Protein AF-A0A354GMD6-F1 (afdb_monomer_lite)

pLDDT: mean 81.53, std 14.02, range [31.61, 98.0]

Radius of gyration: 44.8 Å; chains: 1; bounding box: 162×55×111 Å

Structure (mmCIF, N/CA/C/O backbone):
data_AF-A0A354GMD6-F1
#
_entry.id   AF-A0A354GMD6-F1
#
loop_
_atom_site.group_PDB
_atom_site.id
_atom_site.type_symbol
_atom_site.label_atom_id
_atom_site.label_alt_id
_atom_site.label_comp_id
_atom_site.label_asym_id
_atom_site.label_entity_id
_atom_site.label_seq_id
_atom_site.pdbx_PDB_ins_code
_atom_site.Cartn_x
_atom_site.Cartn_y
_atom_site.Cartn_z
_atom_site.occupancy
_atom_site.B_iso_or_equiv
_atom_site.auth_seq_id
_atom_site.auth_comp_id
_atom_site.auth_asym_id
_atom_site.auth_atom_id
_atom_site.pdbx_PDB_model_num
ATOM 1 N N . MET A 1 1 ? -45.057 -18.873 43.837 1.00 57.78 1 MET A N 1
ATOM 2 C CA . MET A 1 1 ? -46.137 -17.886 43.649 1.00 57.78 1 MET A CA 1
ATOM 3 C C . MET A 1 1 ? -45.985 -16.860 44.744 1.00 57.78 1 MET A C 1
ATOM 5 O O . MET A 1 1 ? -45.952 -17.262 45.899 1.00 57.78 1 MET A O 1
ATOM 9 N N . GLU A 1 2 ? -45.825 -15.591 44.398 1.00 64.25 2 GLU A N 1
ATOM 10 C CA . GLU A 1 2 ? -45.557 -14.522 45.368 1.00 64.25 2 GLU A CA 1
ATOM 11 C C . GLU A 1 2 ? -46.467 -13.327 45.068 1.00 64.25 2 GLU A C 1
ATOM 13 O O . GLU A 1 2 ? -46.714 -13.020 43.904 1.00 64.25 2 GLU A O 1
ATOM 18 N N . PHE A 1 3 ? -47.015 -12.683 46.096 1.00 72.94 3 PHE A N 1
ATOM 19 C CA . PHE A 1 3 ? -47.849 -11.489 45.941 1.00 72.94 3 PHE A CA 1
ATOM 20 C C . PHE A 1 3 ? -46.997 -10.261 46.240 1.00 72.94 3 PHE A C 1
ATOM 22 O O . PHE A 1 3 ? -46.390 -10.204 47.306 1.00 72.94 3 PHE A O 1
ATOM 29 N N . VAL A 1 4 ? -46.977 -9.273 45.340 1.00 73.88 4 VAL A N 1
ATOM 30 C CA . VAL A 1 4 ? -46.247 -8.013 45.592 1.00 73.88 4 VAL A CA 1
ATOM 31 C C . VAL A 1 4 ? -46.870 -7.269 46.770 1.00 73.88 4 VAL A C 1
ATOM 33 O O . VAL A 1 4 ? -46.155 -6.725 47.604 1.00 73.88 4 VAL A O 1
ATOM 36 N N . ASN A 1 5 ? -48.203 -7.303 46.876 1.00 81.31 5 ASN A N 1
ATOM 37 C CA . ASN A 1 5 ? -48.913 -6.694 47.992 1.00 81.31 5 ASN A CA 1
ATOM 38 C C . ASN A 1 5 ? -49.753 -7.735 48.757 1.00 81.31 5 ASN A C 1
ATOM 40 O O . ASN A 1 5 ? -50.974 -7.814 48.571 1.00 81.31 5 ASN A O 1
ATOM 44 N N . PRO A 1 6 ? -49.138 -8.534 49.649 1.00 77.94 6 PRO A N 1
ATOM 45 C CA . PRO A 1 6 ? -49.819 -9.639 50.329 1.00 77.94 6 PRO A CA 1
ATOM 46 C C . PRO A 1 6 ? -50.997 -9.172 51.200 1.00 77.94 6 PRO A C 1
ATOM 48 O O . PRO A 1 6 ? -51.993 -9.885 51.332 1.00 77.94 6 PRO A O 1
ATOM 51 N N . TRP A 1 7 ? -50.946 -7.944 51.726 1.00 78.81 7 TRP A N 1
ATOM 52 C CA . TRP A 1 7 ? -52.027 -7.368 52.529 1.00 78.81 7 TRP A CA 1
ATOM 53 C C . TRP A 1 7 ? -53.313 -7.113 51.738 1.00 78.81 7 TRP A C 1
ATOM 55 O O . TRP A 1 7 ? -54.396 -7.348 52.268 1.00 78.81 7 TRP A O 1
ATOM 65 N N . PHE A 1 8 ? -53.231 -6.713 50.464 1.00 81.06 8 PHE A N 1
ATOM 66 C CA . PHE A 1 8 ? -54.432 -6.543 49.636 1.00 81.06 8 PHE A CA 1
ATOM 67 C C . PHE A 1 8 ? -55.103 -7.881 49.324 1.00 81.06 8 PHE A C 1
ATOM 69 O O . PHE A 1 8 ? -56.329 -7.943 49.276 1.00 81.06 8 PHE A O 1
ATOM 76 N N . MET A 1 9 ? -54.329 -8.964 49.194 1.00 83.31 9 MET A N 1
ATOM 77 C CA . MET A 1 9 ? -54.892 -10.308 49.057 1.00 83.31 9 MET A CA 1
ATOM 78 C C . MET A 1 9 ? -55.546 -10.780 50.363 1.00 83.31 9 MET A C 1
ATOM 80 O O . MET A 1 9 ? -56.628 -11.361 50.327 1.00 83.31 9 MET A O 1
ATOM 84 N N . ALA A 1 10 ? -54.945 -10.488 51.522 1.00 83.62 10 ALA A N 1
ATOM 85 C CA . ALA A 1 10 ? -55.541 -10.802 52.823 1.00 83.62 10 ALA A CA 1
ATOM 86 C C . ALA A 1 10 ? -56.867 -10.047 53.047 1.00 83.62 10 ALA A C 1
ATOM 88 O O . ALA A 1 10 ? -57.867 -10.650 53.441 1.00 83.62 10 ALA A O 1
ATOM 89 N N . VAL A 1 11 ? -56.904 -8.749 52.725 1.00 85.38 11 VAL A N 1
ATOM 90 C CA . VAL A 1 11 ? -58.124 -7.926 52.781 1.00 85.38 11 VAL A CA 1
ATOM 91 C C . VAL A 1 11 ? -59.157 -8.404 51.760 1.00 85.38 11 VAL A C 1
ATOM 93 O O . VAL A 1 11 ? -60.325 -8.565 52.108 1.00 85.38 11 VAL A O 1
ATOM 96 N N . GLY A 1 12 ? -58.744 -8.696 50.524 1.00 83.38 12 GLY A N 1
ATOM 97 C CA . GLY A 1 12 ? -59.611 -9.264 49.490 1.00 83.38 12 GLY A CA 1
ATOM 98 C C . GLY A 1 12 ? -60.237 -10.586 49.935 1.00 83.38 12 GLY A C 1
ATOM 99 O O . GLY A 1 12 ? -61.453 -10.744 49.859 1.00 83.38 12 GLY A O 1
ATOM 100 N N . GLY A 1 13 ? -59.437 -11.495 50.499 1.00 84.62 13 GLY A N 1
ATOM 101 C CA . GLY A 1 13 ? -59.900 -12.762 51.068 1.00 84.62 13 GLY A CA 1
ATOM 102 C C . GLY A 1 13 ? -60.904 -12.576 52.208 1.00 84.62 13 GLY A C 1
ATOM 103 O O . GLY A 1 13 ? -61.923 -13.265 52.246 1.00 84.62 13 GLY A O 1
ATOM 104 N N . ALA A 1 14 ? -60.680 -11.602 53.093 1.00 85.69 14 ALA A N 1
ATOM 105 C CA . ALA A 1 14 ? -61.643 -11.255 54.136 1.00 85.69 14 ALA A CA 1
ATOM 106 C C . ALA A 1 14 ? -62.957 -10.715 53.540 1.00 85.69 14 ALA A C 1
ATOM 108 O O . ALA A 1 14 ? -64.042 -11.115 53.966 1.00 85.69 14 ALA A O 1
ATOM 109 N N . LEU A 1 15 ? -62.887 -9.869 52.509 1.00 87.06 15 LEU A N 1
ATOM 110 C CA . LEU A 1 15 ? -64.060 -9.290 51.847 1.00 87.06 15 LEU A CA 1
ATOM 111 C C . LEU A 1 15 ? -6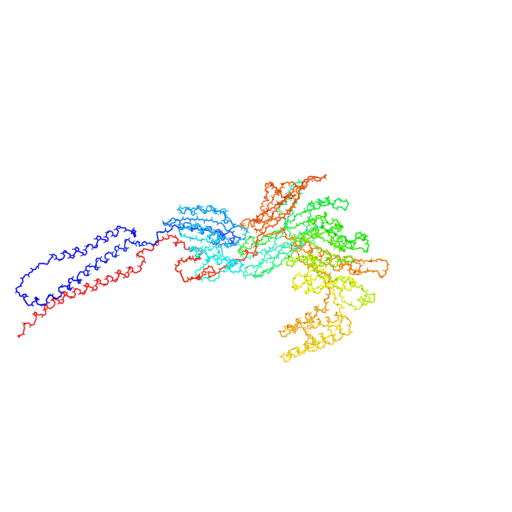4.881 -10.306 51.039 1.00 87.06 15 LEU A C 1
ATOM 113 O O . LEU A 1 15 ? -66.087 -10.105 50.880 1.00 87.06 15 LEU A O 1
ATOM 117 N N . VAL A 1 16 ? -64.290 -11.421 50.592 1.00 89.62 16 VAL A N 1
ATOM 118 C CA . VAL A 1 16 ? -65.032 -12.544 49.977 1.00 89.62 16 VAL A CA 1
ATOM 119 C C . VAL A 1 16 ? -66.065 -13.133 50.950 1.00 89.62 16 VAL A C 1
ATOM 121 O O . VAL A 1 16 ? -67.083 -13.673 50.519 1.00 89.62 16 VAL A O 1
ATOM 124 N N . SER A 1 17 ? -65.868 -12.981 52.266 1.00 84.81 17 SER A N 1
ATOM 125 C CA . SER A 1 17 ? -66.857 -13.402 53.267 1.00 84.81 17 SER A CA 1
ATOM 126 C C . SER A 1 17 ? -68.104 -12.505 53.319 1.00 84.81 17 SER A C 1
ATOM 128 O O . SER A 1 17 ? -69.170 -12.966 53.737 1.00 84.81 17 SER A O 1
ATOM 130 N N . SER A 1 18 ? -68.026 -11.257 52.842 1.00 85.00 18 SER A N 1
ATOM 131 C CA . SER A 1 18 ? -69.114 -10.275 52.945 1.00 85.00 18 SER A CA 1
ATOM 132 C C . SER A 1 18 ? -70.400 -10.714 52.221 1.00 85.00 18 SER A C 1
ATOM 134 O O . SER A 1 18 ? -71.456 -10.711 52.859 1.00 85.00 18 SER A O 1
ATOM 136 N N . PRO A 1 19 ? -70.379 -11.170 50.948 1.00 84.06 19 PRO A N 1
ATOM 137 C CA . PRO A 1 19 ? -71.573 -11.707 50.288 1.00 84.06 19 PRO A CA 1
ATOM 138 C C . PRO A 1 19 ? -72.191 -12.901 51.027 1.00 84.06 19 PRO A C 1
ATOM 140 O O . PRO A 1 19 ? -73.417 -13.010 51.104 1.00 84.06 19 PRO A O 1
ATOM 143 N N . ILE A 1 20 ? -71.356 -13.777 51.598 1.00 84.75 20 ILE A N 1
ATOM 144 C CA . ILE A 1 20 ? -71.788 -14.976 52.333 1.00 84.75 20 ILE A CA 1
ATOM 145 C C . ILE A 1 20 ? -72.521 -14.573 53.616 1.00 84.75 20 ILE A C 1
ATOM 147 O O . ILE A 1 20 ? -73.622 -15.062 53.884 1.00 84.75 20 ILE A O 1
ATOM 151 N N . LEU A 1 21 ? -71.951 -13.639 54.381 1.00 85.06 21 LEU A N 1
ATOM 152 C CA . LEU A 1 21 ? -72.554 -13.109 55.605 1.00 85.06 21 LEU A CA 1
ATOM 153 C C . LEU A 1 21 ? -73.878 -12.393 55.318 1.00 85.06 21 LEU A C 1
ATOM 155 O O . LEU A 1 21 ? -74.878 -12.662 55.986 1.00 85.06 21 LEU A O 1
ATOM 159 N N . ILE A 1 22 ? -73.922 -11.545 54.285 1.00 83.69 22 ILE A N 1
ATOM 160 C CA . ILE A 1 22 ? -75.148 -10.852 53.861 1.00 83.69 22 ILE A CA 1
ATOM 161 C C . ILE A 1 22 ? -76.233 -11.867 53.471 1.00 83.69 22 ILE A C 1
ATOM 163 O O . ILE A 1 22 ? -77.390 -11.722 53.876 1.00 83.69 22 ILE A O 1
ATOM 167 N N . HIS A 1 23 ? -75.872 -12.922 52.733 1.00 81.50 23 HIS A N 1
ATOM 168 C CA . HIS A 1 23 ? -76.800 -13.988 52.353 1.00 81.50 23 HIS A CA 1
ATOM 169 C C . HIS A 1 23 ? -77.367 -14.725 53.579 1.00 81.50 23 HIS A C 1
ATOM 171 O O . HIS A 1 23 ? -78.580 -14.947 53.664 1.00 81.50 23 HIS A O 1
ATOM 177 N N . LEU A 1 24 ? -76.517 -15.060 54.556 1.00 77.38 24 LEU A N 1
ATOM 178 C CA . LEU A 1 24 ? -76.933 -15.747 55.780 1.00 77.38 24 LEU A CA 1
ATOM 179 C C . LEU A 1 24 ? -77.869 -14.874 56.634 1.00 77.38 24 LEU A C 1
ATOM 181 O O . LEU A 1 24 ? -78.910 -15.352 57.084 1.00 77.38 24 LEU A O 1
ATOM 185 N N . ILE A 1 25 ? -77.543 -13.587 56.804 1.00 78.19 25 ILE A N 1
ATOM 186 C CA . ILE A 1 25 ? -78.337 -12.631 57.592 1.00 78.19 25 ILE A CA 1
ATOM 187 C C . ILE A 1 25 ? -79.718 -12.415 56.965 1.00 78.19 25 ILE A C 1
ATOM 189 O O . ILE A 1 25 ? -80.729 -12.442 57.675 1.00 78.19 25 ILE A O 1
ATOM 193 N N . ASN A 1 26 ? -79.796 -12.264 55.639 1.00 67.88 26 ASN A N 1
ATOM 194 C CA . ASN A 1 26 ? -81.082 -12.101 54.953 1.00 67.88 26 ASN A CA 1
ATOM 195 C C . ASN A 1 26 ? -81.964 -13.352 55.043 1.00 67.88 26 ASN A C 1
ATOM 197 O O . ASN A 1 26 ? -83.191 -13.243 55.080 1.00 67.88 26 ASN A O 1
ATOM 201 N N . ARG A 1 27 ? -81.371 -14.544 55.163 1.00 67.44 27 ARG A N 1
ATOM 202 C CA . ARG A 1 27 ? -82.123 -15.789 55.358 1.00 67.44 27 ARG A CA 1
ATOM 203 C C . ARG A 1 27 ? -82.831 -15.855 56.719 1.00 67.44 27 ARG A C 1
ATOM 205 O O . ARG A 1 27 ? -83.839 -16.552 56.833 1.00 67.44 27 ARG A O 1
ATOM 212 N N . MET A 1 28 ? -82.357 -15.120 57.730 1.00 58.25 28 MET A N 1
ATOM 213 C CA . MET A 1 28 ? -82.928 -15.144 59.086 1.00 58.25 28 MET A CA 1
ATOM 214 C C . MET A 1 28 ? -84.145 -14.223 59.282 1.00 58.25 28 MET A C 1
ATOM 216 O O . MET A 1 28 ? -84.817 -14.328 60.306 1.00 58.25 28 MET A O 1
ATOM 220 N N . ARG A 1 29 ? -84.472 -13.336 58.329 1.00 54.69 29 ARG A N 1
ATOM 221 C CA . ARG A 1 29 ? -85.540 -12.326 58.500 1.00 54.69 29 ARG A CA 1
ATOM 222 C C . ARG A 1 29 ? -86.936 -12.746 58.016 1.00 54.69 29 ARG A C 1
ATOM 224 O O . ARG A 1 29 ? -87.881 -11.973 58.152 1.00 54.69 29 ARG A O 1
ATOM 231 N N . PHE A 1 30 ? -87.124 -13.966 57.510 1.00 51.69 30 PHE A N 1
ATOM 232 C CA . PHE A 1 30 ? -88.442 -14.413 57.041 1.00 51.69 30 PHE A CA 1
ATOM 233 C C . PHE A 1 30 ? -89.321 -14.955 58.183 1.00 51.69 30 PHE A C 1
ATOM 235 O O . PHE A 1 30 ? -89.267 -16.139 58.525 1.00 51.69 30 PHE A O 1
ATOM 242 N N . LYS A 1 31 ? -90.195 -14.100 58.735 1.00 47.78 31 LYS A N 1
ATOM 243 C CA . LYS A 1 31 ? -91.348 -14.527 59.550 1.00 47.78 31 LYS A CA 1
ATOM 244 C C . LYS A 1 31 ? -92.348 -15.268 58.654 1.00 47.78 31 LYS A C 1
ATOM 246 O O . LYS A 1 31 ? -92.974 -14.670 57.784 1.00 47.78 31 LYS A O 1
ATOM 251 N N . ARG A 1 32 ? -92.520 -16.575 58.872 1.00 52.91 32 ARG A N 1
ATOM 252 C CA . ARG A 1 32 ? -93.587 -17.360 58.230 1.00 52.91 32 ARG A CA 1
ATOM 253 C C . ARG A 1 32 ? -94.916 -17.051 58.918 1.00 52.91 32 ARG A C 1
ATOM 255 O O . ARG A 1 32 ? -95.100 -17.433 60.069 1.00 52.91 32 ARG A O 1
ATOM 262 N N . VAL A 1 33 ? -95.841 -16.400 58.217 1.00 56.22 33 VAL A N 1
ATOM 263 C CA . VAL A 1 33 ? -97.238 -16.271 58.660 1.00 56.22 33 VAL A CA 1
ATOM 264 C C . VAL A 1 33 ? -98.038 -17.427 58.051 1.00 56.22 33 VAL A C 1
ATOM 266 O O . VAL A 1 33 ? -98.049 -17.602 56.834 1.00 56.22 33 VAL A O 1
ATOM 269 N N . ARG A 1 34 ? -98.662 -18.263 58.892 1.00 43.41 34 ARG A N 1
ATOM 270 C CA . ARG A 1 34 ? -99.571 -19.344 58.463 1.00 43.41 34 ARG A CA 1
ATOM 271 C C . ARG A 1 34 ? -100.950 -18.742 58.180 1.00 43.41 34 ARG A C 1
ATOM 273 O O . ARG A 1 34 ? -101.577 -18.241 59.104 1.00 43.41 34 ARG A O 1
ATOM 280 N N . TRP A 1 35 ? -101.441 -18.859 56.948 1.00 53.25 35 TRP A N 1
ATOM 281 C CA . TRP A 1 35 ? -102.861 -18.683 56.612 1.00 53.25 35 TRP A CA 1
ATOM 282 C C . TRP A 1 35 ? -103.403 -19.963 55.946 1.00 53.25 35 TRP A C 1
ATOM 284 O O . TRP A 1 35 ? -102.641 -20.747 55.382 1.00 53.25 35 TRP A O 1
ATOM 294 N N . ALA A 1 36 ? -104.703 -20.222 56.098 1.00 47.28 36 ALA A N 1
ATOM 295 C CA . ALA A 1 36 ? -105.337 -21.542 56.099 1.00 47.28 36 ALA A CA 1
ATOM 296 C C . ALA A 1 36 ? -105.745 -22.116 54.721 1.00 47.28 36 ALA A C 1
ATOM 298 O O . ALA A 1 36 ? -106.352 -23.177 54.684 1.00 47.28 36 ALA A O 1
ATOM 299 N N . ALA A 1 37 ? -105.387 -21.495 53.591 1.00 54.97 37 ALA A N 1
ATOM 300 C CA . ALA A 1 37 ? -105.793 -21.949 52.248 1.00 54.97 37 ALA A CA 1
ATOM 301 C C . ALA A 1 37 ? -104.610 -22.418 51.364 1.00 54.97 37 ALA A C 1
ATOM 303 O O . ALA A 1 37 ? -104.457 -21.983 50.227 1.00 54.97 37 ALA A O 1
ATOM 304 N N . MET A 1 38 ? -103.725 -23.280 51.885 1.00 56.47 38 MET A N 1
ATOM 305 C CA . MET A 1 38 ? -102.451 -23.639 51.224 1.00 56.47 38 MET A CA 1
ATOM 306 C C . MET A 1 38 ? -102.492 -24.938 50.387 1.00 56.47 38 MET A C 1
ATOM 308 O O . MET A 1 38 ? -101.549 -25.228 49.646 1.00 56.47 38 MET A O 1
ATOM 312 N N . GLU A 1 39 ? -103.556 -25.740 50.480 1.00 50.16 39 GLU A N 1
ATOM 313 C CA . GLU A 1 39 ? -103.552 -27.111 49.935 1.00 50.16 39 GLU A CA 1
ATOM 314 C C . GLU A 1 39 ? -103.547 -27.184 48.397 1.00 50.16 39 GLU A C 1
ATOM 316 O O . GLU A 1 39 ? -103.031 -28.153 47.841 1.00 50.16 39 GLU A O 1
ATOM 321 N N . PHE A 1 40 ? -103.970 -26.128 47.691 1.00 52.53 40 PHE A N 1
ATOM 322 C CA . PHE A 1 40 ? -103.878 -26.059 46.223 1.00 52.53 40 PHE A CA 1
ATOM 323 C C . PHE A 1 40 ? -102.578 -25.415 45.693 1.00 52.53 40 PHE A C 1
ATOM 325 O O . PHE A 1 40 ? -102.097 -25.805 44.629 1.00 52.53 40 PHE A O 1
ATOM 332 N N . LEU A 1 41 ? -101.930 -24.516 46.447 1.00 53.44 41 LEU A N 1
ATOM 333 C CA . LEU A 1 41 ? -100.655 -23.877 46.056 1.00 53.44 41 LEU A CA 1
ATOM 334 C C . LEU A 1 41 ? -99.431 -24.800 46.230 1.00 53.44 41 LEU A C 1
ATOM 336 O O . LEU A 1 41 ? -98.414 -24.646 45.547 1.00 53.44 41 LEU A O 1
ATOM 340 N N . LEU A 1 42 ? -99.530 -25.817 47.093 1.00 50.34 42 LEU A N 1
ATOM 341 C CA . LEU A 1 42 ? -98.433 -26.750 47.380 1.00 50.34 42 LEU A CA 1
ATOM 342 C C . LEU A 1 42 ? -98.239 -27.859 46.330 1.00 50.34 42 LEU A C 1
ATOM 344 O O . LEU A 1 42 ? -97.203 -28.531 46.355 1.00 50.34 42 LEU A O 1
ATOM 348 N N . LYS A 1 43 ? -99.165 -28.030 45.373 1.00 47.81 43 LYS A N 1
ATOM 349 C CA . LYS A 1 43 ? -99.039 -29.044 44.305 1.00 47.81 43 LYS A CA 1
ATOM 350 C C . LYS A 1 43 ? -98.228 -28.563 43.087 1.00 47.81 43 LYS A C 1
ATOM 352 O O . LYS A 1 43 ? -97.773 -29.398 42.313 1.00 47.81 43 LYS A O 1
ATOM 357 N N . SER A 1 44 ? -97.952 -27.256 42.971 1.00 48.25 44 SER A N 1
ATOM 358 C CA . SER A 1 44 ? -97.132 -26.664 41.890 1.00 48.25 44 SER A CA 1
ATOM 359 C C . SER A 1 44 ? -95.718 -26.223 42.337 1.00 48.25 44 SER A C 1
ATOM 361 O O . SER A 1 44 ? -94.768 -26.240 41.557 1.00 48.25 44 SER A O 1
ATOM 363 N N . GLN A 1 45 ? -95.494 -25.935 43.626 1.00 53.34 45 GLN A N 1
ATOM 364 C CA . GLN A 1 45 ? -94.210 -25.375 44.094 1.00 53.34 45 GLN A CA 1
ATOM 365 C C . GLN A 1 45 ? -93.066 -26.381 44.350 1.00 53.34 45 GLN A C 1
ATOM 367 O O . GLN A 1 45 ? -91.931 -25.972 44.617 1.00 53.34 45 GLN A O 1
ATOM 372 N N . LYS A 1 46 ? -93.293 -27.701 44.261 1.00 52.16 46 LYS A N 1
ATOM 373 C CA . LYS A 1 46 ? -92.259 -28.697 44.622 1.00 52.16 46 LYS A CA 1
ATOM 374 C C . LYS A 1 46 ? -91.149 -28.892 43.576 1.00 52.16 46 LYS A C 1
ATOM 376 O O . LYS A 1 46 ? -90.113 -29.451 43.932 1.00 52.16 46 LYS A O 1
ATOM 381 N N . ARG A 1 47 ? -91.302 -28.406 42.333 1.00 54.94 47 ARG A N 1
ATOM 382 C CA . ARG A 1 47 ? -90.301 -28.620 41.262 1.00 54.94 47 ARG A CA 1
ATOM 383 C C . ARG A 1 47 ? -89.313 -27.457 41.061 1.00 54.94 47 ARG A C 1
ATOM 385 O O . ARG A 1 47 ? -88.145 -27.726 40.806 1.00 54.94 47 ARG A O 1
ATOM 392 N N . ASN A 1 48 ? -89.710 -26.200 41.301 1.00 55.19 48 ASN A N 1
ATOM 393 C CA . ASN A 1 48 ? -88.834 -25.029 41.082 1.00 55.19 48 ASN A CA 1
ATOM 394 C C . ASN A 1 48 ? -88.044 -24.545 42.308 1.00 55.19 48 ASN A C 1
ATOM 396 O O . ASN A 1 48 ? -87.074 -23.807 42.150 1.00 55.19 48 ASN A O 1
ATOM 400 N N . ARG A 1 49 ? -88.372 -24.993 43.529 1.00 62.22 49 ARG A N 1
ATOM 401 C CA . ARG A 1 49 ? -87.638 -24.566 44.736 1.00 62.22 49 ARG A CA 1
ATOM 402 C C . ARG A 1 49 ? -86.162 -24.981 44.713 1.00 62.22 49 ARG A C 1
ATOM 404 O O . ARG A 1 49 ? -85.320 -24.228 45.183 1.00 62.22 49 ARG A O 1
ATOM 411 N N . ARG A 1 50 ? -85.836 -26.157 44.159 1.00 66.69 50 ARG A N 1
ATOM 412 C CA . ARG A 1 50 ? -84.437 -26.601 44.007 1.00 66.69 50 ARG A CA 1
ATOM 413 C C . ARG A 1 50 ? -83.683 -25.745 42.987 1.00 66.69 50 ARG A C 1
ATOM 415 O O . ARG A 1 50 ? -82.558 -25.359 43.268 1.00 66.69 50 ARG A O 1
ATOM 422 N N . LYS A 1 51 ? -84.319 -25.408 41.859 1.00 73.06 51 LYS A N 1
ATOM 423 C CA . LYS A 1 51 ? -83.719 -24.596 40.790 1.00 73.06 51 LYS A CA 1
ATOM 424 C C . LYS A 1 51 ? -83.390 -23.176 41.269 1.00 73.06 51 LYS A C 1
ATOM 426 O O . LYS A 1 51 ? -82.252 -22.754 41.135 1.00 73.06 51 LYS A O 1
ATOM 431 N N . LEU A 1 52 ? -84.328 -22.519 41.956 1.00 71.25 52 LEU A N 1
ATOM 432 C CA . LEU A 1 52 ? -84.110 -21.183 42.530 1.00 71.25 52 LEU A CA 1
ATOM 433 C C . LEU A 1 52 ? -83.014 -21.163 43.608 1.00 71.25 52 LEU A C 1
ATOM 435 O O . LEU A 1 52 ? -82.237 -20.217 43.674 1.00 71.25 52 LEU A O 1
ATOM 439 N N . ILE A 1 53 ? -82.918 -22.209 44.441 1.00 76.75 53 ILE A N 1
ATOM 440 C CA . ILE A 1 53 ? -81.832 -22.327 45.432 1.00 76.75 53 ILE A CA 1
ATOM 441 C C . ILE A 1 53 ? -80.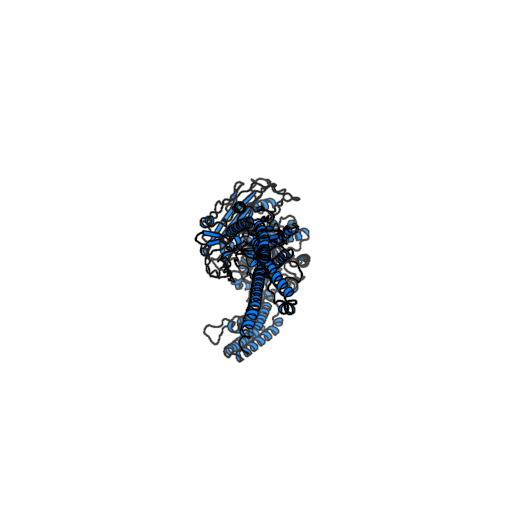472 -22.467 44.732 1.00 76.75 53 ILE A C 1
ATOM 443 O O . ILE A 1 53 ? -79.498 -21.871 45.184 1.00 76.75 53 ILE A O 1
ATOM 447 N N . ILE A 1 54 ? -80.403 -23.226 43.634 1.00 80.12 54 ILE A N 1
ATOM 448 C CA . ILE A 1 54 ? -79.173 -23.404 42.850 1.00 80.12 54 ILE A CA 1
ATOM 449 C C . ILE A 1 54 ? -78.778 -22.094 42.157 1.00 80.12 54 ILE A C 1
ATOM 451 O O . ILE A 1 54 ? -77.628 -21.687 42.260 1.00 80.12 54 ILE A O 1
ATOM 455 N N . GLU A 1 55 ? -79.716 -21.392 41.519 1.00 82.12 55 GLU A N 1
ATOM 456 C CA . GLU A 1 55 ? -79.452 -20.100 40.867 1.00 82.12 55 GLU A CA 1
ATOM 457 C C . GLU A 1 55 ? -78.982 -19.035 41.871 1.00 82.12 55 GLU A C 1
ATOM 459 O O . GLU A 1 55 ? -78.027 -18.307 41.601 1.00 82.12 55 GLU A O 1
ATOM 464 N N . GLN A 1 56 ? -79.571 -18.988 43.072 1.00 82.44 56 GLN A N 1
ATOM 465 C CA . GLN A 1 56 ? -79.109 -18.105 44.150 1.00 82.44 56 GLN A CA 1
ATOM 466 C C . GLN A 1 56 ? -77.714 -18.478 44.670 1.00 82.44 56 GLN A C 1
ATOM 468 O O . GLN A 1 56 ? -76.933 -17.588 45.012 1.00 82.44 56 GLN A O 1
ATOM 473 N N . LEU A 1 57 ? -77.387 -19.773 44.725 1.00 85.44 57 LEU A N 1
ATOM 474 C CA . LEU A 1 57 ? -76.060 -20.242 45.123 1.00 85.44 57 LEU A CA 1
ATOM 475 C C . LEU A 1 57 ? -75.002 -19.894 44.065 1.00 85.44 57 LEU A C 1
ATOM 477 O O . LEU A 1 57 ? -73.904 -19.476 44.423 1.00 85.44 57 LEU A O 1
ATOM 481 N N . ILE A 1 58 ? -75.344 -20.005 42.777 1.00 86.44 58 ILE A N 1
ATOM 482 C CA . ILE A 1 58 ? -74.475 -19.596 41.665 1.00 86.44 58 ILE A CA 1
ATOM 483 C C . ILE A 1 58 ? -74.248 -18.081 41.699 1.00 86.44 58 ILE A C 1
ATOM 485 O O . ILE A 1 58 ? -73.107 -17.641 41.586 1.00 86.44 58 ILE A O 1
ATOM 489 N N . LEU A 1 59 ? -75.291 -17.277 41.936 1.00 87.06 59 LEU A N 1
ATOM 490 C CA . LEU A 1 59 ? -75.142 -15.824 42.074 1.00 87.06 59 LEU A CA 1
ATOM 491 C C . LEU A 1 59 ? -74.224 -15.457 43.250 1.00 87.06 59 LEU A C 1
ATOM 493 O O . LEU A 1 59 ? -73.361 -14.587 43.126 1.00 87.06 59 LEU A O 1
ATOM 497 N N . LEU A 1 60 ? -74.376 -16.145 44.386 1.00 87.75 60 LEU A N 1
ATOM 498 C CA . LEU A 1 60 ? -73.499 -15.965 45.541 1.00 87.75 60 LEU A CA 1
ATOM 499 C C . LEU A 1 60 ? -72.044 -16.337 45.211 1.00 87.75 60 LEU A C 1
ATOM 501 O O . LEU A 1 60 ? -71.131 -15.595 45.577 1.00 87.75 60 LEU A O 1
ATOM 505 N N . MET A 1 61 ? -71.832 -17.444 44.494 1.00 89.06 61 MET A N 1
ATOM 506 C CA . MET A 1 61 ? -70.510 -17.884 44.043 1.00 89.06 61 MET A CA 1
ATOM 507 C C . MET A 1 61 ? -69.867 -16.862 43.097 1.00 89.06 61 MET A C 1
ATOM 509 O O . MET A 1 61 ? -68.703 -16.527 43.296 1.00 89.06 61 MET A O 1
ATOM 513 N N . LEU A 1 62 ? -70.611 -16.314 42.130 1.00 90.00 62 LEU A N 1
ATOM 514 C CA . LEU A 1 62 ? -70.110 -15.286 41.208 1.00 90.00 62 LEU A CA 1
ATOM 515 C C . LEU A 1 62 ? -69.694 -14.003 41.942 1.00 90.00 62 LEU A C 1
ATOM 517 O O . LEU A 1 62 ? -68.646 -13.440 41.634 1.00 90.00 62 LEU A O 1
ATOM 521 N N . ARG A 1 63 ? -70.444 -13.576 42.968 1.00 89.38 63 ARG A N 1
ATOM 522 C CA . ARG A 1 63 ? -70.065 -12.425 43.813 1.00 89.38 63 ARG A CA 1
ATOM 523 C C . ARG A 1 63 ? -68.784 -12.671 44.599 1.00 89.38 63 ARG A C 1
ATOM 525 O O . ARG A 1 63 ? -67.935 -11.788 44.678 1.00 89.38 63 ARG A O 1
ATOM 532 N N . CYS A 1 64 ? -68.640 -13.867 45.165 1.00 90.62 64 CYS A N 1
ATOM 533 C CA . CYS A 1 64 ? -67.419 -14.261 45.866 1.00 90.62 64 CYS A CA 1
ATOM 534 C C . CYS A 1 64 ? -66.226 -14.319 44.901 1.00 90.62 64 CYS A C 1
ATOM 536 O O . CYS A 1 64 ? -65.154 -13.809 45.219 1.00 90.62 64 CYS A O 1
ATOM 538 N N . LEU A 1 65 ? -66.430 -14.879 43.705 1.00 90.44 65 LEU A N 1
ATOM 539 C CA . LEU A 1 65 ? -65.416 -14.968 42.659 1.00 90.44 65 LEU A CA 1
ATOM 540 C C . LEU A 1 65 ? -64.973 -13.580 42.181 1.00 90.44 65 LEU A C 1
ATOM 542 O O . LEU A 1 65 ? -63.780 -13.352 42.021 1.00 90.44 65 LEU A O 1
ATOM 546 N N . LEU A 1 66 ? -65.902 -12.637 42.011 1.00 88.88 66 LEU A N 1
ATOM 547 C CA . LEU A 1 66 ? -65.582 -11.277 41.581 1.00 88.88 66 LEU A CA 1
ATOM 548 C C . LEU A 1 66 ? -64.701 -10.544 42.601 1.00 88.88 66 LEU A C 1
ATOM 550 O O . LEU A 1 66 ? -63.682 -9.968 42.229 1.00 88.88 66 LEU A O 1
ATOM 554 N N . VAL A 1 67 ? -65.045 -10.615 43.891 1.00 88.62 67 VAL A N 1
ATOM 555 C CA . VAL A 1 67 ? -64.232 -10.010 44.963 1.00 88.62 67 VAL A CA 1
ATOM 556 C C . VAL A 1 67 ? -62.853 -10.674 45.052 1.00 88.62 67 VAL A C 1
ATOM 558 O O . VAL A 1 67 ? -61.850 -9.984 45.228 1.00 88.62 67 VAL A O 1
ATOM 561 N N . LEU A 1 68 ? -62.779 -11.995 44.862 1.00 88.25 68 LEU A N 1
ATOM 562 C CA . LEU A 1 68 ? -61.519 -12.739 44.837 1.00 88.25 68 LEU A CA 1
ATOM 563 C C . LEU A 1 68 ? -60.628 -12.334 43.649 1.00 88.25 68 LEU A C 1
ATOM 565 O O . LEU A 1 68 ? -59.428 -12.137 43.830 1.00 88.25 68 LEU A O 1
ATOM 569 N N . LEU A 1 69 ? -61.201 -12.162 42.455 1.00 87.81 69 LEU A N 1
ATOM 570 C CA . LEU A 1 69 ? -60.472 -11.714 41.264 1.00 87.81 69 LEU A CA 1
ATOM 571 C C . LEU A 1 69 ? -59.952 -10.277 41.405 1.00 87.81 69 LEU A C 1
ATOM 573 O O . LEU A 1 69 ? -58.824 -9.996 41.007 1.00 87.81 69 LEU A O 1
ATOM 577 N N . VAL A 1 70 ? -60.725 -9.382 42.030 1.00 86.50 70 VAL A N 1
ATOM 578 C CA . VAL A 1 70 ? -60.264 -8.022 42.364 1.00 86.50 70 VAL A CA 1
ATOM 579 C C . VAL A 1 70 ? -59.144 -8.060 43.412 1.00 86.50 70 VAL A C 1
ATOM 581 O O . VAL A 1 70 ? -58.158 -7.335 43.285 1.00 86.50 70 VAL A O 1
ATOM 584 N N . GLY A 1 71 ? -59.241 -8.940 44.413 1.00 85.88 71 GLY A N 1
ATOM 585 C CA . GLY A 1 71 ? -58.165 -9.177 45.381 1.00 85.88 71 GLY A CA 1
ATOM 586 C C . GLY A 1 71 ? -56.873 -9.681 44.727 1.00 85.88 71 GLY A C 1
ATOM 587 O O . GLY A 1 71 ? -55.793 -9.199 45.057 1.00 85.88 71 GLY A O 1
ATOM 588 N N . LEU A 1 72 ? -56.979 -10.586 43.748 1.00 84.00 72 LEU A N 1
ATOM 589 C CA . LEU A 1 72 ? -55.857 -11.071 42.932 1.00 84.00 72 LEU A CA 1
ATOM 590 C C . LEU A 1 72 ? -55.228 -9.967 42.070 1.00 84.00 72 LEU A C 1
ATOM 592 O O . LEU A 1 72 ? -54.001 -9.910 41.962 1.00 84.00 72 LEU A O 1
ATOM 596 N N . LEU A 1 73 ? -56.053 -9.082 41.498 1.00 83.56 73 LEU A N 1
ATOM 597 C CA . LEU A 1 73 ? -55.608 -7.930 40.711 1.00 83.56 73 LEU A CA 1
ATOM 598 C C . LEU A 1 73 ? -54.793 -6.948 41.572 1.00 83.56 73 LEU A C 1
ATOM 600 O O . LEU A 1 73 ? -53.681 -6.580 41.204 1.00 83.56 73 LEU A O 1
ATOM 604 N N . LEU A 1 74 ? -55.311 -6.571 42.746 1.00 82.12 74 LEU A N 1
ATOM 605 C CA . LEU A 1 74 ? -54.648 -5.627 43.661 1.00 82.12 74 LEU A CA 1
ATOM 606 C C . LEU A 1 74 ? -53.463 -6.250 44.417 1.00 82.12 74 LEU A C 1
ATOM 608 O O . LEU A 1 74 ? -52.487 -5.566 44.735 1.00 82.12 74 LEU A O 1
ATOM 612 N N . GLY A 1 75 ? -53.530 -7.556 44.685 1.00 80.06 75 GLY A N 1
ATOM 613 C CA . GLY A 1 75 ? -52.450 -8.328 45.295 1.00 80.06 75 GLY A CA 1
ATOM 614 C C . GLY A 1 75 ? -51.247 -8.545 44.371 1.00 80.06 75 GLY A C 1
ATOM 615 O O . GLY A 1 75 ? -50.183 -8.918 44.868 1.00 80.06 75 GLY A O 1
ATOM 616 N N . ARG A 1 76 ? -51.401 -8.294 43.057 1.00 77.44 76 ARG A N 1
ATOM 617 C CA . ARG A 1 76 ? -50.378 -8.464 42.005 1.00 77.44 76 ARG A CA 1
ATOM 618 C C . ARG A 1 76 ? -49.657 -9.813 42.132 1.00 77.44 76 ARG A C 1
ATOM 620 O O . ARG A 1 76 ? -48.480 -9.884 42.487 1.00 77.44 76 ARG A O 1
ATOM 627 N N . LEU A 1 77 ? -50.398 -10.899 41.900 1.00 73.50 77 LEU A N 1
ATOM 628 C CA . LEU A 1 77 ? -49.876 -12.268 41.973 1.00 73.50 77 LEU A CA 1
ATOM 629 C C . LEU A 1 77 ? -48.830 -12.535 40.879 1.00 73.50 77 LEU A C 1
ATOM 631 O O . LEU A 1 77 ? -49.104 -12.389 39.687 1.00 73.50 77 LEU A O 1
ATOM 635 N N . ARG A 1 78 ? -47.660 -13.020 41.293 1.00 64.62 78 ARG A N 1
ATOM 636 C CA . ARG A 1 78 ? -46.599 -13.548 40.433 1.00 64.62 78 ARG A CA 1
ATOM 637 C C . ARG A 1 78 ? -46.684 -15.076 40.396 1.00 64.62 78 ARG A C 1
ATOM 639 O O . ARG A 1 78 ? -46.437 -15.749 41.403 1.00 64.62 78 ARG A O 1
ATOM 646 N N . LEU A 1 79 ? -47.044 -15.637 39.242 1.00 58.97 79 LEU A N 1
ATOM 647 C CA . LEU A 1 79 ? -46.944 -17.074 38.965 1.00 58.97 79 LEU A CA 1
ATOM 648 C C . LEU A 1 79 ? -45.481 -17.371 38.594 1.00 58.97 79 LEU A C 1
ATOM 650 O O . LEU A 1 79 ? -44.927 -16.716 37.721 1.00 58.97 79 LEU A O 1
ATOM 654 N N . GLY A 1 80 ? -44.816 -18.270 39.323 1.00 47.50 80 GLY A N 1
ATOM 655 C CA . GLY A 1 80 ? -43.362 -18.464 39.211 1.00 47.50 80 GLY A CA 1
ATOM 656 C C . GLY A 1 80 ? -42.934 -19.045 37.861 1.00 47.50 80 GLY A C 1
ATOM 657 O O . GLY A 1 80 ? -43.588 -19.960 37.366 1.00 47.50 80 GLY A O 1
ATOM 658 N N . GLY A 1 81 ? -41.826 -18.529 37.317 1.00 41.69 81 GLY A N 1
ATOM 659 C CA . GLY A 1 81 ? -41.258 -18.977 36.045 1.00 41.69 81 GLY A CA 1
ATOM 660 C C . GLY A 1 81 ? -40.079 -18.177 35.476 1.00 41.69 81 GLY A C 1
ATOM 661 O O . GLY A 1 81 ? -39.659 -18.517 34.387 1.00 41.69 81 GLY A O 1
ATOM 662 N N . ASP A 1 82 ? -39.546 -17.160 36.162 1.00 43.66 82 ASP A N 1
ATOM 663 C CA . ASP A 1 82 ? -38.125 -16.776 36.103 1.00 43.66 82 ASP A CA 1
ATOM 664 C C . ASP A 1 82 ? -37.864 -15.894 37.334 1.00 43.66 82 ASP A C 1
ATOM 666 O O . ASP A 1 82 ? -38.310 -14.749 37.416 1.00 43.66 82 ASP A O 1
ATOM 670 N N . THR A 1 83 ? -37.269 -16.454 38.387 1.00 44.06 83 THR A N 1
ATOM 671 C CA . THR A 1 83 ? -36.691 -15.627 39.454 1.00 44.06 83 THR A CA 1
ATOM 672 C C . THR A 1 83 ? -35.592 -14.823 38.785 1.00 44.06 83 THR A C 1
ATOM 674 O O . THR A 1 83 ? -34.596 -15.436 38.408 1.00 44.06 83 THR A O 1
ATOM 677 N N . GLY A 1 84 ? -35.830 -13.523 38.570 1.00 50.91 84 GLY A N 1
ATOM 678 C CA . GLY A 1 84 ? -35.011 -12.644 37.737 1.00 50.91 84 GLY A CA 1
ATOM 679 C C . GLY A 1 84 ? -33.537 -13.028 37.776 1.00 50.91 84 GLY A C 1
ATOM 680 O O . GLY A 1 84 ? -32.881 -12.918 38.814 1.00 50.91 84 GLY A O 1
ATOM 681 N N . GLN A 1 85 ? -33.069 -13.614 36.675 1.00 57.78 85 GLN A N 1
ATOM 682 C CA . GLN A 1 85 ? -31.736 -14.183 36.638 1.00 57.78 85 GLN A CA 1
ATOM 683 C C . GLN A 1 85 ? -30.721 -13.057 36.749 1.00 57.78 85 GLN A C 1
ATOM 685 O O . GLN A 1 85 ? -30.883 -12.001 36.140 1.00 57.78 85 GLN A O 1
ATOM 690 N N . ASN A 1 86 ? -29.653 -13.301 37.505 1.00 77.88 86 ASN A N 1
ATOM 691 C CA . ASN A 1 86 ? -28.488 -12.431 37.454 1.00 77.88 86 ASN A CA 1
ATOM 692 C C . ASN A 1 86 ? -28.041 -12.339 35.990 1.00 77.88 86 ASN A C 1
ATOM 694 O O . ASN A 1 86 ? -27.889 -13.389 35.349 1.00 77.88 86 ASN A O 1
ATOM 698 N N . ALA A 1 87 ? -27.864 -11.129 35.458 1.00 86.88 87 ALA A N 1
ATOM 699 C CA . ALA A 1 87 ? -27.330 -10.964 34.116 1.00 86.88 87 ALA A CA 1
ATOM 700 C C . ALA A 1 87 ? -25.850 -10.593 34.167 1.00 86.88 87 ALA A C 1
ATOM 702 O O . ALA A 1 87 ? -25.375 -9.879 35.057 1.00 86.88 87 ALA A O 1
ATOM 703 N N . PHE A 1 88 ? -25.123 -11.131 33.197 1.00 91.56 88 PHE A N 1
ATOM 704 C CA . PHE A 1 88 ? -23.740 -10.787 32.938 1.00 91.56 88 PHE A CA 1
ATOM 705 C C . PHE A 1 88 ? -23.683 -10.008 31.626 1.00 91.56 88 PHE A C 1
ATOM 707 O O . PHE A 1 88 ? -23.995 -10.543 30.556 1.00 91.56 88 PHE A O 1
ATOM 714 N N . HIS A 1 89 ? -23.304 -8.740 31.740 1.00 93.75 89 HIS A N 1
ATOM 715 C CA . HIS A 1 89 ? -23.144 -7.800 30.644 1.00 93.75 89 HIS A CA 1
ATOM 716 C C . HIS A 1 89 ? -21.671 -7.773 30.238 1.00 93.75 89 HIS A C 1
ATOM 718 O O . HIS A 1 89 ? -20.830 -7.264 30.978 1.00 93.75 89 HIS A O 1
ATOM 724 N N . PHE A 1 90 ? -21.353 -8.336 29.075 1.00 96.12 90 PHE A N 1
ATOM 725 C CA . PHE A 1 90 ? -20.032 -8.208 28.467 1.00 96.12 90 PHE A CA 1
ATOM 726 C C . PHE A 1 90 ? -20.083 -7.083 27.440 1.00 96.12 90 PHE A C 1
ATOM 728 O O . PHE A 1 90 ? -20.804 -7.180 26.450 1.00 96.12 90 PHE A O 1
ATOM 735 N N . VAL A 1 91 ? -19.365 -6.006 27.717 1.00 97.50 91 VAL A N 1
ATOM 736 C CA . VAL A 1 91 ? -19.308 -4.796 26.911 1.00 97.50 91 VAL A CA 1
ATOM 737 C C . VAL A 1 91 ? -17.954 -4.746 26.224 1.00 97.50 91 VAL A C 1
ATOM 739 O O . VAL A 1 91 ? -16.919 -4.792 26.889 1.00 97.50 91 VAL A O 1
ATOM 742 N N . VAL A 1 92 ? -17.974 -4.604 24.907 1.00 98.00 92 VAL A N 1
ATOM 743 C CA . VAL A 1 92 ? -16.799 -4.220 24.132 1.00 98.00 92 VAL A CA 1
ATOM 744 C C . VAL A 1 92 ? -17.046 -2.811 23.612 1.00 98.00 92 VAL A C 1
ATOM 746 O O . VAL A 1 92 ? -18.046 -2.559 22.932 1.00 98.00 92 VAL A O 1
ATOM 749 N N . LEU A 1 93 ? -16.163 -1.900 24.007 1.00 97.56 93 LEU A N 1
ATOM 750 C CA . LEU A 1 93 ? -16.116 -0.538 23.505 1.00 97.56 93 LEU A CA 1
ATOM 751 C C . LEU A 1 93 ? -15.144 -0.501 22.332 1.00 97.56 93 LEU A C 1
ATOM 753 O O . LEU A 1 93 ? -13.960 -0.778 22.506 1.00 97.56 93 LEU A O 1
ATOM 757 N N . ASP A 1 94 ? -15.663 -0.163 21.163 1.00 96.94 94 ASP A N 1
ATOM 758 C CA . ASP A 1 94 ? -14.857 0.137 19.997 1.00 96.94 94 ASP A CA 1
ATOM 759 C C . ASP A 1 94 ? -14.013 1.386 20.259 1.00 96.94 94 ASP A C 1
ATOM 761 O O . ASP A 1 94 ? -14.517 2.429 20.685 1.00 96.94 94 ASP A O 1
ATOM 765 N N . ASP A 1 95 ? -12.713 1.247 20.059 1.00 94.69 95 ASP A N 1
ATOM 766 C CA . ASP A 1 95 ? -11.727 2.310 20.139 1.00 94.69 95 ASP A CA 1
ATOM 767 C C . ASP A 1 95 ? -10.879 2.374 18.865 1.00 94.69 95 ASP A C 1
ATOM 769 O O . ASP A 1 95 ? -9.777 2.905 18.904 1.00 94.69 95 ASP A O 1
ATOM 773 N N . THR A 1 96 ? -11.373 1.856 17.740 1.00 93.56 96 THR A N 1
ATOM 774 C CA . THR A 1 96 ? -10.725 2.026 16.432 1.00 93.56 96 THR A CA 1
ATOM 775 C C . THR A 1 96 ? -10.696 3.498 16.001 1.00 93.56 96 THR A C 1
ATOM 777 O O . THR A 1 96 ? -11.472 4.317 16.511 1.00 93.56 96 THR A O 1
ATOM 780 N N . PRO A 1 97 ? -9.798 3.877 15.075 1.00 91.88 97 PRO A N 1
ATOM 781 C CA . PRO A 1 97 ? -9.665 5.256 14.627 1.00 91.88 97 PRO A CA 1
ATOM 782 C C . PRO A 1 97 ? -10.951 5.959 14.194 1.00 91.88 97 PRO A C 1
ATOM 784 O O . PRO A 1 97 ? -11.133 7.129 14.531 1.00 91.88 97 PRO A O 1
ATOM 787 N N . SER A 1 98 ? -11.861 5.277 13.496 1.00 92.69 98 SER A N 1
ATOM 788 C CA . SER A 1 98 ? -13.131 5.861 13.043 1.00 92.69 98 SER A CA 1
ATOM 789 C C . SER A 1 98 ? -14.048 6.328 14.183 1.00 92.69 98 SER A C 1
ATOM 791 O O . SER A 1 98 ? -14.855 7.245 13.996 1.00 92.69 98 SER A O 1
ATOM 793 N N . MET A 1 99 ? -13.839 5.841 15.411 1.00 93.38 99 MET A N 1
ATOM 794 C CA . MET A 1 99 ? -14.505 6.357 16.612 1.00 93.38 99 MET A CA 1
ATOM 795 C C . MET A 1 99 ? -14.082 7.795 16.967 1.00 93.38 99 MET A C 1
ATOM 797 O O . MET A 1 99 ? -14.755 8.470 17.753 1.00 93.38 99 MET A O 1
ATOM 801 N N . GLY A 1 100 ? -12.993 8.293 16.379 1.00 90.25 100 GLY A N 1
ATOM 802 C CA . GLY A 1 100 ? -12.565 9.687 16.450 1.00 90.25 100 GLY A CA 1
ATOM 803 C C . GLY A 1 100 ? -13.370 10.654 15.576 1.00 90.25 100 GLY A C 1
ATOM 804 O O . GLY A 1 100 ? -13.074 11.843 15.603 1.00 90.25 100 GLY A O 1
ATOM 805 N N . ASP A 1 101 ? -14.381 10.179 14.839 1.00 89.62 101 ASP A N 1
ATOM 806 C CA . ASP A 1 101 ? -15.234 10.983 13.952 1.00 89.62 101 ASP A CA 1
ATOM 807 C C . ASP A 1 101 ? -15.848 12.179 14.697 1.00 89.62 101 ASP A C 1
ATOM 809 O O . ASP A 1 101 ? -16.709 12.027 15.578 1.00 89.62 101 ASP A O 1
ATOM 813 N N . HIS A 1 102 ? -15.334 13.369 14.383 1.00 86.06 102 HIS A N 1
ATOM 814 C CA . HIS A 1 102 ? -15.622 14.597 15.105 1.00 86.06 102 HIS A CA 1
ATOM 815 C C . HIS A 1 102 ? -16.902 15.265 14.607 1.00 86.06 102 HIS A C 1
ATOM 817 O O . HIS A 1 102 ? -17.181 15.359 13.414 1.00 86.06 102 HIS A O 1
ATOM 823 N N . PHE A 1 103 ? -17.667 15.823 15.543 1.00 85.19 103 PHE A N 1
ATOM 824 C CA . PHE A 1 103 ? -18.831 16.635 15.217 1.00 85.19 103 PHE A CA 1
ATOM 825 C C . PHE A 1 103 ? -19.056 17.749 16.235 1.00 85.19 103 PHE A C 1
ATOM 827 O O . PHE A 1 103 ? -18.632 17.684 17.390 1.00 85.19 103 PHE A O 1
ATOM 834 N N . VAL A 1 104 ? -19.756 18.793 15.798 1.00 83.38 104 VAL A N 1
ATOM 835 C CA . VAL A 1 104 ? -20.210 19.888 16.654 1.00 83.38 104 VAL A CA 1
ATOM 836 C C . VAL A 1 104 ? -21.729 19.869 16.708 1.00 83.38 104 VAL A C 1
ATOM 838 O O . VAL A 1 104 ? -22.398 20.067 15.696 1.00 83.38 104 VAL A O 1
ATOM 841 N N . GLU A 1 105 ? -22.275 19.692 17.906 1.00 80.44 105 GLU A N 1
ATOM 842 C CA . GLU A 1 105 ? -23.714 19.745 18.157 1.00 80.44 105 GLU A CA 1
ATOM 843 C C . GLU A 1 105 ? -23.996 20.775 19.257 1.00 80.44 105 GLU A C 1
ATOM 845 O O . GLU A 1 105 ? -23.337 20.802 20.297 1.00 80.44 105 GLU A O 1
ATOM 850 N N . ASN A 1 106 ? -24.949 21.683 19.021 1.00 81.44 106 ASN A N 1
ATOM 851 C CA . ASN A 1 106 ? -25.306 22.762 19.957 1.00 81.44 106 ASN A CA 1
ATOM 852 C C . ASN A 1 106 ? -24.108 23.615 20.439 1.00 81.44 106 ASN A C 1
ATOM 854 O O . ASN A 1 106 ? -24.095 24.107 21.566 1.00 81.44 106 ASN A O 1
ATOM 858 N N . GLY A 1 107 ? -23.088 23.789 19.590 1.00 77.88 107 GLY A N 1
ATOM 859 C CA . GLY A 1 107 ? -21.873 24.547 19.913 1.00 77.88 107 GLY A CA 1
ATOM 860 C C . GLY A 1 107 ? -20.860 23.807 20.796 1.00 77.88 107 GLY A C 1
ATOM 861 O O . GLY A 1 107 ? -19.857 24.406 21.181 1.00 77.88 107 GLY A O 1
ATOM 862 N N . LYS A 1 108 ? -21.086 22.523 21.107 1.00 82.44 108 LYS A N 1
ATOM 863 C CA . LYS A 1 108 ? -20.134 21.657 21.812 1.00 82.44 108 LYS A CA 1
ATOM 864 C C . LYS A 1 108 ? -19.501 20.683 20.816 1.00 82.44 108 LY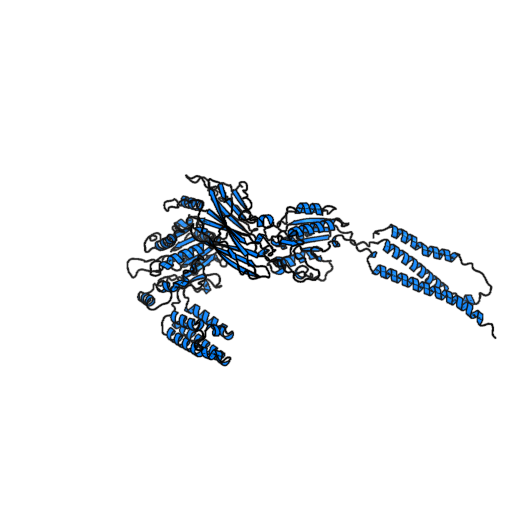S A C 1
ATOM 866 O O . LYS A 1 108 ? -20.210 19.928 20.158 1.00 82.44 108 LYS A O 1
ATOM 871 N N . ALA A 1 109 ? -18.174 20.707 20.710 1.00 82.75 109 ALA A N 1
ATOM 872 C CA . ALA A 1 109 ? -17.424 19.710 19.952 1.00 82.75 109 ALA A CA 1
ATOM 873 C C . ALA A 1 109 ? -17.375 18.382 20.725 1.00 82.75 109 ALA A C 1
ATOM 875 O O . ALA A 1 109 ? -17.186 18.377 21.946 1.00 82.75 109 ALA A O 1
ATOM 876 N N . SER A 1 110 ? -17.558 17.273 20.017 1.00 87.19 110 SER A N 1
ATOM 877 C CA . SER A 1 110 ? -17.460 15.908 20.535 1.00 87.19 110 SER A CA 1
ATOM 878 C C . SER A 1 110 ? -16.988 14.960 19.422 1.00 87.19 110 SER A C 1
ATOM 880 O O . SER A 1 110 ? -16.680 15.404 18.313 1.00 87.19 110 SER A O 1
ATOM 882 N N . ASN A 1 111 ? -16.885 13.671 19.729 1.00 89.81 111 ASN A N 1
ATOM 883 C CA . ASN A 1 111 ? -16.635 12.597 18.772 1.00 89.81 111 ASN A CA 1
ATOM 884 C C . ASN A 1 111 ? -17.424 11.342 19.173 1.00 89.81 111 ASN A C 1
ATOM 886 O O . ASN A 1 111 ? -17.993 11.271 20.270 1.00 89.81 111 ASN A O 1
ATOM 890 N N . SER A 1 112 ? -17.467 10.356 18.278 1.00 92.25 112 SER A N 1
ATOM 891 C CA . SER A 1 112 ? -18.197 9.101 18.499 1.00 92.25 112 SER A CA 1
ATOM 892 C C . SER A 1 112 ? -17.713 8.342 19.745 1.00 92.25 112 SER A C 1
ATOM 894 O O . SER A 1 112 ? -18.527 7.757 20.460 1.00 92.25 112 SER A O 1
ATOM 896 N N . PHE A 1 113 ? -16.417 8.396 20.070 1.00 94.31 113 PHE A N 1
ATOM 897 C CA . PHE A 1 113 ? -15.841 7.733 21.244 1.00 94.31 113 PHE A CA 1
ATOM 898 C C . PHE A 1 113 ? -16.265 8.365 22.576 1.00 94.31 113 PHE A C 1
ATOM 900 O O . PHE A 1 113 ? -16.610 7.663 23.528 1.00 94.31 113 PHE A O 1
ATOM 907 N N . ASP A 1 114 ? -16.275 9.692 22.671 1.00 92.81 114 ASP A N 1
ATOM 908 C CA . ASP A 1 114 ? -16.750 10.388 23.866 1.00 92.81 114 ASP A CA 1
ATOM 909 C C . ASP A 1 114 ? -18.257 10.181 24.051 1.00 92.81 114 ASP A C 1
ATOM 911 O O . ASP A 1 114 ? -18.712 9.936 25.172 1.00 92.81 114 ASP A O 1
ATOM 915 N N . LEU A 1 115 ? -19.022 10.146 22.955 1.00 93.19 115 LEU A N 1
ATOM 916 C CA . LEU A 1 115 ? -20.431 9.770 23.015 1.00 93.19 115 LEU A CA 1
ATOM 917 C C . LEU A 1 115 ? -20.621 8.321 23.485 1.00 93.19 115 LEU A C 1
ATOM 919 O O . LEU A 1 115 ? -21.544 8.039 24.251 1.00 93.19 115 LEU A O 1
ATOM 923 N N . ALA A 1 116 ? -19.740 7.404 23.083 1.00 95.62 116 ALA A N 1
ATOM 924 C CA . ALA A 1 116 ? -19.754 6.025 23.554 1.00 95.62 116 ALA A CA 1
ATOM 925 C C . ALA A 1 116 ? -19.549 5.924 25.071 1.00 95.62 116 ALA A C 1
ATOM 927 O O . ALA A 1 116 ? -20.269 5.172 25.734 1.00 95.62 116 ALA A O 1
ATOM 928 N N . LYS A 1 117 ? -18.648 6.729 25.651 1.00 95.75 117 LYS A N 1
ATOM 929 C CA . LYS A 1 117 ? -18.481 6.821 27.114 1.00 95.75 117 LYS A CA 1
ATOM 930 C C . LYS A 1 117 ? -19.761 7.300 27.796 1.00 95.75 117 LYS A C 1
ATOM 932 O O . LYS A 1 117 ? -20.174 6.709 28.795 1.00 95.75 117 LYS A O 1
ATOM 937 N N . ASP A 1 118 ? -20.407 8.324 27.239 1.00 94.31 118 ASP A N 1
ATOM 938 C CA . ASP A 1 118 ? -21.664 8.861 27.769 1.00 94.31 118 ASP A CA 1
ATOM 939 C C . ASP A 1 118 ? -22.796 7.816 27.707 1.00 94.31 118 ASP A C 1
ATOM 941 O O . ASP A 1 118 ? -23.526 7.628 28.686 1.00 94.31 118 ASP A O 1
ATOM 945 N N . GLN A 1 119 ? -22.909 7.071 26.599 1.00 95.06 119 GLN A N 1
ATOM 946 C CA . GLN A 1 119 ? -23.883 5.979 26.465 1.00 95.06 119 GLN A CA 1
ATOM 947 C C . GLN A 1 119 ? -23.592 4.818 27.422 1.00 95.06 119 GLN A C 1
ATOM 949 O O . GLN A 1 119 ? -24.523 4.250 27.995 1.00 95.06 119 GLN A O 1
ATOM 954 N N . LEU A 1 120 ? -22.321 4.477 27.645 1.00 95.31 120 LEU A N 1
ATOM 955 C CA . LEU A 1 120 ? -21.930 3.440 28.601 1.00 95.31 120 LEU A CA 1
ATOM 956 C C . LEU A 1 120 ? -22.239 3.827 30.042 1.00 95.31 120 LEU A C 1
ATOM 958 O O . LEU A 1 120 ? -22.730 2.991 30.805 1.00 95.31 120 LEU A O 1
ATOM 962 N N . LYS A 1 121 ? -22.011 5.092 30.403 1.00 95.31 121 LYS A N 1
ATOM 963 C CA . LYS A 1 121 ? -22.424 5.621 31.700 1.00 95.31 121 LYS A CA 1
ATOM 964 C C . LYS A 1 121 ? -23.939 5.494 31.876 1.00 95.31 121 LYS A C 1
ATOM 966 O O . LYS A 1 121 ? -24.392 4.914 32.862 1.00 95.31 121 LYS A O 1
ATOM 971 N N . LEU A 1 122 ? -24.713 5.970 30.897 1.00 93.69 122 LEU A N 1
ATOM 972 C CA . LEU A 1 122 ? -26.175 5.894 30.922 1.00 93.69 122 LEU A CA 1
ATOM 973 C C . LEU A 1 122 ? -26.670 4.442 31.028 1.00 93.69 122 LEU A C 1
ATOM 975 O O . LEU A 1 122 ? -27.592 4.154 31.797 1.00 93.69 122 LEU A O 1
ATOM 979 N N . LEU A 1 123 ? -26.046 3.520 30.292 1.00 93.62 123 LEU A N 1
ATOM 980 C CA . LEU A 1 123 ? -26.331 2.089 30.353 1.00 93.62 123 LEU A CA 1
ATOM 981 C C . LEU A 1 123 ? -26.079 1.533 31.762 1.00 93.62 123 LEU A C 1
ATOM 983 O O . LEU A 1 123 ? -26.963 0.889 32.330 1.00 93.62 123 LEU A O 1
ATOM 987 N N . ALA A 1 124 ? -24.906 1.802 32.340 1.00 93.31 124 ALA A N 1
ATOM 988 C CA . ALA A 1 124 ? -24.537 1.340 33.676 1.00 93.31 124 ALA A CA 1
ATOM 989 C C . ALA A 1 124 ? -25.489 1.885 34.756 1.00 93.31 124 ALA A C 1
ATOM 991 O O . ALA A 1 124 ? -25.992 1.104 35.567 1.00 93.31 124 ALA A O 1
ATOM 992 N N . ASP A 1 125 ? -25.812 3.182 34.717 1.00 92.38 125 ASP A N 1
ATOM 993 C CA . ASP A 1 125 ? -26.748 3.826 35.652 1.00 92.38 125 ASP A CA 1
ATOM 994 C C . ASP A 1 125 ? -28.174 3.273 35.524 1.00 92.38 125 ASP A C 1
ATOM 996 O O . ASP A 1 125 ? -28.902 3.152 36.515 1.00 92.38 125 ASP A O 1
ATOM 1000 N N . THR A 1 126 ? -28.586 2.911 34.308 1.00 90.19 126 THR A N 1
ATOM 1001 C CA . THR A 1 126 ? -29.911 2.334 34.062 1.00 90.19 126 THR A CA 1
ATOM 1002 C C . THR A 1 126 ? -29.994 0.899 34.576 1.00 90.19 126 THR A C 1
ATOM 1004 O O . THR A 1 126 ? -30.966 0.549 35.250 1.00 90.19 126 THR A O 1
ATOM 1007 N N . ILE A 1 127 ? -28.980 0.074 34.298 1.00 89.75 127 ILE A N 1
ATOM 1008 C CA . ILE A 1 127 ? -28.929 -1.326 34.742 1.00 89.75 127 ILE A CA 1
ATOM 1009 C C . ILE A 1 127 ? -28.747 -1.414 36.267 1.00 89.75 127 ILE A C 1
ATOM 1011 O O . ILE A 1 127 ? -29.318 -2.305 36.895 1.00 89.75 127 ILE A O 1
ATOM 1015 N N . ALA A 1 128 ? -28.028 -0.474 36.889 1.00 88.25 128 ALA A N 1
ATOM 1016 C CA . ALA A 1 128 ? -27.860 -0.407 38.344 1.00 88.25 128 ALA A CA 1
ATOM 1017 C C . ALA A 1 128 ? -29.186 -0.261 39.117 1.00 88.25 128 ALA A C 1
ATOM 1019 O O . ALA A 1 128 ? -29.259 -0.631 40.288 1.00 88.25 128 ALA A O 1
ATOM 1020 N N . GLN A 1 129 ? -30.244 0.241 38.467 1.00 85.62 129 GLN A N 1
ATOM 1021 C CA . GLN A 1 129 ? -31.588 0.360 39.046 1.00 85.62 129 GLN A CA 1
ATOM 1022 C C . GLN A 1 129 ? -32.393 -0.951 38.991 1.00 85.62 129 GLN A C 1
ATOM 1024 O O . GLN A 1 129 ? -33.512 -1.001 39.509 1.00 85.62 129 GLN A O 1
ATOM 1029 N N . ALA A 1 130 ? -31.874 -2.000 38.344 1.00 82.31 130 ALA A N 1
ATOM 1030 C CA . ALA A 1 130 ? -32.545 -3.291 38.271 1.00 82.31 130 ALA A CA 1
ATOM 1031 C C . ALA A 1 130 ? -32.682 -3.925 39.666 1.00 82.31 130 ALA A C 1
ATOM 1033 O O . ALA A 1 130 ? -31.815 -3.806 40.529 1.00 82.31 130 ALA A O 1
ATOM 1034 N N . SER A 1 131 ? -33.783 -4.649 39.882 1.00 72.69 131 SER A N 1
ATOM 1035 C CA . SER A 1 131 ? -34.038 -5.336 41.162 1.00 72.69 131 SER A CA 1
ATOM 1036 C C . SER A 1 131 ? -33.192 -6.603 41.369 1.00 72.69 131 SER A C 1
ATOM 1038 O O . SER A 1 131 ? -33.151 -7.155 42.470 1.00 72.69 131 SER A O 1
ATOM 1040 N N . THR A 1 132 ? -32.526 -7.071 40.315 1.00 77.38 132 THR A N 1
ATOM 1041 C CA . THR A 1 132 ? -31.705 -8.285 40.270 1.00 77.38 132 THR A CA 1
ATOM 1042 C C . THR A 1 132 ? -30.216 -7.946 40.285 1.00 77.38 132 THR A C 1
ATOM 1044 O O . THR A 1 132 ? -29.807 -6.816 40.034 1.00 77.38 132 THR A O 1
ATOM 1047 N N . ARG A 1 133 ? -29.367 -8.933 40.590 1.00 83.06 133 ARG A N 1
ATOM 1048 C CA . ARG A 1 133 ? -27.915 -8.731 40.611 1.00 83.06 133 ARG A CA 1
ATOM 1049 C C . ARG A 1 133 ? -27.370 -8.667 39.185 1.00 83.06 133 ARG A C 1
ATOM 1051 O O . ARG A 1 133 ? -27.410 -9.665 38.474 1.00 83.06 133 ARG A O 1
ATOM 1058 N N . GLN A 1 134 ? -26.801 -7.524 38.823 1.00 88.56 134 GLN A N 1
ATOM 1059 C CA . GLN A 1 134 ? -26.222 -7.278 37.505 1.00 88.56 134 GLN A CA 1
ATOM 1060 C C . GLN A 1 134 ? -24.707 -7.134 37.608 1.00 88.56 134 GLN A C 1
ATOM 1062 O O . GLN A 1 134 ? -24.213 -6.410 38.472 1.00 88.56 134 GLN A O 1
ATOM 1067 N N . GLN A 1 135 ? -23.963 -7.825 36.751 1.00 91.94 135 GLN A N 1
ATOM 1068 C CA . GLN A 1 135 ? -22.512 -7.673 36.637 1.00 91.94 135 GLN A CA 1
ATOM 1069 C C . GLN A 1 135 ? -22.169 -7.153 35.247 1.00 91.94 135 GLN A C 1
ATOM 1071 O O . GLN A 1 135 ? -22.717 -7.641 34.261 1.00 91.94 135 GLN A O 1
ATOM 1076 N N . MET A 1 136 ? -21.260 -6.184 35.176 1.00 94.81 136 MET A N 1
ATOM 1077 C CA . MET A 1 136 ? -20.782 -5.616 33.920 1.00 94.81 136 MET A CA 1
ATOM 1078 C C . MET A 1 136 ? -19.269 -5.735 33.836 1.00 94.81 136 MET A C 1
ATOM 1080 O O . MET A 1 136 ? -18.566 -5.332 34.762 1.00 94.81 136 MET A O 1
ATOM 1084 N N . ARG A 1 137 ? -18.796 -6.243 32.698 1.00 96.12 137 ARG A N 1
ATOM 1085 C CA . ARG A 1 137 ? -17.394 -6.240 32.301 1.00 96.12 137 ARG A CA 1
ATOM 1086 C C . ARG A 1 137 ? -17.226 -5.417 31.029 1.00 96.12 137 ARG A C 1
ATOM 1088 O O . ARG A 1 137 ? -17.932 -5.682 30.064 1.00 96.12 137 ARG A O 1
ATOM 1095 N N . VAL A 1 138 ? -16.298 -4.468 31.034 1.00 97.19 138 VAL A N 1
ATOM 1096 C CA . VAL A 1 138 ? -15.970 -3.586 29.909 1.00 97.19 138 VAL A CA 1
ATOM 1097 C C . VAL A 1 138 ? -14.518 -3.804 29.503 1.00 97.19 138 VAL A C 1
ATOM 1099 O O . VAL A 1 138 ? -13.626 -3.746 30.354 1.00 97.19 138 VAL A O 1
ATOM 1102 N N . VAL A 1 139 ? -14.307 -4.041 28.211 1.00 97.00 139 VAL A N 1
ATOM 1103 C CA . VAL A 1 139 ? -12.997 -4.125 27.546 1.00 97.00 139 VAL A CA 1
ATOM 1104 C C . VAL A 1 139 ? -12.983 -3.193 26.329 1.00 97.00 139 VAL A C 1
ATOM 1106 O O . VAL A 1 139 ? -14.051 -2.794 25.851 1.00 97.00 139 VAL A O 1
ATOM 1109 N N . LEU A 1 140 ? -11.793 -2.843 25.847 1.00 96.38 140 LEU A N 1
ATOM 1110 C CA . LEU A 1 140 ? -11.610 -2.115 24.587 1.00 96.38 140 LEU A CA 1
ATOM 1111 C C . LEU A 1 140 ? -11.457 -3.108 23.430 1.00 96.38 140 LEU A C 1
ATOM 1113 O O . LEU A 1 140 ? -11.070 -4.255 23.656 1.00 96.38 140 LEU A O 1
ATOM 1117 N N . LEU A 1 141 ? -11.776 -2.695 22.205 1.00 95.19 141 LEU A N 1
ATOM 1118 C CA . LEU A 1 141 ? -11.626 -3.553 21.029 1.00 95.19 141 LEU A CA 1
ATOM 1119 C C . LEU A 1 141 ? -10.146 -3.791 20.697 1.00 95.19 141 LEU A C 1
ATOM 1121 O O . LEU A 1 141 ? -9.778 -4.918 20.369 1.00 95.19 141 LEU A O 1
ATOM 1125 N N . SER A 1 142 ? -9.306 -2.765 20.853 1.00 91.75 142 SER A N 1
ATOM 1126 C CA . SER A 1 142 ? -7.858 -2.836 20.625 1.00 91.75 142 SER A CA 1
ATOM 1127 C C . SER A 1 142 ? -7.108 -3.752 21.601 1.00 91.75 142 SER A C 1
ATOM 1129 O O . SER A 1 142 ? -6.077 -4.318 21.238 1.00 91.75 142 SER A O 1
ATOM 1131 N N . ASP A 1 143 ? -7.632 -3.940 22.816 1.00 91.25 143 ASP A N 1
ATOM 1132 C CA . ASP A 1 143 ? -7.064 -4.810 23.849 1.00 91.25 143 ASP A CA 1
ATOM 1133 C C . ASP A 1 143 ? -8.181 -5.542 24.610 1.00 91.25 143 ASP A C 1
ATOM 1135 O O . ASP A 1 143 ? -8.692 -5.098 25.642 1.00 91.25 143 ASP A O 1
ATOM 1139 N N . LEU A 1 144 ? -8.571 -6.701 24.072 1.00 91.88 144 LEU A N 1
ATOM 1140 C CA . LEU A 1 144 ? -9.631 -7.551 24.625 1.00 91.88 144 LEU A CA 1
ATOM 1141 C C . LEU A 1 144 ? -9.215 -8.302 25.906 1.00 91.88 144 LEU A C 1
ATOM 1143 O O . LEU A 1 144 ? -10.061 -8.974 26.516 1.00 91.88 144 LEU A O 1
ATOM 1147 N N . ASP A 1 145 ? -7.936 -8.248 26.291 1.00 90.62 145 ASP A N 1
ATOM 1148 C CA . ASP A 1 145 ? -7.406 -8.875 27.505 1.00 90.62 145 ASP A CA 1
ATOM 1149 C C . ASP A 1 145 ? -7.302 -7.880 28.678 1.00 90.62 145 ASP A C 1
ATOM 1151 O O . ASP A 1 145 ? -7.458 -8.301 29.832 1.00 90.62 145 ASP A O 1
ATOM 1155 N N . ASP A 1 146 ? -7.137 -6.578 28.410 1.00 90.75 146 ASP A N 1
ATOM 1156 C CA . ASP A 1 146 ? -7.193 -5.516 29.425 1.00 90.75 146 ASP A CA 1
ATOM 1157 C C . ASP A 1 146 ? -8.636 -5.206 29.864 1.00 90.75 146 ASP A C 1
ATOM 1159 O O . ASP A 1 146 ? -9.440 -4.562 29.182 1.00 90.75 146 ASP A O 1
ATOM 1163 N N . VAL A 1 147 ? -8.983 -5.658 31.069 1.00 93.75 147 VAL A N 1
ATOM 1164 C CA . VAL A 1 147 ? -10.298 -5.410 31.664 1.00 93.75 147 VAL A CA 1
ATOM 1165 C C . VAL A 1 147 ? -10.327 -4.040 32.336 1.00 93.75 147 VAL A C 1
ATOM 1167 O O . VAL A 1 147 ? -9.912 -3.876 33.485 1.00 93.75 147 VAL A O 1
ATOM 1170 N N . VAL A 1 148 ? -10.920 -3.064 31.650 1.00 93.50 148 VAL A N 1
ATOM 1171 C CA . VAL A 1 148 ? -11.074 -1.690 32.151 1.00 93.50 148 VAL A CA 1
ATOM 1172 C C . VAL A 1 148 ? -12.002 -1.643 33.371 1.00 93.50 148 VAL A C 1
ATOM 1174 O O . VAL A 1 148 ? -11.718 -0.988 34.381 1.00 93.50 148 VAL A O 1
ATOM 1177 N N . PHE A 1 149 ? -13.123 -2.360 33.316 1.00 94.69 149 PHE A N 1
ATOM 1178 C CA . PHE A 1 149 ? -14.119 -2.389 34.386 1.00 94.69 149 PHE A CA 1
ATOM 1179 C C . PHE A 1 149 ? -14.705 -3.793 34.521 1.00 94.69 149 PHE A C 1
ATOM 1181 O O . PHE A 1 149 ? -15.101 -4.378 33.526 1.00 94.69 149 PHE A O 1
ATOM 1188 N N . ASP A 1 150 ? -14.781 -4.336 35.736 1.00 94.00 150 ASP A N 1
ATOM 1189 C CA . ASP A 1 150 ? -15.484 -5.594 36.024 1.00 94.00 150 ASP A CA 1
ATOM 1190 C C . ASP A 1 150 ? -16.008 -5.570 37.452 1.00 94.00 150 ASP A C 1
ATOM 1192 O O . ASP A 1 150 ? -15.265 -5.818 38.404 1.00 94.00 150 ASP A O 1
ATOM 1196 N N . GLN A 1 151 ? -17.272 -5.186 37.606 1.00 92.19 151 GLN A N 1
ATOM 1197 C CA . GLN A 1 151 ? -17.902 -5.041 38.913 1.00 92.19 151 GLN A CA 1
ATOM 1198 C C . GLN A 1 151 ? -19.397 -5.365 38.855 1.00 92.19 151 GLN A C 1
ATOM 1200 O O . GLN A 1 151 ? -20.037 -5.376 37.799 1.00 92.19 151 GLN A O 1
ATOM 1205 N N . GLN A 1 152 ? -19.969 -5.620 40.031 1.00 89.88 152 GLN A N 1
ATOM 1206 C CA . GLN A 1 152 ? -21.415 -5.648 40.201 1.00 89.88 152 GLN A CA 1
ATOM 1207 C C . GLN A 1 152 ? -21.958 -4.218 40.150 1.00 89.88 152 GLN A C 1
ATOM 1209 O O . GLN A 1 152 ? -21.449 -3.341 40.842 1.00 89.88 152 GLN A O 1
ATOM 1214 N N . LEU A 1 153 ? -23.011 -4.002 39.370 1.00 89.25 153 LEU A N 1
ATOM 1215 C CA . LEU A 1 153 ? -23.623 -2.690 39.221 1.00 89.25 153 LEU A CA 1
ATOM 1216 C C . LEU A 1 153 ? -24.445 -2.337 40.467 1.00 89.25 153 LEU A C 1
ATOM 1218 O O . LEU A 1 153 ? -25.294 -3.110 40.917 1.00 89.25 153 LEU A O 1
ATOM 1222 N N . ASN A 1 154 ? -24.159 -1.166 41.024 1.00 87.56 154 ASN A N 1
ATOM 1223 C CA . ASN A 1 154 ? -24.820 -0.547 42.167 1.00 87.56 154 ASN A CA 1
ATOM 1224 C C . ASN A 1 154 ? -25.052 0.948 41.876 1.00 87.56 154 ASN A C 1
ATOM 1226 O O . ASN A 1 154 ? -24.597 1.476 40.860 1.00 87.56 154 ASN A O 1
ATOM 1230 N N . ASN A 1 155 ? -25.751 1.648 42.773 1.00 82.62 155 ASN A N 1
ATOM 1231 C CA . ASN A 1 155 ? -25.889 3.102 42.670 1.00 82.62 155 ASN A CA 1
ATOM 1232 C C . ASN A 1 155 ? -24.499 3.757 42.770 1.00 82.62 155 ASN A C 1
ATOM 1234 O O . ASN A 1 155 ? -23.864 3.661 43.819 1.00 82.62 155 ASN A O 1
ATOM 1238 N N . GLY A 1 156 ? -24.053 4.415 41.695 1.00 85.44 156 GLY A N 1
ATOM 1239 C CA . GLY A 1 156 ? -22.721 5.026 41.576 1.00 85.44 156 GLY A CA 1
ATOM 1240 C C . GLY A 1 156 ? -21.759 4.294 40.630 1.00 85.44 156 GLY A C 1
ATOM 1241 O O . GLY A 1 156 ? -20.750 4.875 40.237 1.00 85.44 156 GLY A O 1
ATOM 1242 N N . ALA A 1 157 ? -22.080 3.068 40.190 1.00 87.94 157 ALA A N 1
ATOM 1243 C CA . ALA A 1 157 ? -21.232 2.311 39.263 1.00 87.94 157 ALA A CA 1
ATOM 1244 C C . ALA A 1 157 ? -20.996 3.029 37.920 1.00 87.94 157 ALA A C 1
ATOM 1246 O O . ALA A 1 157 ? -19.922 2.882 37.339 1.00 87.94 157 ALA A O 1
ATOM 1247 N N . GLY A 1 158 ? -21.965 3.811 37.425 1.00 90.25 158 GLY A N 1
ATOM 1248 C CA . GLY A 1 158 ? -21.796 4.592 36.197 1.00 90.25 158 GLY A CA 1
ATOM 1249 C C . GLY A 1 158 ? -20.766 5.712 36.339 1.00 90.25 158 GLY A C 1
ATOM 1250 O O . GLY A 1 158 ? -19.960 5.912 35.432 1.00 90.25 158 GLY A O 1
ATOM 1251 N N . ASP A 1 159 ? -20.718 6.396 37.485 1.00 93.62 159 ASP A N 1
ATOM 1252 C CA . ASP A 1 159 ? -19.693 7.412 37.760 1.00 93.62 159 ASP A CA 1
ATOM 1253 C C . ASP A 1 159 ? -18.296 6.782 37.897 1.00 93.62 159 ASP A C 1
ATOM 1255 O O . ASP A 1 159 ? -17.323 7.326 37.374 1.00 93.62 159 ASP A O 1
ATOM 1259 N N . GLU A 1 160 ? -18.186 5.605 38.527 1.00 93.12 160 GLU A N 1
ATOM 1260 C CA . GLU A 1 160 ? -16.924 4.852 38.581 1.00 93.12 160 GLU A CA 1
ATOM 1261 C C . GLU A 1 160 ? -16.452 4.409 37.190 1.00 93.12 160 GLU A C 1
ATOM 1263 O O . GLU A 1 160 ? -15.269 4.532 36.865 1.00 93.12 160 GLU A O 1
ATOM 1268 N N . LEU A 1 161 ? -17.368 3.903 36.355 1.00 94.06 161 LEU A N 1
ATOM 1269 C CA . LEU A 1 161 ? -17.069 3.522 34.976 1.00 94.06 161 LEU A CA 1
ATOM 1270 C C . LEU A 1 161 ? -16.600 4.734 34.161 1.00 94.06 161 LEU A C 1
ATOM 1272 O O . LEU A 1 161 ? -15.577 4.655 33.480 1.00 94.06 161 LEU A O 1
ATOM 1276 N N . ALA A 1 162 ? -17.299 5.865 34.275 1.00 94.12 162 ALA A N 1
ATOM 1277 C CA . ALA A 1 162 ? -16.930 7.106 33.604 1.00 94.12 162 ALA A CA 1
ATOM 1278 C C . ALA A 1 162 ? -15.540 7.599 34.038 1.00 94.12 162 ALA A C 1
ATOM 1280 O O . ALA A 1 162 ? -14.741 7.982 33.186 1.00 94.12 162 ALA A O 1
ATOM 1281 N N . ALA A 1 163 ? -15.211 7.517 35.333 1.00 94.75 163 ALA A N 1
ATOM 1282 C CA . ALA A 1 163 ? -13.887 7.876 35.840 1.00 94.75 163 ALA A CA 1
ATOM 1283 C C . ALA A 1 163 ? -12.776 6.990 35.250 1.00 94.75 163 ALA A C 1
ATOM 1285 O O . ALA A 1 163 ? -11.717 7.494 34.882 1.00 94.75 163 ALA A O 1
ATOM 1286 N N . LYS A 1 164 ? -13.016 5.679 35.092 1.00 94.25 164 LYS A N 1
ATOM 1287 C CA . LYS A 1 164 ? -12.043 4.768 34.460 1.00 94.25 164 LYS A CA 1
ATOM 1288 C C . LYS A 1 164 ? -11.880 4.991 32.954 1.00 94.25 164 LYS A C 1
ATOM 1290 O O . LYS A 1 164 ? -10.807 4.725 32.415 1.00 94.25 164 LYS A O 1
ATOM 1295 N N . LEU A 1 165 ? -12.927 5.459 32.274 1.00 93.88 165 LEU A N 1
ATOM 1296 C CA . LEU A 1 165 ? -12.914 5.733 30.833 1.00 93.88 165 LEU A CA 1
ATOM 1297 C C . LEU A 1 165 ? -12.466 7.162 30.483 1.00 93.88 165 LEU A C 1
ATOM 1299 O O . LEU A 1 165 ? -12.196 7.437 29.313 1.00 93.88 165 LEU A O 1
ATOM 1303 N N . GLN A 1 166 ? -12.360 8.063 31.465 1.00 91.44 166 GLN A N 1
ATOM 1304 C CA . GLN A 1 166 ? -12.069 9.485 31.253 1.00 91.44 166 GLN A CA 1
ATOM 1305 C C . GLN A 1 166 ? -10.781 9.718 30.446 1.00 91.44 166 GLN A C 1
ATOM 1307 O O . GLN A 1 166 ? -10.772 10.531 29.519 1.00 91.44 166 GLN A O 1
ATOM 1312 N N . ASP A 1 167 ? -9.717 8.973 30.753 1.00 88.94 167 ASP A N 1
ATOM 1313 C CA . ASP A 1 167 ? -8.401 9.118 30.114 1.00 88.94 167 ASP A CA 1
ATOM 1314 C C . ASP A 1 167 ? -8.216 8.222 28.881 1.00 88.94 167 ASP A C 1
ATOM 1316 O O . ASP A 1 167 ? -7.227 8.355 28.161 1.00 88.94 167 ASP A O 1
ATOM 1320 N N . LYS A 1 168 ? -9.174 7.334 28.588 1.00 91.50 168 LYS A N 1
ATOM 1321 C CA . LYS A 1 168 ? -9.134 6.498 27.382 1.00 91.50 168 LYS A CA 1
ATOM 1322 C C . LYS A 1 168 ? -9.455 7.346 26.143 1.00 91.50 168 LYS A C 1
ATOM 1324 O O . LYS A 1 168 ? -10.235 8.308 26.208 1.00 91.50 168 LYS A O 1
ATOM 1329 N N . ARG A 1 169 ? -8.839 7.012 25.014 1.00 88.94 169 ARG A N 1
ATOM 1330 C CA . ARG A 1 169 ? -8.973 7.671 23.702 1.00 88.94 169 ARG A CA 1
ATOM 1331 C C . ARG A 1 169 ? -9.046 6.588 22.619 1.00 88.94 169 ARG A C 1
ATOM 1333 O O . ARG A 1 169 ? -8.634 5.470 22.931 1.00 88.94 169 ARG A O 1
ATOM 1340 N N . PRO A 1 170 ? -9.512 6.910 21.400 1.00 91.38 170 PRO A N 1
ATOM 1341 C CA . PRO A 1 170 ? -9.375 5.992 20.278 1.00 91.38 170 PRO A CA 1
ATOM 1342 C C . PRO A 1 170 ? -7.907 5.578 20.089 1.00 91.38 170 PRO A C 1
ATOM 1344 O O . PRO A 1 170 ? -6.987 6.402 20.185 1.00 91.38 170 PRO A O 1
ATOM 1347 N N . ALA A 1 171 ? -7.684 4.293 19.864 1.00 89.56 171 ALA A N 1
ATOM 1348 C CA . ALA A 1 171 ? -6.437 3.743 19.375 1.00 89.56 171 ALA A CA 1
ATOM 1349 C C . ALA A 1 171 ? -6.221 4.155 17.911 1.00 89.56 171 ALA A C 1
ATOM 1351 O O . ALA A 1 171 ? -7.158 4.465 17.182 1.00 89.56 171 ALA A O 1
ATOM 1352 N N . ALA A 1 172 ? -4.965 4.153 17.463 1.00 87.25 172 ALA A N 1
ATOM 1353 C CA . ALA A 1 172 ? -4.652 4.437 16.063 1.00 87.25 172 ALA A CA 1
ATOM 1354 C C . ALA A 1 172 ? -4.780 3.196 15.156 1.00 87.25 172 ALA A C 1
ATOM 1356 O O . ALA A 1 172 ? -4.617 3.297 13.943 1.00 87.25 172 ALA A O 1
ATOM 1357 N N . THR A 1 173 ? -5.017 2.019 15.735 1.00 89.19 173 THR A N 1
ATOM 1358 C CA . THR A 1 173 ? -4.983 0.730 15.039 1.00 89.19 173 THR A CA 1
ATOM 1359 C C . THR A 1 173 ? -6.386 0.241 14.704 1.00 89.19 173 THR A C 1
ATOM 1361 O O . THR A 1 173 ? -7.235 0.164 15.587 1.00 89.19 173 THR A O 1
ATOM 1364 N N . HIS A 1 174 ? -6.594 -0.132 13.440 1.00 89.19 174 HIS A N 1
ATOM 1365 C CA . HIS A 1 174 ? -7.797 -0.834 13.002 1.00 89.19 174 HIS A CA 1
ATOM 1366 C C . HIS A 1 174 ? -7.824 -2.255 13.574 1.00 89.19 174 HIS A C 1
ATOM 1368 O O . HIS A 1 174 ? -6.813 -2.963 13.531 1.00 89.19 174 HIS A O 1
ATOM 1374 N N . VAL A 1 175 ? -8.978 -2.681 14.085 1.00 90.75 175 VAL A N 1
ATOM 1375 C CA . VAL A 1 175 ? -9.185 -4.026 14.632 1.00 90.75 175 VAL A CA 1
ATOM 1376 C C . VAL A 1 175 ? -10.546 -4.546 14.196 1.00 90.75 175 VAL A C 1
ATOM 1378 O O . VAL A 1 175 ? -11.568 -3.926 14.474 1.00 90.75 175 VAL A O 1
ATOM 1381 N N . ASP A 1 176 ? -10.567 -5.723 13.567 1.00 91.62 176 ASP A N 1
ATOM 1382 C CA . ASP A 1 176 ? -11.810 -6.326 13.094 1.00 91.62 176 ASP A CA 1
ATOM 1383 C C . ASP A 1 176 ? -12.771 -6.673 14.258 1.00 91.62 176 ASP A C 1
ATOM 1385 O O . ASP A 1 176 ? -12.397 -7.410 15.187 1.00 91.62 176 ASP A O 1
ATOM 1389 N N . PRO A 1 177 ? -14.056 -6.260 14.192 1.00 93.69 177 PRO A N 1
ATOM 1390 C CA . PRO A 1 177 ? -15.060 -6.548 15.222 1.00 93.69 177 PRO A CA 1
ATOM 1391 C C . PRO A 1 177 ? -15.295 -8.040 15.497 1.00 93.69 177 PRO A C 1
ATOM 1393 O O . PRO A 1 177 ? -15.869 -8.405 16.528 1.00 93.69 177 PRO A O 1
ATOM 1396 N N . ILE A 1 178 ? -14.859 -8.935 14.603 1.00 94.06 178 ILE A N 1
ATOM 1397 C CA . ILE A 1 178 ? -14.994 -10.382 14.798 1.00 94.06 178 ILE A CA 1
ATOM 1398 C C . ILE A 1 178 ? -14.280 -10.853 16.067 1.00 94.06 178 ILE A C 1
ATOM 1400 O O . ILE A 1 178 ? -14.783 -11.737 16.768 1.00 94.06 178 ILE A O 1
ATOM 1404 N N . GLN A 1 179 ? -13.151 -10.225 16.410 1.00 93.38 179 GLN A N 1
ATOM 1405 C CA . GLN A 1 179 ? -12.352 -10.594 17.576 1.00 93.38 179 GLN A CA 1
ATOM 1406 C C . GLN A 1 179 ? -13.154 -10.391 18.869 1.00 93.38 179 GLN A C 1
ATOM 1408 O O . GLN A 1 179 ? -13.143 -11.247 19.759 1.00 93.38 179 GLN A O 1
ATOM 1413 N N . ALA A 1 180 ? -13.946 -9.315 18.935 1.00 94.62 180 ALA A N 1
ATOM 1414 C CA . ALA A 1 180 ? -14.847 -9.035 20.049 1.00 94.62 180 ALA A CA 1
ATOM 1415 C C . ALA A 1 180 ? -15.939 -10.099 20.207 1.00 94.62 180 ALA A C 1
ATOM 1417 O O . ALA A 1 180 ? -16.224 -10.548 21.321 1.00 94.62 180 ALA A O 1
ATOM 1418 N N . VAL A 1 181 ? -16.536 -10.525 19.092 1.00 94.44 181 VAL A N 1
ATOM 1419 C CA . VAL A 1 181 ? -17.605 -11.532 19.065 1.00 94.44 181 VAL A CA 1
ATOM 1420 C C . VAL A 1 181 ? -17.076 -12.900 19.503 1.00 94.44 181 VAL A C 1
ATOM 1422 O O . VAL A 1 181 ? -17.692 -13.568 20.340 1.00 94.44 181 VAL A O 1
ATOM 1425 N N . GLU A 1 182 ? -15.901 -13.302 19.014 1.00 93.75 182 GLU A N 1
ATOM 1426 C CA . GLU A 1 182 ? -15.246 -14.550 19.421 1.00 93.75 182 GLU A CA 1
ATOM 1427 C C . GLU A 1 182 ? -14.839 -14.522 20.902 1.00 93.75 182 GLU A C 1
ATOM 1429 O O . GLU A 1 182 ? -15.099 -15.484 21.638 1.00 93.75 182 GLU A O 1
ATOM 1434 N N . LYS A 1 183 ? -14.298 -13.396 21.391 1.00 94.94 183 LYS A N 1
ATOM 1435 C CA . LYS A 1 183 ? -14.005 -13.208 22.820 1.00 94.94 183 LYS A CA 1
ATOM 1436 C C . LYS A 1 183 ? -15.266 -13.316 23.672 1.00 94.94 183 LYS A C 1
ATOM 1438 O O . LYS A 1 183 ? -15.260 -14.035 24.676 1.00 94.94 183 LYS A O 1
ATOM 1443 N N . ALA A 1 184 ? -16.360 -12.679 23.257 1.00 94.00 184 ALA A N 1
ATOM 1444 C CA . ALA A 1 184 ? -17.646 -12.781 23.937 1.00 94.00 184 ALA A CA 1
ATOM 1445 C C . ALA A 1 184 ? -18.142 -14.235 23.988 1.00 94.00 184 ALA A C 1
ATOM 1447 O O . ALA A 1 184 ? -18.591 -14.697 25.042 1.00 94.00 184 ALA A O 1
ATOM 1448 N N . ARG A 1 185 ? -17.992 -14.998 22.894 1.00 92.25 185 ARG A N 1
ATOM 1449 C CA . ARG A 1 185 ? -18.379 -16.418 22.838 1.00 92.25 185 ARG A CA 1
ATOM 1450 C C . ARG A 1 185 ? -17.578 -17.249 23.834 1.00 92.25 185 ARG A C 1
ATOM 1452 O O . ARG A 1 185 ? -18.160 -18.057 24.562 1.00 92.25 185 ARG A O 1
ATOM 1459 N N . MET A 1 186 ? -16.265 -17.021 23.907 1.00 91.56 186 MET A N 1
ATOM 1460 C CA . MET A 1 186 ? -15.390 -17.675 24.882 1.00 91.56 186 MET A CA 1
ATOM 1461 C C . MET A 1 186 ? -15.823 -17.357 26.317 1.00 91.56 186 MET A C 1
ATOM 1463 O O . MET A 1 186 ? -16.079 -18.282 27.090 1.00 91.56 186 MET A O 1
ATOM 1467 N N . VAL A 1 187 ? -16.009 -16.079 26.659 1.00 91.56 187 VAL A N 1
ATOM 1468 C CA . VAL A 1 187 ? -16.448 -15.653 28.001 1.00 91.56 187 VAL A CA 1
ATOM 1469 C C . VAL A 1 187 ? -17.797 -16.280 28.365 1.00 91.56 187 VAL A C 1
ATOM 1471 O O . VAL A 1 187 ? -17.941 -16.889 29.427 1.00 91.56 187 VAL A O 1
ATOM 1474 N N . PHE A 1 188 ? -18.779 -16.228 27.467 1.00 91.31 188 PHE A N 1
ATOM 1475 C CA . PHE A 1 188 ? -20.107 -16.792 27.700 1.00 91.31 188 PHE A CA 1
ATOM 1476 C C . PHE A 1 188 ? -20.130 -18.313 27.809 1.00 91.31 188 PHE A C 1
ATOM 1478 O O . PHE A 1 188 ? -20.984 -18.839 28.527 1.00 91.31 188 PHE A O 1
ATOM 1485 N N . SER A 1 189 ? -19.217 -19.029 27.151 1.00 85.62 189 SER A N 1
ATOM 1486 C CA . SER A 1 189 ? -19.113 -20.488 27.283 1.00 85.62 189 SER A CA 1
ATOM 1487 C C . SER A 1 189 ? -18.701 -20.923 28.697 1.00 85.62 189 SER A C 1
ATOM 1489 O O . SER A 1 189 ? -19.138 -21.969 29.171 1.00 85.62 189 SER A O 1
ATOM 1491 N N . THR A 1 190 ? -17.942 -20.081 29.409 1.00 85.88 190 THR A N 1
ATOM 1492 C CA . THR A 1 190 ? -17.504 -20.349 30.789 1.00 85.88 190 THR A CA 1
ATOM 1493 C C . THR A 1 190 ? -18.572 -20.061 31.846 1.00 85.88 190 THR A C 1
ATOM 1495 O O . THR A 1 190 ? -18.427 -20.483 32.992 1.00 85.88 190 THR A O 1
ATOM 1498 N N . LEU A 1 191 ? -19.661 -19.374 31.478 1.00 82.75 191 LEU A N 1
ATOM 1499 C CA . LEU A 1 191 ? -20.731 -18.977 32.394 1.00 82.75 191 LEU A CA 1
ATOM 1500 C C . LEU A 1 191 ? -21.889 -19.997 32.367 1.00 82.75 191 LEU A C 1
ATOM 1502 O O . LEU A 1 191 ? -22.611 -20.080 31.365 1.00 82.75 191 LEU A O 1
ATOM 1506 N N . PRO A 1 192 ? -22.118 -20.762 33.457 1.00 59.06 192 PRO A N 1
ATOM 1507 C CA . PRO A 1 192 ? -23.070 -21.874 33.456 1.00 59.06 192 PRO A CA 1
ATOM 1508 C C . PRO A 1 192 ? -24.538 -21.468 33.682 1.00 59.06 192 PRO A C 1
ATOM 1510 O O . PRO A 1 192 ? -25.427 -22.253 33.359 1.00 59.06 192 PRO A O 1
ATOM 1513 N N . ARG A 1 193 ? -24.824 -20.287 34.260 1.00 70.75 193 ARG A N 1
ATOM 1514 C CA . ARG A 1 193 ? -26.188 -19.798 34.572 1.00 70.75 193 ARG A CA 1
ATOM 1515 C C . ARG A 1 193 ? -26.261 -18.268 34.506 1.00 70.75 193 ARG A C 1
ATOM 1517 O O . ARG A 1 193 ? -25.265 -17.614 34.800 1.00 70.75 193 ARG A O 1
ATOM 1524 N N . GLY A 1 194 ? -27.439 -17.723 34.199 1.00 75.12 194 GLY A N 1
ATOM 1525 C CA . GLY A 1 194 ? -27.697 -16.280 34.135 1.00 75.12 194 GLY A CA 1
ATOM 1526 C C . GLY A 1 194 ? -27.958 -15.769 32.716 1.00 75.12 194 GLY A C 1
ATOM 1527 O O . GLY A 1 194 ? -27.561 -16.404 31.736 1.00 75.12 194 GLY A O 1
ATOM 1528 N N . LYS A 1 195 ? -28.616 -14.611 32.610 1.00 85.19 195 LYS A N 1
ATOM 1529 C CA . LYS A 1 195 ? -28.887 -13.935 31.332 1.00 85.19 195 LYS A CA 1
ATOM 1530 C C . LYS A 1 195 ? -27.568 -13.385 30.777 1.00 85.19 195 LYS A C 1
ATOM 1532 O O . LYS A 1 195 ? -26.859 -12.656 31.465 1.00 85.19 195 LYS A O 1
ATOM 1537 N N . LYS A 1 196 ? -27.214 -13.755 29.547 1.00 90.12 196 LYS A N 1
ATOM 1538 C CA . LYS A 1 196 ? -25.962 -13.335 28.894 1.00 90.12 196 LYS A CA 1
ATOM 1539 C C . LYS A 1 196 ? -26.277 -12.202 27.931 1.00 90.12 196 LYS A C 1
ATOM 1541 O O . LYS A 1 196 ? -27.106 -12.390 27.039 1.00 90.12 196 LYS A O 1
ATOM 1546 N N . VAL A 1 197 ? -25.656 -11.042 28.121 1.00 92.44 197 VAL A N 1
ATOM 1547 C CA . VAL A 1 197 ? -25.875 -9.872 27.264 1.00 92.44 197 VAL A CA 1
ATOM 1548 C C . VAL A 1 197 ? -24.535 -9.376 26.741 1.00 92.44 197 VAL A C 1
ATOM 1550 O O . VAL A 1 197 ? -23.653 -9.028 27.521 1.00 92.44 197 VAL A O 1
ATOM 1553 N N . PHE A 1 198 ? -24.377 -9.368 25.423 1.00 95.56 198 PHE A N 1
ATOM 1554 C CA . PHE A 1 198 ? -23.245 -8.766 24.733 1.00 95.56 198 PHE A CA 1
ATOM 1555 C C . PHE A 1 198 ? -23.625 -7.362 24.282 1.00 95.56 198 PHE A C 1
ATOM 1557 O O . PHE A 1 198 ? -24.595 -7.199 23.542 1.00 95.56 198 PHE A O 1
ATOM 1564 N N . HIS A 1 199 ? -22.873 -6.363 24.725 1.00 96.56 199 HIS A N 1
ATOM 1565 C CA . HIS A 1 199 ? -22.973 -5.000 24.231 1.00 96.56 199 HIS A CA 1
ATOM 1566 C C . HIS A 1 199 ? -21.763 -4.708 23.355 1.00 96.56 199 HIS A C 1
ATOM 1568 O O . HIS A 1 199 ? -20.632 -4.859 23.810 1.00 96.56 199 HIS A O 1
ATOM 1574 N N . PHE A 1 200 ? -22.007 -4.273 22.125 1.00 97.31 200 PHE A N 1
ATOM 1575 C CA . PHE A 1 200 ? -20.961 -3.757 21.251 1.00 97.31 200 PHE A CA 1
ATOM 1576 C C . PHE A 1 200 ? -21.276 -2.290 20.975 1.00 97.31 200 PHE A C 1
ATOM 1578 O O . PHE A 1 200 ? -22.359 -1.977 20.468 1.00 97.31 200 PHE A O 1
ATOM 1585 N N . VAL A 1 201 ? -20.382 -1.409 21.418 1.00 97.50 201 VAL A N 1
ATOM 1586 C CA . VAL A 1 201 ? -20.535 0.047 21.332 1.00 97.50 201 VAL A CA 1
ATOM 1587 C C . VAL A 1 201 ? -19.569 0.551 20.276 1.00 97.50 201 VAL A C 1
ATOM 1589 O O . VAL A 1 201 ? -18.370 0.448 20.493 1.00 97.50 201 VAL A O 1
ATOM 1592 N N . SER A 1 202 ? -20.090 1.015 19.144 1.00 96.38 202 SER A N 1
ATOM 1593 C CA . SER A 1 202 ? -19.320 1.304 17.926 1.00 96.38 202 SER A CA 1
ATOM 1594 C C . SER A 1 202 ? -20.096 2.274 17.027 1.00 96.38 202 SER A C 1
ATOM 1596 O O . SER A 1 202 ? -21.275 2.555 17.262 1.00 96.38 202 SER A O 1
ATOM 1598 N N . ASP A 1 203 ? -19.457 2.773 15.980 1.00 93.50 203 ASP A N 1
ATOM 1599 C CA . ASP A 1 203 ? -20.048 3.576 14.910 1.00 93.50 203 ASP A CA 1
ATOM 1600 C C . ASP A 1 203 ? -20.608 2.740 13.731 1.00 93.50 203 ASP A C 1
ATOM 1602 O O . ASP A 1 203 ? -21.361 3.266 12.901 1.00 93.50 203 ASP A O 1
ATOM 1606 N N . PHE A 1 204 ? -20.331 1.428 13.703 1.00 93.81 204 PHE A N 1
ATOM 1607 C CA . PHE A 1 204 ? -20.863 0.441 12.750 1.00 93.81 204 PHE A CA 1
ATOM 1608 C C . PHE A 1 204 ? -20.599 0.778 11.274 1.00 93.81 204 PHE A C 1
ATOM 1610 O O . PHE A 1 204 ? -21.536 0.825 10.458 1.00 93.81 204 PHE A O 1
ATOM 1617 N N . ARG A 1 205 ? -19.329 0.994 10.916 1.00 92.94 205 ARG A N 1
ATOM 1618 C CA . ARG A 1 205 ? -18.919 1.294 9.535 1.00 92.94 205 ARG A CA 1
ATOM 1619 C C . ARG A 1 205 ? -19.320 0.207 8.534 1.00 92.94 205 ARG A C 1
ATOM 1621 O O . ARG A 1 205 ? -19.398 -0.983 8.835 1.00 92.94 205 ARG A O 1
ATOM 1628 N N . GLU A 1 206 ? -19.648 0.620 7.311 1.00 91.94 206 GLU A N 1
ATOM 1629 C CA . GLU A 1 206 ? -20.139 -0.276 6.257 1.00 91.94 206 GLU A CA 1
ATOM 1630 C C . GLU A 1 206 ? -19.082 -1.311 5.849 1.00 91.94 206 GLU A C 1
ATOM 1632 O O . GLU A 1 206 ? -19.437 -2.460 5.562 1.00 91.94 206 GLU A O 1
ATOM 1637 N N . ARG A 1 207 ? -17.800 -0.924 5.895 1.00 91.25 207 ARG A N 1
ATOM 1638 C CA . ARG A 1 207 ? -16.654 -1.808 5.663 1.00 91.25 207 ARG A CA 1
ATOM 1639 C C . ARG A 1 207 ? -16.739 -3.062 6.528 1.00 91.25 207 ARG A C 1
ATOM 1641 O O . ARG A 1 207 ? -16.834 -4.155 5.982 1.00 91.25 207 ARG A O 1
ATOM 1648 N N . ASP A 1 208 ? -16.814 -2.938 7.844 1.00 91.00 208 ASP A N 1
ATOM 1649 C CA . ASP A 1 208 ? -16.681 -4.112 8.722 1.00 91.00 208 ASP A CA 1
ATOM 1650 C C . ASP A 1 208 ? -17.904 -5.035 8.676 1.00 91.00 208 ASP A C 1
ATOM 1652 O O . ASP A 1 208 ? -17.808 -6.248 8.861 1.00 91.00 208 ASP A O 1
ATOM 1656 N N . TRP A 1 209 ? -19.079 -4.471 8.391 1.00 90.69 209 TRP A N 1
ATOM 1657 C CA . TRP A 1 209 ? -20.358 -5.173 8.528 1.00 90.69 209 TRP A CA 1
ATOM 1658 C C . TRP A 1 209 ? -21.001 -5.591 7.199 1.00 90.69 209 TRP A C 1
ATOM 1660 O O . TRP A 1 209 ? -21.967 -6.368 7.205 1.00 90.69 209 TRP A O 1
ATOM 1670 N N . LYS A 1 210 ? -20.523 -5.083 6.053 1.00 89.38 210 LYS A N 1
ATOM 1671 C CA . LYS A 1 210 ? -21.139 -5.348 4.741 1.00 89.38 210 LYS A CA 1
ATOM 1672 C C . LYS A 1 210 ? -20.155 -5.577 3.595 1.00 89.38 210 LYS A C 1
ATOM 1674 O O . LYS A 1 210 ? -20.371 -6.530 2.850 1.00 89.38 210 LYS A O 1
ATOM 1679 N N . THR A 1 211 ? -19.167 -4.707 3.395 1.00 87.19 211 THR A N 1
ATOM 1680 C CA . THR A 1 211 ? -18.340 -4.708 2.166 1.00 87.19 211 THR A CA 1
ATOM 1681 C C . THR A 1 211 ? -16.940 -5.288 2.355 1.00 87.19 211 THR A C 1
ATOM 1683 O O . THR A 1 211 ? -16.329 -5.724 1.381 1.00 87.19 211 THR A O 1
ATOM 1686 N N . GLY A 1 212 ? -16.439 -5.311 3.585 1.00 84.94 212 GLY A N 1
ATOM 1687 C CA . GLY A 1 212 ? -15.104 -5.765 3.946 1.00 84.94 212 GLY A CA 1
ATOM 1688 C C . GLY A 1 212 ? -14.935 -7.285 3.897 1.00 84.94 212 GLY A C 1
ATOM 1689 O O . GLY A 1 212 ? -15.917 -8.035 3.857 1.00 84.94 212 GLY A O 1
ATOM 1690 N N . PRO A 1 213 ? -13.677 -7.759 3.915 1.00 85.81 213 PRO A N 1
ATOM 1691 C CA . PRO A 1 213 ? -13.343 -9.168 3.710 1.00 85.81 213 PRO A CA 1
ATOM 1692 C C . PRO A 1 213 ? -13.925 -10.091 4.790 1.00 85.81 213 PRO A C 1
ATOM 1694 O O . PRO A 1 213 ? -14.279 -11.231 4.491 1.00 85.81 213 PRO A O 1
ATOM 1697 N N . GLU A 1 214 ? -14.072 -9.607 6.027 1.00 88.38 214 GLU A N 1
ATOM 1698 C CA . GLU A 1 214 ? -14.552 -10.408 7.160 1.00 88.38 214 GLU A CA 1
ATOM 1699 C C . GLU A 1 214 ? -16.055 -10.263 7.450 1.00 88.38 214 GLU A C 1
ATOM 1701 O O . GLU A 1 214 ? -16.583 -10.968 8.312 1.00 88.38 214 GLU A O 1
ATOM 1706 N N . ALA A 1 215 ? -16.783 -9.425 6.703 1.00 88.06 215 ALA A N 1
ATOM 1707 C CA . ALA A 1 215 ? -18.174 -9.071 7.005 1.00 88.06 215 ALA A CA 1
ATOM 1708 C C . ALA A 1 215 ? -19.128 -10.282 7.066 1.00 88.06 215 ALA A C 1
ATOM 1710 O O . ALA A 1 215 ? -19.998 -10.373 7.939 1.00 88.06 215 ALA A O 1
ATOM 1711 N N . GLU A 1 216 ? -18.975 -11.252 6.157 1.00 89.31 216 GLU A N 1
ATOM 1712 C CA . GLU A 1 216 ? -19.796 -12.471 6.173 1.00 89.31 216 GLU A CA 1
ATOM 1713 C C . GLU A 1 216 ? -19.449 -13.379 7.365 1.00 89.31 216 GLU A C 1
ATOM 1715 O O . GLU A 1 216 ? -20.338 -13.971 7.987 1.00 89.31 216 GLU A O 1
ATOM 1720 N N . THR A 1 217 ? -18.163 -13.480 7.701 1.00 92.25 217 THR A N 1
ATOM 1721 C CA . THR A 1 217 ? -17.677 -14.277 8.834 1.00 92.25 217 THR A CA 1
ATOM 1722 C C . THR A 1 217 ? -18.132 -13.667 10.159 1.00 92.25 217 THR A C 1
ATOM 1724 O O . THR A 1 217 ? -18.622 -14.395 11.023 1.00 92.25 217 THR A O 1
ATOM 1727 N N . LEU A 1 218 ? -18.081 -12.338 10.286 1.00 91.56 218 LEU A N 1
ATOM 1728 C CA . LEU A 1 218 ? -18.608 -11.590 11.426 1.00 91.56 218 LEU A CA 1
ATOM 1729 C C . LEU A 1 218 ? -20.104 -11.859 11.629 1.00 91.56 218 LEU A C 1
ATOM 1731 O O . LEU A 1 218 ? -20.526 -12.189 12.739 1.00 91.56 218 LEU A O 1
ATOM 1735 N N . ALA A 1 219 ? -20.905 -11.798 10.560 1.00 89.06 219 ALA A N 1
ATOM 1736 C CA . ALA A 1 219 ? -22.337 -12.090 10.641 1.00 89.06 219 ALA A CA 1
ATOM 1737 C C . ALA A 1 219 ? -22.606 -13.512 11.175 1.00 89.06 219 ALA A C 1
ATOM 1739 O O . ALA A 1 219 ? -23.426 -13.693 12.077 1.00 89.06 219 ALA A O 1
ATOM 1740 N N . LYS A 1 220 ? -21.858 -14.515 10.694 1.00 90.44 220 LYS A N 1
ATOM 1741 C CA . LYS A 1 220 ? -21.946 -15.901 11.193 1.00 90.44 220 LYS A CA 1
ATOM 1742 C C . LYS A 1 220 ? -21.510 -16.028 12.656 1.00 90.44 220 LYS A C 1
ATOM 1744 O O . LYS A 1 220 ? -22.109 -16.800 13.407 1.00 90.44 220 LYS A O 1
ATOM 1749 N N . ALA A 1 221 ? -20.485 -15.288 13.076 1.00 91.25 221 ALA A N 1
ATOM 1750 C CA . ALA A 1 221 ? -20.017 -15.287 14.461 1.00 91.25 221 ALA A CA 1
ATOM 1751 C C . ALA A 1 221 ? -21.089 -14.721 15.415 1.00 91.25 221 ALA A C 1
ATOM 1753 O O . ALA A 1 221 ? -21.344 -15.294 16.480 1.00 91.25 221 ALA A O 1
ATOM 1754 N N . VAL A 1 222 ? -21.784 -13.654 15.003 1.00 90.94 222 VAL A N 1
ATOM 1755 C CA . VAL A 1 222 ? -22.920 -13.074 15.740 1.00 90.94 222 VAL A CA 1
ATOM 1756 C C . VAL A 1 222 ? -24.085 -14.063 15.820 1.00 90.94 222 VAL A C 1
ATOM 1758 O O . VAL A 1 222 ? -24.637 -14.269 16.906 1.00 90.94 222 VAL A O 1
ATOM 1761 N N . ASP A 1 223 ? -24.423 -14.740 14.719 1.00 88.44 223 ASP A N 1
ATOM 1762 C CA . ASP A 1 223 ? -25.433 -15.805 14.726 1.00 88.44 223 ASP A CA 1
ATOM 1763 C C . ASP A 1 223 ? -25.060 -16.906 15.738 1.00 88.44 223 ASP A C 1
ATOM 1765 O O . ASP A 1 223 ? -25.904 -17.346 16.525 1.00 88.44 223 ASP A O 1
ATOM 1769 N N . GLY A 1 224 ? -23.777 -17.274 15.809 1.00 87.81 224 GLY A N 1
ATOM 1770 C CA . GLY A 1 224 ? -23.236 -18.199 16.809 1.00 87.81 224 GLY A CA 1
ATOM 1771 C C . GLY A 1 224 ? -23.440 -17.744 18.262 1.00 87.81 224 GLY A C 1
ATOM 1772 O O . GLY A 1 224 ? -23.775 -18.570 19.116 1.00 87.81 224 GLY A O 1
ATOM 1773 N N . LEU A 1 225 ? -23.308 -16.444 18.558 1.00 87.81 225 LEU A N 1
ATOM 1774 C CA . LEU A 1 225 ? -23.630 -15.890 19.884 1.00 87.81 225 LEU A CA 1
ATOM 1775 C C . LEU A 1 225 ? -25.123 -16.010 20.212 1.00 87.81 225 LEU A C 1
ATOM 1777 O O . LEU A 1 225 ? -25.494 -16.387 21.327 1.00 87.81 225 LEU A O 1
ATOM 1781 N N . THR A 1 226 ? -26.000 -15.721 19.252 1.00 87.25 226 THR A N 1
ATOM 1782 C CA . THR A 1 226 ? -27.448 -15.829 19.488 1.00 87.25 226 THR A CA 1
ATOM 1783 C C . THR A 1 226 ? -27.898 -17.282 19.663 1.00 87.25 226 THR A C 1
ATOM 1785 O O . THR A 1 226 ? -28.791 -17.555 20.473 1.00 87.25 226 THR A O 1
ATOM 1788 N N . ALA A 1 227 ? -27.231 -18.228 18.989 1.00 85.88 227 ALA A N 1
ATOM 1789 C CA . ALA A 1 227 ? -27.490 -19.662 19.095 1.00 85.88 227 ALA A CA 1
ATOM 1790 C C . ALA A 1 227 ? -27.181 -20.230 20.494 1.00 85.88 227 ALA A C 1
ATOM 1792 O O . ALA A 1 227 ? -27.858 -21.157 20.937 1.00 85.88 227 ALA A O 1
ATOM 1793 N N . ILE A 1 228 ? -26.222 -19.649 21.227 1.00 83.19 228 ILE A N 1
ATOM 1794 C CA . ILE A 1 228 ? -25.936 -20.012 22.631 1.00 83.19 228 ILE A CA 1
ATOM 1795 C C . ILE A 1 228 ? -26.832 -19.277 23.648 1.00 83.19 228 ILE A C 1
ATOM 1797 O O . ILE A 1 228 ? -26.588 -19.351 24.855 1.00 83.19 228 ILE A O 1
ATOM 1801 N N . GLY A 1 229 ? -27.862 -18.564 23.175 1.00 82.81 229 GLY A N 1
ATOM 1802 C CA . GLY A 1 229 ? -28.829 -17.844 24.006 1.00 82.81 229 GLY A CA 1
ATOM 1803 C C . GLY A 1 229 ? -28.349 -16.482 24.520 1.00 82.81 229 GLY A C 1
ATOM 1804 O O . GLY A 1 229 ? -28.938 -15.961 25.466 1.00 82.81 229 GLY A O 1
ATOM 1805 N N . ALA A 1 230 ? -27.288 -15.900 23.945 1.00 87.56 230 ALA A N 1
ATOM 1806 C CA . ALA A 1 230 ? -26.838 -14.558 24.313 1.00 87.56 230 ALA A CA 1
ATOM 1807 C C . ALA A 1 230 ? -27.664 -13.474 23.603 1.00 87.56 230 ALA A C 1
ATOM 1809 O O . ALA A 1 230 ? -27.902 -13.540 22.398 1.00 87.56 230 ALA A O 1
ATOM 1810 N N . HIS A 1 231 ? -28.085 -12.450 24.345 1.00 90.12 231 HIS A N 1
ATOM 1811 C CA . HIS A 1 231 ? -28.706 -11.256 23.776 1.00 90.12 231 HIS A CA 1
ATOM 1812 C C . HIS A 1 231 ? -27.624 -10.302 23.271 1.00 90.12 231 HIS A C 1
ATOM 1814 O O . HIS A 1 231 ? -26.708 -9.978 24.019 1.00 90.12 231 HIS A O 1
ATOM 1820 N N . VAL A 1 232 ? -27.743 -9.829 22.034 1.00 92.12 232 VAL A N 1
ATOM 1821 C CA . VAL A 1 232 ? -26.796 -8.891 21.422 1.00 92.12 232 VAL A CA 1
ATOM 1822 C C . VAL A 1 232 ? -27.435 -7.506 21.367 1.00 92.12 232 VAL A C 1
ATOM 1824 O O . VAL A 1 232 ? -28.534 -7.336 20.838 1.00 92.12 232 VAL A O 1
ATOM 1827 N N . SER A 1 233 ? -26.756 -6.516 21.936 1.00 93.44 233 SER A N 1
ATOM 1828 C CA . SER A 1 233 ? -27.174 -5.118 21.971 1.00 93.44 233 SER A CA 1
ATOM 1829 C C . SER A 1 233 ? -26.108 -4.253 21.307 1.00 93.44 233 SER A C 1
ATOM 1831 O O . SER A 1 233 ? -25.085 -3.942 21.910 1.00 93.44 233 SER A O 1
ATOM 1833 N N . TYR A 1 234 ? -26.379 -3.827 20.083 1.00 94.81 234 TYR A N 1
ATOM 1834 C CA . TYR A 1 234 ? -25.591 -2.834 19.369 1.00 94.81 234 TYR A CA 1
ATOM 1835 C C . TYR A 1 234 ? -25.960 -1.433 19.852 1.00 94.81 234 TYR A C 1
ATOM 1837 O O . TYR A 1 234 ? -27.143 -1.089 19.884 1.00 94.81 234 TYR A O 1
ATOM 1845 N N . ILE A 1 235 ? -24.965 -0.651 20.266 1.00 95.12 235 ILE A N 1
ATOM 1846 C CA . ILE A 1 235 ? -25.124 0.741 20.700 1.00 95.12 235 ILE A CA 1
ATOM 1847 C C . ILE A 1 235 ? -24.354 1.599 19.709 1.00 95.12 235 ILE A C 1
ATOM 1849 O O . ILE A 1 235 ? -23.130 1.658 19.757 1.00 95.12 235 ILE A O 1
ATOM 1853 N N . ASP A 1 236 ? -25.092 2.197 18.786 1.00 93.75 236 ASP A N 1
ATOM 1854 C CA . ASP A 1 236 ? -24.554 2.997 17.699 1.00 93.75 236 ASP A CA 1
ATOM 1855 C C . ASP A 1 236 ? -24.236 4.406 18.181 1.00 93.75 236 ASP A C 1
ATOM 1857 O O . ASP A 1 236 ? -25.124 5.109 18.660 1.00 93.75 236 ASP A O 1
ATOM 1861 N N . THR A 1 237 ? -22.976 4.807 18.074 1.00 93.31 237 THR A N 1
ATOM 1862 C CA . THR A 1 237 ? -22.478 6.087 18.590 1.00 93.31 237 THR A CA 1
ATOM 1863 C C . THR A 1 237 ? -22.041 7.043 17.490 1.00 93.31 237 THR A C 1
ATOM 1865 O O . THR A 1 237 ? -21.546 8.123 17.799 1.00 93.31 237 THR A O 1
ATOM 1868 N N . ALA A 1 238 ? -22.261 6.701 16.217 1.00 90.50 238 ALA A N 1
ATOM 1869 C CA . ALA A 1 238 ? -21.961 7.615 15.125 1.00 90.50 238 ALA A CA 1
ATOM 1870 C C . ALA A 1 238 ? -23.042 8.689 14.966 1.00 90.50 238 ALA A C 1
ATOM 1872 O O . ALA A 1 238 ? -24.244 8.401 14.856 1.00 90.50 238 ALA A O 1
ATOM 1873 N N . HIS A 1 239 ? -22.586 9.936 14.871 1.00 88.00 239 HIS A N 1
ATOM 1874 C CA . HIS A 1 239 ? -23.398 11.060 14.432 1.00 88.00 239 HIS A CA 1
ATOM 1875 C C . HIS A 1 239 ? -23.425 11.102 12.888 1.00 88.00 239 HIS A C 1
ATOM 1877 O O . HIS A 1 239 ? -22.427 10.852 12.229 1.00 88.00 239 HIS A O 1
ATOM 1883 N N . ARG A 1 240 ? -24.556 11.374 12.235 1.00 86.44 240 ARG A N 1
ATOM 1884 C CA . ARG A 1 240 ? -25.885 11.696 12.788 1.00 86.44 240 ARG A CA 1
ATOM 1885 C C . ARG A 1 240 ? -26.601 10.462 13.347 1.00 86.44 240 ARG A C 1
ATOM 1887 O O . ARG A 1 240 ? -26.458 9.361 12.822 1.00 86.44 240 ARG A O 1
ATOM 1894 N N . PHE A 1 241 ? -27.382 10.637 14.408 1.00 86.44 241 PHE A N 1
ATOM 1895 C CA . PHE A 1 241 ? -28.064 9.521 15.076 1.00 86.44 241 PHE A CA 1
ATOM 1896 C C . PHE A 1 241 ? -29.196 8.943 14.223 1.00 86.44 241 PHE A C 1
ATOM 1898 O O . PHE A 1 241 ? -29.859 9.674 13.489 1.00 86.44 241 PHE A O 1
ATOM 1905 N N . ARG A 1 242 ? -29.442 7.628 14.327 1.00 84.06 242 ARG A N 1
ATOM 1906 C CA . ARG A 1 242 ? -30.527 6.983 13.574 1.00 84.06 242 ARG A CA 1
ATOM 1907 C C . ARG A 1 242 ? -31.888 7.392 14.116 1.00 84.06 242 ARG A C 1
ATOM 1909 O O . ARG A 1 242 ? -32.194 7.161 15.281 1.00 84.06 242 ARG A O 1
ATOM 1916 N N . GLY A 1 243 ? -32.727 7.945 13.242 1.00 69.50 243 GLY A N 1
ATOM 1917 C CA . GLY A 1 243 ? -34.153 8.119 13.504 1.00 69.50 243 GLY A CA 1
ATOM 1918 C C . GLY A 1 243 ? -34.931 6.801 13.396 1.00 69.50 243 GLY A C 1
ATOM 1919 O O . GLY A 1 243 ? -34.456 5.808 12.847 1.00 69.50 243 GLY A O 1
ATOM 1920 N N . ALA A 1 244 ? -36.180 6.793 13.871 1.00 57.41 244 ALA A N 1
ATOM 1921 C CA . ALA A 1 244 ? -37.047 5.609 13.829 1.00 57.41 244 ALA A CA 1
ATOM 1922 C C . ALA A 1 244 ? -37.434 5.151 12.401 1.00 57.41 244 ALA A C 1
ATOM 1924 O O . ALA A 1 244 ? -37.907 4.025 12.242 1.00 57.41 244 ALA A O 1
ATOM 1925 N N . SER A 1 245 ? -37.249 6.004 11.385 1.00 54.00 245 SER A N 1
ATOM 1926 C CA . SER A 1 245 ? -37.739 5.805 10.012 1.00 54.00 245 SER A CA 1
ATOM 1927 C C . SER A 1 245 ? -36.741 6.148 8.896 1.00 54.00 245 SER A C 1
ATOM 1929 O O . SER A 1 245 ? -37.134 6.128 7.735 1.00 54.00 245 SER A O 1
ATOM 1931 N N . GLU A 1 246 ? -35.493 6.509 9.207 1.00 56.84 246 GLU A N 1
ATOM 1932 C CA . GLU A 1 246 ? -34.521 6.936 8.187 1.00 56.84 246 GLU A CA 1
ATOM 1933 C C . GLU A 1 246 ? -33.646 5.759 7.730 1.00 56.84 246 GLU A C 1
ATOM 1935 O O . GLU A 1 246 ? -32.778 5.279 8.462 1.00 56.84 246 GLU A O 1
ATOM 1940 N N . GLU A 1 247 ? -33.886 5.286 6.504 1.00 52.94 247 GLU A N 1
ATOM 1941 C CA . GLU A 1 247 ? -32.955 4.432 5.764 1.00 52.94 247 GLU A CA 1
ATOM 1942 C C . GLU A 1 247 ? -31.880 5.319 5.112 1.00 52.94 247 GLU A C 1
ATOM 1944 O O . GLU A 1 247 ? -32.199 6.190 4.307 1.00 52.94 247 GLU A O 1
ATOM 1949 N N . GLY A 1 248 ? -30.607 5.088 5.453 1.00 59.94 248 GLY A N 1
ATOM 1950 C CA . GLY A 1 248 ? -29.451 5.758 4.841 1.00 59.94 248 GLY A CA 1
ATOM 1951 C C . GLY A 1 248 ? -29.124 7.124 5.451 1.00 59.94 248 GLY A C 1
ATOM 1952 O O . GLY A 1 248 ? -29.625 8.155 5.013 1.00 59.94 248 GLY A O 1
ATOM 1953 N N . ILE A 1 249 ? -28.231 7.139 6.442 1.00 71.81 249 ILE A N 1
ATOM 1954 C CA . ILE A 1 249 ? -27.708 8.377 7.035 1.00 71.81 249 ILE A CA 1
ATOM 1955 C C . ILE A 1 249 ? -26.483 8.798 6.243 1.00 71.81 249 ILE A C 1
ATOM 1957 O O . ILE A 1 249 ? -25.543 8.016 6.120 1.00 71.81 249 ILE A O 1
ATOM 1961 N N . ALA A 1 250 ? -26.494 10.026 5.728 1.00 80.31 250 ALA A N 1
ATOM 1962 C CA . ALA A 1 250 ? -25.325 10.587 5.067 1.00 80.31 250 ALA A CA 1
ATOM 1963 C C . ALA A 1 250 ? -24.140 10.629 6.055 1.00 80.31 250 ALA A C 1
ATOM 1965 O O . ALA A 1 250 ? -24.312 11.164 7.159 1.00 80.31 250 ALA A O 1
ATOM 1966 N N . PRO A 1 251 ? -22.969 10.079 5.688 1.00 86.25 251 PRO A N 1
ATOM 1967 C CA . PRO A 1 251 ? -21.775 10.162 6.519 1.00 86.25 251 PRO A CA 1
ATOM 1968 C C . PRO A 1 251 ? -21.291 11.613 6.628 1.00 86.25 251 PRO A C 1
ATOM 1970 O O . PRO A 1 251 ? -21.704 12.486 5.853 1.00 86.25 251 PRO A O 1
ATOM 1973 N N . HIS A 1 252 ? -20.406 11.880 7.586 1.00 87.50 252 HIS A N 1
ATOM 1974 C CA . HIS A 1 252 ? -19.678 13.142 7.587 1.00 87.50 252 HIS A CA 1
ATOM 1975 C C . HIS A 1 252 ? -18.686 13.228 6.418 1.00 87.50 252 HIS A C 1
ATOM 1977 O O . HIS A 1 252 ? -18.326 12.226 5.800 1.00 87.50 252 HIS A O 1
ATOM 1983 N N . ALA A 1 253 ? -18.292 14.452 6.077 1.00 87.38 253 ALA A N 1
ATOM 1984 C CA . ALA A 1 253 ? -17.412 14.728 4.953 1.00 87.38 253 ALA A CA 1
ATOM 1985 C C . ALA A 1 253 ? -15.948 14.566 5.375 1.00 87.38 253 ALA A C 1
ATOM 1987 O O . ALA A 1 253 ? -15.422 15.441 6.048 1.00 87.38 253 ALA A O 1
ATOM 1988 N N . ASN A 1 254 ? -15.281 13.504 4.924 1.00 89.81 254 ASN A N 1
ATOM 1989 C CA . ASN A 1 254 ? -13.883 13.246 5.273 1.00 89.81 254 ASN A CA 1
ATOM 1990 C C . ASN A 1 254 ? -12.941 13.416 4.068 1.00 89.81 254 ASN A C 1
ATOM 1992 O O . ASN A 1 254 ? -13.267 13.010 2.946 1.00 89.81 254 ASN A O 1
ATOM 1996 N N . LEU A 1 255 ? -11.764 13.992 4.309 1.00 89.88 255 LEU A N 1
ATOM 1997 C CA . LEU A 1 255 ? -10.621 13.960 3.397 1.00 89.88 255 LEU A CA 1
ATOM 1998 C C . LEU A 1 255 ? -9.519 13.138 4.055 1.00 89.88 255 LEU A C 1
ATOM 2000 O O . LEU A 1 255 ? -9.314 13.255 5.255 1.00 89.88 255 LEU A O 1
ATOM 2004 N N . ALA A 1 256 ? -8.803 12.330 3.276 1.00 91.44 256 ALA A N 1
ATOM 2005 C CA . ALA A 1 256 ? -7.763 11.482 3.840 1.00 91.44 256 ALA A CA 1
ATOM 2006 C C . ALA A 1 256 ? -6.526 11.371 2.959 1.00 91.44 256 ALA A C 1
ATOM 2008 O O . ALA A 1 256 ? -6.628 11.208 1.738 1.00 91.44 256 ALA A O 1
ATOM 2009 N N . ILE A 1 257 ? -5.351 11.406 3.592 1.00 92.88 257 ILE A N 1
ATOM 2010 C CA . ILE A 1 257 ? -4.081 11.074 2.947 1.00 92.88 257 ILE A CA 1
ATOM 2011 C C . ILE A 1 257 ? -3.898 9.549 2.978 1.00 92.88 257 ILE A C 1
ATOM 2013 O O . ILE A 1 257 ? -3.367 8.970 3.928 1.00 92.88 257 ILE A O 1
ATOM 2017 N N . GLU A 1 258 ? -4.300 8.882 1.899 1.00 90.38 258 GLU A N 1
ATOM 2018 C CA . GLU A 1 258 ? -4.242 7.420 1.780 1.00 90.38 258 GLU A CA 1
ATOM 2019 C C . GLU A 1 258 ? -2.842 6.868 1.538 1.00 90.38 258 GLU A C 1
ATOM 2021 O O . GLU A 1 258 ? -2.549 5.736 1.935 1.00 90.38 258 GLU A O 1
ATOM 2026 N N . ASP A 1 259 ? -1.969 7.638 0.890 1.00 89.38 259 ASP A N 1
ATOM 2027 C CA . ASP A 1 259 ? -0.565 7.285 0.744 1.00 89.38 259 ASP A CA 1
ATOM 2028 C C . ASP A 1 259 ? 0.347 8.500 0.533 1.00 89.38 259 ASP A C 1
ATOM 2030 O O . ASP A 1 259 ? -0.045 9.550 0.026 1.00 89.38 259 ASP A O 1
ATOM 2034 N N . LEU A 1 260 ? 1.603 8.327 0.944 1.00 91.62 260 LEU A N 1
ATOM 2035 C CA . LEU A 1 260 ? 2.719 9.226 0.677 1.00 91.62 260 LEU A CA 1
ATOM 2036 C C . LEU A 1 260 ? 3.889 8.359 0.216 1.00 91.62 260 LEU A C 1
ATOM 2038 O O . LEU A 1 260 ? 4.531 7.687 1.022 1.00 91.62 260 LEU A O 1
ATOM 2042 N N . LYS A 1 261 ? 4.129 8.338 -1.094 1.00 88.00 261 LYS A N 1
ATOM 2043 C CA . LYS A 1 261 ? 5.082 7.434 -1.742 1.00 88.00 261 LYS A CA 1
ATOM 2044 C C . LYS A 1 261 ? 6.260 8.219 -2.315 1.00 88.00 261 LYS A C 1
ATOM 2046 O O . LYS A 1 261 ? 6.060 8.988 -3.259 1.00 88.00 261 LYS A O 1
ATOM 2051 N N . PRO A 1 262 ? 7.483 8.042 -1.792 1.00 86.31 262 PRO A N 1
ATOM 2052 C CA . PRO A 1 262 ? 8.672 8.560 -2.440 1.00 86.31 262 PRO A CA 1
ATOM 2053 C C . PRO A 1 262 ? 8.999 7.702 -3.667 1.00 86.31 262 PRO A C 1
ATOM 2055 O O . PRO A 1 262 ? 8.818 6.486 -3.660 1.00 86.31 262 PRO A O 1
ATOM 2058 N N . ALA A 1 263 ? 9.539 8.324 -4.710 1.00 76.25 263 ALA A N 1
ATOM 2059 C CA . ALA A 1 263 ? 10.074 7.629 -5.877 1.00 76.25 263 ALA A CA 1
ATOM 2060 C C . ALA A 1 263 ? 11.249 6.711 -5.510 1.00 76.25 263 ALA A C 1
ATOM 2062 O O . ALA A 1 263 ? 11.457 5.695 -6.160 1.00 76.25 263 ALA A O 1
ATOM 2063 N N . THR A 1 264 ? 12.003 7.059 -4.464 1.00 77.25 264 THR A N 1
ATOM 2064 C CA . THR A 1 264 ? 13.027 6.205 -3.864 1.00 77.25 264 THR A CA 1
ATOM 2065 C C . THR A 1 264 ? 13.057 6.367 -2.348 1.00 77.25 264 THR A C 1
ATOM 2067 O O . THR A 1 264 ? 13.004 7.482 -1.833 1.00 77.25 264 THR A O 1
ATOM 2070 N N . THR A 1 265 ? 13.183 5.259 -1.619 1.00 76.25 265 THR A N 1
ATOM 2071 C CA . THR A 1 265 ? 13.375 5.261 -0.160 1.00 76.25 265 THR A CA 1
ATOM 2072 C C . THR A 1 265 ? 14.829 5.526 0.236 1.00 76.25 265 THR A C 1
ATOM 2074 O O . THR A 1 265 ? 15.094 5.831 1.399 1.00 76.25 265 THR A O 1
ATOM 2077 N N . MET A 1 266 ? 15.763 5.457 -0.722 1.00 83.44 266 MET A N 1
ATOM 2078 C CA . MET A 1 266 ? 17.169 5.821 -0.552 1.00 83.44 266 MET A CA 1
ATOM 2079 C C . MET A 1 266 ? 17.577 6.882 -1.580 1.00 83.44 266 MET A C 1
ATOM 2081 O O . MET A 1 266 ? 17.619 6.626 -2.784 1.00 83.44 266 MET A O 1
ATOM 2085 N N . ALA A 1 267 ? 17.884 8.082 -1.109 1.00 84.56 267 ALA A N 1
ATOM 2086 C CA . ALA A 1 267 ? 18.242 9.227 -1.929 1.00 84.56 267 ALA A CA 1
ATOM 2087 C C . ALA A 1 267 ? 19.739 9.532 -1.826 1.00 84.56 267 ALA A C 1
ATOM 2089 O O . ALA A 1 267 ? 20.335 9.452 -0.751 1.00 84.56 267 ALA A O 1
ATOM 2090 N N . ALA A 1 268 ? 20.345 9.936 -2.939 1.00 84.25 268 ALA A N 1
ATOM 2091 C CA . ALA A 1 268 ? 21.647 10.581 -2.898 1.00 84.25 268 ALA A CA 1
ATOM 2092 C C . ALA A 1 268 ? 21.485 12.081 -2.615 1.00 84.25 268 ALA A C 1
ATOM 2094 O O . ALA A 1 268 ? 20.538 12.720 -3.076 1.00 84.25 268 ALA A O 1
ATOM 2095 N N . GLU A 1 269 ? 22.432 12.648 -1.879 1.00 86.25 269 GLU A N 1
ATOM 2096 C CA . GLU A 1 269 ? 22.497 14.077 -1.598 1.00 86.25 269 GLU A CA 1
ATOM 2097 C C . GLU A 1 269 ? 22.463 14.906 -2.893 1.00 86.25 269 GLU A C 1
ATOM 2099 O O . GLU A 1 269 ? 23.159 14.610 -3.867 1.00 86.25 269 GLU A O 1
ATOM 2104 N N . GLY A 1 270 ? 21.634 15.954 -2.909 1.00 82.12 270 GLY A N 1
ATOM 2105 C CA . GLY A 1 270 ? 21.478 16.840 -4.065 1.00 82.12 270 GLY A CA 1
ATOM 2106 C C . GLY A 1 270 ? 20.710 16.246 -5.251 1.00 82.12 270 GLY A C 1
ATOM 2107 O O . GLY A 1 270 ? 20.550 16.938 -6.257 1.00 82.12 270 GLY A O 1
ATOM 2108 N N . VAL A 1 271 ? 20.206 15.011 -5.153 1.00 81.75 271 VAL A N 1
ATOM 2109 C CA . VAL A 1 271 ? 19.324 14.426 -6.171 1.00 81.75 271 VAL A CA 1
ATOM 2110 C C . VAL A 1 271 ? 17.868 14.751 -5.840 1.00 81.75 271 VAL A C 1
ATOM 2112 O O . VAL A 1 271 ? 17.436 14.483 -4.717 1.00 81.75 271 VAL A O 1
ATOM 2115 N N . PRO A 1 272 ? 17.096 15.324 -6.783 1.00 82.62 272 PRO A N 1
ATOM 2116 C CA . PRO A 1 272 ? 15.674 15.543 -6.577 1.00 82.62 272 PRO A CA 1
ATOM 2117 C C . PRO A 1 272 ? 14.934 14.206 -6.464 1.00 82.62 272 PRO A C 1
ATOM 2119 O O . PRO A 1 272 ? 15.066 13.350 -7.338 1.00 82.62 272 PRO A O 1
ATOM 2122 N N . VAL A 1 273 ? 14.127 14.049 -5.419 1.00 83.94 273 VAL A N 1
ATOM 2123 C CA . VAL A 1 273 ? 13.255 12.887 -5.211 1.00 83.94 273 VAL A CA 1
ATOM 2124 C C . VAL A 1 273 ? 11.811 13.326 -5.393 1.00 83.94 273 VAL A C 1
ATOM 2126 O O . VAL A 1 273 ? 11.342 14.231 -4.703 1.00 83.94 273 VAL A O 1
ATOM 2129 N N . GLU A 1 274 ? 11.106 12.700 -6.333 1.00 85.31 274 GLU A N 1
ATOM 2130 C CA . GLU A 1 274 ? 9.667 12.905 -6.517 1.00 85.31 274 GLU A CA 1
ATOM 2131 C C . GLU A 1 274 ? 8.888 12.168 -5.420 1.00 85.31 274 GLU A C 1
ATOM 2133 O O . GLU A 1 274 ? 9.195 11.026 -5.091 1.00 85.31 274 GLU A O 1
ATOM 2138 N N . PHE A 1 275 ? 7.864 12.808 -4.874 1.00 89.88 275 PHE A N 1
ATOM 2139 C CA . PHE A 1 275 ? 6.898 12.223 -3.953 1.00 89.88 275 PHE A CA 1
ATOM 2140 C C . PHE A 1 275 ? 5.520 12.269 -4.597 1.00 89.88 275 PHE A C 1
ATOM 2142 O O . PHE A 1 275 ? 5.170 13.253 -5.248 1.00 89.88 275 PHE A O 1
ATOM 2149 N N . THR A 1 276 ? 4.738 11.211 -4.404 1.00 90.50 276 THR A N 1
ATOM 2150 C CA . THR A 1 276 ? 3.331 11.136 -4.803 1.00 90.50 276 THR A CA 1
ATOM 2151 C C . THR A 1 276 ? 2.473 11.005 -3.552 1.00 90.50 276 THR A C 1
ATOM 2153 O O . THR A 1 276 ? 2.668 10.080 -2.766 1.00 90.50 276 THR A O 1
ATOM 2156 N N . VAL A 1 277 ? 1.540 11.933 -3.375 1.00 92.62 277 VAL A N 1
ATOM 2157 C CA . VAL A 1 277 ? 0.531 11.928 -2.312 1.00 92.62 277 VAL A CA 1
ATOM 2158 C C . VAL A 1 277 ? -0.807 11.569 -2.924 1.00 92.62 277 VAL A C 1
ATOM 2160 O O . VAL A 1 277 ? -1.255 12.254 -3.846 1.00 92.62 277 VAL A O 1
ATOM 2163 N N . GLY A 1 278 ? -1.448 10.526 -2.417 1.00 93.38 278 GLY A N 1
ATOM 2164 C CA . GLY A 1 278 ? -2.832 10.197 -2.727 1.00 93.38 278 GLY A CA 1
ATOM 2165 C C . GLY A 1 278 ? -3.759 10.792 -1.681 1.00 93.38 278 GLY A C 1
ATOM 2166 O O . GLY A 1 278 ? -3.734 10.367 -0.529 1.00 93.38 278 GLY A O 1
ATOM 2167 N N . VAL A 1 279 ? -4.586 11.752 -2.090 1.00 93.25 279 VAL A N 1
ATOM 2168 C CA . VAL A 1 279 ? -5.655 12.306 -1.250 1.00 93.25 279 VAL A CA 1
ATOM 2169 C C . VAL A 1 279 ? -6.993 11.804 -1.771 1.00 93.25 279 VAL A C 1
ATOM 2171 O O . VAL A 1 279 ? -7.305 11.995 -2.948 1.00 93.25 279 VAL A O 1
ATOM 2174 N N . HIS A 1 280 ? -7.787 11.177 -0.910 1.00 93.19 280 HIS A N 1
ATOM 2175 C CA . HIS A 1 280 ? -9.131 10.717 -1.242 1.00 93.19 280 HIS A CA 1
ATOM 2176 C C . HIS A 1 280 ? -10.169 11.631 -0.600 1.00 93.19 280 HIS A C 1
ATOM 2178 O O . HIS A 1 280 ? -10.070 11.995 0.571 1.00 93.19 280 HIS A O 1
ATOM 2184 N N . ASN A 1 281 ? -11.163 12.015 -1.395 1.00 92.31 281 ASN A N 1
ATOM 2185 C CA . ASN A 1 281 ? -12.355 12.694 -0.923 1.00 92.31 281 ASN A CA 1
ATOM 2186 C C . ASN A 1 281 ? -13.511 11.710 -0.683 1.00 92.31 281 ASN A C 1
ATOM 2188 O O . ASN A 1 281 ? -14.183 11.308 -1.631 1.00 92.31 281 ASN A O 1
ATOM 2192 N N . TYR A 1 282 ? -13.769 11.380 0.583 1.00 90.25 282 TYR A N 1
ATOM 2193 C CA . TYR A 1 282 ? -14.883 10.527 1.019 1.00 90.25 282 TYR A CA 1
ATOM 2194 C C . TYR A 1 282 ? -16.204 11.294 1.184 1.00 90.25 282 TYR A C 1
ATOM 2196 O O . TYR A 1 282 ? -17.232 10.718 1.540 1.00 90.25 282 TYR A O 1
ATOM 2204 N N . SER A 1 283 ? -16.207 12.604 0.929 1.00 87.38 283 SER A N 1
ATOM 2205 C CA . SER A 1 283 ? -17.421 13.413 0.981 1.00 87.38 283 SER A CA 1
ATOM 2206 C C . SER A 1 283 ? -18.255 13.308 -0.300 1.00 87.38 283 SER A C 1
ATOM 2208 O O . SER A 1 283 ? -17.813 12.824 -1.342 1.00 87.38 283 SER A O 1
ATOM 2210 N N . THR A 1 284 ? -19.491 13.801 -0.228 1.00 86.94 284 THR A N 1
ATOM 2211 C CA . THR A 1 284 ? -20.441 13.836 -1.351 1.00 86.94 284 THR A CA 1
ATOM 2212 C C . THR A 1 284 ? -20.275 15.061 -2.254 1.00 86.94 284 THR A C 1
ATOM 2214 O O . THR A 1 284 ? -20.926 15.150 -3.296 1.00 86.94 284 THR A O 1
ATOM 2217 N N . GLU A 1 285 ? -19.398 16.001 -1.888 1.00 88.25 285 GLU A N 1
ATOM 2218 C CA . GLU A 1 285 ? -19.178 17.264 -2.597 1.00 88.25 285 GLU A CA 1
ATOM 2219 C C . GLU A 1 285 ? -17.722 17.410 -3.039 1.00 88.25 285 GLU A C 1
ATOM 2221 O O . GLU A 1 285 ? -16.806 16.864 -2.429 1.00 88.25 285 GLU A O 1
ATOM 2226 N N . ALA A 1 286 ? -17.489 18.140 -4.130 1.00 89.94 286 ALA A N 1
ATOM 2227 C CA . ALA A 1 286 ? -16.127 18.420 -4.562 1.00 89.94 286 ALA A CA 1
ATOM 2228 C C . ALA A 1 286 ? -15.440 19.350 -3.552 1.00 89.94 286 ALA A C 1
ATOM 2230 O O . ALA A 1 286 ? -16.007 20.371 -3.154 1.00 89.94 286 ALA A O 1
ATOM 2231 N N . LYS A 1 287 ? -14.207 19.015 -3.170 1.00 89.62 287 LYS A N 1
ATOM 2232 C CA . LYS A 1 287 ? -13.425 19.762 -2.179 1.00 89.62 287 LYS A CA 1
ATOM 2233 C C . LYS A 1 287 ? -12.159 20.356 -2.791 1.00 89.62 287 LYS A C 1
ATOM 2235 O O . LYS A 1 287 ? -11.734 20.017 -3.901 1.00 89.62 287 LYS A O 1
ATOM 2240 N N . LYS A 1 288 ? -11.561 21.270 -2.039 1.00 89.94 288 LYS A N 1
ATOM 2241 C CA . LYS A 1 288 ? -10.201 21.769 -2.234 1.00 89.94 288 LYS A CA 1
ATOM 2242 C C . LYS A 1 288 ? -9.548 21.833 -0.861 1.00 89.94 288 LYS A C 1
ATOM 2244 O O . LYS A 1 288 ? -10.229 22.170 0.102 1.00 89.94 288 LYS A O 1
ATOM 2249 N N . THR A 1 289 ? -8.260 21.551 -0.782 1.00 90.25 289 THR A N 1
ATOM 2250 C CA . THR A 1 289 ? -7.499 21.672 0.467 1.00 90.25 289 THR A CA 1
ATOM 2251 C C . THR A 1 289 ? -6.114 22.238 0.178 1.00 90.25 289 THR A C 1
ATOM 2253 O O . THR A 1 289 ? -5.653 22.233 -0.971 1.00 90.25 289 THR A O 1
ATOM 2256 N N . PHE A 1 290 ? -5.464 22.771 1.204 1.00 90.12 290 PHE A N 1
ATOM 2257 C CA . PHE A 1 290 ? -4.071 23.177 1.138 1.00 90.12 290 PHE A CA 1
ATOM 2258 C C . PHE A 1 290 ? -3.209 22.067 1.734 1.00 90.12 290 PHE A C 1
ATOM 2260 O O . PHE A 1 290 ? -3.495 21.557 2.810 1.00 90.12 290 PHE A O 1
ATOM 2267 N N . MET A 1 291 ? -2.176 21.660 1.005 1.00 92.25 291 MET A N 1
ATOM 2268 C CA . MET A 1 291 ? -1.250 20.615 1.417 1.00 92.25 291 MET A CA 1
ATOM 2269 C C . MET A 1 291 ? 0.058 21.255 1.866 1.00 92.25 291 MET A C 1
ATOM 2271 O O . MET A 1 291 ? 0.736 21.896 1.063 1.00 92.25 291 MET A O 1
ATOM 2275 N N . HIS A 1 292 ? 0.434 21.022 3.116 1.00 91.25 292 HIS A N 1
ATOM 2276 C CA . HIS A 1 292 ? 1.705 21.398 3.714 1.00 91.25 292 HIS A CA 1
ATOM 2277 C C . HIS A 1 292 ? 2.703 20.240 3.659 1.00 91.25 292 HIS A C 1
ATOM 2279 O O . HIS A 1 292 ? 2.378 19.105 4.013 1.00 91.25 292 HIS A O 1
ATOM 2285 N N . VAL A 1 293 ? 3.937 20.530 3.249 1.00 92.62 293 VAL A N 1
ATOM 2286 C CA . VAL A 1 293 ? 5.042 19.565 3.237 1.00 92.62 293 VAL A CA 1
ATOM 2287 C C . VAL A 1 293 ? 6.101 20.011 4.235 1.00 92.62 293 VAL A C 1
ATOM 2289 O O . VAL A 1 293 ? 6.623 21.120 4.155 1.00 92.62 293 VAL A O 1
ATOM 2292 N N . TYR A 1 294 ? 6.459 19.127 5.158 1.00 90.38 294 TYR A N 1
ATOM 2293 C CA . TYR A 1 294 ? 7.483 19.365 6.163 1.00 90.38 294 TYR A CA 1
ATOM 2294 C C . TYR A 1 294 ? 8.610 18.343 6.068 1.00 90.38 294 TYR A C 1
ATOM 2296 O O . TYR A 1 294 ? 8.388 17.177 5.747 1.00 90.38 294 TYR A O 1
ATOM 2304 N N . THR A 1 295 ? 9.823 18.762 6.419 1.00 90.69 295 THR A N 1
ATOM 2305 C CA . THR A 1 295 ? 11.004 17.897 6.460 1.00 90.69 295 THR A CA 1
ATOM 2306 C C . THR A 1 295 ? 11.757 18.030 7.782 1.00 90.69 295 THR A C 1
ATOM 2308 O O . THR A 1 295 ? 11.746 19.083 8.428 1.00 90.69 295 THR A O 1
ATOM 2311 N N . ARG A 1 296 ? 12.415 16.948 8.207 1.00 87.31 296 ARG A N 1
ATOM 2312 C CA . ARG A 1 296 ? 13.308 16.929 9.373 1.00 87.31 296 ARG A CA 1
ATOM 2313 C C . ARG A 1 296 ? 14.395 15.874 9.223 1.00 87.31 296 ARG A C 1
ATOM 2315 O O . ARG A 1 296 ? 14.096 14.696 9.057 1.00 87.31 296 ARG A O 1
ATOM 2322 N N . SER A 1 297 ? 15.649 16.292 9.354 1.00 87.19 297 SER A N 1
ATOM 2323 C CA . SER A 1 297 ? 16.794 15.381 9.428 1.00 87.19 297 SER A CA 1
ATOM 2324 C C . SER A 1 297 ? 16.923 14.753 10.818 1.00 87.19 297 SER A C 1
ATOM 2326 O O . SER A 1 297 ? 16.833 15.449 11.829 1.00 87.19 297 SER A O 1
ATOM 2328 N N . ILE A 1 298 ? 17.205 13.455 10.841 1.00 85.56 298 ILE A N 1
ATOM 2329 C CA . ILE A 1 298 ? 17.483 12.617 12.005 1.00 85.56 298 ILE A CA 1
ATOM 2330 C C . ILE A 1 298 ? 18.901 12.063 11.817 1.00 85.56 298 ILE A C 1
ATOM 2332 O O . ILE A 1 298 ? 19.146 11.225 10.942 1.00 85.56 298 ILE A O 1
ATOM 2336 N N . TYR A 1 299 ? 19.846 12.543 12.626 1.00 76.56 299 TYR A N 1
ATOM 2337 C CA . TYR A 1 299 ? 21.261 12.168 12.538 1.00 76.56 299 TYR A CA 1
ATOM 2338 C C . TYR A 1 299 ? 21.918 12.098 13.922 1.00 76.56 299 TYR A C 1
ATOM 2340 O O . TYR A 1 299 ? 21.335 12.488 14.933 1.00 76.56 299 TYR A O 1
ATOM 2348 N N . VAL A 1 300 ? 23.151 11.586 13.986 1.00 71.06 300 VAL A N 1
ATOM 2349 C CA . VAL A 1 300 ? 23.920 11.498 15.238 1.00 71.06 300 VAL A CA 1
ATOM 2350 C C . VAL A 1 300 ? 25.036 12.528 15.232 1.00 71.06 300 VAL A C 1
ATOM 2352 O O . VAL A 1 300 ? 25.957 12.453 14.418 1.00 71.06 300 VAL A O 1
ATOM 2355 N N . ARG A 1 301 ? 25.018 13.448 16.198 1.00 70.06 301 ARG A N 1
ATOM 2356 C CA . ARG A 1 301 ? 26.119 14.387 16.448 1.00 70.06 301 ARG A CA 1
ATOM 2357 C C . ARG A 1 301 ? 26.613 14.224 17.880 1.00 70.06 301 ARG A C 1
ATOM 2359 O O . ARG A 1 301 ? 25.831 14.113 18.818 1.00 70.06 301 ARG A O 1
ATOM 2366 N N . ASP A 1 302 ? 27.931 14.124 18.042 1.00 65.50 302 ASP A N 1
ATOM 2367 C CA . ASP A 1 302 ? 28.594 13.987 19.348 1.00 65.50 302 ASP A CA 1
ATOM 2368 C C . ASP A 1 302 ? 28.049 12.852 20.245 1.00 65.50 302 ASP A C 1
ATOM 2370 O O . ASP A 1 302 ? 28.034 12.947 21.472 1.00 65.50 302 ASP A O 1
ATOM 2374 N N . GLY A 1 303 ? 27.622 11.740 19.634 1.00 61.69 303 GLY A N 1
ATOM 2375 C CA . GLY A 1 303 ? 27.126 10.558 20.352 1.00 61.69 303 GLY A CA 1
ATOM 2376 C C . GLY A 1 303 ? 25.698 10.686 20.894 1.00 61.69 303 GLY A C 1
ATOM 2377 O O . GLY A 1 303 ? 25.287 9.867 21.720 1.00 61.69 303 GLY A O 1
ATOM 2378 N N . LYS A 1 304 ? 24.944 11.692 20.440 1.00 62.47 304 LYS A N 1
ATOM 2379 C CA . LYS A 1 304 ? 23.511 11.857 20.697 1.00 62.47 304 LYS A CA 1
ATOM 2380 C C . LYS A 1 304 ? 22.765 11.954 19.369 1.00 62.47 304 LYS A C 1
ATOM 2382 O O . LYS A 1 304 ? 23.307 12.503 18.410 1.00 62.47 304 LYS A O 1
ATOM 2387 N N . ILE A 1 305 ? 21.531 11.450 19.319 1.00 65.75 305 ILE A N 1
ATOM 2388 C CA . ILE A 1 305 ? 20.605 11.852 18.257 1.00 65.75 305 ILE A CA 1
ATOM 2389 C C . ILE A 1 305 ? 20.449 13.368 18.352 1.00 65.75 305 ILE A C 1
ATOM 2391 O O . ILE A 1 305 ? 20.000 13.892 19.374 1.00 65.75 305 ILE A O 1
ATOM 2395 N N . GLU A 1 306 ? 20.832 14.052 17.283 1.00 67.56 306 GLU A N 1
ATOM 2396 C CA . GLU A 1 306 ? 20.269 15.352 16.982 1.00 67.56 306 GLU A CA 1
ATOM 2397 C C . GLU A 1 306 ? 19.055 15.098 16.107 1.00 67.56 306 GLU A C 1
ATOM 2399 O O . GLU A 1 306 ? 19.143 14.770 14.923 1.00 67.56 306 GLU A O 1
ATOM 2404 N N . ASP A 1 307 ? 17.909 15.192 16.760 1.00 59.59 307 ASP A N 1
ATOM 2405 C CA . ASP A 1 307 ? 16.636 15.288 16.090 1.00 59.59 307 ASP A CA 1
ATOM 2406 C C . ASP A 1 307 ? 16.351 16.780 15.980 1.00 59.59 307 ASP A C 1
ATOM 2408 O O . ASP A 1 307 ? 16.362 17.473 17.003 1.00 59.59 307 ASP A O 1
ATOM 2412 N N . GLY A 1 308 ? 16.194 17.310 14.765 1.00 56.84 308 GLY A N 1
ATOM 2413 C CA . GLY A 1 308 ? 15.862 18.724 14.608 1.00 56.84 308 GLY A CA 1
ATOM 2414 C C . GLY A 1 308 ? 14.663 19.059 15.498 1.00 56.84 308 GLY A C 1
ATOM 2415 O O . GLY A 1 308 ? 13.628 18.407 15.389 1.00 56.84 308 GLY A O 1
ATOM 2416 N N . GLU A 1 309 ? 14.791 20.045 16.395 1.00 52.88 309 GLU A N 1
ATOM 2417 C CA . GLU A 1 309 ? 13.753 20.307 17.410 1.00 52.88 309 GLU A CA 1
ATOM 2418 C C . GLU A 1 309 ? 12.381 20.630 16.783 1.00 52.88 309 GLU A C 1
ATOM 2420 O O . GLU A 1 309 ? 11.361 20.553 17.467 1.00 52.88 309 GLU A O 1
ATOM 2425 N N . ARG A 1 310 ? 12.337 20.993 15.487 1.00 65.69 310 ARG A N 1
ATOM 2426 C CA . ARG A 1 310 ? 11.119 21.355 14.750 1.00 65.69 310 ARG A CA 1
ATOM 2427 C C . ARG A 1 310 ? 11.146 20.836 13.313 1.00 65.69 310 ARG A C 1
ATOM 2429 O O . ARG A 1 310 ? 12.186 20.864 12.656 1.00 65.69 310 ARG A O 1
ATOM 2436 N N . LEU A 1 311 ? 9.977 20.418 12.828 1.00 75.12 311 LEU A N 1
ATOM 2437 C CA . LEU A 1 311 ? 9.731 20.215 11.403 1.00 75.12 311 LEU A CA 1
ATOM 2438 C C . LEU A 1 311 ? 9.898 21.548 10.664 1.00 75.12 311 LEU A C 1
ATOM 2440 O O . LEU A 1 311 ? 9.358 22.567 11.099 1.00 75.12 311 LEU A O 1
ATOM 2444 N N . GLN A 1 312 ? 10.623 21.538 9.548 1.00 83.69 312 GLN A N 1
ATOM 2445 C CA . GLN A 1 312 ? 10.770 22.705 8.685 1.00 83.69 312 GLN A CA 1
ATOM 2446 C C . GLN A 1 312 ? 9.842 22.576 7.480 1.00 83.69 312 GLN A C 1
ATOM 2448 O O . GLN A 1 312 ? 9.883 21.571 6.775 1.00 83.69 312 GLN A O 1
ATOM 2453 N N . GLU A 1 313 ? 9.015 23.591 7.245 1.00 86.38 313 GLU A N 1
ATOM 2454 C CA . GLU A 1 313 ? 8.122 23.623 6.089 1.00 86.38 313 GLU A CA 1
ATOM 2455 C C . GLU A 1 313 ? 8.899 23.873 4.792 1.00 86.38 313 GLU A C 1
ATOM 2457 O O . GLU A 1 313 ? 9.703 24.807 4.707 1.00 86.38 313 GLU A O 1
ATOM 2462 N N . ASP A 1 314 ? 8.638 23.050 3.779 1.00 88.44 314 ASP A N 1
ATOM 2463 C CA . ASP A 1 314 ? 9.132 23.232 2.420 1.00 88.44 314 ASP A CA 1
ATOM 2464 C C . ASP A 1 314 ? 8.094 24.010 1.602 1.00 88.44 314 ASP A C 1
ATOM 2466 O O . ASP A 1 314 ? 7.205 23.452 0.960 1.00 88.44 314 ASP A O 1
ATOM 2470 N N . LEU A 1 315 ? 8.216 25.339 1.625 1.00 86.56 315 LEU A N 1
ATOM 2471 C CA . LEU A 1 315 ? 7.280 26.247 0.949 1.00 86.56 315 LEU A CA 1
ATOM 2472 C C . LEU A 1 315 ? 7.197 26.035 -0.573 1.00 86.56 315 LEU A C 1
ATOM 2474 O O . LEU A 1 315 ? 6.246 26.502 -1.192 1.00 86.56 315 LEU A O 1
ATOM 2478 N N . ALA A 1 316 ? 8.193 25.385 -1.184 1.00 87.00 316 ALA A N 1
ATOM 2479 C CA . ALA A 1 316 ? 8.197 25.094 -2.616 1.00 87.00 316 ALA A CA 1
ATOM 2480 C C . ALA A 1 316 ? 7.343 23.863 -2.966 1.00 87.00 316 ALA A C 1
ATOM 2482 O O . ALA A 1 316 ? 6.807 23.788 -4.073 1.00 87.00 316 ALA A O 1
ATOM 2483 N N . SER A 1 317 ? 7.221 22.915 -2.035 1.00 89.19 317 SER A N 1
ATOM 2484 C CA . SER A 1 317 ? 6.451 21.674 -2.189 1.00 89.19 317 SER A CA 1
ATOM 2485 C C . SER A 1 317 ? 5.041 21.765 -1.601 1.00 89.19 317 SER A C 1
ATOM 2487 O O . SER A 1 317 ? 4.161 20.998 -1.994 1.00 89.19 317 SER A O 1
ATOM 2489 N N . THR A 1 318 ? 4.817 22.712 -0.689 1.00 90.62 318 THR A N 1
ATOM 2490 C CA . THR A 1 318 ? 3.502 23.092 -0.161 1.00 90.62 318 THR A CA 1
ATOM 2491 C C . THR A 1 318 ? 2.639 23.766 -1.240 1.00 90.62 318 THR A C 1
ATOM 2493 O O . THR A 1 318 ? 3.123 24.577 -2.032 1.00 90.62 318 THR A O 1
ATOM 2496 N N . GLY A 1 319 ? 1.334 23.478 -1.274 1.00 91.06 319 GLY A N 1
ATOM 2497 C CA . GLY A 1 319 ? 0.418 24.153 -2.195 1.00 91.06 319 GLY A CA 1
ATOM 2498 C C . GLY A 1 319 ? -1.011 23.618 -2.207 1.00 91.06 319 GLY A C 1
ATOM 2499 O O . GLY A 1 319 ? -1.356 22.665 -1.519 1.00 91.06 319 GLY A O 1
ATOM 2500 N N . VAL A 1 320 ? -1.858 24.235 -3.035 1.00 90.75 320 VAL A N 1
ATOM 2501 C CA . VAL A 1 320 ? -3.277 23.867 -3.160 1.00 90.75 320 VAL A CA 1
ATOM 2502 C C . VAL A 1 320 ? -3.442 22.554 -3.939 1.00 90.75 320 VAL A C 1
ATOM 2504 O O . VAL A 1 320 ? -2.805 22.334 -4.983 1.00 90.75 320 VAL A O 1
ATOM 2507 N N . ILE A 1 321 ? -4.340 21.700 -3.448 1.00 89.56 321 ILE A N 1
ATOM 2508 C CA . ILE A 1 321 ? -4.919 20.580 -4.188 1.00 89.56 321 ILE A CA 1
ATOM 2509 C C . ILE A 1 321 ? -6.352 20.961 -4.559 1.00 89.56 321 ILE A C 1
ATOM 2511 O O . ILE A 1 321 ? -7.273 20.910 -3.742 1.00 89.56 321 ILE A O 1
ATOM 2515 N N . ASP A 1 322 ? -6.519 21.372 -5.813 1.00 86.88 322 ASP A N 1
ATOM 2516 C CA . ASP A 1 322 ? -7.819 21.689 -6.388 1.00 86.88 322 ASP A CA 1
ATOM 2517 C C . ASP A 1 322 ? -8.491 20.435 -6.961 1.00 86.88 322 ASP A C 1
ATOM 2519 O O . ASP A 1 322 ? -7.830 19.463 -7.331 1.00 86.88 322 ASP A O 1
ATOM 2523 N N . ASN A 1 323 ? -9.814 20.505 -7.126 1.00 85.88 323 ASN A N 1
ATOM 2524 C CA . ASN A 1 323 ? -10.601 19.521 -7.870 1.00 85.88 323 ASN A CA 1
ATOM 2525 C C . ASN A 1 323 ? -10.596 18.101 -7.264 1.00 85.88 323 ASN A C 1
ATOM 2527 O O . ASN A 1 323 ? -10.514 17.109 -7.991 1.00 85.88 323 ASN A O 1
ATOM 2531 N N . LEU A 1 324 ? -10.721 17.994 -5.938 1.00 90.06 324 LEU A N 1
ATOM 2532 C CA . LEU A 1 324 ? -10.956 16.716 -5.265 1.00 90.06 324 LEU A CA 1
ATOM 2533 C C . LEU A 1 324 ? -12.402 16.274 -5.514 1.00 90.06 324 LEU A C 1
ATOM 2535 O O . LEU A 1 324 ? -13.323 16.707 -4.821 1.00 90.06 324 LEU A O 1
ATOM 2539 N N . GLN A 1 325 ? -12.616 15.451 -6.540 1.00 92.62 325 GLN A N 1
ATOM 2540 C CA . GLN A 1 325 ? -13.945 14.953 -6.902 1.00 92.62 325 GLN A CA 1
ATOM 2541 C C . GLN A 1 325 ? -14.487 13.974 -5.839 1.00 92.62 325 GLN A C 1
ATOM 2543 O O . GLN A 1 325 ? -13.698 13.200 -5.300 1.00 92.62 325 GLN A O 1
ATOM 2548 N N . PRO A 1 326 ? -15.803 13.981 -5.548 1.00 91.31 326 PRO A N 1
ATOM 2549 C CA . PRO A 1 326 ? -16.424 13.050 -4.599 1.00 91.31 326 PRO A CA 1
ATOM 2550 C C . PRO A 1 326 ? -16.111 11.586 -4.921 1.00 91.31 326 PRO A C 1
ATOM 2552 O O . PRO A 1 326 ? -16.233 11.178 -6.078 1.00 91.31 326 PRO A O 1
ATOM 2555 N N . GLY A 1 327 ? -15.733 10.803 -3.910 1.00 89.69 327 GLY A N 1
ATOM 2556 C CA . GLY A 1 327 ? -15.449 9.367 -4.019 1.00 89.69 327 GLY A CA 1
ATOM 2557 C C . GLY A 1 327 ? -14.236 9.005 -4.882 1.00 89.69 327 GLY A C 1
ATOM 2558 O O . GLY A 1 327 ? -14.076 7.839 -5.239 1.00 89.69 327 GLY A O 1
ATOM 2559 N N . ASN A 1 328 ? -13.415 9.989 -5.267 1.00 90.62 328 ASN A N 1
ATOM 2560 C CA . ASN A 1 328 ? -12.225 9.773 -6.078 1.00 90.62 328 ASN A CA 1
ATOM 2561 C C . ASN A 1 328 ? -10.952 10.086 -5.290 1.00 90.62 328 ASN A C 1
ATOM 2563 O O . ASN A 1 328 ? -10.870 11.056 -4.530 1.00 90.62 328 ASN A O 1
ATOM 2567 N N . ARG A 1 329 ? -9.915 9.296 -5.575 1.00 92.00 329 ARG A N 1
ATOM 2568 C CA . ARG A 1 329 ? -8.534 9.561 -5.174 1.00 92.00 329 ARG A CA 1
ATOM 2569 C C . ARG A 1 329 ? -7.850 10.462 -6.203 1.00 92.00 329 ARG A C 1
ATOM 2571 O O . ARG A 1 329 ? -7.832 10.149 -7.395 1.00 92.00 329 ARG A O 1
ATOM 2578 N N . THR A 1 330 ? -7.237 11.541 -5.732 1.00 92.12 330 THR A N 1
ATOM 2579 C CA . THR A 1 330 ? -6.419 12.460 -6.530 1.00 92.12 330 THR A CA 1
ATOM 2580 C C . THR A 1 330 ? -4.958 12.328 -6.128 1.00 92.12 330 THR A C 1
ATOM 2582 O O . THR A 1 330 ? -4.617 12.407 -4.950 1.00 92.12 330 THR A O 1
ATOM 2585 N N . GLU A 1 331 ? -4.076 12.166 -7.114 1.00 91.75 331 GLU A N 1
ATOM 2586 C CA . GLU A 1 331 ? -2.632 12.149 -6.886 1.00 91.75 331 GLU A CA 1
ATOM 2587 C C . GLU A 1 331 ? -2.027 13.541 -7.078 1.00 91.75 331 GLU A C 1
ATOM 2589 O O . GLU A 1 331 ? -2.173 14.164 -8.135 1.00 91.75 331 GLU A O 1
ATOM 2594 N N . LYS A 1 332 ? -1.291 14.013 -6.072 1.00 90.12 332 LYS A N 1
ATOM 2595 C CA . LYS A 1 332 ? -0.465 15.218 -6.147 1.00 90.12 332 LYS A CA 1
ATOM 2596 C C . LYS A 1 332 ? 1.003 14.825 -6.080 1.00 90.12 332 LYS A C 1
ATOM 2598 O O . LYS A 1 332 ? 1.414 14.074 -5.203 1.00 90.12 332 LYS A O 1
ATOM 2603 N N . LYS A 1 333 ? 1.801 15.361 -7.001 1.00 91.00 333 LYS A N 1
ATOM 2604 C CA . LYS A 1 333 ? 3.249 15.153 -7.032 1.00 91.00 333 LYS A CA 1
ATOM 2605 C C . LYS A 1 333 ? 3.999 16.411 -6.618 1.00 91.00 333 LYS A C 1
ATOM 2607 O O . LYS A 1 333 ? 3.598 17.512 -6.998 1.00 91.00 333 LYS A O 1
ATOM 2612 N N . PHE A 1 334 ? 5.089 16.235 -5.883 1.00 90.94 334 PHE A N 1
ATOM 2613 C CA . PHE A 1 334 ? 6.055 17.286 -5.556 1.00 90.94 334 PHE A CA 1
ATOM 2614 C C . PHE A 1 334 ? 7.472 16.709 -5.537 1.00 90.94 334 PHE A C 1
ATOM 2616 O O . PHE A 1 334 ? 7.660 15.497 -5.628 1.00 90.94 334 PHE A O 1
ATOM 2623 N N . THR A 1 335 ? 8.491 17.561 -5.459 1.00 88.50 335 THR A N 1
ATOM 2624 C CA . THR A 1 335 ? 9.891 17.125 -5.496 1.00 88.50 335 THR A CA 1
ATOM 2625 C C . THR A 1 335 ? 10.668 17.761 -4.358 1.00 88.50 335 THR A C 1
ATOM 2627 O O . THR A 1 335 ? 10.656 18.979 -4.223 1.00 88.50 335 THR A O 1
ATOM 2630 N N . LEU A 1 336 ? 11.391 16.944 -3.591 1.00 90.38 336 LEU A N 1
ATOM 2631 C CA . LEU A 1 336 ? 12.291 17.414 -2.540 1.00 90.38 336 LEU A CA 1
ATOM 2632 C C . LEU A 1 336 ? 13.749 17.192 -2.928 1.00 90.38 336 LEU A C 1
ATOM 2634 O O . LEU A 1 336 ? 14.103 16.210 -3.579 1.00 90.38 336 LEU A O 1
ATOM 2638 N N . LEU A 1 337 ? 14.601 18.113 -2.490 1.00 89.44 337 LEU A N 1
ATOM 2639 C CA . LEU A 1 337 ? 16.051 18.033 -2.615 1.00 89.44 337 LEU A CA 1
ATOM 2640 C C . LEU A 1 337 ? 16.655 17.931 -1.220 1.00 89.44 337 LEU A C 1
ATOM 2642 O O . LEU A 1 337 ? 16.567 18.867 -0.427 1.00 89.44 337 LEU A O 1
ATOM 2646 N N . PHE A 1 338 ? 17.300 16.805 -0.928 1.00 88.62 338 PHE A N 1
ATOM 2647 C CA . PHE A 1 338 ? 17.906 16.583 0.379 1.00 88.62 338 PHE A CA 1
ATOM 2648 C C . PHE A 1 338 ? 19.347 17.089 0.415 1.00 88.62 338 PHE A C 1
ATOM 2650 O O . PHE A 1 338 ? 20.146 16.819 -0.486 1.00 88.62 338 PHE A O 1
ATOM 2657 N N . GLN A 1 339 ? 19.669 17.822 1.478 1.00 86.12 339 GLN A N 1
ATOM 2658 C CA . GLN A 1 339 ? 21.015 18.284 1.806 1.00 86.12 339 GLN A CA 1
ATOM 2659 C C . GLN A 1 339 ? 21.376 17.725 3.171 1.00 86.12 339 GLN A C 1
ATOM 2661 O O . GLN A 1 339 ? 20.621 17.916 4.131 1.00 86.12 339 GLN A O 1
ATOM 2666 N N . LYS A 1 340 ? 22.512 17.039 3.259 1.00 86.38 340 LYS A N 1
ATOM 2667 C CA . LYS A 1 340 ? 22.894 16.383 4.502 1.00 86.38 340 LYS A CA 1
ATOM 2668 C C . LYS A 1 340 ? 23.337 17.402 5.541 1.00 86.38 340 LYS A C 1
ATOM 2670 O O . LYS A 1 340 ? 24.020 18.383 5.239 1.00 86.38 340 LYS A O 1
ATOM 2675 N N . LYS A 1 341 ? 22.977 17.162 6.800 1.00 81.12 341 LYS A N 1
ATOM 2676 C CA . LYS A 1 341 ? 23.455 17.961 7.941 1.00 81.12 341 LYS A CA 1
ATOM 2677 C C . LYS A 1 341 ? 24.777 17.436 8.489 1.00 81.12 341 LYS A C 1
ATOM 2679 O O . LYS A 1 341 ? 25.524 18.199 9.109 1.00 81.12 341 LYS A O 1
ATOM 2684 N N . GLN A 1 342 ? 25.073 16.156 8.268 1.00 72.69 342 GLN A N 1
ATOM 2685 C CA . GLN A 1 342 ? 26.318 15.523 8.687 1.00 72.69 342 GLN A CA 1
ATOM 2686 C C . GLN A 1 342 ? 27.216 15.220 7.485 1.00 72.69 342 GLN A C 1
ATOM 2688 O O . GLN A 1 342 ? 26.844 14.495 6.564 1.00 72.69 342 GLN A O 1
ATOM 2693 N N . LEU A 1 343 ? 28.445 15.740 7.523 1.00 69.94 343 LEU A N 1
ATOM 2694 C CA . LEU A 1 343 ? 29.473 15.410 6.539 1.00 69.94 343 LEU A CA 1
ATOM 2695 C C . LEU A 1 343 ? 29.935 13.964 6.743 1.00 69.94 343 LEU A C 1
ATOM 2697 O O . LEU A 1 343 ? 30.597 13.641 7.731 1.00 69.94 343 LEU A O 1
ATOM 2701 N N . GLY A 1 344 ? 29.587 13.103 5.790 1.00 70.50 344 GLY A N 1
ATOM 2702 C CA . GLY A 1 344 ? 30.102 11.742 5.715 1.00 70.50 344 GLY A CA 1
ATOM 2703 C C . GLY A 1 344 ? 31.588 11.695 5.367 1.00 70.50 344 GLY A C 1
ATOM 2704 O O . GLY A 1 344 ? 32.146 12.620 4.770 1.00 70.50 344 GLY A O 1
ATOM 2705 N N . GLN A 1 345 ? 32.238 10.589 5.726 1.00 76.38 345 GLN A N 1
ATOM 2706 C CA . GLN A 1 345 ? 33.606 10.315 5.291 1.00 76.38 345 GLN A CA 1
ATOM 2707 C C . GLN A 1 345 ? 33.607 9.782 3.859 1.00 76.38 345 GLN A C 1
ATOM 2709 O O . GLN A 1 345 ? 32.809 8.911 3.523 1.00 76.38 345 GLN A O 1
ATOM 2714 N N . ASP A 1 346 ? 34.553 10.243 3.041 1.00 77.88 346 ASP A N 1
ATOM 2715 C CA . ASP A 1 346 ? 34.734 9.689 1.700 1.00 77.88 346 ASP A CA 1
ATOM 2716 C C . ASP A 1 346 ? 35.165 8.222 1.767 1.00 77.88 346 ASP A C 1
ATOM 2718 O O . ASP A 1 346 ? 36.182 7.878 2.385 1.00 77.88 346 ASP A O 1
ATOM 2722 N N . VAL A 1 347 ? 34.392 7.374 1.091 1.00 81.31 347 VAL A N 1
ATOM 2723 C CA . VAL A 1 347 ? 34.733 5.980 0.823 1.00 81.31 347 VAL A CA 1
ATOM 2724 C C . VAL A 1 347 ? 35.754 5.962 -0.312 1.00 81.31 347 VAL A C 1
ATOM 2726 O O . VAL A 1 347 ? 35.479 6.423 -1.420 1.00 81.31 347 VAL A O 1
ATOM 2729 N N . ARG A 1 348 ? 36.961 5.463 -0.039 1.00 81.81 348 ARG A N 1
ATOM 2730 C CA . ARG A 1 348 ? 38.025 5.329 -1.042 1.00 81.81 348 ARG A CA 1
ATOM 2731 C C . ARG A 1 348 ? 38.161 3.875 -1.457 1.00 81.81 348 ARG A C 1
ATOM 2733 O O . ARG A 1 348 ? 37.995 2.966 -0.650 1.00 81.81 348 ARG A O 1
ATOM 2740 N N . GLU A 1 349 ? 38.558 3.643 -2.705 1.00 74.12 349 GLU A N 1
ATOM 2741 C CA . GLU A 1 349 ? 38.826 2.285 -3.193 1.00 74.12 349 GLU A CA 1
ATOM 2742 C C . GLU A 1 349 ? 39.957 1.598 -2.403 1.00 74.12 349 GLU A C 1
ATOM 2744 O O . GLU A 1 349 ? 39.916 0.388 -2.204 1.00 74.12 349 GLU A O 1
ATOM 2749 N N . SER A 1 350 ? 40.920 2.377 -1.890 1.00 80.06 350 SER A N 1
ATOM 2750 C CA . SER A 1 350 ? 42.033 1.907 -1.052 1.00 80.06 350 SER A CA 1
ATOM 2751 C C . SER A 1 350 ? 41.635 1.471 0.361 1.00 80.06 350 SER A C 1
ATOM 2753 O O . SER A 1 350 ? 42.456 0.878 1.061 1.00 80.06 350 SER A O 1
ATOM 2755 N N . ASP A 1 351 ? 40.430 1.815 0.817 1.00 84.00 351 ASP A N 1
ATOM 2756 C CA . ASP A 1 351 ? 39.958 1.443 2.148 1.00 84.00 351 ASP A CA 1
ATOM 2757 C C . ASP A 1 351 ? 39.658 -0.061 2.196 1.00 84.00 351 ASP A C 1
ATOM 2759 O O . ASP A 1 351 ? 39.163 -0.650 1.229 1.00 84.00 351 ASP A O 1
ATOM 2763 N N . LYS A 1 352 ? 39.907 -0.698 3.345 1.00 84.06 352 LYS A N 1
ATOM 2764 C CA . LYS A 1 352 ? 39.535 -2.109 3.535 1.00 84.06 352 LYS A CA 1
ATOM 2765 C C . LYS A 1 352 ? 38.008 -2.272 3.423 1.00 84.06 352 LYS A C 1
ATOM 2767 O O . LYS A 1 352 ? 37.291 -1.370 3.858 1.00 84.06 352 LYS A O 1
ATOM 2772 N N . PRO A 1 353 ? 37.484 -3.422 2.951 1.00 78.00 353 PRO A N 1
ATOM 2773 C CA . PRO A 1 353 ? 36.036 -3.642 2.832 1.00 78.00 353 PRO A CA 1
ATOM 2774 C C . PRO A 1 353 ? 35.255 -3.348 4.123 1.00 78.00 353 PRO A C 1
ATOM 2776 O O . PRO A 1 353 ? 34.208 -2.707 4.091 1.00 78.00 353 PRO A O 1
ATOM 2779 N N . GLU A 1 354 ? 35.805 -3.730 5.278 1.00 77.75 354 GLU A N 1
ATOM 2780 C CA . GLU A 1 354 ? 35.219 -3.441 6.595 1.00 77.75 354 GLU A CA 1
ATOM 2781 C C . GLU A 1 354 ? 35.172 -1.938 6.910 1.00 77.75 354 GLU A C 1
ATOM 2783 O O . GLU A 1 354 ? 34.189 -1.443 7.464 1.00 77.75 354 GLU A O 1
ATOM 2788 N N . GLU A 1 355 ? 36.206 -1.189 6.517 1.00 80.94 355 GLU A N 1
ATOM 2789 C CA . GLU A 1 355 ? 36.260 0.261 6.687 1.00 80.94 355 GLU A CA 1
ATOM 2790 C C . GLU A 1 355 ? 35.265 0.967 5.757 1.00 80.94 355 GLU A C 1
ATOM 2792 O O . GLU A 1 355 ? 34.562 1.870 6.214 1.00 80.94 355 GLU A O 1
ATOM 2797 N N . ARG A 1 356 ? 35.136 0.527 4.497 1.00 82.25 356 ARG A N 1
ATOM 2798 C CA . ARG A 1 356 ? 34.112 1.036 3.564 1.00 82.25 356 ARG A CA 1
ATOM 2799 C C . ARG A 1 356 ? 32.709 0.810 4.112 1.00 82.25 356 ARG A C 1
ATOM 2801 O O . ARG A 1 356 ? 31.918 1.747 4.193 1.00 82.25 356 ARG A O 1
ATOM 2808 N N . ALA A 1 357 ? 32.433 -0.406 4.581 1.00 78.50 357 ALA A N 1
ATOM 2809 C CA . ALA A 1 357 ? 31.167 -0.756 5.213 1.00 78.50 357 ALA A CA 1
ATOM 2810 C C . ALA A 1 357 ? 30.881 0.108 6.454 1.00 78.50 357 ALA A C 1
ATOM 2812 O O . ALA A 1 357 ? 29.750 0.546 6.672 1.00 78.50 357 ALA A O 1
ATOM 2813 N N . ARG A 1 358 ? 31.901 0.381 7.282 1.00 79.25 358 ARG A N 1
ATOM 2814 C CA . ARG A 1 358 ? 31.791 1.297 8.430 1.00 79.25 358 ARG A CA 1
ATOM 2815 C C . ARG A 1 358 ? 31.461 2.723 7.978 1.00 79.25 358 ARG A C 1
ATOM 2817 O O . ARG A 1 358 ? 30.532 3.312 8.520 1.00 79.25 358 ARG A O 1
ATOM 2824 N N . LYS A 1 359 ? 32.183 3.260 6.988 1.00 82.38 359 LYS A N 1
ATOM 2825 C CA . LYS A 1 359 ? 31.964 4.616 6.456 1.00 82.38 359 LYS A CA 1
ATOM 2826 C C . LYS A 1 359 ? 30.563 4.778 5.865 1.00 82.38 359 LYS A C 1
ATOM 2828 O O . LYS A 1 359 ? 29.907 5.755 6.190 1.00 82.38 359 LYS A O 1
ATOM 2833 N N . ARG A 1 360 ? 30.067 3.799 5.098 1.00 81.50 360 ARG A N 1
ATOM 2834 C CA . ARG A 1 360 ? 28.706 3.813 4.523 1.00 81.50 360 ARG A CA 1
ATOM 2835 C C . ARG A 1 360 ? 27.605 3.825 5.572 1.00 81.50 360 ARG A C 1
ATOM 2837 O O . ARG A 1 360 ? 26.654 4.582 5.448 1.00 81.50 360 ARG A O 1
ATOM 2844 N N . ARG A 1 361 ? 27.736 2.997 6.611 1.00 79.31 361 ARG A N 1
ATOM 2845 C CA . ARG A 1 361 ? 26.755 2.966 7.707 1.00 79.31 361 ARG A CA 1
ATOM 2846 C C . ARG A 1 361 ? 26.754 4.268 8.502 1.00 79.31 361 ARG A C 1
ATOM 2848 O O . ARG A 1 361 ? 25.690 4.748 8.860 1.00 79.31 361 ARG A O 1
ATOM 2855 N N . ALA A 1 362 ? 27.929 4.860 8.713 1.00 78.31 362 ALA A N 1
ATOM 2856 C CA . ALA A 1 362 ? 28.057 6.174 9.340 1.00 78.31 362 ALA A CA 1
ATOM 2857 C C . ALA A 1 362 ? 27.601 7.336 8.433 1.00 78.31 362 ALA A C 1
ATOM 2859 O O . ALA A 1 362 ? 27.359 8.430 8.930 1.00 78.31 362 ALA A O 1
ATOM 2860 N N . ASP A 1 363 ? 27.513 7.119 7.118 1.00 82.19 363 ASP A N 1
ATOM 2861 C CA . ASP A 1 363 ? 27.035 8.100 6.142 1.00 82.19 363 ASP A CA 1
ATOM 2862 C C . ASP A 1 363 ? 25.501 8.123 6.024 1.00 82.19 363 ASP A C 1
ATOM 2864 O O . ASP A 1 363 ? 24.960 9.063 5.455 1.00 82.19 363 ASP A O 1
ATOM 2868 N N . ALA A 1 364 ? 24.773 7.143 6.558 1.00 83.00 364 ALA A N 1
ATOM 2869 C CA . ALA A 1 364 ? 23.313 7.156 6.501 1.00 83.00 364 ALA A CA 1
ATOM 2870 C C . ALA A 1 364 ? 22.729 8.283 7.380 1.00 83.00 364 ALA A C 1
ATOM 2872 O O . ALA A 1 364 ? 22.907 8.289 8.598 1.00 83.00 364 ALA A O 1
ATOM 2873 N N . GLU A 1 365 ? 22.011 9.224 6.763 1.00 88.12 365 GLU A N 1
ATOM 2874 C CA . GLU A 1 365 ? 21.179 10.233 7.431 1.00 88.12 365 GLU A CA 1
ATOM 2875 C C . GLU A 1 365 ? 19.715 9.929 7.107 1.00 88.12 365 GLU A C 1
ATOM 2877 O O . GLU A 1 365 ? 19.391 9.652 5.958 1.00 88.12 365 GLU A O 1
ATOM 2882 N N . PHE A 1 366 ? 18.812 9.955 8.084 1.00 90.31 366 PHE A N 1
ATOM 2883 C CA . PHE A 1 366 ? 17.390 9.718 7.817 1.00 90.31 366 PHE A CA 1
ATOM 2884 C C . PHE A 1 366 ? 16.657 11.046 7.776 1.00 90.31 366 PHE A C 1
ATOM 2886 O O . PHE A 1 366 ? 16.837 11.873 8.661 1.00 90.31 366 PHE A O 1
ATOM 2893 N N . VAL A 1 367 ? 15.815 11.254 6.773 1.00 91.31 367 VAL A N 1
ATOM 2894 C CA . VAL A 1 367 ? 14.958 12.433 6.685 1.00 91.31 367 VAL A CA 1
ATOM 2895 C C . VAL A 1 367 ? 13.514 11.986 6.801 1.00 91.31 367 VAL A C 1
ATOM 2897 O O . VAL A 1 367 ? 13.021 11.190 6.004 1.00 91.31 367 VAL A O 1
ATOM 2900 N N . GLN A 1 368 ? 12.842 12.509 7.816 1.00 92.06 368 GLN A N 1
ATOM 2901 C CA . GLN A 1 368 ? 11.401 12.450 7.928 1.00 92.06 368 GLN A CA 1
ATOM 2902 C C . GLN A 1 368 ? 10.790 13.487 6.993 1.00 92.06 368 GLN A C 1
ATOM 2904 O O . GLN A 1 368 ? 11.112 14.672 7.087 1.00 92.06 368 GLN A O 1
ATOM 2909 N N . VAL A 1 369 ? 9.884 13.043 6.132 1.00 93.19 369 VAL A N 1
ATOM 2910 C CA . VAL A 1 369 ? 9.013 13.903 5.335 1.00 93.19 369 VAL A CA 1
ATOM 2911 C C . VAL A 1 369 ? 7.591 13.699 5.838 1.00 93.19 369 VAL A C 1
ATOM 2913 O O . VAL A 1 369 ? 7.126 12.570 5.952 1.00 93.19 369 VAL A O 1
ATOM 2916 N N . SER A 1 370 ? 6.914 14.790 6.168 1.00 92.12 370 SER A N 1
ATOM 2917 C CA . SER A 1 370 ? 5.537 14.786 6.644 1.00 92.12 370 SER A CA 1
ATOM 2918 C C . SER A 1 370 ? 4.688 15.596 5.688 1.00 92.12 370 SER A C 1
ATOM 2920 O O . SER A 1 370 ? 5.042 16.727 5.364 1.00 92.12 370 SER A O 1
ATOM 2922 N N . VAL A 1 371 ? 3.565 15.034 5.266 1.00 92.94 371 VAL A N 1
ATOM 2923 C CA . VAL A 1 371 ? 2.530 15.777 4.551 1.00 92.94 371 VAL A CA 1
ATOM 2924 C C . VAL A 1 371 ? 1.345 15.963 5.478 1.00 92.94 371 VAL A C 1
ATOM 2926 O O . VAL A 1 371 ? 0.964 15.028 6.183 1.00 92.94 371 VAL A O 1
ATOM 2929 N N . GLN A 1 372 ? 0.801 17.174 5.482 1.00 90.50 372 GLN A N 1
ATOM 2930 C CA . GLN A 1 372 ? -0.408 17.529 6.204 1.00 90.50 372 GLN A CA 1
ATOM 2931 C C . GLN A 1 372 ? -1.373 18.257 5.267 1.00 90.50 372 GLN A C 1
ATOM 2933 O O . GLN A 1 372 ? -0.926 19.062 4.454 1.00 90.50 372 GLN A O 1
ATOM 2938 N N . ILE A 1 373 ? -2.672 17.993 5.368 1.00 88.94 373 ILE A N 1
ATOM 2939 C CA . ILE A 1 373 ? -3.707 18.792 4.696 1.00 88.94 373 ILE A CA 1
ATOM 2940 C C . ILE A 1 373 ? -4.458 19.663 5.705 1.00 88.94 373 ILE A C 1
ATOM 2942 O O . ILE A 1 373 ? -4.568 19.305 6.878 1.00 88.94 373 ILE A O 1
ATOM 2946 N N . ASP A 1 374 ? -4.933 20.818 5.243 1.00 84.50 374 ASP A N 1
ATOM 2947 C CA . ASP A 1 374 ? -5.757 21.720 6.045 1.00 84.50 374 ASP A CA 1
ATOM 2948 C C . ASP A 1 374 ? -7.075 21.051 6.443 1.00 84.50 374 ASP A C 1
ATOM 2950 O O . ASP A 1 374 ? -7.758 20.443 5.613 1.00 84.50 374 ASP A O 1
ATOM 2954 N N . ASP A 1 375 ? -7.439 21.242 7.708 1.00 68.56 375 ASP A N 1
ATOM 2955 C CA . ASP A 1 375 ? -8.728 20.877 8.286 1.00 68.56 375 ASP A CA 1
ATOM 2956 C C . ASP A 1 375 ? -9.693 22.066 8.102 1.00 68.56 375 ASP A C 1
ATOM 2958 O O . ASP A 1 375 ? -9.588 23.087 8.790 1.00 68.56 375 ASP A O 1
ATOM 2962 N N . ASP A 1 376 ? -10.599 21.996 7.116 1.00 66.62 376 ASP A N 1
ATOM 2963 C CA . ASP A 1 376 ? -11.707 22.957 7.025 1.00 66.62 376 ASP A CA 1
ATOM 2964 C C . ASP A 1 376 ? -12.735 22.570 8.100 1.00 66.62 376 ASP A C 1
ATOM 2966 O O . ASP A 1 376 ? -13.244 21.455 8.075 1.00 66.62 376 ASP A O 1
ATOM 2970 N N . PRO A 1 377 ? -13.148 23.470 9.009 1.00 60.09 377 PRO A N 1
ATOM 2971 C CA . PRO A 1 377 ? -14.188 23.175 9.997 1.00 60.09 377 PRO A CA 1
ATOM 2972 C C . PRO A 1 377 ? -15.526 22.682 9.409 1.00 60.09 377 PRO A C 1
ATOM 2974 O O . PRO A 1 377 ? -16.375 22.185 10.151 1.00 60.09 377 PRO A O 1
ATOM 2977 N N . LYS A 1 378 ? -15.760 22.866 8.101 1.00 58.41 378 LYS A N 1
ATOM 2978 C CA . LYS A 1 378 ? -16.906 22.308 7.362 1.00 58.41 378 LYS A CA 1
ATOM 2979 C C . LYS A 1 378 ? -16.708 20.851 6.931 1.00 58.41 378 LYS A C 1
ATOM 2981 O O . LYS A 1 378 ? -17.702 20.175 6.659 1.00 58.41 378 LYS A O 1
ATOM 2986 N N . ASP A 1 379 ? -15.468 20.390 6.872 1.00 62.38 379 ASP A N 1
ATOM 2987 C CA . ASP A 1 379 ? -15.041 19.032 6.544 1.00 62.38 379 ASP A CA 1
ATOM 2988 C C . ASP A 1 379 ? -14.928 18.248 7.857 1.00 62.38 379 ASP A C 1
ATOM 2990 O O . ASP A 1 379 ? -13.855 17.908 8.335 1.00 62.38 379 ASP A O 1
ATOM 2994 N N . MET A 1 380 ? -16.075 18.053 8.515 1.00 66.19 380 MET A N 1
ATOM 2995 C CA . MET A 1 380 ? -16.132 17.271 9.752 1.00 66.19 380 MET A CA 1
ATOM 2996 C C . MET A 1 380 ? -15.826 15.805 9.427 1.00 66.19 380 MET A C 1
ATOM 2998 O O . MET A 1 380 ? -16.503 15.227 8.583 1.00 66.19 380 MET A O 1
ATOM 3002 N N . GLY A 1 381 ? -14.819 15.220 10.072 1.00 75.88 381 GLY A N 1
ATOM 3003 C CA . GLY A 1 381 ? -14.332 13.875 9.767 1.00 75.88 381 GLY A CA 1
ATOM 3004 C C . GLY A 1 381 ? -13.249 13.418 10.746 1.00 75.88 381 GLY A C 1
ATOM 3005 O O . GLY A 1 381 ? -13.338 13.695 11.946 1.00 75.88 381 GLY A O 1
ATOM 3006 N N . LEU A 1 382 ? -12.244 12.701 10.241 1.00 86.12 382 LEU A N 1
ATOM 3007 C CA . LEU A 1 382 ? -11.141 12.146 11.026 1.00 86.12 382 LEU A CA 1
ATOM 3008 C C . LEU A 1 382 ? -9.867 12.972 10.836 1.00 86.12 382 LEU A C 1
ATOM 3010 O O . LEU A 1 382 ? -9.118 12.769 9.885 1.00 86.12 382 LEU A O 1
ATOM 3014 N N . ASP A 1 383 ? -9.553 13.842 11.796 1.00 80.00 383 ASP A N 1
ATOM 3015 C CA . ASP A 1 383 ? -8.337 14.673 11.746 1.00 80.00 383 ASP A CA 1
ATOM 3016 C C . ASP A 1 383 ? -7.047 13.831 11.678 1.00 80.00 383 ASP A C 1
ATOM 3018 O O . ASP A 1 383 ? -6.024 14.259 11.140 1.00 80.00 383 ASP A O 1
ATOM 3022 N N . ALA A 1 384 ? -7.105 12.603 12.195 1.00 80.12 384 ALA A N 1
ATOM 3023 C CA . ALA A 1 384 ? -6.034 11.617 12.150 1.00 80.12 384 ALA A CA 1
ATOM 3024 C C . ALA A 1 384 ? -5.566 11.267 10.726 1.00 80.12 384 ALA A C 1
ATOM 3026 O O . ALA A 1 384 ? -4.404 10.909 10.534 1.00 80.12 384 ALA A O 1
ATOM 3027 N N . ASP A 1 385 ? -6.453 11.390 9.735 1.00 86.12 385 ASP A N 1
ATOM 3028 C CA . ASP A 1 385 ? -6.169 11.108 8.326 1.00 86.12 385 ASP A CA 1
ATOM 3029 C C . ASP A 1 385 ? -5.461 12.254 7.598 1.00 86.12 385 ASP A C 1
ATOM 3031 O O . ASP A 1 385 ? -4.976 12.090 6.471 1.00 86.12 385 ASP A O 1
ATOM 3035 N N . ASN A 1 386 ? -5.380 13.420 8.238 1.00 88.38 386 ASN A N 1
ATOM 3036 C CA . ASN A 1 386 ? -4.848 14.626 7.621 1.00 88.38 386 ASN A CA 1
ATOM 3037 C C . ASN A 1 386 ? -3.325 14.701 7.685 1.00 88.38 386 ASN A C 1
ATOM 3039 O O . ASN A 1 386 ? -2.763 15.659 7.162 1.00 88.38 386 ASN A O 1
ATOM 3043 N N . VAL A 1 387 ? -2.645 13.735 8.314 1.00 88.94 387 VAL A N 1
ATOM 3044 C CA . VAL A 1 387 ? -1.185 13.722 8.471 1.00 88.94 387 VAL A CA 1
ATOM 3045 C C . VAL A 1 387 ? -0.610 12.368 8.074 1.00 88.94 387 VAL A C 1
ATOM 3047 O O . VAL A 1 387 ? -1.060 11.318 8.522 1.00 88.94 387 VAL A O 1
ATOM 3050 N N . ARG A 1 388 ? 0.461 12.393 7.279 1.00 91.88 388 ARG A N 1
ATOM 3051 C CA . ARG A 1 388 ? 1.215 11.193 6.905 1.00 91.88 388 ARG A CA 1
ATOM 3052 C C . ARG A 1 388 ? 2.715 11.447 6.959 1.00 91.88 388 ARG A C 1
ATOM 3054 O O . ARG A 1 388 ? 3.197 12.455 6.448 1.00 91.88 388 ARG A O 1
ATOM 3061 N N . ASP A 1 389 ? 3.451 10.516 7.551 1.00 92.50 389 ASP A N 1
ATOM 3062 C CA . ASP A 1 389 ? 4.909 10.507 7.645 1.00 92.50 389 ASP A CA 1
ATOM 3063 C C . ASP A 1 389 ? 5.536 9.454 6.729 1.00 92.50 389 ASP A C 1
ATOM 3065 O O . ASP A 1 389 ? 5.041 8.335 6.604 1.00 92.50 389 ASP A O 1
ATOM 3069 N N . VAL A 1 390 ? 6.687 9.784 6.155 1.00 93.44 390 VAL A N 1
ATOM 3070 C CA . VAL A 1 390 ? 7.551 8.857 5.423 1.00 93.44 390 VAL A CA 1
ATOM 3071 C C . VAL A 1 390 ? 9.009 9.102 5.814 1.00 93.44 390 VAL A C 1
ATOM 3073 O O . VAL A 1 390 ? 9.416 10.236 6.074 1.00 93.44 390 VAL A O 1
ATOM 3076 N N . ILE A 1 391 ? 9.809 8.039 5.868 1.00 92.06 391 ILE A N 1
ATOM 3077 C CA . ILE A 1 391 ? 11.256 8.101 6.075 1.00 92.06 391 ILE A CA 1
ATOM 3078 C C . ILE A 1 391 ? 11.983 7.841 4.759 1.00 92.06 391 ILE A C 1
ATOM 3080 O O . ILE A 1 391 ? 11.769 6.816 4.110 1.00 92.06 391 ILE A O 1
ATOM 3084 N N . VAL A 1 392 ? 12.907 8.741 4.422 1.00 89.94 392 VAL A N 1
ATOM 3085 C CA . VAL A 1 392 ? 13.876 8.569 3.335 1.00 89.94 392 VAL A CA 1
ATOM 3086 C C . VAL A 1 392 ? 15.283 8.499 3.916 1.00 89.94 392 VAL A C 1
ATOM 3088 O O . VAL A 1 392 ? 15.674 9.316 4.747 1.00 89.94 392 VAL A O 1
ATOM 3091 N N . GLU A 1 393 ? 16.058 7.509 3.488 1.00 89.12 393 GLU A N 1
ATOM 3092 C CA . GLU A 1 393 ? 17.477 7.395 3.811 1.00 89.12 393 GLU A CA 1
ATOM 3093 C C . GLU A 1 393 ? 18.298 8.224 2.821 1.00 89.12 393 GLU A C 1
ATOM 3095 O O . GLU A 1 393 ? 18.280 7.966 1.623 1.00 89.12 393 GLU A O 1
ATOM 3100 N N . VAL A 1 394 ? 19.033 9.215 3.304 1.00 89.25 394 VAL A N 1
ATOM 3101 C CA . VAL A 1 394 ? 19.872 10.101 2.501 1.00 89.25 394 VAL A CA 1
ATOM 3102 C C . VAL A 1 394 ? 21.336 9.724 2.696 1.00 89.25 394 VAL A C 1
ATOM 3104 O O . VAL A 1 394 ? 21.866 9.732 3.809 1.00 89.25 394 VAL A O 1
ATOM 3107 N N . ARG A 1 395 ? 22.011 9.412 1.590 1.00 86.88 395 ARG A N 1
ATOM 3108 C CA . ARG A 1 395 ? 23.446 9.107 1.546 1.00 86.88 395 ARG A CA 1
ATOM 3109 C C . ARG A 1 395 ? 24.178 10.122 0.685 1.00 86.88 395 ARG A C 1
ATOM 3111 O O . ARG A 1 395 ? 23.596 10.724 -0.211 1.00 86.88 395 ARG A O 1
ATOM 3118 N N . LYS A 1 396 ? 25.479 10.287 0.906 1.00 86.12 396 LYS A N 1
ATOM 3119 C CA . LYS A 1 396 ? 26.331 11.086 0.018 1.00 86.12 396 LYS A CA 1
ATOM 3120 C C . LYS A 1 396 ? 26.388 10.462 -1.377 1.00 86.12 396 LYS A C 1
ATOM 3122 O O . LYS A 1 396 ? 26.279 11.162 -2.378 1.00 86.12 396 LYS A O 1
ATOM 3127 N N . LYS A 1 397 ? 26.556 9.137 -1.426 1.00 85.88 397 LYS A N 1
ATOM 3128 C CA . LYS A 1 397 ? 26.462 8.318 -2.638 1.00 85.88 397 LYS A CA 1
ATOM 3129 C C . LYS A 1 397 ? 25.769 7.000 -2.328 1.00 85.88 397 LYS A C 1
ATOM 3131 O O . LYS A 1 397 ? 25.992 6.411 -1.270 1.00 85.88 397 LYS A O 1
ATOM 3136 N N . VAL A 1 398 ? 24.944 6.533 -3.254 1.00 86.19 398 VAL A N 1
ATOM 3137 C CA . VAL A 1 398 ? 24.261 5.242 -3.141 1.00 86.19 398 VAL A CA 1
ATOM 3138 C C . VAL A 1 398 ? 25.192 4.139 -3.666 1.00 86.19 398 VAL A C 1
ATOM 3140 O O . VAL A 1 398 ? 25.660 4.252 -4.801 1.00 86.19 398 VAL A O 1
ATOM 3143 N N . PRO A 1 399 ? 25.517 3.109 -2.862 1.00 87.12 399 PRO A N 1
ATOM 3144 C CA . PRO A 1 399 ? 26.460 2.077 -3.269 1.00 87.12 399 PRO A CA 1
ATOM 3145 C C . PRO A 1 399 ? 25.788 0.968 -4.076 1.00 87.12 399 PRO A C 1
ATOM 3147 O O . PRO A 1 399 ? 24.835 0.364 -3.606 1.00 87.12 399 PRO A O 1
ATOM 3150 N N . THR A 1 400 ? 26.356 0.620 -5.222 1.00 90.06 400 THR A N 1
ATOM 3151 C CA . THR A 1 400 ? 25.944 -0.538 -6.023 1.00 90.06 400 THR A CA 1
ATOM 3152 C C . THR A 1 400 ? 27.053 -1.570 -6.022 1.00 90.06 400 THR A C 1
ATOM 3154 O O . THR A 1 400 ? 28.202 -1.260 -6.360 1.00 90.06 400 THR A O 1
ATOM 3157 N N . LEU A 1 401 ? 26.719 -2.799 -5.629 1.00 93.06 401 LEU A N 1
ATOM 3158 C CA . LEU A 1 401 ? 27.654 -3.914 -5.717 1.00 93.06 401 LEU A CA 1
ATOM 3159 C C . LEU A 1 401 ? 27.641 -4.460 -7.139 1.00 93.06 401 LEU A C 1
ATOM 3161 O O . LEU A 1 401 ? 26.591 -4.817 -7.657 1.00 93.06 401 LEU A O 1
ATOM 3165 N N . VAL A 1 402 ? 28.807 -4.584 -7.755 1.00 93.06 402 VAL A N 1
ATOM 3166 C CA . VAL A 1 402 ? 28.957 -5.139 -9.093 1.00 93.06 402 VAL A CA 1
ATOM 3167 C C . VAL A 1 402 ? 29.830 -6.380 -9.038 1.00 93.06 402 VAL A C 1
ATOM 3169 O O . VAL A 1 402 ? 31.017 -6.318 -8.710 1.00 93.06 402 VAL A O 1
ATOM 3172 N N . VAL A 1 403 ? 29.218 -7.509 -9.374 1.00 93.75 403 VAL A N 1
ATOM 3173 C CA . VAL A 1 403 ? 29.861 -8.811 -9.499 1.00 93.75 403 VAL A CA 1
ATOM 3174 C C . VAL A 1 403 ? 30.356 -8.953 -10.930 1.00 93.75 403 VAL A C 1
ATOM 3176 O O . VAL A 1 403 ? 29.559 -9.059 -11.865 1.00 93.75 403 VAL A O 1
ATOM 3179 N N . ASP A 1 404 ? 31.673 -8.933 -11.103 1.00 90.62 404 ASP A N 1
ATOM 3180 C CA . ASP A 1 404 ? 32.304 -9.018 -12.416 1.00 90.62 404 ASP A CA 1
ATOM 3181 C C . ASP A 1 404 ? 32.621 -10.469 -12.790 1.00 90.62 404 ASP A C 1
ATOM 3183 O O . ASP A 1 404 ? 33.435 -11.132 -12.139 1.00 90.62 404 ASP A O 1
ATOM 3187 N N . GLY A 1 405 ? 32.005 -10.954 -13.868 1.00 88.62 405 GLY A N 1
ATOM 3188 C CA . GLY A 1 405 ? 32.319 -12.257 -14.446 1.00 88.62 405 GLY A CA 1
ATOM 3189 C C . GLY A 1 405 ? 33.619 -12.290 -15.257 1.00 88.62 405 GLY A C 1
ATOM 3190 O O . GLY A 1 405 ? 34.123 -13.376 -15.546 1.00 88.62 405 GLY A O 1
ATOM 3191 N N . ASN A 1 406 ? 34.196 -11.133 -15.612 1.00 85.69 406 ASN A N 1
ATOM 3192 C CA . ASN A 1 406 ? 35.415 -11.029 -16.418 1.00 85.69 406 ASN A CA 1
ATOM 3193 C C . ASN A 1 406 ? 36.429 -9.995 -15.869 1.00 85.69 406 ASN A C 1
ATOM 3195 O O . ASN A 1 406 ? 36.755 -9.004 -16.542 1.00 85.69 406 ASN A O 1
ATOM 3199 N N . PRO A 1 407 ? 37.039 -10.264 -14.696 1.00 80.94 407 PRO A N 1
ATOM 3200 C CA . PRO A 1 407 ? 37.957 -9.336 -14.026 1.00 80.94 407 PRO A CA 1
ATOM 3201 C C . PRO A 1 407 ? 39.198 -8.951 -14.860 1.00 80.94 407 PRO A C 1
ATOM 3203 O O . PRO A 1 407 ? 39.844 -7.931 -14.625 1.00 80.94 407 PRO A O 1
ATOM 3206 N N . ALA A 1 408 ? 39.564 -9.751 -15.869 1.00 77.31 408 ALA A N 1
ATOM 3207 C CA . ALA A 1 408 ? 40.722 -9.490 -16.729 1.00 77.31 408 ALA A CA 1
ATOM 3208 C C . ALA A 1 408 ? 40.508 -8.334 -17.732 1.00 77.31 408 ALA A C 1
ATOM 3210 O O . ALA A 1 408 ? 41.474 -7.840 -18.337 1.00 77.31 408 ALA A O 1
ATOM 3211 N N . ARG A 1 409 ? 39.253 -7.927 -17.963 1.00 72.50 409 ARG A N 1
ATOM 3212 C CA . ARG A 1 409 ? 38.879 -6.914 -18.967 1.00 72.50 409 ARG A CA 1
ATOM 3213 C C . ARG A 1 409 ? 38.083 -5.737 -18.409 1.00 72.50 409 ARG A C 1
ATOM 3215 O O . ARG A 1 409 ? 37.918 -4.756 -19.123 1.00 72.50 409 ARG A O 1
ATOM 3222 N N . SER A 1 410 ? 37.699 -5.774 -17.138 1.00 69.06 410 SER A N 1
ATOM 3223 C CA . SER A 1 410 ? 36.854 -4.799 -16.432 1.00 69.06 410 SER A CA 1
ATOM 3224 C C . SER A 1 410 ? 37.079 -3.328 -16.798 1.00 69.06 410 SER A C 1
ATOM 3226 O O . SER A 1 410 ? 36.134 -2.603 -17.075 1.00 69.06 410 SER A O 1
ATOM 3228 N N . ARG A 1 411 ? 38.335 -2.859 -16.771 1.00 67.19 411 ARG A N 1
ATOM 3229 C CA . ARG A 1 411 ? 38.691 -1.431 -16.931 1.00 67.19 411 ARG A CA 1
ATOM 3230 C C . ARG A 1 411 ? 39.175 -1.058 -18.327 1.00 67.19 411 ARG A C 1
ATOM 3232 O O . ARG A 1 411 ? 39.607 0.073 -18.549 1.00 67.19 411 ARG A O 1
ATOM 3239 N N . LYS A 1 412 ? 39.179 -2.006 -19.257 1.00 74.06 412 LYS A N 1
ATOM 3240 C CA . LYS A 1 412 ? 39.583 -1.725 -20.631 1.00 74.06 412 LYS A CA 1
ATOM 3241 C C . LYS A 1 412 ? 38.403 -1.116 -21.382 1.00 74.06 412 LYS A C 1
ATOM 3243 O O . LYS A 1 412 ? 37.254 -1.339 -21.020 1.00 74.06 412 LYS A O 1
ATOM 3248 N N . ARG A 1 413 ? 38.685 -0.355 -22.443 1.00 66.94 413 ARG A N 1
ATOM 3249 C CA . ARG A 1 413 ? 37.636 0.245 -23.288 1.00 66.94 413 ARG A CA 1
ATOM 3250 C C . ARG A 1 413 ? 36.730 -0.799 -23.954 1.00 66.94 413 ARG A C 1
ATOM 3252 O O . ARG A 1 413 ? 35.642 -0.440 -24.367 1.00 66.94 413 ARG A O 1
ATOM 3259 N N . ASP A 1 414 ? 37.171 -2.053 -24.051 1.00 65.62 414 ASP A N 1
ATOM 3260 C CA . ASP A 1 414 ? 36.382 -3.192 -24.535 1.00 65.62 414 ASP A CA 1
ATOM 3261 C C . ASP A 1 414 ? 35.641 -3.960 -23.422 1.00 65.62 414 ASP A C 1
ATOM 3263 O O . ASP A 1 414 ? 35.087 -5.024 -23.688 1.00 65.62 414 ASP A O 1
ATOM 3267 N N . GLY A 1 415 ? 35.669 -3.477 -22.175 1.00 72.75 415 GLY A N 1
ATOM 3268 C CA . GLY A 1 415 ? 35.046 -4.121 -21.020 1.00 72.75 415 GLY A CA 1
ATOM 3269 C C . GLY A 1 415 ? 33.706 -3.501 -20.623 1.00 72.75 415 GLY A C 1
ATOM 3270 O O . GLY A 1 415 ? 33.508 -2.290 -20.718 1.00 72.75 415 GLY A O 1
ATOM 3271 N N . ASP A 1 416 ? 32.807 -4.330 -20.094 1.00 78.88 416 ASP A N 1
ATOM 3272 C CA . ASP A 1 416 ? 31.459 -3.918 -19.682 1.00 78.88 416 ASP A CA 1
ATOM 3273 C C . ASP A 1 416 ? 31.460 -2.882 -18.552 1.00 78.88 416 ASP A C 1
ATOM 3275 O O . ASP A 1 416 ? 30.697 -1.912 -18.573 1.00 78.88 416 ASP A O 1
ATOM 3279 N N . LEU A 1 417 ? 32.370 -3.040 -17.588 1.00 84.62 417 LEU A N 1
ATOM 3280 C CA . LEU A 1 417 ? 32.431 -2.155 -16.427 1.00 84.62 417 LEU A CA 1
ATOM 3281 C C . LEU A 1 417 ? 32.944 -0.753 -16.750 1.00 84.62 417 LEU A C 1
ATOM 3283 O O . LEU A 1 417 ? 32.569 0.177 -16.046 1.00 84.62 417 LEU A O 1
ATOM 3287 N N . TYR A 1 418 ? 33.743 -0.566 -17.804 1.00 83.69 418 TYR A N 1
ATOM 3288 C CA . TYR A 1 418 ? 34.220 0.764 -18.204 1.00 83.69 418 TYR A CA 1
ATOM 3289 C C . TYR A 1 418 ? 33.052 1.713 -18.514 1.00 83.69 418 TYR A C 1
ATOM 3291 O O . TYR A 1 418 ? 33.029 2.868 -18.078 1.00 83.69 418 TYR A O 1
ATOM 3299 N N . TYR A 1 419 ? 32.056 1.206 -19.236 1.00 82.88 419 TYR A N 1
ATOM 3300 C CA . TYR A 1 419 ? 30.882 1.969 -19.642 1.00 82.88 419 TYR A CA 1
ATOM 3301 C C . TYR A 1 419 ? 29.878 2.151 -18.509 1.00 82.88 419 TYR A C 1
ATOM 3303 O O . TYR A 1 419 ? 29.339 3.244 -18.340 1.00 82.88 419 TYR A O 1
ATOM 3311 N N . LEU A 1 420 ? 29.660 1.104 -17.713 1.00 86.88 420 LEU A N 1
ATOM 3312 C CA . LEU A 1 420 ? 28.773 1.164 -16.556 1.00 86.88 420 LEU A CA 1
ATOM 3313 C C . LEU A 1 420 ? 29.298 2.138 -15.494 1.00 86.88 420 LEU A C 1
ATOM 3315 O O . LEU A 1 420 ? 28.548 2.974 -14.997 1.00 86.88 420 LEU A O 1
ATOM 3319 N N . GLU A 1 421 ? 30.605 2.107 -15.223 1.00 85.50 421 GLU A N 1
ATOM 3320 C CA . GLU A 1 421 ? 31.276 3.058 -14.334 1.00 85.50 421 GLU A CA 1
ATOM 3321 C C . GLU A 1 421 ? 31.195 4.491 -14.868 1.00 85.50 421 GLU A C 1
ATOM 3323 O O . GLU A 1 421 ? 30.946 5.417 -14.101 1.00 85.50 421 GLU A O 1
ATOM 3328 N N . SER A 1 422 ? 31.351 4.683 -16.181 1.00 83.38 422 SER A N 1
ATOM 3329 C CA . SER A 1 422 ? 31.207 6.004 -16.801 1.00 83.38 422 SER A CA 1
ATOM 3330 C C . SER A 1 422 ? 29.772 6.536 -16.687 1.00 83.38 422 SER A C 1
ATOM 3332 O O . SER A 1 422 ? 29.583 7.713 -16.386 1.00 83.38 422 SER A O 1
ATOM 3334 N N . ALA A 1 423 ? 28.762 5.683 -16.885 1.00 83.88 423 ALA A N 1
ATOM 3335 C CA . ALA A 1 423 ? 27.349 6.049 -16.781 1.00 83.88 423 ALA A CA 1
ATOM 3336 C C . ALA A 1 423 ? 26.936 6.384 -15.337 1.00 83.88 423 ALA A C 1
ATOM 3338 O O . ALA A 1 423 ? 26.364 7.447 -15.094 1.00 83.88 423 ALA A O 1
ATOM 3339 N N . LEU A 1 424 ? 27.280 5.523 -14.373 1.00 81.50 424 LEU A N 1
ATOM 3340 C CA . LEU A 1 424 ? 27.016 5.763 -12.949 1.00 81.50 424 LEU A CA 1
ATOM 3341 C C . LEU A 1 424 ? 27.832 6.950 -12.414 1.00 81.50 424 LEU A C 1
ATOM 3343 O O . LEU A 1 424 ? 27.325 7.758 -11.636 1.00 81.50 424 LEU A O 1
ATOM 3347 N N . GLY A 1 425 ? 29.075 7.104 -12.876 1.00 75.12 425 GLY A N 1
ATOM 3348 C CA . GLY A 1 425 ? 29.946 8.224 -12.531 1.00 75.12 425 GLY A CA 1
ATOM 3349 C C . GLY A 1 425 ? 29.440 9.566 -13.061 1.00 75.12 425 GLY A C 1
ATOM 3350 O O . GLY A 1 425 ? 29.536 10.567 -12.352 1.00 75.12 425 GLY A O 1
ATOM 3351 N N . ALA A 1 426 ? 28.840 9.595 -14.258 1.00 74.00 426 ALA A N 1
ATOM 3352 C CA . ALA A 1 426 ? 28.224 10.798 -14.822 1.00 74.00 426 ALA A CA 1
ATOM 3353 C C . ALA A 1 426 ? 27.041 11.308 -13.984 1.00 74.00 426 ALA A C 1
ATOM 3355 O O . ALA A 1 426 ? 26.789 12.511 -13.955 1.00 74.00 426 ALA A O 1
ATOM 3356 N N . ALA A 1 427 ? 26.344 10.418 -13.271 1.00 68.06 427 ALA A N 1
ATOM 3357 C CA . ALA A 1 427 ? 25.288 10.810 -12.346 1.00 68.06 427 ALA A CA 1
ATOM 3358 C C . ALA A 1 427 ? 25.827 11.424 -11.039 1.00 68.06 427 ALA A C 1
ATOM 3360 O O . ALA A 1 427 ? 25.061 12.075 -10.341 1.00 68.06 427 ALA A O 1
ATOM 3361 N N . ALA A 1 428 ? 27.112 11.231 -10.698 1.00 70.12 428 ALA A N 1
ATOM 3362 C CA . ALA A 1 428 ? 27.807 11.670 -9.471 1.00 70.12 428 ALA A CA 1
ATOM 3363 C C . ALA A 1 428 ? 27.225 11.177 -8.122 1.00 70.12 428 ALA A C 1
ATOM 3365 O O . ALA A 1 428 ? 27.906 11.252 -7.095 1.00 70.12 428 ALA A O 1
ATOM 3366 N N . SER A 1 429 ? 26.013 10.629 -8.142 1.00 76.88 429 SER A N 1
ATOM 3367 C CA . SER A 1 429 ? 25.194 10.203 -7.004 1.00 76.88 429 SER A CA 1
ATOM 3368 C C . SER A 1 429 ? 25.362 8.738 -6.608 1.00 76.88 429 SER A C 1
ATOM 3370 O O . SER A 1 429 ? 24.942 8.345 -5.522 1.00 76.88 429 SER A O 1
ATOM 3372 N N . TYR A 1 430 ? 25.979 7.930 -7.469 1.00 82.94 430 TYR A N 1
ATOM 3373 C CA . TYR A 1 430 ? 26.188 6.502 -7.247 1.00 82.94 430 TYR A CA 1
ATOM 3374 C C . TYR A 1 430 ? 27.674 6.199 -7.077 1.00 82.94 430 TYR A C 1
ATOM 3376 O O . TYR A 1 430 ? 28.540 6.860 -7.660 1.00 82.94 430 TYR A O 1
ATOM 3384 N N . GLU A 1 431 ? 27.979 5.194 -6.266 1.00 85.00 431 GLU A N 1
ATOM 3385 C CA . GLU A 1 431 ? 29.315 4.616 -6.165 1.00 85.00 431 GLU A CA 1
ATOM 3386 C C . GLU A 1 431 ? 29.272 3.127 -6.497 1.00 85.00 431 GLU A C 1
ATOM 3388 O O . GLU A 1 431 ? 28.344 2.419 -6.121 1.00 85.00 431 GLU A O 1
ATOM 3393 N N . MET A 1 432 ? 30.288 2.648 -7.209 1.00 86.38 432 MET A N 1
ATOM 3394 C CA . MET A 1 432 ? 30.365 1.262 -7.654 1.00 86.38 432 MET A CA 1
ATOM 3395 C C . MET A 1 432 ? 31.409 0.510 -6.826 1.00 86.38 432 MET A C 1
ATOM 3397 O O . MET A 1 432 ? 32.597 0.839 -6.885 1.00 86.38 432 MET A O 1
ATOM 3401 N N . GLU A 1 433 ? 30.989 -0.513 -6.082 1.00 87.69 433 GLU A N 1
ATOM 3402 C CA . GLU A 1 433 ? 31.899 -1.476 -5.455 1.00 87.69 433 GLU A CA 1
ATOM 3403 C C . GLU A 1 433 ? 31.986 -2.735 -6.305 1.00 87.69 433 GLU A C 1
ATOM 3405 O O . GLU A 1 433 ? 30.980 -3.225 -6.797 1.00 87.69 433 GLU A O 1
ATOM 3410 N N . ARG A 1 434 ? 33.193 -3.269 -6.478 1.00 87.94 434 ARG A N 1
ATOM 3411 C CA . ARG A 1 434 ? 33.437 -4.433 -7.329 1.00 87.94 434 ARG A CA 1
ATOM 3412 C C . ARG A 1 434 ? 33.815 -5.630 -6.478 1.00 87.94 434 ARG A C 1
ATOM 3414 O O . ARG A 1 434 ? 34.607 -5.480 -5.546 1.00 87.94 434 ARG A O 1
ATOM 3421 N N . CYS A 1 435 ? 33.320 -6.795 -6.859 1.00 90.31 435 CYS A N 1
ATOM 3422 C CA . CYS A 1 435 ? 33.825 -8.077 -6.388 1.00 90.31 435 CYS A CA 1
ATOM 3423 C C . CYS A 1 435 ? 33.823 -9.104 -7.526 1.00 90.31 435 CYS A C 1
ATOM 3425 O O . CYS A 1 435 ? 33.125 -8.938 -8.531 1.00 90.31 435 CYS A O 1
ATOM 3427 N N . THR A 1 436 ? 34.617 -10.162 -7.384 1.00 90.75 436 THR A N 1
ATOM 3428 C CA . THR A 1 436 ? 34.518 -11.326 -8.277 1.00 90.75 436 THR A CA 1
ATOM 3429 C C . THR A 1 436 ? 33.413 -12.279 -7.819 1.00 90.75 436 THR A C 1
ATOM 3431 O O . THR A 1 436 ? 32.905 -12.190 -6.697 1.00 90.75 436 THR A O 1
ATOM 3434 N N . VAL A 1 437 ? 33.060 -13.239 -8.677 1.00 89.75 437 VAL A N 1
ATOM 3435 C CA . VAL A 1 437 ? 32.079 -14.287 -8.352 1.00 89.75 437 VAL A CA 1
ATOM 3436 C C . VAL A 1 437 ? 32.502 -15.089 -7.112 1.00 89.75 437 VAL A C 1
ATOM 3438 O O . VAL A 1 437 ? 31.661 -15.430 -6.289 1.00 89.75 437 VAL A O 1
ATOM 3441 N N . GLU A 1 438 ? 33.799 -15.346 -6.930 1.00 88.19 438 GLU A N 1
ATOM 3442 C CA . GLU A 1 438 ? 34.344 -16.079 -5.777 1.00 88.19 438 GLU A CA 1
ATOM 3443 C C . GLU A 1 438 ? 34.349 -15.255 -4.480 1.00 88.19 438 GLU A C 1
ATOM 3445 O O . GLU A 1 438 ? 34.357 -15.808 -3.378 1.00 88.19 438 GLU A O 1
ATOM 3450 N N . GLU A 1 439 ? 34.380 -13.928 -4.588 1.00 89.69 439 GLU A N 1
ATOM 3451 C CA . GLU A 1 439 ? 34.363 -13.022 -3.437 1.00 89.69 439 GLU A CA 1
ATOM 3452 C C . GLU A 1 439 ? 32.944 -12.774 -2.915 1.00 89.69 439 GLU A C 1
ATOM 3454 O O . GLU A 1 439 ? 32.784 -12.458 -1.733 1.00 89.69 439 GLU A O 1
ATOM 3459 N N . LEU A 1 440 ? 31.924 -12.962 -3.761 1.00 89.94 440 LEU A N 1
ATOM 3460 C CA . LEU A 1 440 ? 30.507 -12.745 -3.451 1.00 89.94 440 LEU A CA 1
ATOM 3461 C C . LEU A 1 440 ? 30.051 -13.466 -2.168 1.00 89.94 440 LEU A C 1
ATOM 3463 O O . LEU A 1 440 ? 29.281 -12.917 -1.371 1.00 89.94 440 LEU A O 1
ATOM 3467 N N . ASP A 1 441 ? 30.595 -14.656 -1.912 1.00 87.19 441 ASP A N 1
ATOM 3468 C CA . ASP A 1 441 ? 30.321 -15.464 -0.718 1.00 87.19 441 ASP A CA 1
ATOM 3469 C C . ASP A 1 441 ? 30.632 -14.692 0.576 1.00 87.19 441 ASP A C 1
ATOM 3471 O O . ASP A 1 441 ? 29.890 -14.778 1.558 1.00 87.19 441 ASP A O 1
ATOM 3475 N N . LYS A 1 442 ? 31.683 -13.865 0.558 1.00 85.75 442 LYS A N 1
ATOM 3476 C CA . LYS A 1 442 ? 32.178 -13.101 1.716 1.00 85.75 442 LYS A CA 1
ATOM 3477 C C . LYS A 1 442 ? 31.526 -11.724 1.859 1.00 85.75 442 LYS A C 1
ATOM 3479 O O . LYS A 1 442 ? 31.621 -11.115 2.924 1.00 85.75 442 LYS A O 1
ATOM 3484 N N . VAL A 1 443 ? 30.883 -11.212 0.809 1.00 86.69 443 VAL A N 1
ATOM 3485 C CA . VAL A 1 443 ? 30.286 -9.867 0.801 1.00 86.69 443 VAL A CA 1
ATOM 3486 C C . VAL A 1 443 ? 28.942 -9.872 1.523 1.00 86.69 443 VAL A C 1
ATOM 3488 O O . VAL A 1 443 ? 28.100 -10.717 1.257 1.00 86.69 443 VAL A O 1
ATOM 3491 N N . LYS A 1 444 ? 28.693 -8.918 2.417 1.00 84.31 444 LYS A N 1
ATOM 3492 C CA . LYS A 1 444 ? 27.381 -8.761 3.069 1.00 84.31 444 LYS A CA 1
ATOM 3493 C C . LYS A 1 444 ? 26.464 -7.946 2.158 1.00 84.31 444 LYS A C 1
ATOM 3495 O O . LYS A 1 444 ? 26.700 -6.750 1.978 1.00 84.31 444 LYS A O 1
ATOM 3500 N N . LEU A 1 445 ? 25.480 -8.602 1.541 1.00 86.56 445 LEU A N 1
ATOM 3501 C CA . LEU A 1 445 ? 24.640 -8.005 0.495 1.00 86.56 445 LEU A CA 1
ATOM 3502 C C . LEU A 1 445 ? 23.709 -6.922 1.047 1.00 86.56 445 LEU A C 1
ATOM 3504 O O . LEU A 1 445 ? 23.415 -5.958 0.354 1.00 86.56 445 LEU A O 1
ATOM 3508 N N . GLU A 1 446 ? 23.341 -7.012 2.324 1.00 79.75 446 GLU A N 1
ATOM 3509 C CA . GLU A 1 446 ? 22.441 -6.091 3.030 1.00 79.75 446 GLU A CA 1
ATOM 3510 C C . GLU A 1 446 ? 22.970 -4.646 3.090 1.00 79.75 446 GLU A C 1
ATOM 3512 O O . GLU A 1 446 ? 22.244 -3.722 3.447 1.00 79.75 446 GLU A O 1
ATOM 3517 N N . GLN A 1 447 ? 24.248 -4.434 2.762 1.00 79.88 447 GLN A N 1
ATOM 3518 C CA . GLN A 1 447 ? 24.868 -3.108 2.705 1.00 79.88 447 GLN A CA 1
ATOM 3519 C C . GLN A 1 447 ? 24.544 -2.344 1.415 1.00 79.88 447 GLN A C 1
ATOM 3521 O O . GLN A 1 447 ? 24.767 -1.127 1.361 1.00 79.88 447 GLN A O 1
ATOM 3526 N N . TYR A 1 448 ? 24.046 -3.051 0.400 1.00 87.19 448 TYR A N 1
ATOM 3527 C CA . TYR A 1 448 ? 23.784 -2.534 -0.933 1.00 87.19 448 TYR A CA 1
ATOM 3528 C C . TYR A 1 448 ? 22.278 -2.586 -1.213 1.00 87.19 448 TYR A C 1
ATOM 3530 O O . TYR A 1 448 ? 21.666 -3.634 -1.005 1.00 87.19 448 TYR A O 1
ATOM 3538 N N . PRO A 1 449 ? 21.652 -1.492 -1.676 1.00 85.44 449 PRO A N 1
ATOM 3539 C CA . PRO A 1 449 ? 20.275 -1.526 -2.161 1.00 85.44 449 PRO A CA 1
ATOM 3540 C C . PRO A 1 449 ? 20.123 -2.351 -3.445 1.00 85.44 449 PRO A C 1
ATOM 3542 O O . PRO A 1 449 ? 19.056 -2.919 -3.673 1.00 85.44 449 PRO A O 1
ATOM 3545 N N . ASP A 1 450 ? 21.180 -2.457 -4.255 1.00 91.38 450 ASP A N 1
ATOM 3546 C CA . ASP A 1 450 ? 21.193 -3.293 -5.448 1.00 91.38 450 ASP A CA 1
ATOM 3547 C C . ASP A 1 450 ? 22.539 -3.971 -5.751 1.00 91.38 450 ASP A C 1
ATOM 3549 O O . ASP A 1 450 ? 23.622 -3.552 -5.323 1.00 91.38 450 ASP A O 1
ATOM 3553 N N . VAL A 1 451 ? 22.439 -5.069 -6.504 1.00 94.69 451 VAL A N 1
ATOM 3554 C CA . VAL A 1 451 ? 23.559 -5.902 -6.948 1.00 94.69 451 VAL A CA 1
ATOM 3555 C C . VAL A 1 451 ? 23.463 -6.136 -8.453 1.00 94.69 451 VAL A C 1
ATOM 3557 O O . VAL A 1 451 ? 22.457 -6.636 -8.954 1.00 94.69 451 VAL A O 1
ATOM 3560 N N . PHE A 1 452 ? 24.521 -5.818 -9.193 1.00 95.44 452 PHE A N 1
ATOM 3561 C CA . PHE A 1 452 ? 24.617 -6.069 -10.628 1.00 95.44 452 PHE A CA 1
ATOM 3562 C C . PHE A 1 452 ? 25.529 -7.266 -10.888 1.00 95.44 452 PHE A C 1
ATOM 3564 O O . PHE A 1 452 ? 26.697 -7.249 -10.511 1.00 95.44 452 PHE A O 1
ATOM 3571 N N . LEU A 1 453 ? 25.026 -8.293 -11.568 1.00 95.69 453 LEU A N 1
ATOM 3572 C CA . LEU A 1 453 ? 25.836 -9.398 -12.078 1.00 95.69 453 LEU A CA 1
ATOM 3573 C C . LEU A 1 453 ? 26.156 -9.133 -13.542 1.00 95.69 453 LEU A C 1
ATOM 3575 O O . LEU A 1 453 ? 25.266 -9.188 -14.390 1.00 95.69 453 LEU A O 1
ATOM 3579 N N . VAL A 1 454 ? 27.420 -8.839 -13.836 1.00 93.44 454 VAL A N 1
ATOM 3580 C CA . VAL A 1 454 ? 27.865 -8.426 -15.169 1.00 93.44 454 VAL A CA 1
ATOM 3581 C C . VAL A 1 454 ? 28.658 -9.548 -15.826 1.00 93.44 454 VAL A C 1
ATOM 3583 O O . VAL A 1 454 ? 29.750 -9.889 -15.378 1.00 93.44 454 VAL A O 1
ATOM 3586 N N . ASN A 1 455 ? 28.086 -10.122 -16.890 1.00 91.25 455 ASN A N 1
ATOM 3587 C CA . ASN A 1 455 ? 28.645 -11.213 -17.694 1.00 91.25 455 ASN A CA 1
ATOM 3588 C C . ASN A 1 455 ? 29.153 -12.390 -16.836 1.00 91.25 455 ASN A C 1
ATOM 3590 O O . ASN A 1 455 ? 30.218 -12.957 -17.082 1.00 91.25 455 ASN A O 1
ATOM 3594 N N . VAL A 1 456 ? 28.406 -12.722 -15.778 1.00 93.56 456 VAL A N 1
ATOM 3595 C CA . VAL A 1 456 ? 28.724 -13.829 -14.868 1.00 93.56 456 VAL A CA 1
ATOM 3596 C C . VAL A 1 456 ? 28.398 -15.158 -15.565 1.00 93.56 456 VAL A C 1
ATOM 3598 O O . VAL A 1 456 ? 27.277 -15.323 -16.041 1.00 93.56 456 VAL A O 1
ATOM 3601 N N . PRO A 1 457 ? 29.338 -16.119 -15.647 1.00 91.69 457 PRO A N 1
ATOM 3602 C CA . PRO A 1 457 ? 29.073 -17.389 -16.319 1.00 91.69 457 PRO A CA 1
ATOM 3603 C C . PRO A 1 457 ? 28.090 -18.262 -15.538 1.00 91.69 457 PRO A C 1
ATOM 3605 O O . PRO A 1 457 ? 27.057 -18.672 -16.065 1.00 91.69 457 PRO A O 1
ATOM 3608 N N . LEU A 1 458 ? 28.417 -18.520 -14.269 1.00 93.50 458 LEU A N 1
ATOM 3609 C CA . LEU A 1 458 ? 27.630 -19.309 -13.327 1.00 93.50 458 LEU A CA 1
ATOM 3610 C C . LEU A 1 458 ? 28.092 -19.033 -11.889 1.00 93.50 458 LEU A C 1
ATOM 3612 O O . LEU A 1 458 ? 29.244 -18.653 -11.666 1.00 93.50 458 LEU A O 1
ATOM 3616 N N . ILE A 1 459 ? 27.232 -19.305 -10.906 1.00 93.19 459 ILE A N 1
ATOM 3617 C CA . ILE A 1 459 ? 27.584 -19.310 -9.476 1.00 93.19 459 ILE A CA 1
ATOM 3618 C C . ILE A 1 459 ? 27.613 -20.766 -9.000 1.00 93.19 459 ILE A C 1
ATOM 3620 O O . ILE A 1 459 ? 26.595 -21.453 -9.025 1.00 93.19 459 ILE A O 1
ATOM 3624 N N . LYS A 1 460 ? 28.792 -21.260 -8.593 1.00 89.69 460 LYS A N 1
ATOM 3625 C CA . LYS A 1 460 ? 28.983 -22.678 -8.215 1.00 89.69 460 LYS A CA 1
ATOM 3626 C C . LYS A 1 460 ? 28.389 -23.012 -6.852 1.00 89.69 460 LYS A C 1
ATOM 3628 O O . LYS A 1 460 ? 27.927 -24.130 -6.645 1.00 89.69 460 LYS A O 1
ATOM 3633 N N . ASN A 1 461 ? 28.474 -22.071 -5.917 1.00 90.88 461 ASN A N 1
ATOM 3634 C CA . ASN A 1 461 ? 28.075 -22.281 -4.537 1.00 90.88 461 ASN A CA 1
ATOM 3635 C C . ASN A 1 461 ? 26.558 -22.084 -4.382 1.00 90.88 461 ASN A C 1
ATOM 3637 O O . ASN A 1 461 ? 26.042 -20.992 -4.619 1.00 90.88 461 ASN A O 1
ATOM 3641 N N . ALA A 1 462 ? 25.852 -23.143 -3.978 1.00 88.12 462 ALA A N 1
ATOM 3642 C CA . ALA A 1 462 ? 24.407 -23.108 -3.771 1.00 88.12 462 ALA A CA 1
ATOM 3643 C C . ALA A 1 462 ? 23.999 -22.176 -2.615 1.00 88.12 462 ALA A C 1
ATOM 3645 O O . ALA A 1 462 ? 22.967 -21.512 -2.707 1.00 88.12 462 ALA A O 1
ATOM 3646 N N . ASP A 1 463 ? 24.828 -22.056 -1.573 1.00 88.31 463 ASP A N 1
ATOM 3647 C CA . ASP A 1 463 ? 24.553 -21.160 -0.443 1.00 88.31 463 ASP A CA 1
ATOM 3648 C C . ASP A 1 463 ? 24.560 -19.690 -0.879 1.00 88.31 463 ASP A C 1
ATOM 3650 O O . ASP A 1 463 ? 23.787 -18.878 -0.377 1.00 88.31 463 ASP A O 1
ATOM 3654 N N . THR A 1 464 ? 25.383 -19.346 -1.869 1.00 91.25 464 THR A N 1
ATOM 3655 C CA . THR A 1 464 ? 25.466 -17.993 -2.437 1.00 91.25 464 THR A CA 1
ATOM 3656 C C . THR A 1 464 ? 24.244 -17.649 -3.272 1.00 91.25 464 THR A C 1
ATOM 3658 O O . THR A 1 464 ? 23.776 -16.512 -3.230 1.00 91.25 464 THR A O 1
ATOM 3661 N N . ILE A 1 465 ? 23.689 -18.628 -3.991 1.00 90.50 465 ILE A N 1
ATOM 3662 C CA . ILE A 1 465 ? 22.416 -18.466 -4.703 1.00 90.50 465 ILE A CA 1
ATOM 3663 C C . ILE A 1 465 ? 21.302 -18.217 -3.688 1.00 90.50 465 ILE A C 1
ATOM 3665 O O . ILE A 1 465 ? 20.606 -17.211 -3.789 1.00 90.50 465 ILE A O 1
ATOM 3669 N N . LYS A 1 466 ? 21.208 -19.053 -2.648 1.00 88.81 466 LYS A N 1
ATOM 3670 C CA . LYS A 1 466 ? 20.225 -18.875 -1.572 1.00 88.81 466 LYS A CA 1
ATOM 3671 C C . LYS A 1 466 ? 20.368 -17.519 -0.876 1.00 88.81 466 LYS A C 1
ATOM 3673 O O . LYS A 1 466 ? 19.380 -16.856 -0.590 1.00 88.81 466 LYS A O 1
ATOM 3678 N N . LYS A 1 467 ? 21.600 -17.063 -0.651 1.00 90.38 467 LYS A N 1
ATOM 3679 C CA . LYS A 1 467 ? 21.892 -15.736 -0.097 1.00 90.38 467 LYS A CA 1
ATOM 3680 C C . LYS A 1 467 ? 21.387 -14.602 -0.998 1.00 90.38 467 LYS A C 1
ATOM 3682 O O . LYS A 1 467 ? 20.881 -13.614 -0.475 1.00 90.38 467 LYS A O 1
ATOM 3687 N N . LEU A 1 468 ? 21.497 -14.733 -2.324 1.00 91.62 468 LEU A N 1
ATOM 3688 C CA . LEU A 1 468 ? 20.908 -13.784 -3.278 1.00 91.62 468 LEU A CA 1
ATOM 3689 C C . LEU A 1 468 ? 19.373 -13.830 -3.244 1.00 91.62 468 LEU A C 1
ATOM 3691 O O . LEU A 1 468 ? 18.746 -12.776 -3.220 1.00 91.62 468 LEU A O 1
ATOM 3695 N N . GLU A 1 469 ? 18.763 -15.016 -3.183 1.00 90.50 469 GLU A N 1
ATOM 3696 C CA . GLU A 1 469 ? 17.304 -15.167 -3.044 1.00 90.50 469 GLU A CA 1
ATOM 3697 C C . GLU A 1 469 ? 16.792 -14.526 -1.746 1.00 90.50 469 GLU A C 1
ATOM 3699 O O . GLU A 1 469 ? 15.846 -13.736 -1.754 1.00 90.50 469 GLU A O 1
ATOM 3704 N N . ASP A 1 470 ? 17.447 -14.804 -0.620 1.00 87.50 470 ASP A N 1
ATOM 3705 C CA . ASP A 1 470 ? 17.109 -14.216 0.675 1.00 87.50 470 ASP A CA 1
ATOM 3706 C C . ASP A 1 470 ? 17.296 -12.691 0.654 1.00 87.50 470 ASP A C 1
ATOM 3708 O O . ASP A 1 470 ? 16.472 -11.959 1.202 1.00 87.50 470 ASP A O 1
ATOM 3712 N N . TYR A 1 471 ? 18.337 -12.193 -0.016 1.00 88.94 471 TYR A N 1
ATOM 3713 C CA . TYR A 1 471 ? 18.578 -10.761 -0.191 1.00 88.94 471 TYR A CA 1
ATOM 3714 C C . TYR A 1 471 ? 17.461 -10.073 -0.991 1.00 88.94 471 TYR A C 1
ATOM 3716 O O . TYR A 1 471 ? 16.899 -9.077 -0.523 1.00 88.94 471 TYR A O 1
ATOM 3724 N N . VAL A 1 472 ? 17.089 -10.615 -2.156 1.00 88.94 472 VAL A N 1
ATOM 3725 C CA . VAL A 1 472 ? 16.039 -10.018 -2.996 1.00 88.94 472 VAL A CA 1
ATOM 3726 C C . VAL A 1 472 ? 14.674 -10.140 -2.327 1.00 88.94 472 VAL A C 1
ATOM 3728 O O . VAL A 1 472 ? 13.929 -9.165 -2.258 1.00 88.94 472 VAL A O 1
ATOM 3731 N N . SER A 1 473 ? 14.364 -11.291 -1.721 1.00 85.56 473 SER A N 1
ATOM 3732 C CA . SER A 1 473 ? 13.083 -11.486 -1.028 1.00 85.56 473 SER A CA 1
ATOM 3733 C C . SER A 1 473 ? 12.872 -10.509 0.137 1.00 85.56 473 SER A C 1
ATOM 3735 O O . SER A 1 473 ? 11.734 -10.119 0.412 1.00 85.56 473 SER A O 1
ATOM 3737 N N . LYS A 1 474 ? 13.957 -10.050 0.778 1.00 80.06 474 LYS A N 1
ATOM 3738 C CA . LYS A 1 474 ? 13.944 -9.032 1.842 1.00 80.06 474 LYS A CA 1
ATOM 3739 C C . LYS A 1 474 ? 13.859 -7.586 1.333 1.00 80.06 474 LYS A C 1
ATOM 3741 O O . LYS A 1 474 ? 13.694 -6.690 2.161 1.00 80.06 474 LYS A O 1
ATOM 3746 N N . GLY A 1 475 ? 13.917 -7.350 0.020 1.00 82.19 475 GLY A N 1
ATOM 3747 C CA . GLY A 1 475 ? 13.774 -6.021 -0.591 1.00 82.19 475 GLY A CA 1
ATOM 3748 C C . GLY A 1 475 ? 14.999 -5.510 -1.348 1.00 82.19 475 GLY A C 1
ATOM 3749 O O . GLY A 1 475 ? 14.960 -4.385 -1.838 1.00 82.19 475 GLY A O 1
ATOM 3750 N N . GLY A 1 476 ? 16.076 -6.296 -1.436 1.00 87.38 476 GLY A N 1
ATOM 3751 C CA . GLY A 1 476 ? 17.203 -5.987 -2.315 1.00 87.38 476 GLY A CA 1
ATOM 3752 C C . GLY A 1 476 ? 16.838 -6.155 -3.791 1.00 87.38 476 GLY A C 1
ATOM 3753 O O . GLY A 1 476 ? 15.909 -6.888 -4.128 1.00 87.38 476 GLY A O 1
ATOM 3754 N N . SER A 1 477 ? 17.578 -5.508 -4.685 1.00 91.81 477 SER A N 1
ATOM 3755 C CA . SER A 1 477 ? 17.345 -5.626 -6.128 1.00 91.81 477 SER A CA 1
ATOM 3756 C C . SER A 1 477 ? 18.544 -6.220 -6.851 1.00 91.81 477 SER A C 1
ATOM 3758 O O . SER A 1 477 ? 19.691 -5.940 -6.510 1.00 91.81 477 SER A O 1
ATOM 3760 N N . VAL A 1 478 ? 18.292 -7.044 -7.867 1.00 95.06 478 VAL A N 1
ATOM 3761 C CA . VAL A 1 478 ? 19.352 -7.674 -8.662 1.00 95.06 478 VAL A CA 1
ATOM 3762 C C . VAL A 1 478 ? 19.162 -7.384 -10.147 1.00 95.06 478 VAL A C 1
ATOM 3764 O O . VAL A 1 478 ? 18.107 -7.668 -10.715 1.00 95.06 478 VAL A O 1
ATOM 3767 N N . ALA A 1 479 ? 20.203 -6.858 -10.794 1.00 95.88 479 ALA A N 1
ATOM 3768 C CA . ALA A 1 479 ? 20.255 -6.706 -12.244 1.00 95.88 479 ALA A CA 1
ATOM 3769 C C . ALA A 1 479 ? 21.268 -7.678 -12.856 1.00 95.88 479 ALA A C 1
ATOM 3771 O O . ALA A 1 479 ? 22.417 -7.751 -12.427 1.00 95.88 479 ALA A O 1
ATOM 3772 N N . PHE A 1 480 ? 20.863 -8.406 -13.887 1.00 96.44 480 PHE A N 1
ATOM 3773 C CA . PHE A 1 480 ? 21.708 -9.333 -14.625 1.00 96.44 480 PHE A CA 1
ATOM 3774 C C . PHE A 1 480 ? 22.027 -8.744 -15.992 1.00 96.44 480 PHE A C 1
ATOM 3776 O O . PHE A 1 480 ? 21.118 -8.534 -16.787 1.00 96.44 480 PHE A O 1
ATOM 3783 N N . PHE A 1 481 ? 23.300 -8.524 -16.294 1.00 94.56 481 PHE A N 1
ATOM 3784 C CA . PHE A 1 481 ? 23.769 -8.170 -17.630 1.00 94.56 481 PHE A CA 1
ATOM 3785 C C . PHE A 1 481 ? 24.427 -9.391 -18.258 1.00 94.56 481 PHE A C 1
ATOM 3787 O O . PHE A 1 481 ? 25.424 -9.897 -17.740 1.00 94.56 481 PHE A O 1
ATOM 3794 N N . MET A 1 482 ? 23.863 -9.878 -19.357 1.00 92.94 482 MET A N 1
ATOM 3795 C CA . MET A 1 482 ? 24.362 -11.077 -20.027 1.00 92.94 482 MET A CA 1
ATOM 3796 C C . MET A 1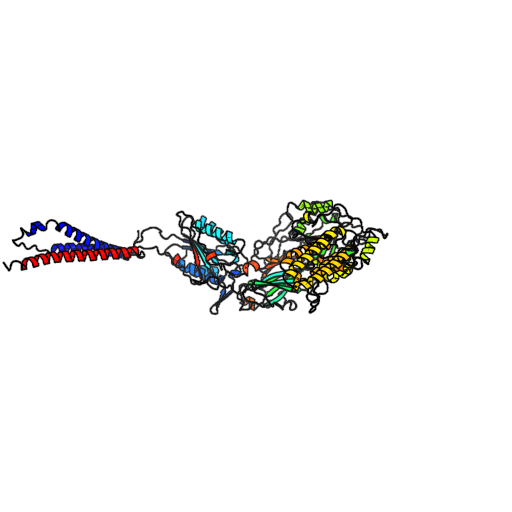 482 ? 25.541 -10.775 -20.942 1.00 92.94 482 MET A C 1
ATOM 3798 O O . MET A 1 482 ? 25.751 -9.643 -21.354 1.00 92.94 482 MET A O 1
ATOM 3802 N N . GLY A 1 483 ? 26.288 -11.803 -21.320 1.00 89.62 483 GLY A N 1
ATOM 3803 C CA . GLY A 1 483 ? 27.355 -11.671 -22.299 1.00 89.62 483 GLY A CA 1
ATOM 3804 C C . GLY A 1 483 ? 27.804 -13.014 -22.847 1.00 89.62 483 GLY A C 1
ATOM 3805 O O . GLY A 1 483 ? 27.047 -13.985 -22.869 1.00 89.62 483 GLY A O 1
ATOM 3806 N N . ASP A 1 484 ? 29.037 -13.059 -23.340 1.00 86.06 484 ASP A N 1
ATOM 3807 C CA . ASP A 1 484 ? 29.624 -14.234 -23.988 1.00 86.06 484 ASP A CA 1
ATOM 3808 C C . ASP A 1 484 ? 30.027 -15.338 -23.010 1.00 86.06 484 ASP A C 1
ATOM 3810 O O . ASP A 1 484 ? 30.247 -16.468 -23.443 1.00 86.06 484 ASP A O 1
ATOM 3814 N N . LEU A 1 485 ? 30.119 -15.027 -21.716 1.00 89.06 485 LEU A N 1
ATOM 3815 C CA . LEU A 1 485 ? 30.420 -16.005 -20.674 1.00 89.06 485 LEU A CA 1
ATOM 3816 C C . LEU A 1 485 ? 29.158 -16.641 -20.085 1.00 89.06 485 LEU A C 1
ATOM 3818 O O . LEU A 1 485 ? 29.265 -17.691 -19.464 1.00 89.06 485 LEU A O 1
ATOM 3822 N N . THR A 1 486 ? 27.985 -16.034 -20.278 1.00 91.56 486 THR A N 1
ATOM 3823 C CA . THR A 1 486 ? 26.698 -16.515 -19.758 1.00 91.56 486 THR A CA 1
ATOM 3824 C C . THR A 1 486 ? 26.441 -17.974 -20.138 1.00 91.56 486 THR A C 1
ATOM 3826 O O . THR A 1 486 ? 26.438 -18.317 -21.319 1.00 91.56 486 THR A O 1
ATOM 3829 N N . GLU A 1 487 ? 26.146 -18.823 -19.148 1.00 94.50 487 GLU A N 1
ATOM 3830 C CA . GLU A 1 487 ? 25.723 -20.208 -19.375 1.00 94.50 487 GLU A CA 1
ATOM 3831 C C . GLU A 1 487 ? 24.191 -20.350 -19.258 1.00 94.50 487 GLU A C 1
ATOM 3833 O O . GLU A 1 487 ? 23.655 -20.355 -18.144 1.00 94.50 487 GLU A O 1
ATOM 3838 N N . PRO A 1 488 ? 23.440 -20.528 -20.367 1.00 94.06 488 PRO A N 1
ATOM 3839 C CA . PRO A 1 488 ? 21.972 -20.548 -20.336 1.00 94.06 488 PRO A CA 1
ATOM 3840 C C . PRO A 1 488 ? 21.381 -21.616 -19.420 1.00 94.06 488 PRO A C 1
ATOM 3842 O O . PRO A 1 488 ? 20.346 -21.399 -18.795 1.00 94.06 488 PRO A O 1
ATOM 3845 N N . ALA A 1 489 ? 22.044 -22.770 -19.308 1.00 94.00 489 ALA A N 1
ATOM 3846 C CA . ALA A 1 489 ? 21.600 -23.861 -18.446 1.00 94.00 489 ALA A CA 1
ATOM 3847 C C . ALA A 1 489 ? 21.538 -23.446 -16.966 1.00 94.00 489 ALA A C 1
ATOM 3849 O O . ALA A 1 489 ? 20.602 -23.830 -16.268 1.00 94.00 489 ALA A O 1
ATOM 3850 N N . PHE A 1 490 ? 22.493 -22.634 -16.501 1.00 94.00 490 PHE A N 1
ATOM 3851 C CA . PHE A 1 490 ? 22.521 -22.116 -15.135 1.00 94.00 490 PHE A CA 1
ATOM 3852 C C . PHE A 1 490 ? 21.396 -21.101 -14.891 1.00 94.00 490 PHE A C 1
ATOM 3854 O O . PHE A 1 490 ? 20.638 -21.238 -13.935 1.00 94.00 490 PHE A O 1
ATOM 3861 N N . TYR A 1 491 ? 21.211 -20.127 -15.780 1.00 93.69 491 TYR A N 1
ATOM 3862 C CA . TYR A 1 491 ? 20.155 -19.119 -15.622 1.00 93.69 491 TYR A CA 1
ATOM 3863 C C . TYR A 1 491 ? 18.744 -19.711 -15.757 1.00 93.69 491 TYR A C 1
ATOM 3865 O O . TYR A 1 491 ? 17.847 -19.366 -14.989 1.00 93.69 491 TYR A O 1
ATOM 3873 N N . ASN A 1 492 ? 18.559 -20.687 -16.648 1.00 93.38 492 ASN A N 1
ATOM 3874 C CA . ASN A 1 492 ? 17.310 -21.446 -16.743 1.00 93.38 492 ASN A CA 1
ATOM 3875 C C . ASN A 1 492 ? 17.037 -22.288 -15.489 1.00 93.38 492 ASN A C 1
ATOM 3877 O O . ASN A 1 492 ? 15.880 -22.549 -15.168 1.00 93.38 492 ASN A O 1
ATOM 3881 N N . LYS A 1 493 ? 18.083 -22.708 -14.771 1.00 90.38 493 LYS A N 1
ATOM 3882 C CA . LYS A 1 493 ? 17.965 -23.379 -13.473 1.00 90.38 493 LYS A CA 1
ATOM 3883 C C . LYS A 1 493 ? 17.519 -22.398 -12.381 1.00 90.38 493 LYS A C 1
ATOM 3885 O O . LYS A 1 493 ? 16.593 -22.731 -11.654 1.00 90.38 493 LYS A O 1
ATOM 3890 N N . LEU A 1 494 ? 18.070 -21.176 -12.345 1.00 88.19 494 LEU A N 1
ATOM 3891 C CA . LEU A 1 494 ? 17.609 -20.096 -11.447 1.00 88.19 494 LEU A CA 1
ATOM 3892 C C . LEU A 1 494 ? 16.143 -19.697 -11.680 1.00 88.19 494 LEU A C 1
ATOM 3894 O O . LEU A 1 494 ? 15.486 -19.185 -10.777 1.00 88.19 494 LEU A O 1
ATOM 3898 N N . PHE A 1 495 ? 15.633 -19.920 -12.892 1.00 84.38 495 PHE A N 1
ATOM 3899 C CA . PHE A 1 495 ? 14.212 -19.788 -13.192 1.00 84.38 495 PHE A CA 1
ATOM 3900 C C . PHE A 1 495 ? 13.401 -20.980 -12.651 1.00 84.38 495 PHE A C 1
ATOM 3902 O O . PHE A 1 495 ? 12.365 -20.785 -12.037 1.00 84.38 495 PHE A O 1
ATOM 3909 N N . LYS A 1 496 ? 13.838 -22.227 -12.868 1.00 76.94 496 LYS A N 1
ATOM 3910 C CA . LYS A 1 496 ? 13.034 -23.430 -12.559 1.00 76.94 496 LYS A CA 1
ATOM 3911 C C . LYS A 1 496 ? 13.074 -23.879 -11.095 1.00 76.94 496 LYS A C 1
ATOM 3913 O O . LYS A 1 496 ? 12.071 -24.344 -10.578 1.00 76.94 496 LYS A O 1
ATOM 3918 N N . GLU A 1 497 ? 14.211 -23.779 -10.411 1.00 62.78 497 GLU A N 1
ATOM 3919 C CA . GLU A 1 497 ? 14.366 -24.351 -9.059 1.00 62.78 497 GLU A CA 1
ATOM 3920 C C . GLU A 1 497 ? 13.628 -23.587 -7.957 1.00 62.78 497 GLU A C 1
ATOM 3922 O O . GLU A 1 497 ? 13.478 -24.093 -6.844 1.00 62.78 497 GLU A O 1
ATOM 3927 N N . SER A 1 498 ? 13.096 -22.409 -8.270 1.00 55.56 498 SER A N 1
ATOM 3928 C CA . SER A 1 498 ? 12.241 -21.660 -7.358 1.00 55.56 498 SER A CA 1
ATOM 3929 C C . SER A 1 498 ? 10.787 -22.169 -7.310 1.00 55.56 498 SER A C 1
ATOM 3931 O O . SER A 1 498 ? 9.965 -21.601 -6.597 1.00 55.56 498 SER A O 1
ATOM 3933 N N . GLU A 1 499 ? 10.478 -23.286 -7.989 1.00 46.53 499 GLU A N 1
ATOM 3934 C CA . GLU A 1 499 ? 9.163 -23.954 -8.077 1.00 46.53 499 GLU A CA 1
ATOM 3935 C C . GLU A 1 499 ? 8.451 -24.214 -6.730 1.00 46.53 499 GLU A C 1
ATOM 3937 O O . GLU A 1 499 ? 7.228 -24.339 -6.704 1.00 46.53 499 GLU A O 1
ATOM 3942 N N . ASN A 1 500 ? 9.162 -24.234 -5.594 1.00 47.69 500 ASN A N 1
ATOM 3943 C CA . ASN A 1 500 ? 8.543 -24.335 -4.261 1.00 47.69 500 ASN A CA 1
ATOM 3944 C C . ASN A 1 500 ? 7.808 -23.056 -3.809 1.00 47.69 500 ASN A C 1
ATOM 3946 O O . ASN A 1 500 ? 7.100 -23.082 -2.800 1.00 47.69 500 ASN A O 1
ATOM 3950 N N . ARG A 1 501 ? 7.967 -21.941 -4.530 1.00 55.81 501 ARG A N 1
ATOM 3951 C CA . ARG A 1 501 ? 7.203 -20.702 -4.362 1.00 55.81 501 ARG A CA 1
ATOM 3952 C C . ARG A 1 501 ? 6.588 -20.376 -5.713 1.00 55.81 501 ARG A C 1
ATOM 3954 O O . ARG A 1 501 ? 7.258 -19.858 -6.601 1.00 55.81 501 ARG A O 1
ATOM 3961 N N . SER A 1 502 ? 5.321 -20.736 -5.889 1.00 51.28 502 SER A N 1
ATOM 3962 C CA . SER A 1 502 ? 4.564 -20.444 -7.105 1.00 51.28 502 SER A CA 1
ATOM 3963 C C . SER A 1 502 ? 4.732 -18.960 -7.462 1.00 51.28 502 SER A C 1
ATOM 3965 O O . SER A 1 502 ? 4.209 -18.114 -6.741 1.00 51.28 502 SER A O 1
ATOM 3967 N N . HIS A 1 503 ? 5.458 -18.673 -8.553 1.00 57.16 503 HIS A N 1
ATOM 3968 C CA . HIS A 1 503 ? 5.654 -17.357 -9.192 1.00 57.16 503 HIS A CA 1
ATOM 3969 C C . HIS A 1 503 ? 6.835 -16.464 -8.748 1.00 57.16 503 HIS A C 1
ATOM 3971 O O . HIS A 1 503 ? 6.970 -15.364 -9.281 1.00 57.16 503 HIS A O 1
ATOM 3977 N N . GLU A 1 504 ? 7.740 -16.902 -7.864 1.00 68.88 504 GLU A N 1
ATOM 3978 C CA . GLU A 1 504 ? 8.950 -16.121 -7.528 1.00 68.88 504 GLU A CA 1
ATOM 3979 C C . GLU A 1 504 ? 10.190 -16.727 -8.196 1.00 68.88 504 GLU A C 1
ATOM 3981 O O . GLU A 1 504 ? 10.630 -17.795 -7.796 1.00 68.88 504 GLU A O 1
ATOM 3986 N N . HIS A 1 505 ? 10.782 -16.066 -9.198 1.00 79.25 505 HIS A N 1
ATOM 3987 C CA . HIS A 1 505 ? 11.974 -16.556 -9.914 1.00 79.25 505 HIS A CA 1
ATOM 3988 C C . HIS A 1 505 ? 13.143 -15.572 -9.796 1.00 79.25 505 HIS A C 1
ATOM 3990 O O . HIS A 1 505 ? 12.986 -14.398 -10.135 1.00 79.25 505 HIS A O 1
ATOM 3996 N N . LEU A 1 506 ? 14.322 -16.034 -9.352 1.00 87.81 506 LEU A N 1
ATOM 3997 C CA . LEU A 1 506 ? 15.491 -15.155 -9.182 1.00 87.81 506 LEU A CA 1
ATOM 3998 C C . LEU A 1 506 ? 15.974 -14.591 -10.527 1.00 87.81 506 LEU A C 1
ATOM 4000 O O . LEU A 1 506 ? 16.499 -13.482 -10.591 1.00 87.81 506 LEU A O 1
ATOM 4004 N N . PHE A 1 507 ? 15.777 -15.339 -11.613 1.00 92.69 507 PHE A N 1
ATOM 4005 C CA . PHE A 1 507 ? 16.032 -14.881 -12.973 1.00 92.69 507 PHE A CA 1
ATOM 4006 C C . PHE A 1 507 ? 14.702 -14.708 -13.734 1.00 92.69 507 PHE A C 1
ATOM 4008 O O . PHE A 1 507 ? 13.863 -15.605 -13.673 1.00 92.69 507 PHE A O 1
ATOM 4015 N N . PRO A 1 508 ? 14.458 -13.585 -14.445 1.00 91.19 508 PRO A N 1
ATOM 4016 C CA . PRO A 1 508 ? 13.104 -13.247 -14.885 1.00 91.19 508 PRO A CA 1
ATOM 4017 C C . PRO A 1 508 ? 12.598 -13.982 -16.134 1.00 91.19 508 PRO A C 1
ATOM 4019 O O . PRO A 1 508 ? 11.406 -13.894 -16.421 1.00 91.19 508 PRO A O 1
ATOM 4022 N N . VAL A 1 509 ? 13.450 -14.672 -16.899 1.00 92.31 509 VAL A N 1
ATOM 4023 C CA . VAL A 1 509 ? 13.078 -15.282 -18.193 1.00 92.31 509 VAL A CA 1
ATOM 4024 C C . VAL A 1 509 ? 13.719 -16.654 -18.397 1.00 92.31 509 VAL A C 1
ATOM 4026 O O . VAL A 1 509 ? 14.701 -16.985 -17.742 1.00 92.31 509 VAL A O 1
ATOM 4029 N N . LEU A 1 510 ? 13.203 -17.439 -19.347 1.00 92.94 510 LEU A N 1
ATOM 4030 C CA . LEU A 1 510 ? 13.887 -18.631 -19.856 1.00 92.94 510 LEU A CA 1
ATOM 4031 C C . LEU A 1 510 ? 14.654 -18.294 -21.139 1.00 92.94 510 LEU A C 1
ATOM 4033 O O . LEU A 1 510 ? 14.064 -17.783 -22.090 1.00 92.94 510 LEU A O 1
ATOM 4037 N N . LEU A 1 511 ? 15.946 -18.608 -21.173 1.00 94.69 511 LEU A N 1
ATOM 4038 C CA . LEU A 1 511 ? 16.855 -18.393 -22.297 1.00 94.69 511 LEU A CA 1
ATOM 4039 C C . LEU A 1 511 ? 16.865 -19.582 -23.264 1.00 94.69 511 LEU A C 1
ATOM 4041 O O . LEU A 1 511 ? 16.762 -20.743 -22.852 1.00 94.69 511 LEU A O 1
ATOM 4045 N N . ASP A 1 512 ? 17.070 -19.287 -24.545 1.00 93.38 512 ASP A N 1
ATOM 4046 C CA . ASP A 1 512 ? 17.478 -20.272 -25.544 1.00 93.38 512 ASP A CA 1
ATOM 4047 C C . ASP A 1 512 ? 18.881 -20.814 -25.206 1.00 93.38 512 ASP A C 1
ATOM 4049 O O . ASP A 1 512 ? 19.732 -20.114 -24.654 1.00 93.38 512 ASP A O 1
ATOM 4053 N N . ALA A 1 513 ? 19.126 -22.080 -25.538 1.00 91.06 513 ALA A N 1
ATOM 4054 C CA . ALA A 1 513 ? 20.424 -22.718 -25.356 1.00 91.06 513 ALA A CA 1
ATOM 4055 C C . ALA A 1 513 ? 21.488 -22.188 -26.333 1.00 91.06 513 ALA A C 1
ATOM 4057 O O . ALA A 1 513 ? 22.681 -22.308 -26.050 1.00 91.06 513 ALA A O 1
ATOM 4058 N N . HIS A 1 514 ? 21.077 -21.621 -27.471 1.00 88.44 514 HIS A N 1
ATOM 4059 C CA . HIS A 1 514 ? 21.987 -21.165 -28.518 1.00 88.44 514 HIS A CA 1
ATOM 4060 C C . HIS A 1 514 ? 22.075 -19.642 -28.563 1.00 88.44 514 HIS A C 1
ATOM 4062 O O . HIS A 1 514 ? 21.073 -18.940 -28.701 1.00 88.44 514 HIS A O 1
ATOM 4068 N N . LEU A 1 515 ? 23.304 -19.132 -28.514 1.00 86.50 515 LEU A N 1
ATOM 4069 C CA . LEU A 1 515 ? 23.576 -17.720 -28.737 1.00 86.50 515 LEU A CA 1
ATOM 4070 C C . LEU A 1 515 ? 23.535 -17.432 -30.249 1.00 86.50 515 LEU A C 1
ATOM 4072 O O . LEU A 1 515 ? 24.317 -18.045 -30.980 1.00 86.50 515 LEU A O 1
ATOM 4076 N N . PRO A 1 516 ? 22.687 -16.505 -30.734 1.00 85.19 516 PRO A N 1
ATOM 4077 C CA . PRO A 1 516 ? 22.629 -16.158 -32.151 1.00 85.19 516 PRO A CA 1
ATOM 4078 C C . PRO A 1 516 ? 23.989 -15.722 -32.707 1.00 85.19 516 PRO A C 1
ATOM 4080 O O . PRO A 1 516 ? 24.818 -15.161 -31.981 1.00 85.19 516 PRO A O 1
ATOM 4083 N N . GLU A 1 517 ? 24.213 -15.965 -33.998 1.00 83.38 517 GLU A N 1
ATOM 4084 C CA . GLU A 1 517 ? 25.341 -15.375 -34.725 1.00 83.38 517 GLU A CA 1
ATOM 4085 C C . GLU A 1 517 ? 25.183 -13.847 -34.797 1.00 83.38 517 GLU A C 1
ATOM 4087 O O . GLU A 1 517 ? 24.047 -13.358 -34.828 1.00 83.38 517 GLU A O 1
ATOM 4092 N N . PRO A 1 518 ? 26.292 -13.087 -34.795 1.00 80.94 518 PRO A N 1
ATOM 4093 C CA . PRO A 1 518 ? 26.235 -11.649 -35.002 1.00 80.94 518 PRO A CA 1
ATOM 4094 C C . PRO A 1 518 ? 25.721 -11.320 -36.410 1.00 80.94 518 PRO A C 1
ATOM 4096 O O . PRO A 1 518 ? 25.789 -12.126 -37.343 1.00 80.94 518 PRO A O 1
ATOM 4099 N N . MET A 1 519 ? 25.216 -10.105 -36.546 1.00 82.06 519 MET A N 1
ATOM 4100 C CA . MET A 1 519 ? 24.766 -9.507 -37.791 1.00 82.06 519 MET A CA 1
ATOM 4101 C C . MET A 1 519 ? 25.923 -9.409 -38.794 1.00 82.06 519 MET A C 1
ATOM 4103 O O . MET A 1 519 ? 27.061 -9.112 -38.428 1.00 82.06 519 MET A O 1
ATOM 4107 N N . SER A 1 520 ? 25.642 -9.635 -40.079 1.00 85.19 520 SER A N 1
ATOM 4108 C CA . SER A 1 520 ? 26.641 -9.393 -41.125 1.00 85.19 520 SER A CA 1
ATOM 4109 C C . SER A 1 520 ? 26.860 -7.890 -41.339 1.00 85.19 520 SER A C 1
ATOM 4111 O O . SER A 1 520 ? 25.962 -7.081 -41.097 1.00 85.19 520 SER A O 1
ATOM 4113 N N . GLU A 1 521 ? 28.037 -7.502 -41.845 1.00 82.38 521 GLU A N 1
ATOM 4114 C CA . GLU A 1 521 ? 28.335 -6.092 -42.152 1.00 82.38 521 GLU A CA 1
ATOM 4115 C C . GLU A 1 521 ? 27.335 -5.497 -43.161 1.00 82.38 521 GLU A C 1
ATOM 4117 O O . GLU A 1 521 ? 26.914 -4.349 -43.010 1.00 82.38 521 GLU A O 1
ATOM 4122 N N . ASP A 1 522 ? 26.894 -6.294 -44.139 1.00 86.00 522 ASP A N 1
ATOM 4123 C CA . ASP A 1 522 ? 25.886 -5.889 -45.124 1.00 86.00 522 ASP A CA 1
ATOM 4124 C C . ASP A 1 522 ? 24.516 -5.646 -44.473 1.00 86.00 522 ASP A C 1
ATOM 4126 O O . ASP A 1 522 ? 23.858 -4.649 -44.770 1.00 86.00 522 ASP A O 1
ATOM 4130 N N . GLU A 1 523 ? 24.088 -6.517 -43.551 1.00 84.31 523 GLU A N 1
ATOM 4131 C CA . GLU A 1 523 ? 22.822 -6.351 -42.825 1.00 84.31 523 GLU A CA 1
ATOM 4132 C C . GLU A 1 523 ? 22.874 -5.129 -41.891 1.00 84.31 523 GLU A C 1
ATOM 4134 O O . GLU A 1 523 ? 21.898 -4.380 -41.791 1.00 84.31 523 GLU A O 1
ATOM 4139 N N . MET A 1 524 ? 24.019 -4.867 -41.253 1.00 83.12 524 MET A N 1
ATOM 4140 C CA . MET A 1 524 ? 24.223 -3.652 -40.458 1.00 83.12 524 MET A CA 1
ATOM 4141 C C . MET A 1 524 ? 24.132 -2.389 -41.322 1.00 83.12 524 MET A C 1
ATOM 4143 O O . MET A 1 524 ? 23.439 -1.435 -40.951 1.00 83.12 524 MET A O 1
ATOM 4147 N N . ALA A 1 525 ? 24.820 -2.374 -42.469 1.00 85.44 525 ALA A N 1
ATOM 4148 C CA . ALA A 1 525 ? 24.816 -1.245 -43.392 1.00 85.44 525 ALA A CA 1
ATOM 4149 C C . ALA A 1 525 ? 23.407 -0.976 -43.937 1.00 85.44 525 ALA A C 1
ATOM 4151 O O . ALA A 1 525 ? 22.952 0.172 -43.911 1.00 85.44 525 ALA A O 1
ATOM 4152 N N . ASP A 1 526 ? 22.695 -2.030 -44.344 1.00 87.12 526 ASP A N 1
ATOM 4153 C CA . ASP A 1 526 ? 21.302 -1.945 -44.778 1.00 87.12 526 ASP A CA 1
ATOM 4154 C C . ASP A 1 526 ? 20.413 -1.346 -43.682 1.00 87.12 526 ASP A C 1
ATOM 4156 O O . ASP A 1 526 ? 19.664 -0.398 -43.924 1.00 87.12 526 ASP A O 1
ATOM 4160 N N . ARG A 1 527 ? 20.550 -1.811 -42.436 1.00 83.25 527 ARG A N 1
ATOM 4161 C CA . ARG A 1 527 ? 19.737 -1.309 -41.321 1.00 83.25 527 ARG A CA 1
ATOM 4162 C C . ARG A 1 527 ? 20.013 0.138 -40.948 1.00 83.25 527 ARG A C 1
ATOM 4164 O O . ARG A 1 527 ? 19.087 0.840 -40.547 1.00 83.25 527 ARG A O 1
ATOM 4171 N N . LEU A 1 528 ? 21.254 0.598 -41.052 1.00 82.62 528 LEU A N 1
ATOM 4172 C CA . LEU A 1 528 ? 21.581 2.000 -40.794 1.00 82.62 528 LEU A CA 1
ATOM 4173 C C . LEU A 1 528 ? 21.042 2.916 -41.904 1.00 82.62 528 LEU A C 1
ATOM 4175 O O . LEU A 1 528 ? 20.553 4.017 -41.625 1.00 82.62 528 LEU A O 1
ATOM 4179 N N . GLN A 1 529 ? 21.114 2.469 -43.159 1.00 85.75 529 GLN A N 1
ATOM 4180 C CA . GLN A 1 529 ? 20.732 3.276 -44.319 1.00 85.75 529 GLN A CA 1
ATOM 4181 C C . GLN A 1 529 ? 19.218 3.263 -44.568 1.00 85.75 529 GLN A C 1
ATOM 4183 O O . GLN A 1 529 ? 18.603 4.330 -44.677 1.00 85.75 529 GLN A O 1
ATOM 4188 N N . ASN A 1 530 ? 18.617 2.074 -44.605 1.00 84.44 530 ASN A N 1
ATOM 4189 C CA . ASN A 1 530 ? 17.274 1.842 -45.132 1.00 84.44 530 ASN A CA 1
ATOM 4190 C C . ASN A 1 530 ? 16.219 1.639 -44.036 1.00 84.44 530 ASN A C 1
ATOM 4192 O O . ASN A 1 530 ? 15.097 2.128 -44.180 1.00 84.44 530 ASN A O 1
ATOM 4196 N N . ASP A 1 531 ? 16.571 1.007 -42.912 1.00 83.56 531 ASP A N 1
ATOM 4197 C CA . ASP A 1 531 ? 15.639 0.825 -41.796 1.00 83.56 531 ASP A CA 1
ATOM 4198 C C . ASP A 1 531 ? 15.588 2.075 -40.894 1.00 83.56 531 ASP A C 1
ATOM 4200 O O . ASP A 1 531 ? 16.460 2.336 -40.057 1.00 83.56 531 ASP A O 1
ATOM 4204 N N . LYS A 1 532 ? 14.528 2.872 -41.051 1.00 83.25 532 LYS A N 1
ATOM 4205 C CA . LYS A 1 532 ? 14.352 4.144 -40.335 1.00 83.25 532 LYS A CA 1
ATOM 4206 C C . LYS A 1 532 ? 13.750 4.016 -38.936 1.00 83.25 532 LYS A C 1
ATOM 4208 O O . LYS A 1 532 ? 13.659 5.035 -38.254 1.00 83.25 532 LYS A O 1
ATOM 4213 N N . GLN A 1 533 ? 13.351 2.824 -38.501 1.00 88.44 533 GLN A N 1
ATOM 4214 C CA . GLN A 1 533 ? 12.733 2.649 -37.187 1.00 88.44 533 GLN A CA 1
ATOM 4215 C C . GLN A 1 533 ? 13.767 2.724 -36.042 1.00 88.44 533 GLN A C 1
ATOM 4217 O O . GLN A 1 533 ? 14.939 2.373 -36.255 1.00 88.44 533 GLN A O 1
ATOM 4222 N N . PRO A 1 534 ? 13.361 3.130 -34.824 1.00 89.62 534 PRO A N 1
ATOM 4223 C CA . PRO A 1 534 ? 14.175 2.978 -33.619 1.00 89.62 534 PRO A CA 1
ATOM 4224 C C . PRO A 1 534 ? 14.580 1.517 -33.405 1.00 89.62 534 PRO A C 1
ATOM 4226 O O . PRO A 1 534 ? 13.775 0.607 -33.583 1.00 89.62 534 PRO A O 1
ATOM 4229 N N . LYS A 1 535 ? 15.835 1.267 -33.032 1.00 89.31 535 LYS A N 1
ATOM 4230 C CA . LYS A 1 535 ? 16.391 -0.098 -32.979 1.00 89.31 535 LYS A CA 1
ATOM 4231 C C . LYS A 1 535 ? 16.163 -0.802 -31.641 1.00 89.31 535 LYS A C 1
ATOM 4233 O O . LYS A 1 535 ? 16.414 -2.000 -31.530 1.00 89.31 535 LYS A O 1
ATOM 4238 N N . ILE A 1 536 ? 15.636 -0.061 -30.674 1.00 91.25 536 ILE A N 1
ATOM 4239 C CA . ILE A 1 536 ? 14.999 -0.549 -29.457 1.00 91.25 536 ILE A CA 1
ATOM 4240 C C . ILE A 1 536 ? 13.664 0.186 -29.304 1.00 91.25 536 ILE A C 1
ATOM 4242 O O . ILE A 1 536 ? 13.544 1.346 -29.706 1.00 91.25 536 ILE A O 1
ATOM 4246 N N . LEU A 1 537 ? 12.669 -0.493 -28.749 1.00 91.69 537 LEU A N 1
ATOM 4247 C CA . LEU A 1 537 ? 11.307 0.000 -28.578 1.00 91.69 537 LEU A CA 1
ATOM 4248 C C . LEU A 1 537 ? 10.863 -0.183 -27.126 1.00 91.69 537 LEU A C 1
ATOM 4250 O O . LEU A 1 537 ? 11.343 -1.080 -26.428 1.00 91.69 537 LEU A O 1
ATOM 4254 N N . PHE A 1 538 ? 9.908 0.640 -26.699 1.00 91.19 538 PHE A N 1
ATOM 4255 C CA . PHE A 1 538 ? 9.345 0.615 -25.351 1.00 91.19 538 PHE A CA 1
ATOM 4256 C C . PHE A 1 538 ? 7.872 0.191 -25.431 1.00 91.19 538 PHE A C 1
ATOM 4258 O O . PHE A 1 538 ? 7.053 0.974 -25.912 1.00 91.19 538 PHE A O 1
ATOM 4265 N N . PRO A 1 539 ? 7.517 -1.046 -25.030 1.00 88.25 539 PRO A N 1
ATOM 4266 C CA . PRO A 1 539 ? 6.130 -1.519 -25.071 1.00 88.25 539 PRO A CA 1
ATOM 4267 C C . PRO A 1 539 ? 5.187 -0.710 -24.179 1.00 88.25 539 PRO A C 1
ATOM 4269 O O . PRO A 1 539 ? 4.018 -0.548 -24.514 1.00 88.25 539 PRO A O 1
ATOM 4272 N N . ASP A 1 540 ? 5.710 -0.214 -23.058 1.00 87.38 540 ASP A N 1
ATOM 4273 C CA . ASP A 1 540 ? 5.015 0.647 -22.113 1.00 87.38 540 ASP A CA 1
ATOM 4274 C C . ASP A 1 540 ? 5.853 1.907 -21.859 1.00 87.38 540 ASP A C 1
ATOM 4276 O O . ASP A 1 540 ? 6.839 1.891 -21.121 1.00 87.38 540 ASP A O 1
ATOM 4280 N N . GLU A 1 541 ? 5.457 3.014 -22.485 1.00 83.81 541 GLU A N 1
ATOM 4281 C CA . GLU A 1 541 ? 6.121 4.313 -22.320 1.00 83.81 541 GLU A CA 1
ATOM 4282 C C . GLU A 1 541 ? 5.872 4.937 -20.938 1.00 83.81 541 GLU A C 1
ATOM 4284 O O . GLU A 1 541 ? 6.579 5.868 -20.547 1.00 83.81 541 GLU A O 1
ATOM 4289 N N . SER A 1 542 ? 4.886 4.433 -20.184 1.00 81.12 542 SER A N 1
ATOM 4290 C CA . SER A 1 542 ? 4.596 4.886 -18.822 1.00 81.12 542 SER A CA 1
ATOM 4291 C C . SER A 1 542 ? 5.508 4.247 -17.772 1.00 81.12 542 SER A C 1
ATOM 4293 O O . SER A 1 542 ? 5.572 4.751 -16.647 1.00 81.12 542 SER A O 1
ATOM 4295 N N . ASN A 1 543 ? 6.253 3.197 -18.145 1.00 83.75 543 ASN A N 1
ATOM 4296 C CA . ASN A 1 543 ? 7.176 2.502 -17.258 1.00 83.75 543 ASN A CA 1
ATOM 4297 C C . ASN A 1 543 ? 8.186 3.493 -16.634 1.00 83.75 543 ASN A C 1
ATOM 4299 O O . ASN A 1 543 ? 8.794 4.278 -17.374 1.00 83.75 543 ASN A O 1
ATOM 4303 N N . PRO A 1 544 ? 8.426 3.455 -15.306 1.00 79.06 544 PRO A N 1
ATOM 4304 C CA . PRO A 1 544 ? 9.311 4.413 -14.637 1.00 79.06 544 PRO A CA 1
ATOM 4305 C C . PRO A 1 544 ? 10.737 4.461 -15.203 1.00 79.06 544 PRO A C 1
ATOM 4307 O O . PRO A 1 544 ? 11.327 5.539 -15.254 1.00 79.06 544 PRO A O 1
ATOM 4310 N N . ILE A 1 545 ? 11.262 3.330 -15.698 1.00 85.88 545 ILE A N 1
ATOM 4311 C CA . ILE A 1 545 ? 12.598 3.249 -16.313 1.00 85.88 545 ILE A CA 1
ATOM 4312 C C . ILE A 1 545 ? 12.655 4.030 -17.635 1.00 85.88 545 ILE A C 1
ATOM 4314 O O . ILE A 1 545 ? 13.717 4.497 -18.016 1.00 85.88 545 ILE A O 1
ATOM 4318 N N . ILE A 1 546 ? 11.535 4.157 -18.355 1.00 86.44 546 ILE A N 1
ATOM 4319 C CA . ILE A 1 546 ? 11.480 4.789 -19.685 1.00 86.44 546 ILE A CA 1
ATOM 4320 C C . ILE A 1 546 ? 11.058 6.252 -19.592 1.00 86.44 546 ILE A C 1
ATOM 4322 O O . ILE A 1 546 ? 11.626 7.128 -20.256 1.00 86.44 546 ILE A O 1
ATOM 4326 N N . ARG A 1 547 ? 10.037 6.517 -18.775 1.00 75.06 547 ARG A N 1
ATOM 4327 C CA . ARG A 1 547 ? 9.512 7.862 -18.548 1.00 75.06 547 ARG A CA 1
ATOM 4328 C C . ARG A 1 547 ? 10.519 8.730 -17.794 1.00 75.06 547 ARG A C 1
ATOM 4330 O O . ARG A 1 547 ? 10.657 9.909 -18.122 1.00 75.06 547 ARG A O 1
ATOM 4337 N N . GLY A 1 548 ? 11.223 8.137 -16.827 1.00 64.56 548 GLY A N 1
ATOM 4338 C CA . GLY A 1 548 ? 12.053 8.838 -15.854 1.00 64.56 548 GLY A CA 1
ATOM 4339 C C . GLY A 1 548 ? 11.251 9.607 -14.806 1.00 64.56 548 GLY A C 1
ATOM 4340 O O . GLY A 1 548 ? 10.072 9.914 -14.996 1.00 64.56 548 GLY A O 1
ATOM 4341 N N . HIS A 1 549 ? 11.910 9.967 -13.704 1.00 55.38 549 HIS A N 1
ATOM 4342 C CA . HIS A 1 549 ? 11.374 10.908 -12.721 1.00 55.38 549 HIS A CA 1
ATOM 4343 C C . HIS A 1 549 ? 11.605 12.340 -13.217 1.00 55.38 549 HIS A C 1
ATOM 4345 O O . HIS A 1 549 ? 12.705 12.889 -13.138 1.00 55.38 549 HIS A O 1
ATOM 4351 N N . VAL A 1 550 ? 10.573 12.930 -13.815 1.00 43.94 550 VAL A N 1
ATOM 4352 C CA . VAL A 1 550 ? 10.610 14.302 -14.327 1.00 43.94 550 VAL A CA 1
ATOM 4353 C C . VAL A 1 550 ? 10.331 15.257 -13.167 1.00 43.94 550 VAL A C 1
ATOM 4355 O O . VAL A 1 550 ? 9.233 15.266 -12.623 1.00 43.94 550 VAL A O 1
ATOM 4358 N N . SER A 1 551 ? 11.314 16.086 -12.805 1.00 39.75 551 SER A N 1
ATOM 4359 C CA . SER A 1 551 ? 11.070 17.293 -12.003 1.00 39.75 551 SER A CA 1
ATOM 4360 C C . SER A 1 551 ? 9.996 18.134 -12.694 1.00 39.75 551 SER A C 1
ATOM 4362 O O . SER A 1 551 ? 10.107 18.403 -13.891 1.00 39.75 551 SER A O 1
ATOM 4364 N N . ALA A 1 552 ? 8.987 18.582 -11.943 1.00 36.31 552 ALA A N 1
ATOM 4365 C CA . ALA A 1 552 ? 7.839 19.351 -12.437 1.00 36.31 552 ALA A CA 1
ATOM 4366 C C . ALA A 1 552 ? 8.199 20.630 -13.231 1.00 36.31 552 ALA A C 1
ATOM 4368 O O . ALA A 1 552 ? 7.318 21.256 -13.816 1.00 36.31 552 ALA A O 1
ATOM 4369 N N . VAL A 1 553 ? 9.474 21.032 -13.258 1.00 34.72 553 VAL A N 1
ATOM 4370 C CA . VAL A 1 553 ? 9.928 22.291 -13.852 1.00 34.72 553 VAL A CA 1
ATOM 4371 C C . VAL A 1 553 ? 10.259 22.177 -15.346 1.00 34.72 553 VAL A C 1
ATOM 4373 O O . VAL A 1 553 ? 10.117 23.172 -16.049 1.00 34.72 553 VAL A O 1
ATOM 4376 N N . GLU A 1 554 ? 10.612 21.007 -15.893 1.00 38.72 554 GLU A N 1
ATOM 4377 C CA . GLU A 1 554 ? 10.865 20.873 -17.339 1.00 38.72 554 GLU A CA 1
ATOM 4378 C C . GLU A 1 554 ? 10.552 19.455 -17.849 1.00 38.72 554 GLU A C 1
ATOM 4380 O O . GLU A 1 554 ? 11.320 18.522 -17.633 1.00 38.72 554 GLU A O 1
ATOM 4385 N N . ASP A 1 555 ? 9.457 19.292 -18.602 1.00 43.50 555 ASP A N 1
ATOM 4386 C CA . ASP A 1 555 ? 9.096 18.050 -19.312 1.00 43.50 555 ASP A CA 1
ATOM 4387 C C . ASP A 1 555 ? 9.991 17.816 -20.554 1.00 43.50 555 ASP A C 1
ATOM 4389 O O . ASP A 1 555 ? 9.535 17.677 -21.694 1.00 43.50 555 ASP A O 1
ATOM 4393 N N . LYS A 1 556 ? 11.311 17.826 -20.336 1.00 43.03 556 LYS A N 1
ATOM 4394 C CA . LYS A 1 556 ? 12.353 17.632 -21.349 1.00 43.03 556 LYS A CA 1
ATOM 4395 C C . LYS A 1 556 ? 12.846 16.179 -21.353 1.00 43.03 556 LYS A C 1
ATOM 4397 O O . LYS A 1 556 ? 13.946 15.885 -20.907 1.00 43.03 556 LYS A O 1
ATOM 4402 N N . GLY A 1 557 ? 12.061 15.279 -21.944 1.00 52.19 557 GLY A N 1
ATOM 4403 C CA . GLY A 1 557 ? 12.637 14.141 -22.675 1.00 52.19 557 GLY A CA 1
ATOM 4404 C C . GLY A 1 557 ? 12.982 12.867 -21.896 1.00 52.19 557 GLY A C 1
ATOM 4405 O O . GLY A 1 557 ? 14.142 12.460 -21.876 1.00 52.19 557 GLY A O 1
ATOM 4406 N N . GLY A 1 558 ? 11.967 12.151 -21.397 1.00 63.81 558 GLY A N 1
ATOM 4407 C CA . GLY A 1 558 ? 12.091 10.703 -21.166 1.00 63.81 558 GLY A CA 1
ATOM 4408 C C . GLY A 1 558 ? 12.541 9.965 -22.440 1.00 63.81 558 GLY A C 1
ATOM 4409 O O . GLY A 1 558 ? 12.400 10.488 -23.552 1.00 63.81 558 GLY A O 1
ATOM 4410 N N . LEU A 1 559 ? 13.079 8.751 -22.304 1.00 74.56 559 LEU A N 1
ATOM 4411 C CA . LEU A 1 559 ? 13.657 7.996 -23.428 1.00 74.56 559 LEU A CA 1
ATOM 4412 C C . LEU A 1 559 ? 12.657 7.781 -24.572 1.00 74.56 559 LEU A C 1
ATOM 4414 O O . LEU A 1 559 ? 13.042 7.813 -25.741 1.00 74.56 559 LEU A O 1
ATOM 4418 N N . ALA A 1 560 ? 11.367 7.649 -24.247 1.00 74.62 560 ALA A N 1
ATOM 4419 C CA . ALA A 1 560 ? 10.293 7.521 -25.230 1.00 74.62 560 ALA A CA 1
ATOM 4420 C C . ALA A 1 560 ? 10.176 8.733 -26.175 1.00 74.62 560 ALA A C 1
ATOM 4422 O O . ALA A 1 560 ? 9.992 8.556 -27.376 1.00 74.62 560 ALA A O 1
ATOM 4423 N N . LYS A 1 561 ? 10.363 9.962 -25.673 1.00 72.38 561 LYS A N 1
ATOM 4424 C CA . LYS A 1 561 ? 10.250 11.191 -26.485 1.00 72.38 561 LYS A CA 1
ATOM 4425 C C . LYS A 1 561 ? 11.425 11.391 -27.448 1.00 72.38 561 LYS A C 1
ATOM 4427 O O . LYS A 1 561 ? 11.320 12.184 -28.375 1.00 72.38 561 LYS A O 1
ATOM 4432 N N . ASN A 1 562 ? 12.531 10.677 -27.235 1.00 71.50 562 ASN A N 1
ATOM 4433 C CA . ASN A 1 562 ? 13.764 10.795 -28.014 1.00 71.50 562 ASN A CA 1
ATOM 4434 C C . ASN A 1 562 ? 14.085 9.523 -28.824 1.00 71.50 562 ASN A C 1
ATOM 4436 O O . ASN A 1 562 ? 15.242 9.292 -29.185 1.00 71.50 562 ASN A O 1
ATOM 4440 N N . GLN A 1 563 ? 13.074 8.698 -29.125 1.00 75.94 563 GLN A N 1
ATOM 4441 C CA . GLN A 1 563 ? 13.243 7.434 -29.855 1.00 75.94 563 GLN A CA 1
ATOM 4442 C C . GLN A 1 563 ? 13.930 7.595 -31.224 1.00 75.94 563 GLN A C 1
ATOM 4444 O O . GLN A 1 563 ? 14.632 6.684 -31.657 1.00 75.94 563 GLN A O 1
ATOM 4449 N N . ASP A 1 564 ? 13.819 8.755 -31.879 1.00 76.50 564 ASP A N 1
ATOM 4450 C CA . ASP A 1 564 ? 14.492 9.023 -33.159 1.00 76.50 564 ASP A CA 1
ATOM 4451 C C . ASP A 1 564 ? 16.021 8.895 -33.072 1.00 76.50 564 ASP A C 1
ATOM 4453 O O . ASP A 1 564 ? 16.667 8.426 -34.013 1.00 76.50 564 ASP A O 1
ATOM 4457 N N . ALA A 1 565 ? 16.620 9.245 -31.928 1.00 76.94 565 ALA A N 1
ATOM 4458 C CA . ALA A 1 565 ? 18.057 9.076 -31.712 1.00 76.94 565 ALA A CA 1
ATOM 4459 C C . ALA A 1 565 ? 18.466 7.594 -31.620 1.00 76.94 565 ALA A C 1
ATOM 4461 O O . ALA A 1 565 ? 19.601 7.241 -31.944 1.00 76.94 565 ALA A O 1
ATOM 4462 N N . LEU A 1 566 ? 17.531 6.715 -31.244 1.00 86.88 566 LEU A N 1
ATOM 4463 C CA . LEU A 1 566 ? 17.729 5.267 -31.145 1.00 86.88 566 LEU A CA 1
ATOM 4464 C C . LEU A 1 566 ? 17.670 4.575 -32.516 1.00 86.88 566 LEU A C 1
ATOM 4466 O O . LEU A 1 566 ? 17.926 3.375 -32.605 1.00 86.88 566 LEU A O 1
ATOM 4470 N N . ARG A 1 567 ? 17.379 5.300 -33.607 1.00 87.12 567 ARG A N 1
ATOM 4471 C CA . ARG A 1 567 ? 17.471 4.775 -34.982 1.00 87.12 567 ARG A CA 1
ATOM 4472 C C . ARG A 1 567 ? 18.879 4.277 -35.321 1.00 87.12 567 ARG A C 1
ATOM 4474 O O . ARG A 1 567 ? 19.022 3.303 -36.054 1.00 87.12 567 ARG A O 1
ATOM 4481 N N . TYR A 1 568 ? 19.907 4.954 -34.810 1.00 82.56 568 TYR A N 1
ATOM 4482 C CA . TYR A 1 568 ? 21.311 4.650 -35.107 1.00 82.56 568 TYR A CA 1
ATOM 4483 C C . TYR A 1 568 ? 21.952 3.687 -34.099 1.00 82.56 568 TYR A C 1
ATOM 4485 O O . TYR A 1 568 ? 23.155 3.448 -34.162 1.00 82.56 568 TYR A O 1
ATOM 4493 N N . LEU A 1 569 ? 21.174 3.160 -33.151 1.00 87.31 569 LEU A N 1
ATOM 4494 C CA . LEU A 1 569 ? 21.648 2.182 -32.180 1.00 87.31 569 LEU A CA 1
ATOM 4495 C C . LEU A 1 569 ? 21.742 0.796 -32.826 1.00 87.31 569 LEU A C 1
ATOM 4497 O O . LEU A 1 569 ? 20.769 0.311 -33.388 1.00 87.31 569 LEU A O 1
ATOM 4501 N N . LEU A 1 570 ? 22.869 0.105 -32.689 1.00 85.38 570 LEU A N 1
ATOM 4502 C CA . LEU A 1 570 ? 22.980 -1.285 -33.126 1.00 85.38 570 LEU A CA 1
ATOM 4503 C C . LEU A 1 570 ? 23.049 -2.232 -31.929 1.00 85.38 570 LEU A C 1
ATOM 4505 O O . LEU A 1 570 ? 23.931 -2.125 -31.077 1.00 85.38 570 LEU A O 1
ATOM 4509 N N . ILE A 1 571 ? 22.097 -3.168 -31.902 1.00 88.50 571 ILE A N 1
ATOM 4510 C CA . ILE A 1 571 ? 22.136 -4.380 -31.082 1.00 88.50 571 ILE A CA 1
ATOM 4511 C C . ILE A 1 571 ? 22.466 -5.528 -32.034 1.00 88.50 571 ILE A C 1
ATOM 4513 O O . ILE A 1 571 ? 21.614 -5.949 -32.830 1.00 88.50 571 ILE A O 1
ATOM 4517 N N . ASP A 1 572 ? 23.725 -5.947 -31.984 1.00 85.25 572 ASP A N 1
ATOM 4518 C CA . ASP A 1 572 ? 24.322 -6.957 -32.855 1.00 85.25 572 ASP A CA 1
ATOM 4519 C C . ASP A 1 572 ? 24.060 -8.363 -32.299 1.00 85.25 572 ASP A C 1
ATOM 4521 O O . ASP A 1 572 ? 23.580 -9.253 -33.001 1.00 85.25 572 ASP A O 1
ATOM 4525 N N . ARG A 1 573 ? 24.250 -8.525 -30.983 1.00 87.75 573 ARG A N 1
ATOM 4526 C CA . ARG A 1 573 ? 24.121 -9.806 -30.290 1.00 87.75 573 ARG A CA 1
ATOM 4527 C C . ARG A 1 573 ? 23.399 -9.683 -28.950 1.00 87.75 573 ARG A C 1
ATOM 4529 O O . ARG A 1 573 ? 23.601 -8.736 -28.185 1.00 87.75 573 ARG A O 1
ATOM 4536 N N . TYR A 1 574 ? 22.554 -10.668 -28.669 1.00 92.31 574 TYR A N 1
ATOM 4537 C CA . TYR A 1 574 ? 21.810 -10.818 -27.421 1.00 92.31 574 TYR A CA 1
ATOM 4538 C C . TYR A 1 574 ? 21.367 -12.277 -27.259 1.00 92.31 574 TYR A C 1
ATOM 4540 O O . TYR A 1 574 ? 21.289 -13.025 -28.237 1.00 92.31 574 TYR A O 1
ATOM 4548 N N . TRP A 1 575 ? 21.064 -12.678 -26.031 1.00 93.88 575 TRP A N 1
ATOM 4549 C CA . TRP A 1 575 ? 20.459 -13.971 -25.732 1.00 93.88 575 TRP A CA 1
ATOM 4550 C C . TRP A 1 575 ? 18.959 -13.937 -26.007 1.00 93.88 575 TRP A C 1
ATOM 4552 O O . TRP A 1 575 ? 18.248 -13.077 -25.490 1.00 93.88 575 TRP A O 1
ATOM 4562 N N . LYS A 1 576 ? 18.463 -14.885 -26.803 1.00 93.75 576 LYS A N 1
ATOM 4563 C CA . LYS A 1 576 ? 17.026 -15.015 -27.058 1.00 93.75 576 LYS A CA 1
ATOM 4564 C C . LYS A 1 576 ? 16.320 -15.671 -25.883 1.00 93.75 576 LYS A C 1
ATOM 4566 O O . LYS A 1 576 ? 16.875 -16.558 -25.237 1.00 93.75 576 LYS A O 1
ATOM 4571 N N . CYS A 1 577 ? 15.077 -15.269 -25.650 1.00 92.56 577 CYS A N 1
ATOM 4572 C CA . CYS A 1 577 ? 14.187 -15.977 -24.740 1.00 92.56 577 CYS A CA 1
ATOM 4573 C C . CYS A 1 577 ? 13.447 -17.102 -25.463 1.00 92.56 577 CYS A C 1
ATOM 4575 O O . CYS A 1 577 ? 13.149 -17.004 -26.654 1.00 92.56 577 CYS A O 1
ATOM 4577 N N . LEU A 1 578 ? 13.050 -18.123 -24.708 1.00 91.69 578 LEU A N 1
ATOM 4578 C CA . LEU A 1 578 ? 11.999 -19.044 -25.128 1.00 91.69 578 LEU A CA 1
ATOM 4579 C C . LEU A 1 578 ? 10.659 -18.293 -25.299 1.00 91.69 578 LEU A C 1
ATOM 4581 O O . LEU A 1 578 ? 10.506 -17.174 -24.793 1.00 91.69 578 LEU A O 1
ATOM 4585 N N . PRO A 1 579 ? 9.662 -18.878 -25.993 1.00 88.56 579 PRO A N 1
ATOM 4586 C CA . PRO A 1 579 ? 8.354 -18.250 -26.173 1.00 88.56 579 PRO A CA 1
ATOM 4587 C C . PRO A 1 579 ? 7.723 -17.803 -24.847 1.00 88.56 579 PRO A C 1
ATOM 4589 O O . PRO A 1 579 ? 7.764 -18.548 -23.867 1.00 88.56 579 PRO A O 1
ATOM 4592 N N . GLN A 1 580 ? 7.101 -16.614 -24.833 1.00 84.94 580 GLN A N 1
ATOM 4593 C CA . GLN A 1 580 ? 6.533 -15.995 -23.621 1.00 84.94 580 GLN A CA 1
ATOM 4594 C C . GLN A 1 580 ? 5.593 -16.938 -22.857 1.00 84.94 580 GLN A C 1
ATOM 4596 O O . GLN A 1 580 ? 5.656 -17.000 -21.637 1.00 84.94 580 GLN A O 1
ATOM 4601 N N . SER A 1 581 ? 4.812 -17.764 -23.557 1.00 85.56 581 SER A N 1
ATOM 4602 C CA . SER A 1 581 ? 3.908 -18.748 -22.948 1.00 85.56 581 SER A CA 1
ATOM 4603 C C . SER A 1 581 ? 4.589 -19.779 -22.037 1.00 85.56 581 SER A C 1
ATOM 4605 O O . SER A 1 581 ? 3.903 -20.443 -21.269 1.00 85.56 581 SER A O 1
ATOM 4607 N N . GLN A 1 582 ? 5.910 -19.966 -22.141 1.00 86.38 582 GLN A N 1
ATOM 4608 C CA . GLN A 1 582 ? 6.659 -20.916 -21.312 1.00 86.38 582 GLN A CA 1
ATOM 4609 C C . GLN A 1 582 ? 7.172 -20.308 -20.007 1.00 86.38 582 GLN A C 1
ATOM 4611 O O . GLN A 1 582 ? 7.402 -21.047 -19.055 1.00 86.38 582 GLN A O 1
ATOM 4616 N N . TRP A 1 583 ? 7.391 -18.993 -19.965 1.00 85.25 583 TRP A N 1
ATOM 4617 C CA . TRP A 1 583 ? 7.973 -18.327 -18.798 1.00 85.25 583 TRP A CA 1
ATOM 4618 C C . TRP A 1 583 ? 7.063 -17.260 -18.188 1.00 85.25 583 TRP A C 1
ATOM 4620 O O . TRP A 1 583 ? 7.292 -16.879 -17.047 1.00 85.25 583 TRP A O 1
ATOM 4630 N N . ASP A 1 584 ? 6.023 -16.809 -18.888 1.00 84.19 584 ASP A N 1
ATOM 4631 C CA . ASP A 1 584 ? 5.045 -15.798 -18.464 1.00 84.19 584 ASP A CA 1
ATOM 4632 C C . ASP A 1 584 ? 3.640 -16.140 -19.012 1.00 84.19 584 ASP A C 1
ATOM 4634 O O . ASP A 1 584 ? 3.121 -15.442 -19.888 1.00 84.19 584 ASP A O 1
ATOM 4638 N N . PRO A 1 585 ? 3.034 -17.264 -18.574 1.00 76.31 585 PRO A N 1
ATOM 4639 C CA . PRO A 1 585 ? 1.736 -17.712 -19.084 1.00 76.31 585 PRO A CA 1
ATOM 4640 C C . PRO A 1 585 ? 0.590 -16.768 -18.687 1.00 76.31 585 PRO A C 1
ATOM 4642 O O . PRO A 1 585 ? -0.380 -16.641 -19.432 1.00 76.31 585 PRO A O 1
ATOM 4645 N N . GLU A 1 586 ? 0.722 -16.085 -17.547 1.00 74.31 586 GLU A N 1
ATOM 4646 C CA . GLU A 1 586 ? -0.161 -15.008 -17.101 1.00 74.31 586 GLU A CA 1
ATOM 4647 C C . GLU A 1 586 ? 0.570 -13.666 -17.286 1.00 74.31 586 GLU A C 1
ATOM 4649 O O . GLU A 1 586 ? 1.405 -13.317 -16.449 1.00 74.31 586 GLU A O 1
ATOM 4654 N N . PRO A 1 587 ? 0.294 -12.906 -18.364 1.00 61.44 587 PRO A N 1
ATOM 4655 C CA . PRO A 1 587 ? 1.125 -11.788 -18.842 1.00 61.44 587 PRO A CA 1
ATOM 4656 C C . PRO A 1 587 ? 1.172 -10.536 -17.941 1.00 61.44 587 PRO A C 1
ATOM 4658 O O . PRO A 1 587 ? 1.531 -9.454 -18.399 1.00 61.44 587 PRO A O 1
ATOM 4661 N N . ASN A 1 588 ? 0.822 -10.663 -16.662 1.00 61.69 588 ASN A N 1
ATOM 4662 C CA . ASN A 1 588 ? 0.826 -9.578 -15.684 1.00 61.69 588 ASN A CA 1
ATOM 4663 C C . ASN A 1 588 ? 2.052 -9.610 -14.756 1.00 61.69 588 ASN A C 1
ATOM 4665 O O . ASN A 1 588 ? 2.242 -8.676 -13.979 1.00 61.69 588 ASN A O 1
ATOM 4669 N N . GLN A 1 589 ? 2.873 -10.667 -14.803 1.00 74.31 589 GLN A N 1
ATOM 4670 C CA . GLN A 1 589 ? 3.994 -10.837 -13.871 1.00 74.31 589 GLN A CA 1
ATOM 4671 C C . GLN A 1 589 ? 5.310 -10.266 -14.417 1.00 74.31 589 GLN A C 1
ATOM 4673 O O . GLN A 1 589 ? 6.075 -9.661 -13.663 1.00 74.31 589 GLN A O 1
ATOM 4678 N N . ALA A 1 590 ? 5.589 -10.428 -15.716 1.00 86.06 590 ALA A N 1
ATOM 4679 C CA . ALA A 1 590 ? 6.766 -9.847 -16.360 1.00 86.06 590 ALA A CA 1
ATOM 4680 C C . ALA A 1 590 ? 6.480 -8.520 -17.061 1.00 86.06 590 ALA A C 1
ATOM 4682 O O . ALA A 1 590 ? 5.566 -8.409 -17.876 1.00 86.06 590 ALA A O 1
ATOM 4683 N N . GLN A 1 591 ? 7.360 -7.542 -16.860 1.00 89.94 591 GLN A N 1
ATOM 4684 C CA . GLN A 1 591 ? 7.342 -6.304 -17.632 1.00 89.94 591 GLN A CA 1
ATOM 4685 C C . GLN A 1 591 ? 8.487 -6.296 -18.647 1.00 89.94 591 GLN A C 1
ATOM 4687 O O . GLN A 1 591 ? 9.666 -6.352 -18.290 1.00 89.94 591 GLN A O 1
ATOM 4692 N N . LYS A 1 592 ? 8.132 -6.208 -19.934 1.00 92.25 592 LYS A N 1
ATOM 4693 C CA . LYS A 1 592 ? 9.077 -5.999 -21.041 1.00 92.25 592 LYS A CA 1
ATOM 4694 C C . LYS A 1 592 ? 9.388 -4.506 -21.134 1.00 92.25 592 LYS A C 1
ATOM 4696 O O . LYS A 1 592 ? 8.612 -3.754 -21.713 1.00 92.25 592 LYS A O 1
ATOM 4701 N N . VAL A 1 593 ? 10.504 -4.089 -20.542 1.00 93.19 593 VAL A N 1
ATOM 4702 C CA . VAL A 1 593 ? 10.920 -2.677 -20.470 1.00 93.19 593 VAL A CA 1
ATOM 4703 C C . VAL A 1 593 ? 11.448 -2.210 -21.823 1.00 93.19 593 VAL A C 1
ATOM 4705 O O . VAL A 1 593 ? 11.062 -1.157 -22.323 1.00 93.19 593 VAL A O 1
ATOM 4708 N N . VAL A 1 594 ? 12.309 -3.024 -22.436 1.00 94.00 594 VAL A N 1
ATOM 4709 C CA . VAL A 1 594 ? 12.892 -2.764 -23.755 1.00 94.00 594 VAL A CA 1
ATOM 4710 C C . VAL A 1 594 ? 12.719 -4.004 -24.612 1.00 94.00 594 VAL A C 1
ATOM 4712 O O . VAL A 1 594 ? 13.048 -5.113 -24.183 1.00 94.00 594 VAL A O 1
ATOM 4715 N N . VAL A 1 595 ? 12.235 -3.818 -25.834 1.00 94.25 595 VAL A N 1
ATOM 4716 C CA . VAL A 1 595 ? 12.124 -4.878 -26.841 1.00 94.25 595 VAL A CA 1
ATOM 4717 C C . VAL A 1 595 ? 12.830 -4.462 -28.120 1.00 94.25 595 VAL A C 1
ATOM 4719 O O . VAL A 1 595 ? 12.963 -3.274 -28.422 1.00 94.25 595 VAL A O 1
ATOM 4722 N N . LEU A 1 596 ? 13.288 -5.441 -28.884 1.00 93.31 596 LEU A N 1
ATOM 4723 C CA . LEU A 1 596 ? 13.799 -5.208 -30.224 1.00 93.31 596 LEU A CA 1
ATOM 4724 C C . LEU A 1 596 ? 12.631 -5.104 -31.213 1.00 93.31 596 LEU A C 1
ATOM 4726 O O . LEU A 1 596 ? 11.585 -5.726 -30.999 1.00 93.31 596 LEU A O 1
ATOM 4730 N N . PRO A 1 597 ? 12.788 -4.355 -32.316 1.00 92.12 597 PRO A N 1
ATOM 4731 C CA . PRO A 1 597 ? 11.864 -4.444 -33.433 1.00 92.12 597 PRO A CA 1
ATOM 4732 C C . PRO A 1 597 ? 11.758 -5.877 -33.938 1.00 92.12 597 PRO A C 1
ATOM 4734 O O . PRO A 1 597 ? 12.752 -6.612 -33.959 1.00 92.12 597 PRO A O 1
ATOM 4737 N N . ASN A 1 598 ? 10.569 -6.270 -34.381 1.00 91.38 598 ASN A N 1
ATOM 4738 C CA . ASN A 1 598 ? 10.398 -7.559 -35.028 1.00 91.38 598 ASN A CA 1
ATOM 4739 C C . ASN A 1 598 ? 11.227 -7.610 -36.327 1.00 91.38 598 ASN A C 1
ATOM 4741 O O . ASN A 1 598 ? 11.130 -6.734 -37.187 1.00 91.38 598 ASN A O 1
ATOM 4745 N N . ARG A 1 599 ? 12.066 -8.643 -36.446 1.00 85.56 599 ARG A N 1
ATOM 4746 C CA . ARG A 1 599 ? 12.986 -8.872 -37.574 1.00 85.56 599 ARG A CA 1
ATOM 4747 C C . ARG A 1 599 ? 12.623 -10.115 -38.394 1.00 85.56 599 ARG A C 1
ATOM 4749 O O . ARG A 1 599 ? 13.407 -10.532 -39.242 1.00 85.56 599 ARG A O 1
ATOM 4756 N N . ASN A 1 600 ? 11.469 -10.728 -38.139 1.00 88.94 600 ASN A N 1
ATOM 4757 C CA . ASN A 1 600 ? 10.988 -11.859 -38.924 1.00 88.94 600 ASN A CA 1
ATOM 4758 C C . ASN A 1 600 ? 10.700 -11.436 -40.372 1.00 88.94 600 ASN A C 1
ATOM 4760 O O . ASN A 1 600 ? 10.405 -10.273 -40.649 1.00 88.94 600 ASN A O 1
ATOM 4764 N N . SER A 1 601 ? 10.760 -12.392 -41.304 1.00 90.69 601 SER A N 1
ATOM 4765 C CA . SER A 1 601 ? 10.454 -12.109 -42.710 1.00 90.69 601 SER A CA 1
ATOM 4766 C C . SER A 1 601 ? 9.024 -11.586 -42.865 1.00 90.69 601 SER A C 1
ATOM 4768 O O . SER A 1 601 ? 8.075 -12.183 -42.347 1.00 90.69 601 SER A O 1
ATOM 4770 N N . ILE A 1 602 ? 8.865 -10.514 -43.649 1.00 90.75 602 ILE A N 1
ATOM 4771 C CA . ILE A 1 602 ? 7.560 -9.932 -43.987 1.00 90.75 602 ILE A CA 1
ATOM 4772 C C . ILE A 1 602 ? 6.610 -10.940 -44.646 1.00 90.75 602 ILE A C 1
ATOM 4774 O O . ILE A 1 602 ? 5.390 -10.831 -44.500 1.00 90.75 602 ILE A O 1
ATOM 4778 N N . ASP A 1 603 ? 7.151 -11.976 -45.293 1.00 92.06 603 ASP A N 1
ATOM 4779 C CA . ASP A 1 603 ? 6.365 -13.039 -45.920 1.00 92.06 603 ASP A CA 1
ATOM 4780 C C . ASP A 1 603 ? 5.477 -13.789 -44.918 1.00 92.06 603 ASP A C 1
ATOM 4782 O O . ASP A 1 603 ? 4.372 -14.202 -45.273 1.00 92.06 603 ASP A O 1
ATOM 4786 N N . GLN A 1 604 ? 5.905 -13.902 -43.653 1.00 94.00 604 GLN A N 1
ATOM 4787 C CA . GLN A 1 604 ? 5.119 -14.547 -42.592 1.00 94.00 604 GLN A CA 1
ATOM 4788 C C . GLN A 1 604 ? 3.822 -13.781 -42.282 1.00 94.00 604 GLN A C 1
ATOM 4790 O O . GLN A 1 604 ? 2.831 -14.379 -41.866 1.00 94.00 604 GLN A O 1
ATOM 4795 N N . TYR A 1 605 ? 3.809 -12.468 -42.524 1.00 93.81 605 TYR A N 1
ATOM 4796 C CA . TYR A 1 605 ? 2.700 -11.574 -42.179 1.00 93.81 605 TYR A CA 1
ATOM 4797 C C . TYR A 1 605 ? 1.856 -11.175 -43.389 1.00 93.81 605 TYR A C 1
ATOM 4799 O O . TYR A 1 605 ? 0.759 -10.646 -43.221 1.00 93.81 605 TYR A O 1
ATOM 4807 N N . LYS A 1 606 ? 2.328 -11.450 -44.610 1.00 92.88 606 LYS A N 1
ATOM 4808 C CA . LYS A 1 606 ? 1.701 -11.004 -45.860 1.00 92.88 606 LYS A CA 1
ATOM 4809 C C . LYS A 1 606 ? 0.237 -11.420 -45.979 1.00 92.88 606 LYS A C 1
ATOM 4811 O O . LYS A 1 606 ? -0.616 -10.586 -46.276 1.00 92.88 606 LYS A O 1
ATOM 4816 N N . ARG A 1 607 ? -0.057 -12.696 -45.712 1.00 93.69 607 ARG A N 1
ATOM 4817 C CA . ARG A 1 607 ? -1.423 -13.234 -45.777 1.00 93.69 607 ARG A CA 1
ATOM 4818 C C . ARG A 1 607 ? -2.328 -12.588 -44.729 1.00 93.69 607 ARG A C 1
ATOM 4820 O O . ARG A 1 607 ? -3.389 -12.084 -45.081 1.00 93.69 607 ARG A O 1
ATOM 4827 N N . ALA A 1 608 ? -1.882 -12.558 -43.474 1.00 93.75 608 ALA A N 1
ATOM 4828 C CA . ALA A 1 608 ? -2.635 -11.958 -42.377 1.00 93.75 608 ALA A CA 1
ATOM 4829 C C . ALA A 1 608 ? -2.910 -10.466 -42.628 1.00 93.75 608 ALA A C 1
ATOM 4831 O O . ALA A 1 608 ? -4.047 -10.028 -42.502 1.00 93.75 608 ALA A O 1
ATOM 4832 N N . ALA A 1 609 ? -1.916 -9.700 -43.089 1.00 93.38 609 ALA A N 1
ATOM 4833 C CA . ALA A 1 609 ? -2.079 -8.289 -43.437 1.00 93.38 609 ALA A CA 1
ATOM 4834 C C . ALA A 1 609 ? -3.140 -8.070 -44.530 1.00 93.38 609 ALA A C 1
ATOM 4836 O O . ALA A 1 609 ? -3.982 -7.178 -44.417 1.00 93.38 609 ALA A O 1
ATOM 4837 N N . GLN A 1 610 ? -3.122 -8.887 -45.587 1.00 93.75 610 GLN A N 1
ATOM 4838 C CA . GLN A 1 610 ? -4.101 -8.801 -46.674 1.00 93.75 610 GLN A CA 1
ATOM 4839 C C . GLN A 1 610 ? -5.514 -9.165 -46.207 1.00 93.75 610 GLN A C 1
ATOM 4841 O O . GLN A 1 610 ? -6.462 -8.447 -46.529 1.00 93.75 610 GLN A O 1
ATOM 4846 N N . GLU A 1 611 ? -5.654 -10.237 -45.423 1.00 94.19 611 GLU A N 1
ATOM 4847 C CA . GLU A 1 611 ? -6.935 -10.659 -44.849 1.00 94.19 611 GLU A CA 1
ATOM 4848 C C . GLU A 1 611 ? -7.501 -9.589 -43.901 1.00 94.19 611 GLU A C 1
ATOM 4850 O O . GLU A 1 611 ? -8.677 -9.238 -44.005 1.00 94.19 611 GLU A O 1
ATOM 4855 N N . THR A 1 612 ? -6.673 -9.002 -43.033 1.00 93.56 612 THR A N 1
ATOM 4856 C CA . THR A 1 612 ? -7.078 -7.917 -42.125 1.00 93.56 612 THR A CA 1
ATOM 4857 C C . THR A 1 612 ? -7.528 -6.673 -42.893 1.00 93.56 612 THR A C 1
ATOM 4859 O O . THR A 1 612 ? -8.578 -6.109 -42.581 1.00 93.56 612 THR A O 1
ATOM 4862 N N . MET A 1 613 ? -6.812 -6.278 -43.954 1.00 93.19 613 MET A N 1
ATOM 4863 C CA . MET A 1 613 ? -7.243 -5.163 -44.810 1.00 93.19 613 MET A CA 1
ATOM 4864 C C . MET A 1 613 ? -8.544 -5.456 -45.559 1.00 93.19 613 MET A C 1
ATOM 4866 O O . MET A 1 613 ? -9.367 -4.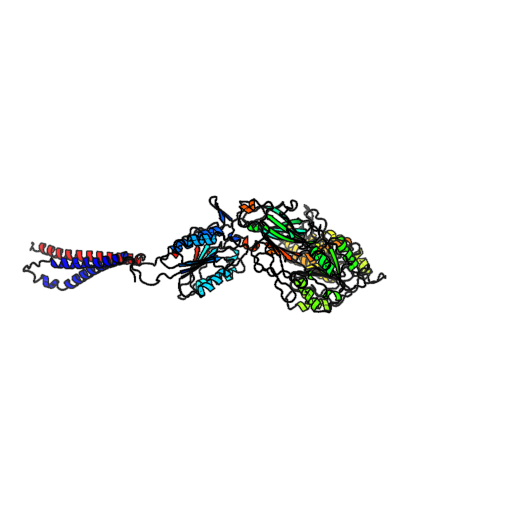556 -45.732 1.00 93.19 613 MET A O 1
ATOM 4870 N N . GLN A 1 614 ? -8.754 -6.698 -46.000 1.00 93.06 614 GLN A N 1
ATOM 4871 C CA . GLN A 1 614 ? -10.001 -7.098 -46.647 1.00 93.06 614 GLN A CA 1
ATOM 4872 C C . GLN A 1 614 ? -11.177 -7.040 -45.666 1.00 93.06 614 GLN A C 1
ATOM 4874 O O . GLN A 1 614 ? -12.228 -6.503 -46.016 1.00 93.06 614 GLN A O 1
ATOM 4879 N N . LYS A 1 615 ? -10.990 -7.530 -44.433 1.00 93.75 615 LYS A N 1
ATOM 4880 C CA . LYS A 1 615 ? -11.987 -7.414 -43.359 1.00 93.75 615 LYS A CA 1
ATOM 4881 C C . LYS A 1 615 ? -12.320 -5.952 -43.063 1.00 93.75 615 LYS A C 1
ATOM 4883 O O . LYS A 1 615 ? -13.496 -5.620 -42.996 1.00 93.75 615 LYS A O 1
ATOM 4888 N N . ALA A 1 616 ? -11.316 -5.077 -42.967 1.00 91.94 616 ALA A N 1
ATOM 4889 C CA . ALA A 1 616 ? -11.530 -3.643 -42.761 1.00 91.94 616 ALA A CA 1
ATOM 4890 C C . ALA A 1 616 ? -12.337 -3.003 -43.899 1.00 91.94 616 ALA A C 1
ATOM 4892 O O . AL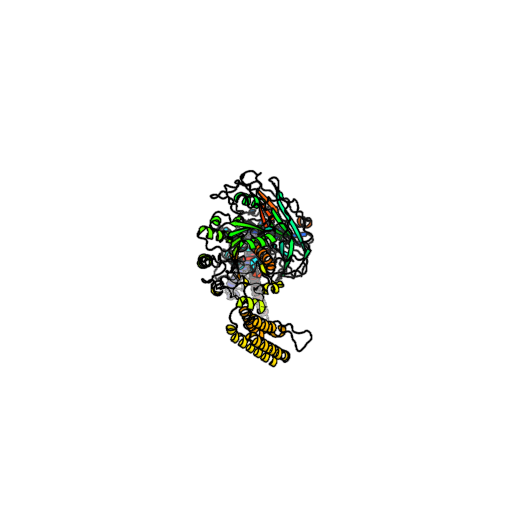A A 1 616 ? -13.297 -2.284 -43.636 1.00 91.94 616 ALA A O 1
ATOM 4893 N N . ALA A 1 617 ? -12.012 -3.306 -45.158 1.00 91.69 617 ALA A N 1
ATOM 4894 C CA . ALA A 1 617 ? -12.760 -2.787 -46.303 1.00 91.69 617 ALA A CA 1
ATOM 4895 C C . ALA A 1 617 ? -14.225 -3.261 -46.315 1.00 91.69 617 ALA A C 1
ATOM 4897 O O . ALA A 1 617 ? -15.127 -2.464 -46.564 1.00 91.69 617 ALA A O 1
ATOM 4898 N N . LEU A 1 618 ? -14.478 -4.540 -46.013 1.00 92.06 618 LEU A N 1
ATOM 4899 C CA . LEU A 1 618 ? -15.837 -5.084 -45.914 1.00 92.06 618 LEU A CA 1
ATOM 4900 C C . LEU A 1 618 ? -16.626 -4.438 -44.771 1.00 92.06 618 LEU A C 1
ATOM 4902 O O . LEU A 1 618 ? -17.751 -4.000 -44.986 1.00 92.06 618 LEU A O 1
ATOM 4906 N N . ALA A 1 619 ? -16.010 -4.306 -43.597 1.00 91.50 619 ALA A N 1
ATOM 4907 C CA . ALA A 1 619 ? -16.638 -3.722 -42.418 1.00 91.50 619 ALA A CA 1
ATOM 4908 C C . ALA A 1 619 ? -17.039 -2.249 -42.647 1.00 91.50 619 ALA A C 1
ATOM 4910 O O . ALA A 1 619 ? -18.139 -1.834 -42.279 1.00 91.50 619 ALA A O 1
ATOM 4911 N N . VAL A 1 620 ? -16.194 -1.467 -43.331 1.00 92.00 620 VAL A N 1
ATOM 4912 C CA . VAL A 1 620 ? -16.534 -0.087 -43.727 1.00 92.00 620 VAL A CA 1
ATOM 4913 C C . VAL A 1 620 ? -17.634 -0.051 -44.787 1.00 92.00 620 VAL A C 1
ATOM 4915 O O . VAL A 1 620 ? -18.505 0.814 -44.729 1.00 92.00 620 VAL A O 1
ATOM 4918 N N . ASN A 1 621 ? -17.645 -0.994 -45.734 1.00 90.19 621 ASN A N 1
ATOM 4919 C CA . ASN A 1 621 ? -18.718 -1.078 -46.724 1.00 90.19 621 ASN A CA 1
ATOM 4920 C C . ASN A 1 621 ? -20.076 -1.369 -46.081 1.00 90.19 621 ASN A C 1
ATOM 4922 O O . ASN A 1 621 ? -21.061 -0.738 -46.453 1.00 90.19 621 ASN A O 1
ATOM 4926 N N . GLU A 1 622 ? -20.129 -2.278 -45.110 1.00 89.25 622 GLU A N 1
ATOM 4927 C CA . GLU A 1 622 ? -21.353 -2.582 -44.362 1.00 89.25 622 GLU A CA 1
ATOM 4928 C C . GLU A 1 622 ? -21.840 -1.375 -43.550 1.00 89.25 622 GLU A C 1
ATOM 4930 O O . GLU A 1 622 ? -23.032 -1.066 -43.568 1.00 89.25 622 GLU A O 1
ATOM 4935 N N . LEU A 1 623 ? -20.924 -0.642 -42.904 1.00 89.69 623 LEU A N 1
ATOM 4936 C CA . LEU A 1 623 ? -21.257 0.605 -42.209 1.00 89.69 623 LEU A CA 1
ATOM 4937 C C . LEU A 1 623 ? -21.832 1.664 -43.153 1.00 89.69 623 LEU A C 1
ATOM 4939 O O . LEU A 1 623 ? -22.836 2.286 -42.822 1.00 89.69 623 LEU A O 1
ATOM 4943 N N . ALA A 1 624 ? -21.230 1.842 -44.329 1.00 87.69 624 ALA A N 1
ATOM 4944 C CA . ALA A 1 624 ? -21.675 2.823 -45.315 1.00 87.69 624 ALA A CA 1
ATOM 4945 C C . ALA A 1 624 ? -23.056 2.498 -45.914 1.00 87.69 624 ALA A C 1
ATOM 4947 O O . ALA A 1 624 ? -23.790 3.406 -46.292 1.00 87.69 624 ALA A O 1
ATOM 4948 N N . VAL A 1 625 ? -23.435 1.214 -45.970 1.00 86.94 625 VAL A N 1
ATOM 4949 C CA . VAL A 1 625 ? -24.795 0.795 -46.358 1.00 86.94 625 VAL A CA 1
ATOM 4950 C C . VAL A 1 625 ? -25.822 1.167 -45.281 1.00 86.94 625 VAL A C 1
ATOM 4952 O O . VAL A 1 625 ? -26.966 1.473 -45.611 1.00 86.94 625 VAL A O 1
ATOM 4955 N N . GLY A 1 626 ? -25.430 1.135 -44.004 1.00 82.56 626 GLY A N 1
ATOM 4956 C CA . GLY A 1 626 ? -26.291 1.513 -42.880 1.00 82.56 626 GLY A CA 1
ATOM 4957 C C . GLY A 1 626 ? -26.392 3.024 -42.645 1.00 82.56 626 GLY A C 1
ATOM 4958 O O . GLY A 1 626 ? -27.448 3.498 -42.230 1.00 82.56 626 GLY A O 1
ATOM 4959 N N . ASP A 1 627 ? -25.318 3.771 -42.908 1.00 84.81 627 ASP A N 1
ATOM 4960 C CA . ASP A 1 627 ? -25.233 5.224 -42.736 1.00 84.81 627 ASP A CA 1
ATOM 4961 C C . ASP A 1 627 ? -24.287 5.837 -43.788 1.00 84.81 627 ASP A C 1
ATOM 4963 O O . ASP A 1 627 ? -23.075 5.598 -43.795 1.00 84.81 627 ASP A O 1
ATOM 4967 N N . GLU A 1 628 ? -24.854 6.670 -44.667 1.00 83.44 628 GLU A N 1
ATOM 4968 C CA . GLU A 1 628 ? -24.167 7.319 -45.793 1.00 83.44 628 GLU A CA 1
ATOM 4969 C C . GLU A 1 628 ? -22.980 8.191 -45.339 1.00 83.44 628 GLU A C 1
ATOM 4971 O O . GLU A 1 628 ? -22.030 8.399 -46.098 1.00 83.44 628 GLU A O 1
ATOM 4976 N N . LYS A 1 629 ? -22.958 8.628 -44.068 1.00 85.12 629 LYS A N 1
ATOM 4977 C CA . LYS A 1 629 ? -21.830 9.362 -43.476 1.00 85.12 629 LYS A CA 1
ATOM 4978 C C . LYS A 1 629 ? -20.512 8.575 -43.557 1.00 85.12 629 LYS A C 1
ATOM 4980 O O . LYS A 1 629 ? -19.449 9.196 -43.584 1.00 85.12 629 LYS A O 1
ATOM 4985 N N . PHE A 1 630 ? -20.544 7.239 -43.614 1.00 87.25 630 PHE A N 1
ATOM 4986 C CA . PHE A 1 630 ? -19.329 6.416 -43.660 1.00 87.25 630 PHE A CA 1
ATOM 4987 C C . PHE A 1 630 ? -18.789 6.134 -45.070 1.00 87.25 630 PHE A C 1
ATOM 4989 O O . PHE A 1 630 ? -17.679 5.609 -45.187 1.00 87.25 630 PHE A O 1
ATOM 4996 N N . GLU A 1 631 ? -19.493 6.526 -46.139 1.00 86.44 631 GLU A N 1
ATOM 4997 C CA . GLU A 1 631 ? -19.021 6.354 -47.528 1.00 86.44 631 GLU A CA 1
ATOM 4998 C C . GLU A 1 631 ? -17.629 6.961 -47.747 1.00 86.44 631 GLU A C 1
ATOM 5000 O O . GLU A 1 631 ? -16.754 6.365 -48.375 1.00 86.44 631 GLU A O 1
ATOM 5005 N N . ILE A 1 632 ? -17.373 8.110 -47.123 1.00 86.50 632 ILE A N 1
ATOM 5006 C CA . ILE A 1 632 ? -16.114 8.849 -47.243 1.00 86.50 632 ILE A CA 1
ATOM 5007 C C . ILE A 1 632 ? -14.893 8.101 -46.682 1.00 86.50 632 ILE A C 1
ATOM 5009 O O . ILE A 1 632 ? -13.751 8.397 -47.042 1.00 86.50 632 ILE A O 1
ATOM 5013 N N . TYR A 1 633 ? -15.109 7.103 -45.818 1.00 88.56 633 TYR A N 1
ATOM 5014 C CA . TYR A 1 633 ? -14.036 6.271 -45.275 1.00 88.56 633 TYR A CA 1
ATOM 5015 C C . TYR A 1 633 ? -13.609 5.162 -46.240 1.00 88.56 633 TYR A C 1
ATOM 5017 O O . TYR A 1 633 ? -12.483 4.677 -46.114 1.00 88.56 633 TYR A O 1
ATOM 5025 N N . LYS A 1 634 ? -14.425 4.788 -47.237 1.00 88.50 634 LYS A N 1
ATOM 5026 C CA . LYS A 1 634 ? -14.054 3.753 -48.220 1.00 88.50 634 LYS A CA 1
ATOM 5027 C C . LYS A 1 634 ? -12.795 4.130 -48.989 1.00 88.50 634 LYS A C 1
ATOM 5029 O O . LYS A 1 634 ? -11.849 3.345 -49.042 1.00 88.50 634 LYS A O 1
ATOM 5034 N N . ASP A 1 635 ? -12.734 5.362 -49.488 1.00 86.88 635 ASP A N 1
ATOM 5035 C CA . ASP A 1 635 ? -11.563 5.879 -50.205 1.00 86.88 635 ASP A CA 1
ATOM 5036 C C . ASP A 1 635 ? -10.314 5.916 -49.314 1.00 86.88 635 ASP A C 1
ATOM 5038 O O . ASP A 1 635 ? -9.191 5.693 -49.775 1.00 86.88 635 ASP A O 1
ATOM 5042 N N . ARG A 1 636 ? -10.497 6.155 -48.010 1.00 88.19 636 ARG A N 1
ATOM 5043 C CA . ARG A 1 636 ? -9.415 6.177 -47.017 1.00 88.19 636 ARG A CA 1
ATOM 5044 C C . ARG A 1 636 ? -8.883 4.775 -46.738 1.00 88.19 636 ARG A C 1
ATOM 5046 O O . ARG A 1 636 ? -7.665 4.591 -46.733 1.00 88.19 636 ARG A O 1
ATOM 5053 N N . VAL A 1 637 ? -9.768 3.792 -46.576 1.00 90.62 637 VAL A N 1
ATOM 5054 C CA . VAL A 1 637 ? -9.381 2.384 -46.413 1.00 90.62 637 VAL A CA 1
ATOM 5055 C C . VAL A 1 637 ? -8.729 1.846 -47.684 1.00 90.62 637 VAL A C 1
ATOM 5057 O O . VAL A 1 637 ? -7.716 1.157 -47.598 1.00 90.62 637 VAL A O 1
ATOM 5060 N N . GLU A 1 638 ? -9.217 2.215 -48.868 1.00 89.75 638 GLU A N 1
ATOM 5061 C CA . GLU A 1 638 ? -8.590 1.837 -50.139 1.00 89.75 638 GLU A CA 1
ATOM 5062 C C . GLU A 1 638 ? -7.212 2.484 -50.336 1.00 89.75 638 GLU A C 1
ATOM 5064 O O . GLU A 1 638 ? -6.265 1.828 -50.785 1.00 89.75 638 GLU A O 1
ATOM 5069 N N . ALA A 1 639 ? -7.046 3.747 -49.940 1.00 89.38 639 ALA A N 1
ATOM 5070 C CA . ALA A 1 639 ? -5.738 4.395 -49.921 1.00 89.38 639 ALA A CA 1
ATOM 5071 C C . ALA A 1 639 ? -4.774 3.713 -48.932 1.00 89.38 639 ALA A C 1
ATOM 5073 O O . ALA A 1 639 ? -3.608 3.490 -49.269 1.00 89.38 639 ALA A O 1
ATOM 5074 N N . ALA A 1 640 ? -5.249 3.333 -47.742 1.00 90.31 640 ALA A N 1
ATOM 5075 C CA . ALA A 1 640 ? -4.467 2.558 -46.780 1.00 90.31 640 ALA A CA 1
ATOM 5076 C C . ALA A 1 640 ? -4.114 1.165 -47.325 1.00 90.31 640 ALA A C 1
ATOM 5078 O O . ALA A 1 640 ? -2.970 0.733 -47.204 1.00 90.31 640 ALA A O 1
ATOM 5079 N N . ARG A 1 641 ? -5.041 0.500 -48.026 1.00 92.06 641 ARG A N 1
ATOM 5080 C CA . ARG A 1 641 ? -4.804 -0.794 -48.683 1.00 92.06 641 ARG A CA 1
ATOM 5081 C C . ARG A 1 641 ? -3.670 -0.710 -49.699 1.00 92.06 641 ARG A C 1
ATOM 5083 O O . ARG A 1 641 ? -2.805 -1.582 -49.706 1.00 92.06 641 ARG A O 1
ATOM 5090 N N . LYS A 1 642 ? -3.623 0.352 -50.512 1.00 92.81 642 LYS A N 1
ATOM 5091 C CA . LYS A 1 642 ? -2.503 0.596 -51.440 1.00 92.81 642 LYS A CA 1
ATOM 5092 C C . LYS A 1 642 ? -1.173 0.749 -50.700 1.00 92.81 642 LYS A C 1
ATOM 5094 O O . LYS A 1 642 ? -0.201 0.114 -51.097 1.00 92.81 642 LYS A O 1
ATOM 5099 N N . LYS A 1 643 ? -1.146 1.510 -49.599 1.00 93.38 643 LYS A N 1
ATOM 5100 C CA . LYS A 1 643 ? 0.053 1.656 -48.753 1.00 93.38 643 LYS A CA 1
ATOM 5101 C C . LYS A 1 643 ? 0.492 0.336 -48.119 1.00 93.38 643 LYS A C 1
ATOM 5103 O O . LYS A 1 643 ? 1.684 0.082 -48.040 1.00 93.38 643 LYS A O 1
ATOM 5108 N N . VAL A 1 644 ? -0.446 -0.515 -47.700 1.00 93.38 644 VAL A N 1
ATOM 5109 C CA . VAL A 1 644 ? -0.130 -1.857 -47.183 1.00 93.38 644 VAL A CA 1
ATOM 5110 C C . VAL A 1 644 ? 0.484 -2.725 -48.281 1.00 93.38 644 VAL A C 1
ATOM 5112 O O . VAL A 1 644 ? 1.493 -3.378 -48.041 1.00 93.38 644 VAL A O 1
ATOM 5115 N N . VAL A 1 645 ? -0.061 -2.707 -49.501 1.00 92.69 645 VAL A N 1
ATOM 5116 C CA . VAL A 1 645 ? 0.520 -3.444 -50.641 1.00 92.69 645 VAL A CA 1
ATOM 5117 C C . VAL A 1 645 ? 1.930 -2.946 -50.970 1.00 92.69 645 VAL A C 1
ATOM 5119 O O . VAL A 1 645 ? 2.822 -3.759 -51.199 1.00 92.69 645 VAL A O 1
ATOM 5122 N N . GLU A 1 646 ? 2.143 -1.630 -50.952 1.00 93.25 646 GLU A N 1
ATOM 5123 C CA . GLU A 1 646 ? 3.464 -1.020 -51.126 1.00 93.25 646 GLU A CA 1
ATOM 5124 C C . GLU A 1 646 ? 4.423 -1.432 -49.999 1.00 93.25 646 GLU A C 1
ATOM 5126 O O . GLU A 1 646 ? 5.533 -1.883 -50.271 1.00 93.25 646 GLU A O 1
ATOM 5131 N N . ALA A 1 647 ? 3.985 -1.389 -48.740 1.00 91.69 647 ALA A N 1
ATOM 5132 C CA . ALA A 1 647 ? 4.787 -1.821 -47.600 1.00 91.69 647 ALA A CA 1
ATOM 5133 C C . ALA A 1 647 ? 5.198 -3.299 -47.701 1.00 91.69 647 ALA A C 1
ATOM 5135 O O . ALA A 1 647 ? 6.360 -3.626 -47.468 1.00 91.69 647 ALA A O 1
ATOM 5136 N N . LEU A 1 648 ? 4.280 -4.172 -48.133 1.00 92.56 648 LEU A N 1
ATOM 5137 C CA . LEU A 1 648 ? 4.525 -5.602 -48.364 1.00 92.56 648 LEU A CA 1
ATOM 5138 C C . LEU A 1 648 ? 5.498 -5.888 -49.522 1.00 92.56 648 LEU A C 1
ATOM 5140 O O . LEU A 1 648 ? 5.912 -7.035 -49.690 1.00 92.56 648 LEU A O 1
ATOM 5144 N N . SER A 1 649 ? 5.845 -4.883 -50.333 1.00 89.75 649 SER A N 1
ATOM 5145 C CA . SER A 1 649 ? 6.885 -4.994 -51.366 1.00 89.75 649 SER A CA 1
ATOM 5146 C C . SER A 1 649 ? 8.296 -4.713 -50.838 1.00 89.75 649 SER A C 1
ATOM 5148 O O . SER A 1 649 ? 9.276 -4.970 -51.535 1.00 89.75 649 SER A O 1
ATOM 5150 N N . THR A 1 650 ? 8.405 -4.214 -49.603 1.00 87.06 650 THR A N 1
ATOM 5151 C CA . THR A 1 650 ? 9.673 -3.924 -48.925 1.00 87.06 650 THR A CA 1
ATOM 5152 C C . THR A 1 650 ? 9.946 -4.954 -47.827 1.00 87.06 650 THR A C 1
ATOM 5154 O O . THR A 1 650 ? 8.998 -5.487 -47.258 1.00 87.06 650 THR A O 1
ATOM 5157 N N . PRO A 1 651 ? 11.210 -5.229 -47.463 1.00 86.31 651 PRO A N 1
ATOM 5158 C CA . PRO A 1 651 ? 11.523 -6.208 -46.420 1.00 86.31 651 PRO A CA 1
ATOM 5159 C C . PRO A 1 651 ? 11.268 -5.701 -44.985 1.00 86.31 651 PRO A C 1
ATOM 5161 O O . PRO A 1 651 ? 11.445 -6.459 -44.034 1.00 86.31 651 PRO A O 1
ATOM 5164 N N . TYR A 1 652 ? 10.866 -4.438 -44.796 1.00 88.50 652 TYR A N 1
ATOM 5165 C CA . TYR A 1 652 ? 10.797 -3.798 -43.479 1.00 88.50 652 TYR A CA 1
ATOM 5166 C C . TYR A 1 652 ? 9.383 -3.823 -42.889 1.00 88.50 652 TYR A C 1
ATOM 5168 O O . TYR A 1 652 ? 8.480 -3.138 -43.373 1.00 88.50 652 TYR A O 1
ATOM 5176 N N . LEU A 1 653 ? 9.211 -4.546 -41.778 1.00 91.06 653 LEU A N 1
ATOM 5177 C CA . LEU A 1 653 ? 7.945 -4.618 -41.037 1.00 91.06 653 LEU A CA 1
ATOM 5178 C C . LEU A 1 653 ? 7.468 -3.258 -40.499 1.00 91.06 653 LEU A C 1
ATOM 5180 O O . LEU A 1 653 ? 6.263 -3.053 -40.380 1.00 91.06 653 LEU A O 1
ATOM 5184 N N . ASP A 1 654 ? 8.367 -2.300 -40.254 1.00 89.12 654 ASP A N 1
ATOM 5185 C CA . ASP A 1 654 ? 7.993 -0.934 -39.847 1.00 89.12 654 ASP A CA 1
ATOM 5186 C C . ASP A 1 654 ? 7.126 -0.229 -40.899 1.00 89.12 654 ASP A C 1
ATOM 5188 O O . ASP A 1 654 ? 6.173 0.468 -40.561 1.00 89.12 654 ASP A O 1
ATOM 5192 N N . ASN A 1 655 ? 7.392 -0.451 -42.192 1.00 90.62 655 ASN A N 1
ATOM 5193 C CA . ASN A 1 655 ? 6.567 0.126 -43.256 1.00 90.62 655 ASN A CA 1
ATOM 5194 C C . ASN A 1 655 ? 5.136 -0.421 -43.191 1.00 90.62 655 ASN A C 1
ATOM 5196 O O . ASN A 1 655 ? 4.174 0.321 -43.399 1.00 90.62 655 ASN A O 1
ATOM 5200 N N . LEU A 1 656 ? 4.998 -1.712 -42.869 1.00 92.38 656 LEU A N 1
ATOM 5201 C CA . LEU A 1 656 ? 3.704 -2.361 -42.687 1.00 92.38 656 LEU A CA 1
ATOM 5202 C C . LEU A 1 656 ? 2.997 -1.813 -41.443 1.00 92.38 656 LEU A C 1
ATOM 5204 O O . LEU A 1 656 ? 1.830 -1.433 -41.533 1.00 92.38 656 LEU A O 1
ATOM 5208 N N . TYR A 1 657 ? 3.718 -1.702 -40.323 1.00 92.06 657 TYR A N 1
ATOM 5209 C CA . TYR A 1 657 ? 3.220 -1.084 -39.096 1.00 92.06 657 TYR A CA 1
ATOM 5210 C C . TYR A 1 657 ? 2.707 0.336 -39.363 1.00 92.06 657 TYR A C 1
ATOM 5212 O O . TYR A 1 657 ? 1.542 0.607 -39.099 1.00 92.06 657 TYR A O 1
ATOM 5220 N N . ARG A 1 658 ? 3.511 1.222 -39.968 1.00 90.69 658 ARG A N 1
ATOM 5221 C CA . ARG A 1 658 ? 3.121 2.614 -40.270 1.00 90.69 658 ARG A CA 1
ATOM 5222 C C . ARG A 1 658 ? 1.918 2.712 -41.208 1.00 90.69 658 ARG A C 1
ATOM 5224 O O . ARG A 1 658 ? 1.130 3.650 -41.093 1.00 90.69 658 ARG A O 1
ATOM 5231 N N . ALA A 1 659 ? 1.772 1.777 -42.149 1.00 92.06 659 ALA A N 1
ATOM 5232 C CA . ALA A 1 659 ? 0.623 1.748 -43.051 1.00 92.06 659 ALA A CA 1
ATOM 5233 C C . ALA A 1 659 ? -0.686 1.452 -42.297 1.00 92.06 659 ALA A C 1
ATOM 5235 O O . ALA A 1 659 ? -1.686 2.133 -42.531 1.00 92.06 659 ALA A O 1
ATOM 5236 N N . PHE A 1 660 ? -0.663 0.487 -41.373 1.00 92.62 660 PHE A N 1
ATOM 5237 C CA . PHE A 1 660 ? -1.797 0.171 -40.500 1.00 92.62 660 PHE A CA 1
ATOM 5238 C C . PHE A 1 660 ? -2.001 1.216 -39.395 1.00 92.62 660 PHE A C 1
ATOM 5240 O O . PHE A 1 660 ? -3.131 1.595 -39.119 1.00 92.62 660 PHE A O 1
ATOM 5247 N N . ASP A 1 661 ? -0.938 1.755 -38.809 1.00 89.25 661 ASP A N 1
ATOM 5248 C CA . ASP A 1 661 ? -1.021 2.820 -37.808 1.00 89.25 661 ASP A CA 1
ATOM 5249 C C . ASP A 1 661 ? -1.681 4.078 -38.395 1.00 89.25 661 ASP A C 1
ATOM 5251 O O . ASP A 1 661 ? -2.598 4.641 -37.805 1.00 89.25 661 ASP A O 1
ATOM 5255 N N . GLY A 1 662 ? -1.335 4.445 -39.634 1.00 88.19 662 GLY A N 1
ATOM 5256 C CA . GLY A 1 662 ? -2.027 5.506 -40.368 1.00 88.19 662 GLY A CA 1
ATOM 5257 C C . GLY A 1 662 ? -3.492 5.188 -40.708 1.00 88.19 662 GLY A C 1
ATOM 5258 O O . GLY A 1 662 ? -4.288 6.105 -40.883 1.00 88.19 662 GLY A O 1
ATOM 5259 N N . LEU A 1 663 ? -3.886 3.915 -40.794 1.00 90.62 663 LEU A N 1
ATOM 5260 C CA . LEU A 1 663 ? -5.297 3.529 -40.919 1.00 90.62 663 LEU A CA 1
ATOM 5261 C C . LEU A 1 663 ? -6.045 3.711 -39.584 1.00 90.62 663 LEU A C 1
ATOM 5263 O O . LEU A 1 663 ? -7.223 4.068 -39.577 1.00 90.62 663 LEU A O 1
ATOM 5267 N N . MET A 1 664 ? -5.375 3.470 -38.462 1.00 90.12 664 MET A N 1
ATOM 5268 C CA . MET A 1 664 ? -5.982 3.476 -37.129 1.00 90.12 664 MET A CA 1
ATOM 5269 C C . MET A 1 664 ? -6.040 4.877 -36.512 1.00 90.12 664 MET A C 1
ATOM 5271 O O . MET A 1 664 ? -7.061 5.264 -35.940 1.00 90.12 664 MET A O 1
ATOM 5275 N N . HIS A 1 665 ? -4.963 5.647 -36.662 1.00 88.25 665 HIS A N 1
ATOM 5276 C CA . HIS A 1 665 ? -4.696 6.846 -35.870 1.00 88.25 665 HIS A CA 1
ATOM 5277 C C . HIS A 1 665 ? -4.553 8.137 -36.692 1.00 88.25 665 HIS A C 1
ATOM 5279 O O . HIS A 1 665 ? -4.242 9.173 -36.110 1.00 88.25 665 HIS A O 1
ATOM 5285 N N . ASP A 1 666 ? -4.778 8.133 -38.018 1.00 87.38 666 ASP A N 1
ATOM 5286 C CA . ASP A 1 666 ? -4.721 9.376 -38.812 1.00 87.38 666 ASP A CA 1
ATOM 5287 C C . ASP A 1 666 ? -5.822 10.354 -38.343 1.00 87.38 666 ASP A C 1
ATOM 5289 O O . ASP A 1 666 ? -7.016 10.059 -38.500 1.00 87.38 666 ASP A O 1
ATOM 5293 N N . PRO A 1 667 ? -5.443 11.523 -37.782 1.00 82.06 667 PRO A N 1
ATOM 5294 C CA . PRO A 1 667 ? -6.389 12.488 -37.226 1.00 82.06 667 PRO A CA 1
ATOM 5295 C C . PRO A 1 667 ? -7.215 13.204 -38.305 1.00 82.06 667 PRO A C 1
ATOM 5297 O O . PRO A 1 667 ? -8.138 13.952 -37.979 1.00 82.06 667 PRO A O 1
ATOM 5300 N N . GLY A 1 668 ? -6.903 12.993 -39.587 1.00 84.94 668 GLY A N 1
ATOM 5301 C CA . GLY A 1 668 ? -7.549 13.669 -40.699 1.00 84.94 668 GLY A CA 1
ATOM 5302 C C . GLY A 1 668 ? -7.118 15.132 -40.818 1.00 84.94 668 GLY A C 1
ATOM 5303 O O . GLY A 1 668 ? -6.038 15.531 -40.379 1.00 84.94 668 GLY A O 1
ATOM 5304 N N . VAL A 1 669 ? -7.954 15.944 -41.465 1.00 84.06 669 VAL A N 1
ATOM 5305 C CA . VAL A 1 669 ? -7.774 17.401 -41.544 1.00 84.06 669 VAL A CA 1
ATOM 5306 C C . VAL A 1 669 ? -9.053 18.064 -41.061 1.00 84.06 669 VAL A C 1
ATOM 5308 O O . VAL A 1 669 ? -10.128 17.806 -41.600 1.00 84.06 669 VAL A O 1
ATOM 5311 N N . LYS A 1 670 ? -8.924 18.932 -40.052 1.00 74.75 670 LYS A N 1
ATOM 5312 C CA . LYS A 1 670 ? -10.049 19.681 -39.490 1.00 74.75 670 LYS A CA 1
ATOM 5313 C C . LYS A 1 670 ? -10.767 20.457 -40.601 1.00 74.75 670 LYS A C 1
ATOM 5315 O O . LYS A 1 670 ? -10.113 21.077 -41.435 1.00 74.75 670 LYS A O 1
ATOM 5320 N N . ASP A 1 671 ? -12.095 20.376 -40.616 1.00 73.00 671 ASP A N 1
ATOM 5321 C CA . ASP A 1 671 ? -12.978 21.051 -41.578 1.00 73.00 671 ASP A CA 1
ATOM 5322 C C . ASP A 1 671 ? -12.818 20.613 -43.052 1.00 73.00 671 ASP A C 1
ATOM 5324 O O . ASP A 1 671 ? -13.355 21.259 -43.951 1.00 73.00 671 ASP A O 1
ATOM 5328 N N . ASN A 1 672 ? -12.126 19.497 -43.328 1.00 77.75 672 ASN A N 1
ATOM 5329 C CA . ASN A 1 672 ? -12.063 18.897 -44.662 1.00 77.75 672 ASN A CA 1
ATOM 5330 C C . ASN A 1 672 ? -12.937 17.631 -44.730 1.00 77.75 672 ASN A C 1
ATOM 5332 O O . ASN A 1 672 ? -12.526 16.595 -44.199 1.00 77.75 672 ASN A O 1
ATOM 5336 N N . PRO A 1 673 ? -14.088 17.666 -45.433 1.00 70.25 673 PRO A N 1
ATOM 5337 C CA . PRO A 1 673 ? -14.975 16.510 -45.554 1.00 70.25 673 PRO A CA 1
ATOM 5338 C C . PRO A 1 673 ? -14.249 15.268 -46.083 1.00 70.25 673 PRO A C 1
ATOM 5340 O O . PRO A 1 673 ? -14.445 14.178 -45.566 1.00 70.25 673 PRO A O 1
ATOM 5343 N N . ASN A 1 674 ? -13.318 15.440 -47.027 1.00 75.88 674 ASN A N 1
ATOM 5344 C CA . ASN A 1 674 ? -12.619 14.353 -47.724 1.00 75.88 674 ASN A CA 1
ATOM 5345 C C . ASN A 1 674 ? -11.447 13.747 -46.931 1.00 75.88 674 ASN A C 1
ATOM 5347 O O . ASN A 1 674 ? -10.767 12.839 -47.419 1.00 75.88 674 ASN A O 1
ATOM 5351 N N . ARG A 1 675 ? -11.164 14.249 -45.722 1.00 80.25 675 ARG A N 1
ATOM 5352 C CA . ARG A 1 675 ? -10.139 13.701 -44.819 1.00 80.25 675 ARG A CA 1
ATOM 5353 C C . ARG A 1 675 ? -10.674 13.610 -43.387 1.00 80.25 675 ARG A C 1
ATOM 5355 O O . ARG A 1 675 ? -10.172 14.322 -42.515 1.00 80.25 675 ARG A O 1
ATOM 5362 N N . PRO A 1 676 ? -11.664 12.737 -43.146 1.00 81.69 676 PRO A N 1
ATOM 5363 C CA . PRO A 1 676 ? -12.262 12.578 -41.830 1.00 81.69 676 PRO A CA 1
ATOM 5364 C C . PRO A 1 676 ? -11.279 11.936 -40.841 1.00 81.69 676 PRO A C 1
ATOM 5366 O O . PRO A 1 676 ? -10.318 11.269 -41.237 1.00 81.69 676 PRO A O 1
ATOM 5369 N N . ASN A 1 677 ? -11.541 12.130 -39.549 1.00 88.12 677 ASN A N 1
ATOM 5370 C CA . ASN A 1 677 ? -10.763 11.522 -38.475 1.00 88.12 677 ASN A CA 1
ATOM 5371 C C . ASN A 1 677 ? -11.056 10.014 -38.403 1.00 88.12 677 ASN A C 1
ATOM 5373 O O . ASN A 1 677 ? -12.219 9.609 -38.288 1.00 88.12 677 ASN A O 1
ATOM 5377 N N . MET A 1 678 ? -10.011 9.181 -38.452 1.00 88.62 678 MET A N 1
ATOM 5378 C CA . MET A 1 678 ? -10.154 7.722 -38.370 1.00 88.62 678 MET A CA 1
ATOM 5379 C C . MET A 1 678 ? -10.656 7.258 -36.995 1.00 88.62 678 MET A C 1
ATOM 5381 O O . MET A 1 678 ? -11.318 6.225 -36.906 1.00 88.62 678 MET A O 1
ATOM 5385 N N . ALA A 1 679 ? -10.435 8.037 -35.930 1.00 87.50 679 ALA A N 1
ATOM 5386 C CA . ALA A 1 679 ? -10.917 7.705 -34.591 1.00 87.50 679 ALA A CA 1
ATOM 5387 C C . ALA A 1 679 ? -12.451 7.579 -34.522 1.00 87.50 679 ALA A C 1
ATOM 5389 O O . ALA A 1 679 ? -12.956 6.731 -33.789 1.00 87.50 679 ALA A O 1
ATOM 5390 N N . GLU A 1 680 ? -13.194 8.367 -35.310 1.00 87.00 680 GLU A N 1
ATOM 5391 C CA . GLU A 1 680 ? -14.663 8.288 -35.373 1.00 87.00 680 GLU A CA 1
ATOM 5392 C C . GLU A 1 680 ? -15.155 6.974 -35.996 1.00 87.00 680 GLU A C 1
ATOM 5394 O O . GLU A 1 680 ? -16.175 6.431 -35.565 1.00 87.00 680 GLU A O 1
ATOM 5399 N N . LEU A 1 681 ? -14.419 6.439 -36.978 1.00 89.50 681 LEU A N 1
ATOM 5400 C CA . LEU A 1 681 ? -14.720 5.143 -37.586 1.00 89.50 681 LEU A CA 1
ATOM 5401 C C . LEU A 1 681 ? -14.515 4.018 -36.567 1.00 89.50 681 LEU A C 1
ATOM 5403 O O . LEU A 1 681 ? -15.397 3.190 -36.343 1.00 89.50 681 LEU A O 1
ATOM 5407 N N . TRP A 1 682 ? -13.358 4.016 -35.910 1.00 91.31 682 TRP A N 1
ATOM 5408 C CA . TRP A 1 682 ? -12.974 2.971 -34.962 1.00 91.31 682 TRP A CA 1
ATOM 5409 C C . TRP A 1 682 ? -13.702 3.058 -33.612 1.00 91.31 682 TRP A C 1
ATOM 5411 O O . TRP A 1 682 ? -13.609 2.130 -32.809 1.00 91.31 682 TRP A O 1
ATOM 5421 N N . ALA A 1 683 ? -14.434 4.146 -33.352 1.00 90.88 683 ALA A N 1
ATOM 5422 C CA . ALA A 1 683 ? -15.312 4.288 -32.191 1.00 90.88 683 ALA A CA 1
ATOM 5423 C C . ALA A 1 683 ? -16.643 3.524 -32.340 1.00 90.88 683 ALA A C 1
ATOM 5425 O O . ALA A 1 683 ? -17.347 3.331 -31.347 1.00 90.88 683 ALA A O 1
ATOM 5426 N N . GLN A 1 684 ? -16.997 3.078 -33.552 1.00 91.50 684 GLN A N 1
ATOM 5427 C CA . GLN A 1 684 ? -18.251 2.365 -33.789 1.00 91.50 684 GLN A CA 1
ATOM 5428 C C . GLN A 1 684 ? -18.268 0.994 -33.088 1.00 91.50 684 GLN A C 1
ATOM 5430 O O . GLN A 1 684 ? -17.295 0.241 -33.198 1.00 91.50 684 GLN A O 1
ATOM 5435 N N . PRO A 1 685 ? -19.376 0.602 -32.423 1.00 90.25 685 PRO A N 1
ATOM 5436 C CA . PRO A 1 685 ? -19.462 -0.678 -31.715 1.00 90.25 685 PRO A CA 1
ATOM 5437 C C . PRO A 1 685 ? -19.154 -1.899 -32.592 1.00 90.25 685 PRO A C 1
ATOM 5439 O O . PRO A 1 685 ? -18.499 -2.833 -32.134 1.00 90.25 685 PRO A O 1
ATOM 5442 N N . THR A 1 686 ? -19.571 -1.875 -33.862 1.00 89.31 686 THR A N 1
ATOM 5443 C CA . THR A 1 686 ? -19.336 -2.949 -34.843 1.00 89.31 686 THR A CA 1
ATOM 5444 C C . THR A 1 686 ? -17.867 -3.089 -35.244 1.00 89.31 686 THR A C 1
ATOM 5446 O O . THR A 1 686 ? -17.438 -4.180 -35.610 1.00 89.31 686 THR A O 1
ATOM 5449 N N . MET A 1 687 ? -17.073 -2.020 -35.133 1.00 90.06 687 MET A N 1
ATOM 5450 C CA . MET A 1 687 ? -15.648 -2.022 -35.484 1.00 90.06 687 MET A CA 1
ATOM 5451 C C . MET A 1 687 ? -14.753 -2.458 -34.322 1.00 90.06 687 MET A C 1
ATOM 5453 O O . MET A 1 687 ? -13.578 -2.742 -34.534 1.00 90.06 687 MET A O 1
ATOM 5457 N N . ARG A 1 688 ? -15.279 -2.531 -33.093 1.00 91.69 688 ARG A N 1
ATOM 5458 C CA . ARG A 1 688 ? -14.477 -2.726 -31.875 1.00 91.69 688 ARG A CA 1
ATOM 5459 C C . ARG A 1 688 ? -13.696 -4.044 -31.858 1.00 91.69 688 ARG A C 1
ATOM 5461 O O . ARG A 1 688 ? -12.545 -4.050 -31.441 1.00 91.69 688 ARG A O 1
ATOM 5468 N N . ALA A 1 689 ? -14.299 -5.139 -32.323 1.00 92.62 689 ALA A N 1
ATOM 5469 C CA . ALA A 1 689 ? -13.620 -6.436 -32.398 1.00 92.62 689 ALA A CA 1
ATOM 5470 C C . ALA A 1 689 ? -12.470 -6.405 -33.416 1.00 92.62 689 ALA A C 1
ATOM 5472 O O . ALA A 1 689 ? -11.343 -6.748 -33.084 1.00 92.62 689 ALA A O 1
ATOM 5473 N N . LEU A 1 690 ? -12.735 -5.892 -34.622 1.00 93.38 690 LEU A N 1
ATOM 5474 C CA . LEU A 1 690 ? -11.719 -5.762 -35.664 1.00 93.38 690 LEU A CA 1
ATOM 5475 C C . LEU A 1 690 ? -10.602 -4.787 -35.265 1.00 93.38 690 LEU A C 1
ATOM 5477 O O . LEU A 1 690 ? -9.443 -5.028 -35.581 1.00 93.38 690 LEU A O 1
ATOM 5481 N N . LYS A 1 691 ? -10.941 -3.706 -34.556 1.00 92.69 691 LYS A N 1
ATOM 5482 C CA . LYS A 1 691 ? -9.973 -2.773 -33.978 1.00 92.69 691 LYS A CA 1
ATOM 5483 C C . LYS A 1 691 ? -8.988 -3.509 -33.068 1.00 92.69 691 LYS A C 1
ATOM 5485 O O . LYS A 1 691 ? -7.787 -3.366 -33.253 1.00 92.69 691 LYS A O 1
ATOM 5490 N N . ASN A 1 692 ? -9.500 -4.319 -32.140 1.00 92.38 692 ASN A N 1
ATOM 5491 C CA . ASN A 1 692 ? -8.664 -5.103 -31.232 1.00 92.38 692 ASN A CA 1
ATOM 5492 C C . ASN A 1 692 ? -7.792 -6.114 -32.000 1.00 92.38 692 ASN A C 1
ATOM 5494 O O . ASN A 1 692 ? -6.599 -6.207 -31.727 1.00 92.38 692 ASN A O 1
ATOM 5498 N N . ASP A 1 693 ? -8.355 -6.802 -33.002 1.00 91.69 693 ASP A N 1
ATOM 5499 C CA . ASP A 1 693 ? -7.600 -7.724 -33.862 1.00 91.69 693 ASP A CA 1
ATOM 5500 C C . ASP A 1 693 ? -6.453 -7.005 -34.602 1.00 91.69 693 ASP A C 1
ATOM 5502 O O . ASP A 1 693 ? -5.347 -7.540 -34.715 1.00 91.69 693 ASP A O 1
ATOM 5506 N N . ILE A 1 694 ? -6.701 -5.787 -35.107 1.00 92.88 694 ILE A N 1
ATOM 5507 C CA . ILE A 1 694 ? -5.679 -4.953 -35.757 1.00 92.88 694 ILE A CA 1
ATOM 5508 C C . ILE A 1 694 ? -4.622 -4.514 -34.743 1.00 92.88 694 ILE A C 1
ATOM 5510 O O . ILE A 1 694 ? -3.437 -4.614 -35.047 1.00 92.88 694 ILE A O 1
ATOM 5514 N N . ASP A 1 695 ? -5.015 -4.064 -33.551 1.00 91.19 695 ASP A N 1
ATOM 5515 C CA . ASP A 1 695 ? -4.078 -3.637 -32.508 1.00 91.19 695 ASP A CA 1
ATOM 5516 C C . ASP A 1 695 ? -3.157 -4.792 -32.072 1.00 91.19 695 ASP A C 1
ATOM 5518 O O . ASP A 1 695 ? -1.944 -4.608 -31.935 1.00 91.19 695 ASP A O 1
ATOM 5522 N N . ASP A 1 696 ? -3.689 -6.005 -31.916 1.00 90.12 696 ASP A N 1
ATOM 5523 C CA . ASP A 1 696 ? -2.895 -7.187 -31.562 1.00 90.12 696 ASP A CA 1
ATOM 5524 C C . ASP A 1 696 ? -1.997 -7.656 -32.717 1.00 90.12 696 ASP A C 1
ATOM 5526 O O . ASP A 1 696 ? -0.831 -8.025 -32.506 1.00 90.12 696 ASP A O 1
ATOM 5530 N N . PHE A 1 697 ? -2.483 -7.558 -33.958 1.00 92.62 697 PHE A N 1
ATOM 5531 C CA . PHE A 1 697 ? -1.654 -7.760 -35.143 1.00 92.62 697 PHE A CA 1
ATOM 5532 C C . PHE A 1 697 ? -0.507 -6.741 -35.204 1.00 92.62 697 PHE A C 1
ATOM 5534 O O . PHE A 1 697 ? 0.645 -7.126 -35.412 1.00 92.62 697 PHE A O 1
ATOM 5541 N N . LEU A 1 698 ? -0.785 -5.459 -34.953 1.00 91.50 698 LEU A N 1
ATOM 5542 C CA . LEU A 1 698 ? 0.214 -4.391 -34.949 1.00 91.50 698 LEU A CA 1
ATOM 5543 C C . LEU A 1 698 ? 1.280 -4.606 -33.874 1.00 91.50 698 LEU A C 1
ATOM 5545 O O . LEU A 1 698 ? 2.465 -4.443 -34.166 1.00 91.50 698 LEU A O 1
ATOM 5549 N N . LYS A 1 699 ? 0.896 -5.030 -32.664 1.00 90.62 699 LYS A N 1
ATOM 5550 C CA . LYS A 1 699 ? 1.856 -5.410 -31.611 1.00 90.62 699 LYS A CA 1
ATOM 5551 C C . LYS A 1 699 ? 2.765 -6.548 -32.072 1.00 90.62 699 LYS A C 1
ATOM 5553 O O . LYS A 1 699 ? 3.972 -6.471 -31.862 1.00 90.62 699 LYS A O 1
ATOM 5558 N N . THR A 1 700 ? 2.203 -7.561 -32.733 1.00 90.00 700 THR A N 1
ATOM 5559 C CA . THR A 1 700 ? 2.957 -8.715 -33.254 1.00 90.00 700 THR A CA 1
ATOM 5560 C C . THR A 1 700 ? 3.920 -8.311 -34.374 1.00 90.00 700 THR A C 1
ATOM 5562 O O . THR A 1 700 ? 5.040 -8.810 -34.443 1.00 90.00 700 THR A O 1
ATOM 5565 N N . VAL A 1 701 ? 3.512 -7.393 -35.253 1.00 92.44 701 VAL A N 1
ATOM 5566 C CA . VAL A 1 701 ? 4.353 -6.868 -36.342 1.00 92.44 701 VAL A CA 1
ATOM 5567 C C . VAL A 1 701 ? 5.447 -5.939 -35.815 1.00 92.44 701 VAL A C 1
ATOM 5569 O O . VAL A 1 701 ? 6.536 -5.914 -36.379 1.00 92.44 701 VAL A O 1
ATOM 5572 N N . ARG A 1 702 ? 5.180 -5.178 -34.749 1.00 91.81 702 ARG A N 1
ATOM 5573 C CA . ARG A 1 702 ? 6.103 -4.166 -34.218 1.00 91.81 702 ARG A CA 1
ATOM 5574 C C . ARG A 1 702 ? 7.131 -4.745 -33.250 1.00 91.81 702 ARG A C 1
ATOM 5576 O O . ARG A 1 702 ? 8.322 -4.463 -33.380 1.00 91.81 702 ARG A O 1
ATOM 5583 N N . PHE A 1 703 ? 6.685 -5.519 -32.265 1.00 92.06 703 PHE A N 1
ATOM 5584 C CA . PHE A 1 703 ? 7.523 -5.964 -31.155 1.00 92.06 703 PHE A CA 1
ATOM 5585 C C . PHE A 1 703 ? 8.086 -7.362 -31.412 1.00 92.06 703 PHE A C 1
ATOM 5587 O O . PHE A 1 703 ? 7.343 -8.311 -31.651 1.00 92.06 703 PHE A O 1
ATOM 5594 N N . GLY A 1 704 ? 9.411 -7.471 -31.371 1.00 92.12 704 GLY A N 1
ATOM 5595 C CA . GLY A 1 704 ? 10.146 -8.724 -31.472 1.00 92.12 704 GLY A CA 1
ATOM 5596 C C . GLY A 1 704 ? 10.620 -9.219 -30.109 1.00 92.12 704 GLY A C 1
ATOM 5597 O O . GLY A 1 704 ? 9.909 -9.130 -29.105 1.00 92.12 704 GLY A O 1
ATOM 5598 N N . ASP A 1 705 ? 11.846 -9.738 -30.093 1.00 92.12 705 ASP A N 1
ATOM 5599 C CA . ASP A 1 705 ? 12.445 -10.340 -28.907 1.00 92.12 705 ASP A CA 1
ATOM 5600 C C . ASP A 1 705 ? 12.638 -9.295 -27.788 1.00 92.12 705 ASP A C 1
ATOM 5602 O O . ASP A 1 705 ? 13.024 -8.149 -28.056 1.00 92.12 705 ASP A O 1
ATOM 5606 N N . PRO A 1 706 ? 12.375 -9.653 -26.517 1.00 94.12 706 PRO A N 1
ATOM 5607 C CA . PRO A 1 706 ? 12.680 -8.775 -25.399 1.00 94.12 706 PRO A CA 1
ATOM 5608 C C . PRO A 1 706 ? 14.194 -8.577 -25.272 1.00 94.12 706 PRO A C 1
ATOM 5610 O O . PRO A 1 706 ? 14.970 -9.485 -25.550 1.00 94.12 706 PRO A O 1
ATOM 5613 N N . LEU A 1 707 ? 14.609 -7.392 -24.827 1.00 95.06 707 LEU A N 1
ATOM 5614 C CA . LEU A 1 707 ? 16.008 -7.073 -24.528 1.00 95.06 707 LEU A CA 1
ATOM 5615 C C . LEU A 1 707 ? 16.216 -6.804 -23.036 1.00 95.06 707 LEU A C 1
ATOM 5617 O O . LEU A 1 707 ? 17.240 -7.199 -22.480 1.00 95.06 707 LEU A O 1
ATOM 5621 N N . VAL A 1 708 ? 15.241 -6.148 -22.398 1.00 95.94 708 VAL A N 1
ATOM 5622 C CA . VAL A 1 708 ? 15.235 -5.870 -20.959 1.00 95.94 708 VAL A CA 1
ATOM 5623 C C . VAL A 1 708 ? 13.901 -6.298 -20.364 1.00 95.94 708 VAL A C 1
ATOM 5625 O O . VAL A 1 708 ? 12.846 -5.810 -20.781 1.00 95.94 708 VAL A O 1
ATOM 5628 N N . VAL A 1 709 ? 13.951 -7.194 -19.380 1.00 94.31 709 VAL A N 1
ATOM 5629 C CA . VAL A 1 709 ? 12.768 -7.729 -18.689 1.00 94.31 709 VAL A CA 1
ATOM 5630 C C . VAL A 1 709 ? 12.941 -7.569 -17.188 1.00 94.31 709 VAL A C 1
ATOM 5632 O O . VAL A 1 709 ? 14.009 -7.869 -16.660 1.00 94.31 709 VAL A O 1
ATOM 5635 N N . THR A 1 710 ? 11.895 -7.127 -16.493 1.00 92.50 710 THR A N 1
ATOM 5636 C CA . THR A 1 710 ? 11.882 -7.039 -15.028 1.00 92.50 710 THR A CA 1
ATOM 5637 C C . THR A 1 710 ? 10.702 -7.790 -14.425 1.00 92.50 710 THR A C 1
ATOM 5639 O O . THR A 1 710 ? 9.645 -7.910 -15.052 1.00 92.50 710 THR A O 1
ATOM 5642 N N . ARG A 1 711 ? 10.910 -8.314 -13.212 1.00 88.94 711 ARG A N 1
ATOM 5643 C CA . ARG A 1 711 ? 9.915 -9.016 -12.398 1.00 88.94 711 ARG A CA 1
ATOM 5644 C C . ARG A 1 711 ? 10.048 -8.655 -10.915 1.00 88.94 711 ARG A C 1
ATOM 5646 O O . ARG A 1 711 ? 11.171 -8.418 -10.457 1.00 88.94 711 ARG A O 1
ATOM 5653 N N . PRO A 1 712 ? 8.940 -8.634 -10.156 1.00 87.62 712 PRO A N 1
ATOM 5654 C CA . PRO A 1 712 ? 9.004 -8.632 -8.699 1.00 87.62 712 PRO A CA 1
ATOM 5655 C C . PRO A 1 712 ? 9.527 -9.984 -8.183 1.00 87.62 712 PRO A C 1
ATOM 5657 O O . PRO A 1 712 ? 9.277 -11.024 -8.793 1.00 87.62 712 PRO A O 1
ATOM 5660 N N . PHE A 1 713 ? 10.246 -9.973 -7.061 1.00 85.50 713 PHE A N 1
ATOM 5661 C CA . PHE A 1 713 ? 10.677 -11.182 -6.351 1.00 85.50 713 PHE A CA 1
ATOM 5662 C C . PHE A 1 713 ? 10.663 -10.913 -4.843 1.00 85.50 713 PHE A C 1
ATOM 5664 O O . PHE A 1 713 ? 11.461 -10.117 -4.342 1.00 85.50 713 PHE A O 1
ATOM 5671 N N . GLY A 1 714 ? 9.746 -11.548 -4.108 1.00 82.31 714 GLY A N 1
ATOM 5672 C CA . GLY A 1 714 ? 9.445 -11.174 -2.727 1.00 82.31 714 GLY A CA 1
ATOM 5673 C C . GLY A 1 714 ? 9.169 -9.671 -2.607 1.00 82.31 714 GLY A C 1
ATOM 5674 O O . GLY A 1 714 ? 8.294 -9.142 -3.287 1.00 82.31 714 GLY A O 1
ATOM 5675 N N . LYS A 1 715 ? 9.932 -8.966 -1.761 1.00 80.50 715 LYS A N 1
ATOM 5676 C CA . LYS A 1 715 ? 9.844 -7.498 -1.612 1.00 80.50 715 LYS A CA 1
ATOM 5677 C C . LYS A 1 715 ? 10.769 -6.716 -2.553 1.00 80.50 715 LYS A C 1
ATOM 5679 O O . LYS A 1 715 ? 10.752 -5.489 -2.530 1.00 80.50 715 LYS A O 1
ATOM 5684 N N . GLY A 1 716 ? 11.624 -7.408 -3.300 1.00 86.31 716 GLY A N 1
ATOM 5685 C CA . GLY A 1 716 ? 12.630 -6.830 -4.181 1.00 86.31 716 GLY A CA 1
ATOM 5686 C C . GLY A 1 716 ? 12.271 -6.965 -5.655 1.00 86.31 716 GLY A C 1
ATOM 5687 O O . GLY A 1 716 ? 11.149 -7.322 -6.033 1.00 86.31 716 GLY A O 1
ATOM 5688 N N . ARG A 1 717 ? 13.247 -6.675 -6.517 1.00 89.38 717 ARG A N 1
ATOM 5689 C CA . ARG A 1 717 ? 13.085 -6.746 -7.974 1.00 89.38 717 ARG A CA 1
ATOM 5690 C C . ARG A 1 717 ? 14.261 -7.440 -8.630 1.00 89.38 717 ARG A C 1
ATOM 5692 O O . ARG A 1 717 ? 15.410 -7.285 -8.219 1.00 89.38 717 ARG A O 1
ATOM 5699 N N . VAL A 1 718 ? 13.963 -8.148 -9.709 1.00 93.19 718 VAL A N 1
ATOM 5700 C CA . VAL A 1 718 ? 14.967 -8.719 -10.603 1.00 93.19 718 VAL A CA 1
ATOM 5701 C C . VAL A 1 718 ? 14.810 -8.119 -11.994 1.00 93.19 718 VAL A C 1
ATOM 5703 O O . VAL A 1 718 ? 13.695 -7.879 -12.471 1.00 93.19 718 VAL A O 1
ATOM 5706 N N . LEU A 1 719 ? 15.928 -7.829 -12.649 1.00 95.56 719 LEU A N 1
ATOM 5707 C CA . LEU A 1 719 ? 15.961 -7.251 -13.989 1.00 95.56 719 LEU A CA 1
ATOM 5708 C C . LEU A 1 719 ? 17.034 -7.948 -14.818 1.00 95.56 719 LEU A C 1
ATOM 5710 O O . LEU A 1 719 ? 18.156 -8.107 -14.360 1.00 95.56 719 LEU A O 1
ATOM 5714 N N . ALA A 1 720 ? 16.709 -8.360 -16.038 1.00 96.19 720 ALA A N 1
ATOM 5715 C CA . ALA A 1 720 ? 17.657 -8.981 -16.953 1.00 96.19 720 ALA A CA 1
ATOM 5716 C C . ALA A 1 720 ? 17.840 -8.136 -18.210 1.00 96.19 720 ALA A C 1
ATOM 5718 O O . ALA A 1 720 ? 16.881 -7.868 -18.930 1.00 96.19 720 ALA A O 1
ATOM 5719 N N . PHE A 1 721 ? 19.091 -7.780 -18.472 1.00 95.12 721 PHE A N 1
ATOM 5720 C CA . PHE A 1 721 ? 19.625 -7.290 -19.730 1.00 95.12 721 PHE A CA 1
ATOM 5721 C C . PHE A 1 721 ? 20.159 -8.466 -20.535 1.00 95.12 721 PHE A C 1
ATOM 5723 O O . PHE A 1 721 ? 21.172 -9.063 -20.178 1.00 95.12 721 PHE A O 1
ATOM 5730 N N . LEU A 1 722 ? 19.511 -8.788 -21.649 1.00 95.19 722 LEU A N 1
ATOM 5731 C CA . LEU A 1 722 ? 19.876 -9.948 -22.470 1.00 95.19 722 LEU A CA 1
ATOM 5732 C C . LEU A 1 722 ? 21.065 -9.684 -23.409 1.00 95.19 722 LEU A C 1
ATOM 5734 O O . LEU A 1 722 ? 21.422 -10.528 -24.226 1.00 95.19 722 LEU A O 1
ATOM 5738 N N . THR A 1 723 ? 21.702 -8.523 -23.274 1.00 92.56 723 THR A N 1
ATOM 5739 C CA . THR A 1 723 ? 22.952 -8.131 -23.932 1.00 92.56 723 THR A CA 1
ATOM 5740 C C . THR A 1 723 ? 23.927 -7.585 -22.883 1.00 92.56 723 THR A C 1
ATOM 5742 O O . THR A 1 723 ? 23.556 -7.394 -21.723 1.00 92.56 723 THR A O 1
ATOM 5745 N N . THR A 1 724 ? 25.164 -7.322 -23.290 1.00 89.44 724 THR A N 1
ATOM 5746 C CA . THR A 1 724 ? 26.217 -6.810 -22.408 1.00 89.44 724 THR A CA 1
ATOM 5747 C C . THR A 1 724 ? 25.926 -5.401 -21.909 1.00 89.44 724 THR A C 1
ATOM 5749 O O . THR A 1 724 ? 25.325 -4.596 -22.621 1.00 89.44 724 THR A O 1
ATOM 5752 N N . ALA A 1 725 ? 26.389 -5.078 -20.695 1.00 84.75 725 ALA A N 1
ATOM 5753 C CA . ALA A 1 725 ? 26.270 -3.724 -20.148 1.00 84.75 725 ALA A CA 1
ATOM 5754 C C . ALA A 1 725 ? 27.062 -2.704 -20.984 1.00 84.75 725 ALA A C 1
ATOM 5756 O O . ALA A 1 725 ? 26.647 -1.564 -21.135 1.00 84.75 725 ALA A O 1
ATOM 5757 N N . GLY A 1 726 ? 28.209 -3.097 -21.541 1.00 75.62 726 GLY A N 1
ATOM 5758 C CA . GLY A 1 726 ? 29.027 -2.222 -22.369 1.00 75.62 726 GLY A CA 1
ATOM 5759 C C . GLY A 1 726 ? 29.099 -2.657 -23.825 1.00 75.62 726 GLY A C 1
ATOM 5760 O O . GLY A 1 726 ? 28.403 -3.561 -24.291 1.00 75.62 726 GLY A O 1
ATOM 5761 N N . THR A 1 727 ? 30.016 -2.013 -24.540 1.00 67.50 727 THR A N 1
ATOM 5762 C CA . THR A 1 727 ? 30.426 -2.414 -25.885 1.00 67.50 727 THR A CA 1
ATOM 5763 C C . THR A 1 727 ? 31.555 -3.430 -25.763 1.00 67.50 727 THR A C 1
ATOM 5765 O O . THR A 1 727 ? 32.731 -3.072 -25.763 1.00 67.50 727 THR A O 1
ATOM 5768 N N . SER A 1 728 ? 31.213 -4.711 -25.628 1.00 57.88 728 SER A N 1
ATOM 5769 C CA . SER A 1 728 ? 32.219 -5.773 -25.699 1.00 57.88 728 SER A CA 1
ATOM 5770 C C . SER A 1 728 ? 32.760 -5.838 -27.134 1.00 57.88 728 SER A C 1
ATOM 5772 O O . SER A 1 728 ? 32.051 -6.275 -28.038 1.00 57.88 728 SER A O 1
ATOM 5774 N N . MET A 1 729 ? 33.984 -5.333 -27.351 1.00 56.22 729 MET A N 1
ATOM 5775 C CA . MET A 1 729 ? 34.769 -5.488 -28.587 1.00 56.22 729 MET A CA 1
ATOM 5776 C C . MET A 1 729 ? 35.818 -6.575 -28.364 1.00 56.22 729 MET A C 1
ATOM 5778 O O . MET A 1 729 ? 36.844 -6.352 -27.719 1.00 56.22 729 MET A O 1
ATOM 5782 N N . ARG A 1 730 ? 35.623 -7.773 -28.910 1.00 50.25 730 ARG A N 1
ATOM 5783 C CA . ARG A 1 730 ? 36.593 -8.856 -28.690 1.00 50.25 730 ARG A CA 1
ATOM 5784 C C . ARG A 1 730 ? 37.778 -8.818 -29.671 1.00 50.25 730 ARG A C 1
ATOM 5786 O O . ARG A 1 730 ? 37.954 -9.771 -30.418 1.00 50.25 730 ARG A O 1
ATOM 5793 N N . GLY A 1 731 ? 38.631 -7.785 -29.634 1.00 43.25 731 GLY A N 1
ATOM 5794 C CA . GLY A 1 731 ? 39.922 -7.716 -30.356 1.00 43.25 731 GLY A CA 1
ATOM 5795 C C . GLY A 1 731 ? 40.081 -6.517 -31.312 1.00 43.25 731 GLY A C 1
ATOM 5796 O O . GLY A 1 731 ? 39.305 -5.576 -31.267 1.00 43.25 731 GLY A O 1
ATOM 5797 N N . THR A 1 732 ? 41.124 -6.524 -32.153 1.00 39.56 732 THR A N 1
ATOM 5798 C CA . THR A 1 732 ? 41.558 -5.382 -32.995 1.00 39.56 732 THR A CA 1
ATOM 5799 C C . THR A 1 732 ? 41.116 -5.437 -34.467 1.00 39.56 732 THR A C 1
ATOM 5801 O O . THR A 1 732 ? 41.463 -4.544 -35.236 1.00 39.56 732 THR A O 1
ATOM 5804 N N . SER A 1 733 ? 40.376 -6.470 -34.884 1.00 39.00 733 SER A N 1
ATOM 5805 C CA . SER A 1 733 ? 39.887 -6.631 -36.266 1.00 39.00 733 SER A CA 1
ATOM 5806 C C . SER A 1 733 ? 38.442 -6.120 -36.399 1.00 39.00 733 SER A C 1
ATOM 5808 O O . SER A 1 733 ? 37.664 -6.354 -35.477 1.00 39.00 733 SER A O 1
ATOM 5810 N N . PRO A 1 734 ? 38.021 -5.500 -37.521 1.00 39.84 734 PRO A N 1
ATOM 5811 C CA . PRO A 1 734 ? 36.616 -5.147 -37.784 1.00 39.84 734 PRO A CA 1
ATOM 5812 C C . PRO A 1 734 ? 35.636 -6.318 -37.598 1.00 39.84 734 PRO A C 1
ATOM 5814 O O . PRO A 1 734 ? 34.509 -6.101 -37.171 1.00 39.84 734 PRO A O 1
ATOM 5817 N N . SER A 1 735 ? 36.121 -7.550 -37.786 1.00 41.97 735 SER A N 1
ATOM 5818 C CA . SER A 1 735 ? 35.420 -8.827 -37.599 1.00 41.97 735 SER A CA 1
ATOM 5819 C C . SER A 1 735 ? 35.361 -9.340 -36.146 1.00 41.97 735 SER A C 1
ATOM 5821 O O . SER A 1 735 ? 35.219 -10.544 -35.923 1.00 41.97 735 SER A O 1
ATOM 5823 N N . THR A 1 736 ? 35.594 -8.493 -35.141 1.00 50.94 736 THR A N 1
ATOM 5824 C CA . THR A 1 736 ? 35.575 -8.914 -33.731 1.00 50.94 736 THR A CA 1
ATOM 5825 C C . THR A 1 736 ? 34.181 -8.799 -33.140 1.00 50.94 736 THR A C 1
ATOM 5827 O O . THR A 1 736 ? 33.494 -7.824 -33.417 1.00 50.94 736 THR A O 1
ATOM 5830 N N . LEU A 1 737 ? 33.775 -9.806 -32.342 1.00 53.72 737 LEU A N 1
ATOM 5831 C CA . LEU A 1 737 ? 32.462 -9.873 -31.682 1.00 53.72 737 LEU A CA 1
ATOM 5832 C C . LEU A 1 737 ? 32.099 -8.503 -31.101 1.00 53.72 737 LEU A C 1
ATOM 5834 O O . LEU A 1 737 ? 32.812 -8.033 -30.209 1.00 53.72 737 LEU A O 1
ATOM 5838 N N . ARG A 1 738 ? 30.999 -7.924 -31.590 1.00 69.50 738 ARG A N 1
ATOM 5839 C CA . ARG A 1 738 ? 30.309 -6.776 -31.004 1.00 69.50 738 ARG A CA 1
ATOM 5840 C C . ARG A 1 738 ? 28.974 -7.268 -30.453 1.00 69.50 738 ARG A C 1
ATOM 5842 O O . ARG A 1 738 ? 28.330 -8.137 -31.028 1.00 69.50 738 ARG A O 1
ATOM 5849 N N . TRP A 1 739 ? 28.584 -6.764 -29.290 1.00 83.19 739 TRP A N 1
ATOM 5850 C CA . TRP A 1 739 ? 27.299 -7.108 -28.669 1.00 83.19 739 TRP A CA 1
ATOM 5851 C C . TRP A 1 739 ? 26.275 -6.008 -28.905 1.00 83.19 739 TRP A C 1
ATOM 5853 O O . TRP A 1 739 ? 25.219 -6.231 -29.494 1.00 83.19 739 TRP A O 1
ATOM 5863 N N . ASN A 1 740 ? 26.615 -4.794 -28.489 1.00 87.31 740 ASN A N 1
ATOM 5864 C CA . ASN A 1 740 ? 25.833 -3.604 -28.758 1.00 87.31 740 ASN A CA 1
ATOM 5865 C C . ASN A 1 740 ? 26.719 -2.353 -28.736 1.00 87.31 740 ASN A C 1
ATOM 5867 O O . ASN A 1 740 ? 27.776 -2.327 -28.102 1.00 87.31 740 ASN A O 1
ATOM 5871 N N . GLU A 1 741 ? 26.260 -1.301 -29.408 1.00 84.50 741 GLU A N 1
ATOM 5872 C CA . GLU A 1 741 ? 26.928 0.005 -29.451 1.00 84.50 741 GLU A CA 1
ATOM 5873 C C . GLU A 1 741 ? 26.192 1.054 -28.597 1.00 84.50 741 GLU A C 1
ATOM 5875 O O . GLU A 1 741 ? 26.361 2.255 -28.803 1.00 84.50 741 GLU A O 1
ATOM 5880 N N . TRP A 1 742 ? 25.367 0.641 -27.624 1.00 86.88 742 TRP A N 1
ATOM 5881 C CA . TRP A 1 742 ? 24.561 1.595 -26.851 1.00 86.88 742 TRP A CA 1
ATOM 5882 C C . TRP A 1 742 ? 25.431 2.539 -26.028 1.00 86.88 742 TRP A C 1
ATOM 5884 O O . TRP A 1 742 ? 25.216 3.748 -26.036 1.00 86.88 742 TRP A O 1
ATOM 5894 N N . ALA A 1 743 ? 26.475 2.003 -25.404 1.00 82.25 743 ALA A N 1
ATOM 5895 C CA . ALA A 1 743 ? 27.388 2.772 -24.575 1.00 82.25 743 ALA A CA 1
ATOM 5896 C C . ALA A 1 743 ? 28.586 3.379 -25.331 1.00 82.25 743 ALA A C 1
ATOM 5898 O O . ALA A 1 743 ? 29.504 3.885 -24.692 1.00 82.25 743 ALA A O 1
ATOM 5899 N N . SER A 1 744 ? 28.629 3.346 -26.668 1.00 79.44 744 SER A N 1
ATOM 5900 C CA . SER A 1 744 ? 29.768 3.892 -27.437 1.00 79.44 744 SER A CA 1
ATOM 5901 C C . SER A 1 744 ? 29.427 4.503 -28.802 1.00 79.44 744 SER A C 1
ATOM 5903 O O . SER A 1 744 ? 30.259 5.215 -29.363 1.00 79.44 744 SER A O 1
ATOM 5905 N N . GLY A 1 745 ? 28.226 4.262 -29.331 1.00 78.81 745 GLY A N 1
ATOM 5906 C CA . GLY A 1 745 ? 27.774 4.738 -30.637 1.00 78.81 745 GLY A CA 1
ATOM 5907 C C . GLY A 1 745 ? 27.089 6.109 -30.606 1.00 78.81 745 GLY A C 1
ATOM 5908 O O . GLY A 1 745 ? 27.139 6.852 -29.627 1.00 78.81 745 GLY A O 1
ATOM 5909 N N . LEU A 1 746 ? 26.384 6.445 -31.691 1.00 79.56 746 LEU A N 1
ATOM 5910 C CA . LEU A 1 746 ? 25.697 7.740 -31.850 1.00 79.56 746 LEU A CA 1
ATOM 5911 C C . LEU A 1 746 ? 24.553 7.959 -30.844 1.00 79.56 746 LEU A C 1
ATOM 5913 O O . LEU A 1 746 ? 24.190 9.099 -30.554 1.00 79.56 746 LEU A O 1
ATOM 5917 N N . ALA A 1 747 ? 24.013 6.874 -30.284 1.00 82.81 747 ALA A N 1
ATOM 5918 C CA . ALA A 1 747 ? 22.988 6.902 -29.245 1.00 82.81 747 ALA A CA 1
ATOM 5919 C C . ALA A 1 747 ? 23.564 6.942 -27.812 1.00 82.81 747 ALA A C 1
ATOM 5921 O O . ALA A 1 747 ? 22.786 6.865 -26.859 1.00 82.81 747 ALA A O 1
ATOM 5922 N N . LEU A 1 748 ? 24.888 7.094 -27.641 1.00 83.50 748 LEU A N 1
ATOM 5923 C CA . LEU A 1 748 ? 25.587 7.075 -26.344 1.00 83.50 748 LEU A CA 1
ATOM 5924 C C . LEU A 1 748 ? 24.918 7.938 -25.274 1.00 83.50 748 LEU A C 1
ATOM 5926 O O . LEU A 1 748 ? 24.814 7.529 -24.125 1.00 83.50 748 LEU A O 1
ATOM 5930 N N . TRP A 1 749 ? 24.454 9.130 -25.634 1.00 82.38 749 TRP A N 1
ATOM 5931 C CA . TRP A 1 749 ? 23.868 10.066 -24.676 1.00 82.38 749 TRP A CA 1
ATOM 5932 C C . TRP A 1 749 ? 22.590 9.526 -24.001 1.00 82.38 749 TRP A C 1
ATOM 5934 O O . TRP A 1 749 ? 22.267 9.947 -22.894 1.00 82.38 749 TRP A O 1
ATOM 5944 N N . THR A 1 750 ? 21.891 8.569 -24.627 1.00 85.12 750 THR A N 1
ATOM 5945 C CA . THR A 1 750 ? 20.701 7.911 -24.054 1.00 85.12 750 THR A CA 1
ATOM 5946 C C . THR A 1 750 ? 21.054 6.833 -23.026 1.00 85.12 750 THR A C 1
ATOM 5948 O O . THR A 1 750 ? 20.236 6.520 -22.163 1.00 85.12 750 THR A O 1
ATOM 5951 N N . TYR A 1 751 ? 22.271 6.283 -23.077 1.00 86.44 751 TYR A N 1
ATOM 5952 C CA . TYR A 1 751 ? 22.683 5.170 -22.225 1.00 86.44 751 TYR A CA 1
ATOM 5953 C C . TYR A 1 751 ? 22.811 5.569 -20.739 1.00 86.44 751 TYR A C 1
ATOM 5955 O O . TYR A 1 751 ? 22.166 4.927 -19.910 1.00 86.44 751 TYR A O 1
ATOM 5963 N N . PRO A 1 752 ? 23.516 6.659 -20.354 1.00 85.94 752 PRO A N 1
ATOM 5964 C CA . PRO A 1 752 ? 23.532 7.118 -18.962 1.00 85.94 752 PRO A CA 1
ATOM 5965 C C . PRO A 1 752 ? 22.148 7.480 -18.417 1.00 85.94 752 PRO A C 1
ATOM 5967 O O . PRO A 1 752 ? 21.883 7.249 -17.240 1.00 85.94 752 PRO A O 1
ATOM 5970 N N . VAL A 1 753 ? 21.257 8.014 -19.263 1.00 84.56 753 VAL A N 1
ATOM 5971 C CA . VAL A 1 753 ? 19.869 8.324 -18.881 1.00 84.56 753 VAL A CA 1
ATOM 5972 C C . VAL A 1 753 ? 19.128 7.042 -18.508 1.00 84.56 753 VAL A C 1
ATOM 5974 O O . VAL A 1 753 ? 18.549 6.976 -17.426 1.00 84.56 753 VAL A O 1
ATOM 5977 N N . PHE A 1 754 ? 19.216 6.011 -19.355 1.00 87.62 754 PHE A N 1
ATOM 5978 C CA . PHE A 1 754 ? 18.617 4.708 -19.080 1.00 87.62 754 PHE A CA 1
ATOM 5979 C C . PHE A 1 754 ? 19.185 4.080 -17.801 1.00 87.62 754 PHE A C 1
ATOM 5981 O O . PHE A 1 754 ? 18.420 3.675 -16.931 1.00 87.62 754 PHE A O 1
ATOM 5988 N N . ILE A 1 755 ? 20.515 4.016 -17.659 1.00 88.31 755 ILE A N 1
ATOM 5989 C CA . ILE A 1 755 ? 21.155 3.387 -16.492 1.00 88.31 755 ILE A CA 1
ATOM 5990 C C . ILE A 1 755 ? 20.765 4.104 -15.199 1.00 88.31 755 ILE A C 1
ATOM 5992 O O . ILE A 1 755 ? 20.449 3.440 -14.217 1.00 88.31 755 ILE A O 1
ATOM 5996 N N . LYS A 1 756 ? 20.713 5.441 -15.207 1.00 83.25 756 LYS A N 1
ATOM 5997 C CA . LYS A 1 756 ? 20.245 6.224 -14.060 1.00 83.25 756 LYS A CA 1
ATOM 5998 C C . LYS A 1 756 ? 18.786 5.901 -13.706 1.00 83.25 756 LYS A C 1
ATOM 6000 O O . LYS A 1 756 ? 18.493 5.639 -12.547 1.00 83.25 756 LYS A O 1
ATOM 6005 N N . GLN A 1 757 ? 17.880 5.892 -14.683 1.00 83.62 757 GLN A N 1
ATOM 6006 C CA . GLN A 1 757 ? 16.454 5.615 -14.445 1.00 83.62 757 GLN A CA 1
ATOM 6007 C C . GLN A 1 757 ? 16.218 4.167 -13.992 1.00 83.62 757 GLN A C 1
ATOM 6009 O O . GLN A 1 757 ? 15.393 3.904 -13.120 1.00 83.62 757 GLN A O 1
ATOM 6014 N N . MET A 1 758 ? 16.985 3.221 -14.539 1.00 88.38 758 MET A N 1
ATOM 6015 C CA . MET A 1 758 ? 17.000 1.830 -14.093 1.00 88.38 758 MET A CA 1
ATOM 6016 C C . MET A 1 758 ? 17.475 1.724 -12.641 1.00 88.38 758 MET A C 1
ATOM 6018 O O . MET A 1 758 ? 16.844 1.033 -11.847 1.00 88.38 758 MET A O 1
ATOM 6022 N N . GLN A 1 759 ? 18.552 2.422 -12.286 1.00 85.38 759 GLN A N 1
ATOM 6023 C CA . GLN A 1 759 ? 19.078 2.466 -10.926 1.00 85.38 759 GLN A CA 1
ATOM 6024 C C . GLN A 1 759 ? 18.025 2.996 -9.942 1.00 85.38 759 GLN A C 1
ATOM 6026 O O . GLN A 1 759 ? 17.730 2.332 -8.954 1.00 85.38 759 GLN A O 1
ATOM 6031 N N . GLU A 1 760 ? 17.404 4.142 -10.241 1.00 81.00 760 GLU A N 1
ATOM 6032 C CA . GLU A 1 760 ? 16.305 4.723 -9.449 1.00 81.00 760 GLU A CA 1
ATOM 6033 C C . GLU A 1 760 ? 15.140 3.732 -9.279 1.00 81.00 760 GLU A C 1
ATOM 6035 O O . GLU A 1 760 ? 14.632 3.533 -8.174 1.00 81.00 760 GLU A O 1
ATOM 6040 N N . TYR A 1 761 ? 14.768 3.030 -10.351 1.00 84.62 761 TYR A N 1
ATOM 6041 C CA . TYR A 1 761 ? 13.745 1.991 -10.297 1.00 84.62 761 TYR A CA 1
ATOM 6042 C C . TYR A 1 761 ? 14.144 0.817 -9.389 1.00 84.62 761 TYR A C 1
ATOM 6044 O O . TYR A 1 761 ? 13.315 0.349 -8.606 1.00 84.62 761 TYR A O 1
ATOM 6052 N N . LEU A 1 762 ? 15.385 0.332 -9.442 1.00 86.44 762 LEU A N 1
ATOM 6053 C CA . LEU A 1 762 ? 15.824 -0.805 -8.624 1.00 86.44 762 LEU A CA 1
ATOM 6054 C C . LEU A 1 762 ? 15.872 -0.463 -7.126 1.00 86.44 762 LEU A C 1
ATOM 6056 O O . LEU A 1 762 ? 15.529 -1.314 -6.308 1.00 86.44 762 LEU A O 1
ATOM 6060 N N . ILE A 1 763 ? 16.199 0.778 -6.760 1.00 81.75 763 ILE A N 1
ATOM 6061 C CA . ILE A 1 763 ? 16.261 1.208 -5.351 1.00 81.75 763 ILE A CA 1
ATOM 6062 C C . ILE A 1 763 ? 14.892 1.605 -4.759 1.00 81.75 763 ILE A C 1
ATOM 6064 O O . ILE A 1 763 ? 14.759 1.738 -3.543 1.00 81.75 763 ILE A O 1
ATOM 6068 N N . SER A 1 764 ? 13.861 1.764 -5.596 1.00 73.69 764 SER A N 1
ATOM 6069 C CA . SER A 1 764 ? 12.572 2.361 -5.205 1.00 73.69 764 SER A CA 1
ATOM 6070 C C . SER A 1 764 ? 11.658 1.534 -4.288 1.00 73.69 764 SER A C 1
ATOM 6072 O O . SER A 1 764 ? 10.718 2.101 -3.739 1.00 73.69 764 SER A O 1
ATOM 6074 N N . GLN A 1 765 ? 11.877 0.223 -4.101 1.00 60.59 765 GLN A N 1
ATOM 6075 C CA . GLN A 1 765 ? 10.876 -0.661 -3.462 1.00 60.59 765 GLN A CA 1
ATOM 6076 C C . GLN A 1 765 ? 11.157 -1.193 -2.063 1.00 60.59 765 GLN A C 1
ATOM 6078 O O . GLN A 1 765 ? 10.385 -2.003 -1.549 1.00 60.59 765 GLN A O 1
ATOM 6083 N N . SER A 1 766 ? 12.144 -0.651 -1.357 1.00 55.88 766 SER A N 1
ATOM 6084 C CA . SER A 1 766 ? 12.283 -0.951 0.072 1.00 55.88 766 SER A CA 1
ATOM 6085 C C . SER A 1 766 ? 11.347 -0.091 0.940 1.00 55.88 766 SER A C 1
ATOM 6087 O O . SER A 1 766 ? 11.799 0.642 1.816 1.00 55.88 766 SER A O 1
ATOM 6089 N N . ASP A 1 767 ? 10.022 -0.203 0.760 1.00 57.41 767 ASP A N 1
ATOM 6090 C CA . ASP A 1 767 ? 9.022 0.484 1.610 1.00 57.41 767 ASP A CA 1
ATOM 6091 C C . ASP A 1 767 ? 8.894 -0.144 3.017 1.00 57.41 767 ASP A C 1
ATOM 6093 O O . ASP A 1 767 ? 7.921 0.028 3.741 1.00 57.41 767 ASP A O 1
ATOM 6097 N N . SER A 1 768 ? 9.908 -0.896 3.457 1.00 62.59 768 SER A N 1
ATOM 6098 C CA . SER A 1 768 ? 9.954 -1.524 4.782 1.00 62.59 768 SER A CA 1
ATOM 6099 C C . SER A 1 768 ? 10.013 -0.511 5.929 1.00 62.59 768 SER A C 1
ATOM 6101 O O . SER A 1 768 ? 9.782 -0.884 7.087 1.00 62.59 768 SER A O 1
ATOM 6103 N N . ARG A 1 769 ? 10.343 0.748 5.612 1.00 78.56 769 ARG A N 1
ATOM 6104 C CA . ARG A 1 769 ? 10.468 1.855 6.562 1.00 78.56 769 ARG A CA 1
ATOM 6105 C C . ARG A 1 769 ? 9.154 2.584 6.829 1.00 78.56 769 ARG A C 1
ATOM 6107 O O . ARG A 1 769 ? 9.053 3.199 7.886 1.00 78.56 769 ARG A O 1
ATOM 6114 N N . ASN A 1 770 ? 8.174 2.495 5.931 1.00 83.94 770 ASN A N 1
ATOM 6115 C CA . ASN A 1 770 ? 6.898 3.196 6.057 1.00 83.94 770 ASN A CA 1
ATOM 6116 C C . ASN A 1 770 ? 5.795 2.168 6.250 1.00 83.94 770 ASN A C 1
ATOM 6118 O O . ASN A 1 770 ? 5.534 1.323 5.399 1.00 83.94 770 ASN A O 1
ATOM 6122 N N . ARG A 1 771 ? 5.205 2.186 7.436 1.00 88.00 771 ARG A N 1
ATOM 6123 C CA . ARG A 1 771 ? 4.330 1.127 7.920 1.00 88.00 771 ARG A CA 1
ATOM 6124 C C . ARG A 1 771 ? 3.013 1.698 8.391 1.00 88.00 771 ARG A C 1
ATOM 6126 O O . ARG A 1 771 ? 2.869 2.898 8.618 1.00 88.00 771 ARG A O 1
ATOM 6133 N N . ILE A 1 772 ? 2.066 0.792 8.543 1.00 90.12 772 ILE A N 1
ATOM 6134 C CA . ILE A 1 772 ? 0.794 1.049 9.193 1.00 90.12 772 ILE A CA 1
ATOM 6135 C C . ILE A 1 772 ? 0.906 0.555 10.640 1.00 90.12 772 ILE A C 1
ATOM 6137 O O . ILE A 1 772 ? 1.592 -0.439 10.914 1.00 90.12 772 ILE A O 1
ATOM 6141 N N . VAL A 1 773 ? 0.294 1.271 11.577 1.00 90.25 773 VAL A N 1
ATOM 6142 C CA . VAL A 1 773 ? 0.170 0.830 12.976 1.00 90.25 773 VAL A CA 1
ATOM 6143 C C . VAL A 1 773 ? -0.558 -0.518 13.080 1.00 90.25 773 VAL A C 1
ATOM 6145 O O . VAL A 1 773 ? -1.298 -0.915 12.188 1.00 90.25 773 VAL A O 1
ATOM 6148 N N . GLY A 1 774 ? -0.294 -1.271 14.143 1.00 85.44 774 GLY A N 1
ATOM 6149 C CA . GLY A 1 774 ? -0.728 -2.662 14.297 1.00 85.44 774 GLY A CA 1
ATOM 6150 C C . GLY A 1 774 ? 0.182 -3.684 13.609 1.00 85.44 774 GLY A C 1
ATOM 6151 O O . GLY A 1 774 ? 0.086 -4.872 13.901 1.00 85.44 774 GLY A O 1
ATOM 6152 N N . THR A 1 775 ? 1.115 -3.254 12.747 1.00 86.31 775 THR A N 1
ATOM 6153 C CA . THR A 1 775 ? 2.088 -4.165 12.122 1.00 86.31 775 THR A CA 1
ATOM 6154 C C . THR A 1 775 ? 3.330 -4.381 12.987 1.00 86.31 775 THR A C 1
ATOM 6156 O O . THR A 1 775 ? 3.881 -3.448 13.578 1.00 86.31 775 THR A O 1
ATOM 6159 N N . ASP A 1 776 ? 3.822 -5.620 13.012 1.00 85.94 776 ASP A N 1
ATOM 6160 C CA . ASP A 1 776 ? 5.060 -5.967 13.708 1.00 85.94 776 ASP A CA 1
ATOM 6161 C C . ASP A 1 776 ? 6.287 -5.369 13.009 1.00 85.94 776 ASP A C 1
ATOM 6163 O O . ASP A 1 776 ? 6.492 -5.509 11.792 1.00 85.94 776 ASP A O 1
ATOM 6167 N N . LEU A 1 777 ? 7.172 -4.765 13.801 1.00 86.38 777 LEU A N 1
ATOM 6168 C CA . LEU A 1 777 ? 8.473 -4.304 13.336 1.00 86.38 777 LEU A CA 1
ATOM 6169 C C . LEU A 1 777 ? 9.561 -5.289 13.740 1.00 86.38 777 LEU A C 1
ATOM 6171 O O . LEU A 1 777 ? 10.060 -5.257 14.862 1.00 86.38 777 LEU A O 1
ATOM 6175 N N . ALA A 1 778 ? 9.979 -6.123 12.793 1.00 82.94 778 ALA A N 1
ATOM 6176 C CA . ALA A 1 778 ? 11.237 -6.850 12.890 1.00 82.94 778 ALA A CA 1
ATOM 6177 C C . ALA A 1 778 ? 12.371 -5.969 12.350 1.00 82.94 778 ALA A C 1
ATOM 6179 O O . ALA A 1 778 ? 12.397 -5.647 11.158 1.00 82.94 778 ALA A O 1
ATOM 6180 N N . LEU A 1 779 ? 13.288 -5.565 13.228 1.00 80.94 779 LEU A N 1
ATOM 6181 C CA . LEU A 1 779 ? 14.478 -4.819 12.830 1.00 80.94 779 LEU A CA 1
ATOM 6182 C C . LEU A 1 779 ? 15.505 -5.749 12.160 1.00 80.94 779 LEU A C 1
ATOM 6184 O O . LEU A 1 779 ? 15.503 -6.955 12.428 1.00 80.94 779 LEU A O 1
ATOM 6188 N N . PRO A 1 780 ? 16.395 -5.211 11.304 1.00 75.38 780 PRO A N 1
ATOM 6189 C CA . PRO A 1 780 ? 17.491 -5.977 10.725 1.00 75.38 780 PRO A CA 1
ATOM 6190 C C . PRO A 1 780 ? 18.333 -6.662 11.806 1.00 75.38 780 PRO A C 1
ATOM 6192 O O . PRO A 1 780 ? 18.614 -6.070 12.848 1.00 75.38 780 PRO A O 1
ATOM 6195 N N . GLU A 1 781 ? 18.747 -7.903 11.549 1.00 81.81 781 GLU A N 1
ATOM 6196 C CA . GLU A 1 781 ? 19.593 -8.664 12.471 1.00 81.81 781 GLU A CA 1
ATOM 6197 C C . GLU A 1 781 ? 20.954 -7.970 12.649 1.00 81.81 781 GLU A C 1
ATOM 6199 O O . GLU A 1 781 ? 21.606 -7.590 11.674 1.00 81.81 781 GLU A O 1
ATOM 6204 N N . LEU A 1 782 ? 21.386 -7.794 13.901 1.00 82.25 782 LEU A N 1
ATOM 6205 C CA . LEU A 1 782 ? 22.630 -7.092 14.230 1.00 82.25 782 LEU A CA 1
ATOM 6206 C C . LEU A 1 782 ? 23.685 -8.078 14.714 1.00 82.25 782 LEU A C 1
ATOM 6208 O O . LEU A 1 782 ? 23.447 -8.833 15.646 1.00 82.25 782 LEU A O 1
ATOM 6212 N N . GLU A 1 783 ? 24.887 -8.042 14.157 1.00 82.25 783 GLU A N 1
ATOM 6213 C CA . GLU A 1 783 ? 25.962 -8.951 14.570 1.00 82.25 783 GLU A CA 1
ATOM 6214 C C . GLU A 1 783 ? 26.419 -8.686 16.009 1.00 82.25 783 GLU A C 1
ATOM 6216 O O . GLU A 1 783 ? 26.915 -7.603 16.337 1.00 82.25 783 GLU A O 1
ATOM 6221 N N . ALA A 1 784 ? 26.324 -9.698 16.873 1.00 84.69 784 ALA A N 1
ATOM 6222 C CA . ALA A 1 784 ? 26.615 -9.543 18.294 1.00 84.69 784 ALA A CA 1
ATOM 6223 C C . ALA A 1 784 ? 28.085 -9.189 18.575 1.00 84.69 784 ALA A C 1
ATOM 6225 O O . ALA A 1 784 ? 28.384 -8.534 19.571 1.00 84.69 784 ALA A O 1
ATOM 6226 N N . ALA A 1 785 ? 29.000 -9.584 17.684 1.00 84.12 785 ALA A N 1
ATOM 6227 C CA . ALA A 1 785 ? 30.409 -9.199 17.752 1.00 84.12 785 ALA A CA 1
ATOM 6228 C C . ALA A 1 785 ? 30.621 -7.690 17.525 1.00 84.12 785 ALA A C 1
ATOM 6230 O O . ALA A 1 785 ? 31.574 -7.108 18.048 1.00 84.12 785 ALA A O 1
ATOM 6231 N N . ARG A 1 786 ? 29.724 -7.045 16.772 1.00 80.06 786 ARG A N 1
ATOM 6232 C CA . ARG A 1 786 ? 29.877 -5.666 16.307 1.00 80.06 786 ARG A CA 1
ATOM 6233 C C . ARG A 1 786 ? 29.168 -4.643 17.177 1.00 80.06 786 ARG A C 1
ATOM 6235 O O . ARG A 1 786 ? 29.611 -3.504 17.207 1.00 80.06 786 ARG A O 1
ATOM 6242 N N . TYR A 1 787 ? 28.094 -5.009 17.863 1.00 85.50 787 TYR A N 1
ATOM 6243 C CA . TYR A 1 787 ? 27.304 -4.066 18.653 1.00 85.50 787 TYR A CA 1
ATOM 6244 C C . TYR A 1 787 ? 27.346 -4.395 20.141 1.00 85.50 787 TYR A C 1
ATOM 6246 O O . TYR A 1 787 ? 27.536 -5.544 20.551 1.00 85.50 787 TYR A O 1
ATOM 6254 N N . LYS A 1 788 ? 27.128 -3.373 20.965 1.00 86.81 788 LYS A N 1
ATOM 6255 C CA . LYS A 1 788 ? 26.755 -3.565 22.364 1.00 86.81 788 LYS A CA 1
ATOM 6256 C C . LYS A 1 788 ? 25.353 -4.189 22.429 1.00 86.81 788 LYS A C 1
ATOM 6258 O O . LYS A 1 788 ? 24.539 -3.909 21.548 1.00 86.81 788 LYS A O 1
ATOM 6263 N N . PRO A 1 789 ? 25.037 -4.988 23.463 1.00 88.25 789 PRO A N 1
ATOM 6264 C CA . PRO A 1 789 ? 23.712 -5.582 23.664 1.00 88.25 789 PRO A CA 1
ATOM 6265 C C . PRO A 1 789 ? 22.681 -4.545 24.148 1.00 88.25 789 PRO A C 1
ATOM 6267 O O . PRO A 1 789 ? 21.916 -4.809 25.069 1.00 88.25 789 PRO A O 1
ATOM 6270 N N . GLU A 1 790 ? 22.685 -3.344 23.578 1.00 88.19 790 GLU A N 1
ATOM 6271 C CA . GLU A 1 790 ? 21.919 -2.187 24.035 1.00 88.19 790 GLU A CA 1
ATOM 6272 C C . GLU A 1 790 ? 21.367 -1.414 22.834 1.00 88.19 790 GLU A C 1
ATOM 6274 O O . GLU A 1 790 ? 22.059 -1.230 21.829 1.00 88.19 790 GLU A O 1
ATOM 6279 N N . VAL A 1 791 ? 20.138 -0.918 22.963 1.00 88.25 791 VAL A N 1
ATOM 6280 C CA . VAL A 1 791 ? 19.472 -0.054 21.981 1.00 88.25 791 VAL A CA 1
ATOM 6281 C C . VAL A 1 791 ? 18.843 1.144 22.687 1.00 88.25 791 VAL A C 1
ATOM 6283 O O . VAL A 1 791 ? 18.274 1.006 23.775 1.00 88.25 791 VAL A O 1
ATOM 6286 N N . ARG A 1 792 ? 18.918 2.330 22.077 1.00 87.12 792 ARG A N 1
ATOM 6287 C CA . ARG A 1 792 ? 18.086 3.471 22.490 1.00 87.12 792 ARG A CA 1
ATOM 6288 C C . ARG A 1 792 ? 16.938 3.629 21.508 1.00 87.12 792 ARG A C 1
ATOM 6290 O O . ARG A 1 792 ? 17.165 3.639 20.305 1.00 87.12 792 ARG A O 1
ATOM 6297 N N . ILE A 1 793 ? 15.723 3.749 22.030 1.00 87.69 793 ILE A N 1
ATOM 6298 C CA . ILE A 1 793 ? 14.520 3.953 21.223 1.00 87.69 793 ILE A CA 1
ATOM 6299 C C . ILE A 1 793 ? 14.003 5.359 21.505 1.00 87.69 793 ILE A C 1
ATOM 6301 O O . ILE A 1 793 ? 13.728 5.701 22.657 1.00 87.69 793 ILE A O 1
ATOM 6305 N N . SER A 1 794 ? 13.845 6.149 20.455 1.00 86.50 794 SER A N 1
ATOM 6306 C CA . SER A 1 794 ? 13.233 7.472 20.499 1.00 86.50 794 SER A CA 1
ATOM 6307 C C . SER A 1 794 ? 11.959 7.457 19.662 1.00 86.50 794 SER A C 1
ATOM 6309 O O . SER A 1 794 ? 11.905 6.810 18.619 1.00 86.50 794 SER A O 1
ATOM 6311 N N . TYR A 1 795 ? 10.923 8.140 20.133 1.00 86.94 795 TYR A N 1
ATOM 6312 C CA . TYR A 1 795 ? 9.615 8.182 19.492 1.00 86.94 795 TYR A CA 1
ATOM 6313 C C . TYR A 1 795 ? 9.170 9.630 19.309 1.00 86.94 795 TYR A C 1
ATOM 6315 O O . TYR A 1 795 ? 9.038 10.380 20.281 1.00 86.94 795 TYR A O 1
ATOM 6323 N N . GLN A 1 796 ? 8.948 10.010 18.055 1.00 86.62 796 GLN A N 1
ATOM 6324 C CA . GLN A 1 796 ? 8.389 11.291 17.668 1.00 86.62 796 GLN A CA 1
ATOM 6325 C C . GLN A 1 796 ? 6.918 11.098 17.274 1.00 86.62 796 GLN A C 1
ATOM 6327 O O . GLN A 1 796 ? 6.655 10.640 16.160 1.00 86.62 796 GLN A O 1
ATOM 6332 N N . PRO A 1 797 ? 5.958 11.472 18.133 1.00 84.81 797 PRO A N 1
ATOM 6333 C CA . PRO A 1 797 ? 4.543 11.382 17.788 1.00 84.81 797 PRO A CA 1
ATOM 6334 C C . PRO A 1 797 ? 4.172 12.331 16.639 1.00 84.81 797 PRO A C 1
ATOM 6336 O O . PRO A 1 797 ? 4.786 13.396 16.456 1.00 84.81 797 PRO A O 1
ATOM 6339 N N . GLN A 1 798 ? 3.142 11.945 15.888 1.00 84.62 798 GLN A N 1
ATOM 6340 C CA . GLN A 1 798 ? 2.354 12.870 15.068 1.00 84.62 798 GLN A CA 1
ATOM 6341 C C . GLN A 1 798 ? 1.594 13.878 15.956 1.00 84.62 798 GLN A C 1
ATOM 6343 O O . GLN A 1 798 ? 1.538 13.694 17.179 1.00 84.62 798 GLN A O 1
ATOM 6348 N N . PRO A 1 799 ? 1.065 14.984 15.394 1.00 76.62 799 PRO A N 1
ATOM 6349 C CA . PRO A 1 799 ? 0.075 15.805 16.093 1.00 76.62 799 PRO A CA 1
ATOM 6350 C C . PRO A 1 799 ? -1.026 14.916 16.680 1.00 76.62 799 PRO A C 1
ATOM 6352 O O . PRO A 1 799 ? -1.377 13.920 16.056 1.00 76.62 799 PRO A O 1
ATOM 6355 N N . ASP A 1 800 ? -1.516 15.240 17.883 1.00 71.75 800 ASP A N 1
ATOM 6356 C CA . ASP A 1 800 ? -2.553 14.434 18.537 1.00 71.75 800 ASP A CA 1
ATOM 6357 C C . ASP A 1 800 ? -3.788 14.365 17.623 1.00 71.75 800 ASP A C 1
ATOM 6359 O O . ASP A 1 800 ? -4.433 15.401 17.427 1.00 71.75 800 ASP A O 1
ATOM 6363 N N . PRO A 1 801 ? -4.098 13.183 17.057 1.00 65.19 801 PRO A N 1
ATOM 6364 C CA . PRO A 1 801 ? -5.164 13.037 16.073 1.00 65.19 801 PRO A CA 1
ATOM 6365 C C . PRO A 1 801 ? -6.553 13.290 16.664 1.00 65.19 801 PRO A C 1
ATOM 6367 O O . PRO A 1 801 ? -7.504 13.503 15.924 1.00 65.19 801 PRO A O 1
ATOM 6370 N N . TRP A 1 802 ? -6.678 13.266 17.994 1.00 70.25 802 TRP A N 1
ATOM 6371 C CA . TRP A 1 802 ? -7.963 13.291 18.692 1.00 70.25 802 TRP A CA 1
ATOM 6372 C C . TRP A 1 802 ? -8.216 14.606 19.435 1.00 70.25 802 TRP A C 1
ATOM 6374 O O . TRP A 1 802 ? -9.136 14.698 20.255 1.00 70.25 802 TRP A O 1
ATOM 6384 N N . ASN A 1 803 ? -7.381 15.626 19.205 1.00 65.50 803 ASN A N 1
ATOM 6385 C CA . ASN A 1 803 ? -7.477 16.913 19.884 1.00 65.50 803 ASN A CA 1
ATOM 6386 C C . ASN A 1 803 ? -7.208 18.103 18.942 1.00 65.50 803 ASN A C 1
ATOM 6388 O O . ASN A 1 803 ? -6.062 18.503 18.705 1.00 65.50 803 ASN A O 1
ATOM 6392 N N . LYS A 1 804 ? -8.289 18.766 18.502 1.00 54.91 804 LYS A N 1
ATOM 6393 C CA . LYS A 1 804 ? -8.230 19.963 17.639 1.00 54.91 804 LYS A CA 1
ATOM 6394 C C . LYS A 1 804 ? -7.441 21.136 18.225 1.00 54.91 804 LYS A C 1
ATOM 6396 O O . LYS A 1 804 ? -6.755 21.843 17.493 1.00 54.91 804 LYS A O 1
ATOM 6401 N N . ALA A 1 805 ? -7.434 21.321 19.550 1.00 46.84 805 ALA A N 1
ATOM 6402 C CA . ALA A 1 805 ? -6.711 22.438 20.175 1.00 46.84 805 ALA A CA 1
ATOM 6403 C C . ALA A 1 805 ? -5.179 22.335 20.017 1.00 46.84 805 ALA A C 1
ATOM 6405 O O . ALA A 1 805 ? -4.471 23.343 20.145 1.00 46.84 805 ALA A O 1
ATOM 6406 N N . THR A 1 806 ? -4.671 21.125 19.763 1.00 46.56 806 THR A N 1
ATOM 6407 C CA . THR A 1 806 ? -3.274 20.864 19.397 1.00 46.56 806 THR A CA 1
ATOM 6408 C C . THR A 1 806 ? -3.033 20.918 17.889 1.00 46.56 806 THR A C 1
ATOM 6410 O O . THR A 1 806 ? -1.947 21.346 17.504 1.00 46.56 806 THR A O 1
ATOM 6413 N N . ALA A 1 807 ? -4.023 20.576 17.055 1.00 44.19 807 ALA A N 1
ATOM 6414 C CA . ALA A 1 807 ? -3.940 20.642 15.591 1.00 44.19 807 ALA A CA 1
ATOM 6415 C C . ALA A 1 807 ? -3.886 22.094 15.063 1.00 44.19 807 ALA A C 1
ATOM 6417 O O . ALA A 1 807 ? -2.967 22.440 14.323 1.00 44.19 807 ALA A O 1
ATOM 6418 N N . ASP A 1 808 ? -4.754 22.988 15.557 1.00 41.66 808 ASP A N 1
ATOM 6419 C CA . ASP A 1 808 ? -4.849 24.397 15.111 1.00 41.66 808 ASP A CA 1
ATOM 6420 C C . ASP A 1 808 ? -3.623 25.264 15.470 1.00 41.66 808 ASP A C 1
ATOM 6422 O O . ASP A 1 808 ? -3.427 26.363 14.946 1.00 41.66 808 ASP A O 1
ATOM 6426 N N . LYS A 1 809 ? -2.780 24.801 16.402 1.00 41.34 809 LYS A N 1
ATOM 6427 C CA . LYS A 1 809 ? -1.537 25.485 16.813 1.00 41.34 809 LYS A CA 1
ATOM 6428 C C . LYS A 1 809 ? -0.284 24.884 16.170 1.00 41.34 809 LYS A C 1
ATOM 6430 O O . LYS A 1 809 ? 0.820 25.376 16.426 1.00 41.34 809 LYS A O 1
ATOM 6435 N N . ALA A 1 810 ? -0.426 23.835 15.360 1.00 44.75 810 ALA A N 1
ATOM 6436 C CA . ALA A 1 810 ? 0.676 23.030 14.847 1.00 44.75 810 ALA A CA 1
ATOM 6437 C C . ALA A 1 810 ? 1.284 23.582 13.547 1.00 44.75 810 ALA A C 1
ATOM 6439 O O . ALA A 1 810 ? 1.553 22.833 12.616 1.00 44.75 810 ALA A O 1
ATOM 6440 N N . GLY A 1 811 ? 1.620 24.876 13.514 1.00 46.59 811 GLY A N 1
ATOM 6441 C CA . GLY A 1 811 ? 2.613 25.390 12.565 1.00 46.59 811 GLY A CA 1
ATOM 6442 C C . GLY A 1 811 ? 3.985 24.754 12.839 1.00 46.59 811 GLY A C 1
ATOM 6443 O O . GLY A 1 811 ? 4.801 25.323 13.565 1.00 46.59 811 GLY A O 1
ATOM 6444 N N . GLY A 1 812 ? 4.206 23.526 12.356 1.00 50.12 812 GLY A N 1
ATOM 6445 C CA . GLY A 1 812 ? 5.437 22.741 12.530 1.00 50.12 812 GLY A CA 1
ATOM 6446 C C . GLY A 1 812 ? 5.751 22.276 13.965 1.00 50.12 812 GLY A C 1
ATOM 6447 O O . GLY A 1 812 ? 6.821 21.713 14.209 1.00 50.12 812 GLY A O 1
ATOM 6448 N N . ASN A 1 813 ? 4.860 22.505 14.938 1.00 53.41 813 ASN A N 1
ATOM 6449 C CA . ASN A 1 813 ? 5.124 22.257 16.358 1.00 53.41 813 ASN A CA 1
ATOM 6450 C C . ASN A 1 813 ? 4.594 20.881 16.799 1.00 53.41 813 ASN A C 1
ATOM 6452 O O . ASN A 1 813 ? 3.510 20.770 17.368 1.00 53.41 813 ASN A O 1
ATOM 6456 N N . ARG A 1 814 ? 5.359 19.821 16.512 1.00 66.31 814 ARG A N 1
ATOM 6457 C CA . ARG A 1 814 ? 5.050 18.459 16.980 1.00 66.31 814 ARG A CA 1
ATOM 6458 C C . ARG A 1 814 ? 5.192 18.327 18.503 1.00 66.31 814 ARG A C 1
ATOM 6460 O O . ARG A 1 814 ? 5.913 19.124 19.111 1.00 66.31 814 ARG A O 1
ATOM 6467 N N . PRO A 1 815 ? 4.563 17.315 19.138 1.00 69.06 815 PRO A N 1
ATOM 6468 C CA . PRO A 1 815 ? 4.841 17.022 20.540 1.00 69.06 815 PRO A CA 1
ATOM 6469 C C . PRO A 1 815 ? 6.327 16.688 20.735 1.00 69.06 815 PRO A C 1
ATOM 6471 O O . PRO A 1 815 ? 6.997 16.247 19.804 1.00 69.06 815 PRO A O 1
ATOM 6474 N N . ALA A 1 816 ? 6.864 16.909 21.934 1.00 68.88 816 ALA A N 1
ATOM 6475 C CA . ALA A 1 816 ? 8.290 16.709 22.187 1.00 68.88 816 ALA A CA 1
ATOM 6476 C C . ALA A 1 816 ? 8.732 15.256 21.927 1.00 68.88 816 ALA A C 1
ATOM 6478 O O . ALA A 1 816 ? 7.997 14.312 22.233 1.00 68.88 816 ALA A O 1
ATOM 6479 N N . LEU A 1 817 ? 9.956 15.094 21.414 1.00 74.81 817 LEU A N 1
ATOM 6480 C CA . LEU A 1 817 ? 10.600 13.795 21.236 1.00 74.81 817 LEU A CA 1
ATOM 6481 C C . LEU A 1 817 ? 10.619 13.021 22.561 1.00 74.81 817 LEU A C 1
ATOM 6483 O O . LEU A 1 817 ? 11.133 13.500 23.575 1.00 74.81 817 LEU A O 1
ATOM 6487 N N . GLN A 1 818 ? 10.097 11.799 22.543 1.00 81.19 818 GLN A N 1
ATOM 6488 C CA . GLN A 1 818 ? 10.077 10.918 23.705 1.00 81.19 818 GLN A CA 1
ATOM 6489 C C . GLN A 1 818 ? 11.247 9.941 23.620 1.00 81.19 818 GLN A C 1
ATOM 6491 O O . GLN A 1 818 ? 11.230 8.997 22.832 1.00 81.19 818 GLN A O 1
ATOM 6496 N N . ILE A 1 819 ? 12.270 10.151 24.446 1.00 77.38 819 ILE A N 1
ATOM 6497 C CA . ILE A 1 819 ? 13.435 9.262 24.517 1.00 77.38 819 ILE A CA 1
ATOM 6498 C C . ILE A 1 819 ? 13.172 8.199 25.584 1.00 77.38 819 ILE A C 1
ATOM 6500 O O . ILE A 1 819 ? 13.027 8.520 26.767 1.00 77.38 819 ILE A O 1
ATOM 6504 N N . ARG A 1 820 ? 13.116 6.924 25.184 1.00 78.50 820 ARG A N 1
ATOM 6505 C CA . ARG A 1 820 ? 12.997 5.808 26.131 1.00 78.50 820 ARG A CA 1
ATOM 6506 C C . ARG A 1 820 ? 14.363 5.489 26.759 1.00 78.50 820 ARG A C 1
ATOM 6508 O O . ARG A 1 820 ? 15.398 5.694 26.117 1.00 78.50 820 ARG A O 1
ATOM 6515 N N . PRO A 1 821 ? 14.392 4.950 27.995 1.00 75.62 821 PRO A N 1
ATOM 6516 C CA . PRO A 1 821 ? 15.612 4.396 28.574 1.00 75.62 821 PRO A CA 1
ATOM 6517 C C . PRO A 1 821 ? 16.242 3.347 27.653 1.00 75.62 821 PRO A C 1
ATOM 6519 O O . PRO A 1 821 ? 15.531 2.669 26.910 1.00 75.62 821 PRO A O 1
ATOM 6522 N N . ILE A 1 822 ? 17.568 3.206 27.722 1.00 80.00 822 ILE A N 1
ATOM 6523 C CA . ILE A 1 822 ? 18.304 2.182 26.969 1.00 80.00 822 ILE A CA 1
ATOM 6524 C C . ILE A 1 822 ? 17.771 0.801 27.360 1.00 80.00 822 ILE A C 1
ATOM 6526 O O . ILE A 1 822 ? 17.653 0.491 28.546 1.00 80.00 822 ILE A O 1
ATOM 6530 N N . GLN A 1 823 ? 17.449 -0.012 26.357 1.00 82.38 823 GLN A N 1
ATOM 6531 C CA . GLN A 1 823 ? 16.913 -1.359 26.534 1.00 82.38 823 GLN A CA 1
ATOM 6532 C C . GLN A 1 823 ? 17.965 -2.400 26.137 1.00 82.38 823 GLN A C 1
ATOM 6534 O O . GLN A 1 823 ? 18.715 -2.168 25.183 1.00 82.38 823 GLN A O 1
ATOM 6539 N N . PRO A 1 824 ? 18.041 -3.542 26.842 1.00 83.38 824 PRO A N 1
ATOM 6540 C CA . PRO A 1 824 ? 18.930 -4.626 26.458 1.00 83.38 824 PRO A CA 1
ATOM 6541 C C . PRO A 1 824 ? 18.412 -5.336 25.201 1.00 83.38 824 PRO A C 1
ATOM 6543 O O . PRO A 1 824 ? 17.209 -5.535 25.036 1.00 83.38 824 PRO A O 1
ATOM 6546 N N . LEU A 1 825 ? 19.327 -5.760 24.333 1.00 84.31 825 LEU A N 1
ATOM 6547 C CA . LEU A 1 825 ? 19.019 -6.569 23.155 1.00 84.31 825 LEU A CA 1
ATOM 6548 C C . LEU A 1 825 ? 19.104 -8.065 23.476 1.00 84.31 825 LEU A C 1
ATOM 6550 O O . LEU A 1 825 ? 20.032 -8.524 24.147 1.00 84.31 825 LEU A O 1
ATOM 6554 N N . THR A 1 826 ? 18.167 -8.850 22.945 1.00 83.12 826 THR A N 1
ATOM 6555 C CA . THR A 1 826 ? 18.184 -10.310 23.085 1.00 83.12 826 THR A CA 1
ATOM 6556 C C . THR A 1 826 ? 19.120 -10.926 22.050 1.00 83.12 826 THR A C 1
ATOM 6558 O O . THR A 1 826 ? 18.928 -10.779 20.841 1.00 83.12 826 THR A O 1
ATOM 6561 N N . LYS A 1 827 ? 20.149 -11.636 22.524 1.00 84.69 827 LYS A N 1
ATOM 6562 C CA . LYS A 1 827 ? 21.061 -12.402 21.669 1.00 84.69 827 LYS A CA 1
ATOM 6563 C C . LYS A 1 827 ? 20.430 -13.747 21.313 1.00 84.69 827 LYS A C 1
ATOM 6565 O O . LYS A 1 827 ? 20.091 -14.514 22.210 1.00 84.69 827 LYS A O 1
ATOM 6570 N N . THR A 1 828 ? 20.317 -14.030 20.022 1.00 82.56 828 THR A N 1
ATOM 6571 C CA . THR A 1 828 ? 19.946 -15.346 19.487 1.00 82.56 828 THR A CA 1
ATOM 6572 C C . THR A 1 828 ? 21.076 -15.783 18.560 1.00 82.56 828 THR A C 1
ATOM 6574 O O . THR A 1 828 ? 21.383 -15.084 17.598 1.00 82.56 828 THR A O 1
ATOM 6577 N N . ASP A 1 829 ? 21.742 -16.889 18.882 1.00 83.38 829 ASP A N 1
ATOM 6578 C CA . ASP A 1 829 ? 22.962 -17.346 18.201 1.00 83.38 829 ASP A CA 1
ATOM 6579 C C . ASP A 1 829 ? 24.086 -16.288 18.218 1.00 83.38 829 ASP A C 1
ATOM 6581 O O . ASP A 1 829 ? 24.610 -15.954 19.285 1.00 83.38 829 ASP A O 1
ATOM 6585 N N . GLU A 1 830 ? 24.455 -15.737 17.059 1.00 85.00 830 GLU A N 1
ATOM 6586 C CA . GLU A 1 830 ? 25.483 -14.697 16.889 1.00 85.00 830 GLU A CA 1
ATOM 6587 C C . GLU A 1 830 ? 24.909 -13.323 16.512 1.00 85.00 830 GLU A C 1
ATOM 6589 O O . GLU A 1 830 ? 25.664 -12.390 16.226 1.00 85.00 830 GLU A O 1
ATOM 6594 N N . VAL A 1 831 ? 23.584 -13.164 16.564 1.00 85.19 831 VAL A N 1
ATOM 6595 C CA . VAL A 1 831 ? 22.898 -11.914 16.225 1.00 85.19 831 VAL A CA 1
ATOM 6596 C C . VAL A 1 831 ? 22.019 -11.418 17.371 1.00 85.19 831 VAL A C 1
ATOM 6598 O O . VAL A 1 831 ? 21.431 -12.189 18.130 1.00 85.19 831 VAL A O 1
ATOM 6601 N N . TYR A 1 832 ? 21.915 -10.104 17.513 1.00 86.19 832 TYR A N 1
ATOM 6602 C CA . TYR A 1 832 ? 20.848 -9.480 18.272 1.00 86.19 832 TYR A CA 1
ATOM 6603 C C . TYR A 1 832 ? 19.619 -9.354 17.381 1.00 86.19 832 TYR A C 1
ATOM 6605 O O . TYR A 1 832 ? 19.704 -8.858 16.254 1.00 86.19 832 TYR A O 1
ATOM 6613 N N . LYS A 1 833 ? 18.478 -9.789 17.913 1.00 83.19 833 LYS A N 1
ATOM 6614 C CA . LYS A 1 833 ? 17.170 -9.611 17.284 1.00 83.19 833 LYS A CA 1
ATOM 6615 C C . LYS A 1 833 ? 16.338 -8.679 18.146 1.00 83.19 833 LYS A C 1
ATOM 6617 O O . LYS A 1 833 ? 16.327 -8.802 19.371 1.00 83.19 833 LYS A O 1
ATOM 6622 N N . LEU A 1 834 ? 15.653 -7.748 17.494 1.00 82.75 834 LEU A N 1
ATOM 6623 C CA . LEU A 1 834 ? 14.690 -6.867 18.133 1.00 82.75 834 LEU A CA 1
ATOM 6624 C C . LEU A 1 834 ? 13.422 -6.847 17.291 1.00 82.75 834 LEU A C 1
ATOM 6626 O O . LEU A 1 834 ? 13.439 -6.456 16.123 1.00 82.75 834 LEU A O 1
ATOM 6630 N N . THR A 1 835 ? 12.332 -7.276 17.912 1.00 84.38 835 THR A N 1
ATOM 6631 C CA . THR A 1 835 ? 10.996 -7.216 17.336 1.00 84.38 835 THR A CA 1
ATOM 6632 C C . THR A 1 835 ? 10.139 -6.364 18.252 1.00 84.38 835 THR A C 1
ATOM 6634 O O . THR A 1 835 ? 10.088 -6.616 19.455 1.00 84.38 835 THR A O 1
ATOM 6637 N N . LEU A 1 836 ? 9.492 -5.349 17.690 1.00 83.19 836 LEU A N 1
ATOM 6638 C CA . LEU A 1 836 ? 8.425 -4.623 18.362 1.00 83.19 836 LEU A CA 1
ATOM 6639 C C . LEU A 1 836 ? 7.095 -5.161 17.831 1.00 83.19 836 LEU A C 1
ATOM 6641 O O . LEU A 1 836 ? 6.742 -4.834 16.693 1.00 83.19 836 LEU A O 1
ATOM 6645 N N . PRO A 1 837 ? 6.402 -6.020 18.596 1.00 81.69 837 PRO A N 1
ATOM 6646 C CA . PRO A 1 837 ? 5.096 -6.511 18.193 1.00 81.69 837 PRO A CA 1
ATOM 6647 C C . PRO A 1 837 ? 4.049 -5.399 18.318 1.00 81.69 837 PRO A C 1
ATOM 6649 O O . PRO A 1 837 ? 4.095 -4.634 19.284 1.00 81.69 837 PRO A O 1
ATOM 6652 N N . GLY A 1 838 ? 3.129 -5.323 17.355 1.00 71.62 838 GLY A N 1
ATOM 6653 C CA . GLY A 1 838 ? 1.923 -4.492 17.427 1.00 71.62 838 GLY A CA 1
ATOM 6654 C C . GLY A 1 838 ? 2.172 -3.020 17.766 1.00 71.62 838 GLY A C 1
ATOM 6655 O O . GLY A 1 838 ? 1.659 -2.527 18.766 1.00 71.62 838 GLY A O 1
ATOM 6656 N N . VAL A 1 839 ? 2.976 -2.308 16.965 1.00 84.31 839 VAL A N 1
ATOM 6657 C CA . VAL A 1 839 ? 3.226 -0.870 17.182 1.00 84.31 839 VAL A CA 1
ATOM 6658 C C . VAL A 1 839 ? 1.913 -0.087 17.057 1.00 84.31 839 VAL A C 1
ATOM 6660 O O . VAL A 1 839 ? 1.359 0.020 15.969 1.00 84.31 839 VAL A O 1
ATOM 6663 N N . ASP A 1 840 ? 1.435 0.477 18.164 1.00 83.75 840 ASP A N 1
ATOM 6664 C CA . ASP A 1 840 ? 0.067 0.985 18.359 1.00 83.75 840 ASP A CA 1
ATOM 6665 C C . ASP A 1 840 ? -0.086 2.507 18.187 1.00 83.75 840 ASP A C 1
ATOM 6667 O O . ASP A 1 840 ? -1.194 3.040 18.258 1.00 83.75 840 ASP A O 1
ATOM 6671 N N . LYS A 1 841 ? 1.019 3.236 17.978 1.00 86.31 841 LYS A N 1
ATOM 6672 C CA . LYS A 1 841 ? 1.021 4.707 17.902 1.00 86.31 841 LYS A CA 1
ATOM 6673 C C . LYS A 1 841 ? 1.611 5.220 16.600 1.00 86.31 841 LYS A C 1
ATOM 6675 O O . LYS A 1 841 ? 2.602 4.688 16.101 1.00 86.31 841 LYS A O 1
ATOM 6680 N N . THR A 1 842 ? 1.024 6.299 16.088 1.00 89.38 842 THR A N 1
ATOM 6681 C CA . THR A 1 842 ? 1.466 6.949 14.855 1.00 89.38 842 THR A CA 1
ATOM 6682 C C . THR A 1 842 ? 2.621 7.917 15.087 1.00 89.38 842 THR A C 1
ATOM 6684 O O . THR A 1 842 ? 2.682 8.655 16.073 1.00 89.38 842 THR A O 1
ATOM 6687 N N . GLY A 1 843 ? 3.559 7.939 14.148 1.00 89.56 843 GLY A N 1
ATOM 6688 C CA . GLY A 1 843 ? 4.747 8.778 14.204 1.00 89.56 843 GLY A CA 1
ATOM 6689 C C . GLY A 1 843 ? 6.012 8.038 13.813 1.00 89.56 843 GLY A C 1
ATOM 6690 O O . GLY A 1 843 ? 5.984 6.983 13.180 1.00 89.56 843 GLY A O 1
ATOM 6691 N N . VAL A 1 844 ? 7.149 8.622 14.175 1.00 90.81 844 VAL A N 1
ATOM 6692 C CA . VAL A 1 844 ? 8.466 8.129 13.774 1.00 90.81 844 VAL A CA 1
ATOM 6693 C C . VAL A 1 844 ? 9.176 7.488 14.956 1.00 90.81 844 VAL A C 1
ATOM 6695 O O . VAL A 1 844 ? 9.379 8.112 15.998 1.00 90.81 844 VAL A O 1
ATOM 6698 N N . TYR A 1 845 ? 9.582 6.237 14.770 1.00 91.19 845 TYR A N 1
ATOM 6699 C CA . TYR A 1 845 ? 10.390 5.474 15.709 1.00 91.19 845 TYR A CA 1
ATOM 6700 C C . TYR A 1 845 ? 11.832 5.442 15.221 1.00 91.19 845 TYR A C 1
ATOM 6702 O O . TYR A 1 845 ? 12.115 4.993 14.108 1.00 91.19 845 TYR A O 1
ATOM 6710 N N . THR A 1 846 ? 12.741 5.883 16.083 1.00 90.06 846 THR A N 1
ATOM 6711 C CA . THR A 1 846 ? 14.173 5.950 15.810 1.00 90.06 846 THR A CA 1
ATOM 6712 C C . THR A 1 846 ? 14.924 5.030 16.766 1.00 90.06 846 THR A C 1
ATOM 6714 O O . THR A 1 846 ? 14.717 5.072 17.978 1.00 90.06 846 THR A O 1
ATOM 6717 N N . PHE A 1 847 ? 15.816 4.213 16.219 1.00 88.69 847 PHE A N 1
ATOM 6718 C CA . PHE A 1 847 ? 16.618 3.226 16.934 1.00 88.69 847 PHE A CA 1
ATOM 6719 C C . PHE A 1 847 ? 18.089 3.599 16.830 1.00 88.69 847 PHE A C 1
ATOM 6721 O O . PHE A 1 847 ? 18.613 3.716 15.725 1.00 88.69 847 PHE A O 1
ATOM 6728 N N . GLU A 1 848 ? 18.753 3.764 17.970 1.00 87.12 848 GLU A N 1
ATOM 6729 C CA . GLU A 1 848 ? 20.203 3.931 18.048 1.00 87.12 848 GLU A CA 1
ATOM 6730 C C . GLU A 1 848 ? 20.855 2.622 18.468 1.00 87.12 848 GLU A C 1
ATOM 6732 O O . GLU A 1 848 ? 20.578 2.091 19.550 1.00 87.12 848 GLU A O 1
ATOM 6737 N N . PHE A 1 849 ? 21.779 2.155 17.640 1.00 86.69 849 PHE A N 1
ATOM 6738 C CA . PHE A 1 849 ? 22.645 1.026 17.927 1.00 86.69 849 PHE A CA 1
ATOM 6739 C C . PHE A 1 849 ? 24.054 1.523 18.216 1.00 86.69 849 PHE A C 1
ATOM 6741 O O . PHE A 1 849 ? 24.546 2.458 17.582 1.00 86.69 849 PHE A O 1
ATOM 6748 N N . PHE A 1 850 ? 24.724 0.882 19.172 1.00 85.31 850 PHE A N 1
ATOM 6749 C CA . PHE A 1 850 ? 26.045 1.298 19.637 1.00 85.31 850 PHE A CA 1
ATOM 6750 C C . PHE A 1 850 ? 27.103 0.286 19.188 1.00 85.31 850 PHE A C 1
ATOM 6752 O O . PHE A 1 850 ? 27.206 -0.780 19.799 1.00 85.31 850 PHE A O 1
ATOM 6759 N N . PRO A 1 851 ? 27.897 0.579 18.143 1.00 81.69 851 PRO A N 1
ATOM 6760 C CA . PRO A 1 851 ? 28.987 -0.296 17.735 1.00 81.69 851 PRO A CA 1
ATOM 6761 C C . PRO A 1 851 ? 30.039 -0.461 18.842 1.00 81.69 851 PRO A C 1
ATOM 6763 O O . PRO A 1 851 ? 30.339 0.471 19.598 1.00 81.69 851 PRO A O 1
ATOM 6766 N N . ASN A 1 852 ? 30.631 -1.648 18.911 1.00 78.69 852 ASN A N 1
ATOM 6767 C CA . ASN A 1 852 ? 31.862 -1.926 19.633 1.00 78.69 852 ASN A CA 1
ATOM 6768 C C . ASN A 1 852 ? 33.007 -1.165 18.938 1.00 78.69 852 ASN A C 1
ATOM 6770 O O . ASN A 1 852 ? 32.948 -0.894 17.741 1.00 78.69 852 ASN A O 1
ATOM 6774 N N . ASN A 1 853 ? 34.022 -0.737 19.691 1.00 66.12 853 ASN A N 1
ATOM 6775 C CA . ASN A 1 853 ? 35.100 0.100 19.152 1.00 66.12 853 ASN A CA 1
ATOM 6776 C C . ASN A 1 853 ? 35.856 -0.601 18.007 1.00 66.12 853 ASN A C 1
ATOM 6778 O O . ASN A 1 853 ? 36.764 -1.389 18.262 1.00 66.12 853 ASN A O 1
ATOM 6782 N N . ASP A 1 854 ? 35.561 -0.230 16.762 1.00 51.81 854 ASP A N 1
ATOM 6783 C CA . ASP A 1 854 ? 36.317 -0.665 15.588 1.00 51.81 854 ASP A CA 1
ATOM 6784 C C . ASP A 1 854 ? 37.436 0.345 15.285 1.00 51.81 854 ASP A C 1
ATOM 6786 O O . ASP A 1 854 ? 37.196 1.421 14.732 1.00 51.81 854 ASP A O 1
ATOM 6790 N N . ALA A 1 855 ? 38.665 -0.010 15.673 1.00 47.91 855 ALA A N 1
ATOM 6791 C CA . ALA A 1 855 ? 39.940 0.534 15.191 1.00 47.91 855 ALA A CA 1
ATOM 6792 C C . ALA A 1 855 ? 39.953 2.038 14.799 1.00 47.91 855 ALA A C 1
ATOM 6794 O O . ALA A 1 855 ? 39.773 2.417 13.637 1.00 47.91 855 ALA A O 1
ATOM 6795 N N . GLY A 1 856 ? 40.260 2.897 15.781 1.00 48.25 856 GLY A N 1
ATOM 6796 C CA . GLY A 1 856 ? 40.870 4.219 15.562 1.00 48.25 856 GLY A CA 1
ATOM 6797 C C . GLY A 1 856 ? 39.948 5.444 15.461 1.00 48.25 856 GLY A C 1
ATOM 6798 O O . GLY A 1 856 ? 40.466 6.555 15.386 1.00 48.25 856 GLY A O 1
ATOM 6799 N N . GLY A 1 857 ? 38.619 5.289 15.492 1.00 53.75 857 GLY A N 1
ATOM 6800 C CA . GLY A 1 857 ? 37.656 6.405 15.524 1.00 53.75 857 GLY A CA 1
ATOM 6801 C C . GLY A 1 857 ? 36.821 6.445 16.809 1.00 53.75 857 GLY A C 1
ATOM 6802 O O . GLY A 1 857 ? 36.685 5.427 17.486 1.00 53.75 857 GLY A O 1
ATOM 6803 N N . LYS A 1 858 ? 36.232 7.605 17.153 1.00 56.03 858 LYS A N 1
ATOM 6804 C CA . LYS A 1 858 ? 35.177 7.658 18.183 1.00 56.03 858 LYS A CA 1
ATOM 6805 C C . LYS A 1 858 ? 33.964 6.861 17.666 1.00 56.03 858 LYS A C 1
ATOM 6807 O O . LYS A 1 858 ? 33.506 7.166 16.562 1.00 56.03 858 LYS A O 1
ATOM 6812 N N . PRO A 1 859 ? 33.445 5.866 18.409 1.00 58.84 859 PRO A N 1
ATOM 6813 C CA . PRO A 1 859 ? 32.271 5.109 17.987 1.00 58.84 859 PRO A CA 1
ATOM 6814 C C . PRO A 1 859 ? 31.088 6.071 17.859 1.00 58.84 859 PRO A C 1
ATOM 6816 O O . PRO A 1 859 ? 30.702 6.730 18.824 1.00 58.84 859 PRO A O 1
ATOM 6819 N N . THR A 1 860 ? 30.555 6.189 16.647 1.00 69.50 860 THR A N 1
ATOM 6820 C CA . THR A 1 860 ? 29.338 6.960 16.377 1.00 69.50 860 THR A CA 1
ATOM 6821 C C . THR A 1 860 ? 28.181 5.972 16.376 1.00 69.50 860 THR A C 1
ATOM 6823 O O . THR A 1 860 ? 28.323 4.880 15.826 1.00 69.50 860 THR A O 1
ATOM 6826 N N . ALA A 1 861 ? 27.080 6.311 17.048 1.00 77.31 861 ALA A N 1
ATOM 6827 C CA . ALA A 1 861 ? 25.896 5.463 17.036 1.00 77.31 861 ALA A CA 1
ATOM 6828 C C . ALA A 1 861 ? 25.373 5.324 15.598 1.00 77.31 861 ALA A C 1
ATOM 6830 O O . ALA A 1 861 ? 25.424 6.277 14.821 1.00 77.31 861 ALA A O 1
ATOM 6831 N N . GLU A 1 862 ? 24.900 4.132 15.251 1.00 82.94 862 GLU A N 1
ATOM 6832 C CA . GLU A 1 862 ? 24.218 3.881 13.983 1.00 82.94 862 GLU A CA 1
ATOM 6833 C C . GLU A 1 862 ? 22.715 4.027 14.212 1.00 82.94 862 GLU A C 1
ATOM 6835 O O . GLU A 1 862 ? 22.189 3.502 15.193 1.00 82.94 862 GLU A O 1
ATOM 6840 N N . VAL A 1 863 ? 22.030 4.748 13.326 1.00 85.75 863 VAL A N 1
ATOM 6841 C CA . VAL A 1 863 ? 20.600 5.042 13.466 1.00 85.75 863 VAL A CA 1
ATOM 6842 C C . VAL A 1 863 ? 19.790 4.250 12.452 1.00 85.75 863 VAL A C 1
ATOM 6844 O O . VAL A 1 863 ? 20.247 3.977 11.345 1.00 85.75 863 VAL A O 1
ATOM 6847 N N . GLN A 1 864 ? 18.568 3.889 12.822 1.00 88.00 864 GLN A N 1
ATOM 6848 C CA . GLN A 1 864 ? 17.519 3.519 11.881 1.00 88.00 864 GLN A CA 1
ATOM 6849 C C . GLN A 1 864 ? 16.227 4.237 12.256 1.00 88.00 864 GLN A C 1
ATOM 6851 O O . GLN A 1 864 ? 15.915 4.344 13.438 1.00 88.00 864 GLN A O 1
ATOM 6856 N N . ALA A 1 865 ? 15.464 4.690 11.263 1.00 89.56 865 ALA A N 1
ATOM 6857 C CA . ALA A 1 865 ? 14.159 5.310 11.472 1.00 89.56 865 ALA A CA 1
ATOM 6858 C C . ALA A 1 865 ? 13.066 4.604 10.657 1.00 89.56 865 ALA A C 1
ATOM 6860 O O . ALA A 1 865 ? 13.326 4.116 9.549 1.00 89.56 865 ALA A O 1
ATOM 6861 N N . TYR A 1 866 ? 11.864 4.558 11.235 1.00 91.88 866 TYR A N 1
ATOM 6862 C CA . TYR A 1 866 ? 10.655 3.956 10.671 1.00 91.88 866 TYR A CA 1
ATOM 6863 C C . TYR A 1 866 ? 9.454 4.863 10.963 1.00 91.88 866 TYR A C 1
ATOM 6865 O O . TYR A 1 866 ? 9.312 5.335 12.092 1.00 91.88 866 TYR A O 1
ATOM 6873 N N . ALA A 1 867 ? 8.599 5.096 9.971 1.00 92.38 867 ALA A N 1
ATOM 6874 C CA . ALA A 1 867 ? 7.338 5.818 10.131 1.00 92.38 867 ALA A CA 1
ATOM 6875 C C . ALA A 1 867 ? 6.175 4.829 10.263 1.00 92.38 867 ALA A C 1
ATOM 6877 O O . ALA A 1 867 ? 6.089 3.869 9.498 1.00 92.38 867 ALA A O 1
ATOM 6878 N N . PHE A 1 868 ? 5.275 5.090 11.208 1.00 92.50 868 PHE A N 1
ATOM 6879 C CA . PHE A 1 868 ? 4.018 4.374 11.398 1.00 92.50 868 PHE A CA 1
ATOM 6880 C C . PHE A 1 868 ? 2.863 5.350 11.215 1.00 92.50 868 PHE A C 1
ATOM 6882 O O . PHE A 1 868 ? 2.778 6.354 11.920 1.00 92.50 868 PHE A O 1
ATOM 6889 N N . ASN A 1 869 ? 1.988 5.058 10.263 1.00 91.69 869 ASN A N 1
ATOM 6890 C CA . ASN A 1 869 ? 0.808 5.855 9.960 1.00 91.69 869 ASN A CA 1
ATOM 6891 C C . ASN A 1 869 ? -0.461 5.065 10.251 1.00 91.69 869 ASN A C 1
ATOM 6893 O O . ASN A 1 869 ? -0.428 3.841 10.385 1.00 91.69 869 ASN A O 1
ATOM 6897 N N . MET A 1 870 ? -1.573 5.778 10.330 1.00 90.25 870 MET A N 1
ATOM 6898 C CA . MET A 1 870 ? -2.893 5.172 10.403 1.00 90.25 870 MET A CA 1
ATOM 6899 C C . MET A 1 870 ? -3.263 4.487 9.079 1.00 90.25 870 MET A C 1
ATOM 6901 O O . MET A 1 870 ? -2.761 4.867 8.016 1.00 90.25 870 MET A O 1
ATOM 6905 N N . ASP A 1 871 ? -4.133 3.476 9.138 1.00 89.94 871 ASP A N 1
ATOM 6906 C CA . ASP A 1 871 ? -4.704 2.853 7.941 1.00 89.94 871 ASP A CA 1
ATOM 6907 C C . ASP A 1 871 ? -5.903 3.655 7.426 1.00 89.94 871 ASP A C 1
ATOM 6909 O O . ASP A 1 871 ? -7.058 3.265 7.590 1.00 89.94 871 ASP A O 1
ATOM 6913 N N . SER A 1 872 ? -5.636 4.799 6.801 1.00 89.25 872 SER A N 1
ATOM 6914 C CA . SER A 1 872 ? -6.688 5.647 6.229 1.00 89.25 872 SER A CA 1
ATOM 6915 C C . SER A 1 872 ? -7.564 4.888 5.220 1.00 89.25 872 SER A C 1
ATOM 6917 O O . SER A 1 872 ? -8.777 5.047 5.184 1.00 89.25 872 SER A O 1
ATOM 6919 N N . ALA A 1 873 ? -6.998 3.953 4.450 1.00 86.19 873 ALA A N 1
ATOM 6920 C CA . ALA A 1 873 ? -7.791 3.149 3.516 1.00 86.19 873 ALA A CA 1
ATOM 6921 C C . ALA A 1 873 ? -8.809 2.227 4.223 1.00 86.19 873 ALA A C 1
ATOM 6923 O O . ALA A 1 873 ? -9.745 1.735 3.587 1.00 86.19 873 ALA A O 1
ATOM 6924 N N . ALA A 1 874 ? -8.618 1.953 5.518 1.00 87.62 874 ALA A N 1
ATOM 6925 C CA . ALA A 1 874 ? -9.550 1.202 6.348 1.00 87.62 874 ALA A CA 1
ATOM 6926 C C . ALA A 1 874 ? -10.547 2.051 7.120 1.00 87.62 874 ALA A C 1
ATOM 6928 O O . ALA A 1 874 ? -11.705 1.654 7.224 1.00 87.62 874 ALA A O 1
ATOM 6929 N N . GLU A 1 875 ? -10.112 3.200 7.613 1.00 90.56 875 GLU A N 1
ATOM 6930 C CA . GLU A 1 875 ? -10.853 3.962 8.619 1.00 90.56 875 GLU A CA 1
ATOM 6931 C C . GLU A 1 875 ? -11.542 5.207 8.050 1.00 90.56 875 GLU A C 1
ATOM 6933 O O . GLU A 1 875 ? -12.535 5.674 8.605 1.00 90.56 875 GLU A O 1
ATOM 6938 N N . SER A 1 876 ? -11.051 5.743 6.926 1.00 90.62 876 SER A N 1
ATOM 6939 C CA . SER A 1 876 ? -11.497 7.037 6.400 1.00 90.62 876 SER A CA 1
ATOM 6940 C C . SER A 1 876 ? -12.879 7.021 5.751 1.00 90.62 876 SER A C 1
ATOM 6942 O O . SER A 1 876 ? -13.480 8.091 5.605 1.00 90.62 876 SER A O 1
ATOM 6944 N N . ASP A 1 877 ? -13.383 5.849 5.344 1.00 91.00 877 ASP A N 1
ATOM 6945 C CA . ASP A 1 877 ? -14.737 5.710 4.805 1.00 91.00 877 ASP A CA 1
ATOM 6946 C C . ASP A 1 877 ? -15.765 5.639 5.938 1.00 91.00 877 ASP A C 1
ATOM 6948 O O . ASP A 1 877 ? -16.041 4.590 6.525 1.00 91.00 877 ASP A O 1
ATOM 6952 N N . LEU A 1 878 ? -16.380 6.786 6.210 1.00 91.38 878 LEU A N 1
ATOM 6953 C CA . LEU A 1 878 ? -17.337 6.952 7.296 1.00 91.38 878 LEU A CA 1
ATOM 6954 C C . LEU A 1 878 ? -18.748 6.436 6.967 1.00 91.38 878 LEU A C 1
ATOM 6956 O O . LEU A 1 878 ? -19.661 6.625 7.781 1.00 91.38 878 LEU A O 1
ATOM 6960 N N . ASN A 1 879 ? -18.960 5.775 5.822 1.00 90.75 879 ASN A N 1
ATOM 6961 C CA . ASN A 1 879 ? -20.227 5.111 5.513 1.00 90.75 879 ASN A CA 1
ATOM 6962 C C . ASN A 1 879 ? -20.593 4.073 6.581 1.00 90.75 879 ASN A C 1
ATOM 6964 O O . ASN A 1 879 ? -19.739 3.396 7.148 1.00 90.75 879 ASN A O 1
ATOM 6968 N N . ARG A 1 880 ? -21.892 3.930 6.861 1.00 90.00 880 ARG A N 1
ATOM 6969 C CA . ARG A 1 880 ? -22.408 3.090 7.954 1.00 90.00 880 ARG A CA 1
ATOM 6970 C C . ARG A 1 880 ? -23.285 1.967 7.443 1.00 90.00 880 ARG A C 1
ATOM 6972 O O . ARG A 1 880 ? -24.093 2.141 6.532 1.00 90.00 880 ARG A O 1
ATOM 6979 N N . ALA A 1 881 ? -23.209 0.825 8.114 1.00 90.38 881 ALA A N 1
ATOM 6980 C CA . ALA A 1 881 ? -24.068 -0.308 7.822 1.00 90.38 881 ALA A CA 1
ATOM 6981 C C . ALA A 1 881 ? -25.552 0.025 8.056 1.00 90.38 881 ALA A C 1
ATOM 6983 O O . ALA A 1 881 ? -25.924 0.797 8.946 1.00 90.38 881 ALA A O 1
ATOM 6984 N N . THR A 1 882 ? -26.431 -0.577 7.256 1.00 88.81 882 THR A N 1
ATOM 6985 C CA . THR A 1 882 ? -27.884 -0.407 7.406 1.00 88.81 882 THR A CA 1
ATOM 6986 C C . THR A 1 882 ? -28.420 -1.191 8.605 1.00 88.81 882 THR A C 1
ATOM 6988 O O . THR A 1 882 ? -27.812 -2.169 9.053 1.00 88.81 882 THR A O 1
ATOM 6991 N N . LYS A 1 883 ? -29.590 -0.800 9.120 1.00 86.56 883 LYS A N 1
ATOM 6992 C CA . LYS A 1 883 ? -30.236 -1.503 10.239 1.00 86.56 883 LYS A CA 1
ATOM 6993 C C . LYS A 1 883 ? -30.589 -2.944 9.863 1.00 86.56 883 LYS A C 1
ATOM 6995 O O . LYS A 1 883 ? -30.466 -3.841 10.694 1.00 86.56 883 LYS A O 1
ATOM 7000 N N . GLU A 1 884 ? -30.973 -3.165 8.612 1.00 85.06 884 GLU A N 1
ATOM 7001 C CA . GLU A 1 884 ? -31.273 -4.470 8.025 1.00 85.06 884 GLU A CA 1
ATOM 7002 C C . GLU A 1 884 ? -30.027 -5.361 8.008 1.00 85.06 884 GLU A C 1
ATOM 7004 O O . GLU A 1 884 ? -30.119 -6.551 8.313 1.00 85.06 884 GLU A O 1
ATOM 7009 N N . THR A 1 885 ? -28.859 -4.782 7.699 1.00 86.44 885 THR A N 1
ATOM 7010 C CA . THR A 1 885 ? -27.571 -5.487 7.728 1.00 86.44 885 THR A CA 1
ATOM 7011 C C . THR A 1 885 ? -27.195 -5.928 9.141 1.00 86.44 885 THR A C 1
ATOM 7013 O O . THR A 1 885 ? -26.710 -7.048 9.294 1.00 86.44 885 THR A O 1
ATOM 7016 N N . LEU A 1 886 ? -27.416 -5.074 10.148 1.00 86.31 886 LEU A N 1
ATOM 7017 C CA . LEU A 1 886 ? -27.008 -5.317 11.539 1.00 86.31 886 LEU A CA 1
ATOM 7018 C C . LEU A 1 886 ? -27.985 -6.228 12.300 1.00 86.31 886 LEU A C 1
ATOM 7020 O O . LEU A 1 886 ? -27.569 -7.106 13.049 1.00 86.31 886 LEU A O 1
ATOM 7024 N N . VAL A 1 887 ? -29.295 -6.045 12.115 1.00 84.44 887 VAL A N 1
ATOM 7025 C CA . VAL A 1 887 ? -30.354 -6.744 12.874 1.00 84.44 887 VAL A CA 1
ATOM 7026 C C . VAL A 1 887 ? -31.037 -7.803 12.003 1.00 84.44 887 VAL A C 1
ATOM 7028 O O . VAL A 1 887 ? -32.259 -7.972 12.048 1.00 84.44 887 VAL A O 1
ATOM 7031 N N . ARG A 1 888 ? -30.266 -8.514 11.168 1.00 70.25 888 ARG A N 1
ATOM 7032 C CA . ARG A 1 888 ? -30.801 -9.561 10.280 1.00 70.25 888 ARG A CA 1
ATOM 7033 C C . ARG A 1 888 ? -31.720 -10.493 11.071 1.00 70.25 888 ARG A C 1
ATOM 7035 O O . ARG A 1 888 ? -31.394 -10.924 12.176 1.00 70.25 888 ARG A O 1
ATOM 7042 N N . LYS A 1 889 ? -32.891 -10.809 10.509 1.00 58.34 889 LYS A N 1
ATOM 7043 C CA . LYS A 1 889 ? -33.784 -11.812 11.101 1.00 58.34 889 LYS A CA 1
ATOM 7044 C C . LYS A 1 889 ? -33.066 -13.155 11.038 1.00 58.34 889 LYS A C 1
ATOM 7046 O O . LYS A 1 889 ? -32.984 -13.747 9.965 1.00 58.34 889 LYS A O 1
ATOM 7051 N N . THR A 1 890 ? -32.549 -13.614 12.173 1.00 51.00 890 THR A N 1
ATOM 7052 C CA . THR A 1 890 ? -31.967 -14.946 12.316 1.00 51.00 890 THR A CA 1
ATOM 7053 C C . THR A 1 890 ? -32.955 -15.972 11.771 1.00 51.00 890 THR A C 1
ATOM 7055 O O . THR A 1 890 ? -34.141 -15.964 12.116 1.00 51.00 890 THR A O 1
ATOM 7058 N N . ALA A 1 891 ? -32.484 -16.838 10.874 1.00 40.72 891 ALA A N 1
ATOM 7059 C CA . ALA A 1 891 ? -33.259 -17.961 10.373 1.00 40.72 891 ALA A CA 1
ATOM 7060 C C . ALA A 1 891 ? -33.483 -18.934 11.539 1.00 40.72 891 ALA A C 1
ATOM 7062 O O . ALA A 1 891 ? -32.672 -19.818 11.799 1.00 40.72 891 ALA A O 1
ATOM 7063 N N . VAL A 1 892 ? -34.560 -18.725 12.298 1.00 40.19 892 VAL A N 1
ATOM 7064 C CA . VAL A 1 892 ? -34.953 -19.613 13.389 1.00 40.19 892 VAL A CA 1
ATOM 7065 C C . VAL A 1 892 ? -35.298 -20.966 12.777 1.00 40.19 892 VAL A C 1
ATOM 7067 O O . VAL A 1 892 ? -36.373 -21.159 12.206 1.00 40.19 892 VAL A O 1
ATOM 7070 N N . GLY A 1 893 ? -34.360 -21.905 12.899 1.00 36.19 893 GLY A N 1
ATOM 7071 C CA . GLY A 1 893 ? -34.618 -23.323 12.729 1.00 36.19 893 GLY A CA 1
ATOM 7072 C C . GLY A 1 893 ? -35.777 -23.732 13.634 1.00 36.19 893 GLY A C 1
ATOM 7073 O O . GLY A 1 893 ? -35.848 -23.372 14.809 1.00 36.19 893 GLY A O 1
ATOM 7074 N N . THR A 1 894 ? -36.720 -24.463 13.061 1.00 31.61 894 THR A N 1
ATOM 7075 C CA . THR A 1 894 ? -37.888 -25.029 13.729 1.00 31.61 894 THR A CA 1
ATOM 7076 C C . THR A 1 894 ? -37.455 -25.960 14.871 1.00 31.61 894 THR A C 1
ATOM 7078 O O . THR A 1 894 ? -37.237 -27.147 14.645 1.00 31.61 894 THR A O 1
ATOM 7081 N N . GLY A 1 895 ? -37.303 -25.439 16.095 1.00 32.50 895 GLY A N 1
ATOM 7082 C CA . GLY A 1 895 ? -36.927 -26.261 17.250 1.00 32.50 895 GLY A CA 1
ATOM 7083 C C . GLY A 1 895 ? -36.653 -25.501 18.553 1.00 32.50 895 GLY A C 1
ATOM 7084 O O . GLY A 1 895 ? -35.506 -25.291 18.908 1.00 32.50 895 GLY A O 1
ATOM 7085 N N . LEU A 1 896 ? -37.713 -25.126 19.280 1.00 34.47 896 LEU A N 1
ATOM 7086 C CA . LEU A 1 896 ? -37.851 -25.167 20.756 1.00 34.47 896 LEU A CA 1
ATOM 7087 C C . LEU A 1 896 ? -36.650 -24.823 21.688 1.00 34.47 896 LEU A C 1
ATOM 7089 O O . LEU A 1 896 ? -36.538 -25.394 22.771 1.00 34.47 896 LEU A O 1
ATOM 7093 N N . ALA A 1 897 ? -35.840 -23.812 21.372 1.00 39.78 897 ALA A N 1
ATOM 7094 C CA . ALA A 1 897 ? -35.087 -23.041 22.369 1.00 39.78 897 ALA A CA 1
ATOM 7095 C C . ALA A 1 897 ? -35.218 -21.546 22.044 1.00 39.78 897 ALA A C 1
ATOM 7097 O O . ALA A 1 897 ? -35.075 -21.150 20.890 1.00 39.78 897 ALA A O 1
ATOM 7098 N N . ALA A 1 898 ? -35.556 -20.716 23.033 1.00 49.88 898 ALA A N 1
ATOM 7099 C CA . ALA A 1 898 ? -35.668 -19.269 22.863 1.00 49.88 898 ALA A CA 1
ATOM 7100 C C . ALA A 1 898 ? -34.288 -18.687 22.500 1.00 49.88 898 ALA A C 1
ATOM 7102 O O . ALA A 1 898 ? -33.452 -18.487 23.376 1.00 49.88 898 ALA A O 1
ATOM 7103 N N . GLY A 1 899 ? -34.030 -18.494 21.203 1.00 59.53 899 GLY A N 1
ATOM 7104 C CA . GLY A 1 899 ? -32.778 -17.926 20.703 1.00 59.53 899 GLY A CA 1
ATOM 7105 C C . GLY A 1 899 ? -32.556 -16.496 21.200 1.00 59.53 899 GLY A C 1
ATOM 7106 O O . GLY A 1 899 ? -33.511 -15.770 21.489 1.00 59.53 899 GLY A O 1
ATOM 7107 N N . GLY A 1 900 ? -31.288 -16.096 21.305 1.00 68.88 900 GLY A N 1
ATOM 7108 C CA . GLY A 1 900 ? -30.903 -14.736 21.671 1.00 68.88 900 GLY A CA 1
ATOM 7109 C C . GLY A 1 900 ? -31.473 -13.685 20.710 1.00 68.88 900 GLY A C 1
ATOM 7110 O O . GLY A 1 900 ? -31.648 -13.940 19.520 1.00 68.88 900 GLY A O 1
ATOM 7111 N N . LYS A 1 901 ? -31.779 -12.489 21.226 1.00 83.94 901 LYS A N 1
ATOM 7112 C CA . LYS A 1 901 ? -32.302 -11.359 20.432 1.00 83.94 901 LYS A CA 1
ATOM 7113 C C . LYS A 1 901 ? -31.172 -10.393 20.076 1.00 83.94 901 LYS A C 1
ATOM 7115 O O . LYS A 1 901 ? -30.395 -10.052 20.963 1.00 83.94 901 LYS A O 1
ATOM 7120 N N . VAL A 1 902 ? -31.150 -9.903 18.835 1.00 87.81 902 VAL A N 1
ATOM 7121 C CA . VAL A 1 902 ? -30.297 -8.788 18.389 1.00 87.81 902 VAL A CA 1
ATOM 7122 C C . VAL A 1 902 ? -31.109 -7.490 18.404 1.00 87.81 902 VAL A C 1
ATOM 7124 O O . VAL A 1 902 ? -32.244 -7.459 17.921 1.00 87.81 902 VAL A O 1
ATOM 7127 N N . VAL A 1 903 ? -30.562 -6.426 18.989 1.00 89.31 903 VAL A N 1
ATOM 7128 C CA . VAL A 1 903 ? -31.181 -5.092 19.044 1.00 89.31 903 VAL A CA 1
ATOM 7129 C C . VAL A 1 903 ? -30.134 -4.038 18.708 1.00 89.31 903 VAL A C 1
ATOM 7131 O O . VAL A 1 903 ? -29.039 -4.081 19.252 1.00 89.31 903 VAL A O 1
ATOM 7134 N N . LEU A 1 904 ? -30.497 -3.084 17.852 1.00 90.00 904 LEU A N 1
ATOM 7135 C CA . LEU A 1 904 ? -29.727 -1.869 17.583 1.00 90.00 904 LEU A CA 1
ATOM 7136 C C . LEU A 1 904 ? -30.361 -0.695 18.327 1.00 90.00 904 LEU A C 1
ATOM 7138 O O . LEU A 1 904 ? -31.582 -0.533 18.260 1.00 90.00 904 LEU A O 1
ATOM 7142 N N . ARG A 1 905 ? -29.536 0.091 19.017 1.00 90.25 905 ARG A N 1
ATOM 7143 C CA . ARG A 1 905 ? -29.918 1.294 19.761 1.00 90.25 905 ARG A CA 1
ATOM 7144 C C . ARG A 1 905 ? -29.090 2.475 19.292 1.00 90.25 905 ARG A C 1
ATOM 7146 O O . ARG A 1 905 ? -27.910 2.308 18.993 1.00 90.25 905 ARG A O 1
ATOM 7153 N N . SER A 1 906 ? -29.695 3.649 19.279 1.00 87.88 906 SER A N 1
ATOM 7154 C CA . SER A 1 906 ? -29.035 4.921 18.997 1.00 87.88 906 SER A CA 1
ATOM 7155 C C . SER A 1 906 ? -29.144 5.872 20.194 1.00 87.88 906 SER A C 1
ATOM 7157 O O . SER A 1 906 ? -29.962 5.645 21.090 1.00 87.88 906 SER A O 1
ATOM 7159 N N . PRO A 1 907 ? -28.321 6.932 20.260 1.00 85.50 907 PRO A N 1
ATOM 7160 C CA . PRO A 1 907 ? -28.314 7.858 21.382 1.00 85.50 907 PRO A CA 1
ATOM 7161 C C . PRO A 1 907 ? -29.689 8.520 21.514 1.00 85.50 907 PRO A C 1
ATOM 7163 O O . PRO A 1 907 ? -30.222 9.068 20.552 1.00 85.50 907 PRO A O 1
ATOM 7166 N N . GLY A 1 908 ? -30.282 8.422 22.706 1.00 82.12 908 GLY A N 1
ATOM 7167 C CA . GLY A 1 908 ? -31.667 8.831 22.973 1.00 82.12 908 GLY A CA 1
ATOM 7168 C C . GLY A 1 908 ? -32.658 7.668 23.101 1.00 82.12 908 GLY A C 1
ATOM 7169 O O . GLY A 1 908 ? -33.732 7.858 23.677 1.00 82.12 908 GLY A O 1
ATOM 7170 N N . ASP A 1 909 ? -32.298 6.460 22.655 1.00 84.44 909 ASP A N 1
ATOM 7171 C CA . ASP A 1 909 ? -33.084 5.255 22.927 1.00 84.44 909 ASP A CA 1
ATOM 7172 C C . ASP A 1 909 ? -33.019 4.863 24.412 1.00 84.44 909 ASP A C 1
ATOM 7174 O O . ASP A 1 909 ? -32.024 5.058 25.111 1.00 84.44 909 ASP A O 1
ATOM 7178 N N . SER A 1 910 ? -34.104 4.269 24.908 1.00 80.56 910 SER A N 1
ATOM 7179 C CA . SER A 1 910 ? -34.209 3.823 26.299 1.00 80.56 910 SER A CA 1
ATOM 7180 C C . SER A 1 910 ? -33.499 2.484 26.534 1.00 80.56 910 SER A C 1
ATOM 7182 O O . SER A 1 910 ? -33.590 1.578 25.707 1.00 80.56 910 SER A O 1
ATOM 7184 N N . PHE A 1 911 ? -32.864 2.329 27.702 1.00 84.75 911 PHE A N 1
ATOM 7185 C CA . PHE A 1 911 ? -32.296 1.067 28.207 1.00 84.75 911 PHE A CA 1
ATOM 7186 C C . PHE A 1 911 ? -33.179 0.393 29.277 1.00 84.75 911 PHE A C 1
ATOM 7188 O O . PHE A 1 911 ? -32.735 -0.513 29.986 1.00 84.75 911 PHE A O 1
ATOM 7195 N N . GLU A 1 912 ? -34.428 0.840 29.448 1.00 81.56 912 GLU A N 1
ATOM 7196 C CA . GLU A 1 912 ? -35.297 0.365 30.535 1.00 81.56 912 GLU A CA 1
ATOM 7197 C C . GLU A 1 912 ? -35.690 -1.111 30.435 1.00 81.56 912 GLU A C 1
ATOM 7199 O O . GLU A 1 912 ? -36.045 -1.718 31.445 1.00 81.56 912 GLU A O 1
ATOM 7204 N N . ASP A 1 913 ? -35.569 -1.726 29.261 1.00 75.06 913 ASP A N 1
ATOM 7205 C CA . ASP A 1 913 ? -35.814 -3.154 29.081 1.00 75.06 913 ASP A CA 1
ATOM 7206 C C . ASP A 1 913 ? -34.801 -4.047 29.822 1.00 75.06 913 ASP A C 1
ATOM 7208 O O . ASP A 1 913 ? -35.081 -5.223 30.049 1.00 75.06 913 ASP A O 1
ATOM 7212 N N . PHE A 1 914 ? -33.671 -3.496 30.279 1.00 77.50 914 PHE A N 1
ATOM 7213 C CA . PHE A 1 914 ? -32.736 -4.192 31.170 1.00 77.50 914 PHE A CA 1
ATOM 7214 C C . PHE A 1 914 ? -33.092 -4.088 32.663 1.00 77.50 914 PHE A C 1
ATOM 7216 O O . PHE A 1 914 ? -32.495 -4.798 33.472 1.00 77.50 914 PHE A O 1
ATOM 7223 N N . LYS A 1 915 ? -34.071 -3.255 33.053 1.00 71.81 915 LYS A N 1
ATOM 7224 C CA . LYS A 1 915 ? -34.509 -3.126 34.458 1.00 71.81 915 LYS A CA 1
ATOM 7225 C C . LYS A 1 915 ? -35.375 -4.306 34.943 1.00 71.81 915 LYS A C 1
ATOM 7227 O O . LYS A 1 915 ? -35.597 -4.404 36.147 1.00 71.81 915 LYS A O 1
ATOM 7232 N N . ASP A 1 916 ? -35.849 -5.169 34.031 1.00 62.81 916 ASP A N 1
ATOM 7233 C CA . ASP A 1 916 ? -36.747 -6.327 34.233 1.00 62.81 916 ASP A CA 1
ATOM 7234 C C . ASP A 1 916 ? -37.818 -6.139 35.344 1.00 62.81 916 ASP A C 1
ATOM 7236 O O . ASP A 1 916 ? -37.591 -6.500 36.502 1.00 62.81 916 ASP A O 1
ATOM 7240 N N . PRO A 1 917 ? -39.057 -5.707 35.037 1.00 50.53 917 PRO A N 1
ATOM 7241 C CA . PRO A 1 917 ? -40.212 -6.100 35.837 1.00 50.53 917 PRO A CA 1
ATOM 7242 C C . PRO A 1 917 ? -40.804 -7.414 35.281 1.00 50.53 917 PRO A C 1
ATOM 7244 O O . PRO A 1 917 ? -41.155 -7.463 34.100 1.00 50.53 917 PRO A O 1
ATOM 7247 N N . PRO A 1 918 ? -40.979 -8.487 36.083 1.00 51.72 918 PRO A N 1
ATOM 7248 C CA . PRO A 1 918 ? -41.676 -9.680 35.604 1.00 51.72 918 PRO A CA 1
ATOM 7249 C C . PRO A 1 918 ? -43.127 -9.330 35.224 1.00 51.72 918 PRO A C 1
ATOM 7251 O O . PRO A 1 918 ? -43.741 -8.504 35.912 1.00 51.72 918 PRO A O 1
ATOM 7254 N N . PRO A 1 919 ? -43.714 -9.960 34.183 1.00 52.44 919 PRO A N 1
ATOM 7255 C CA . PRO A 1 919 ? -45.136 -9.813 33.908 1.00 52.44 919 PRO A CA 1
ATOM 7256 C C . PRO A 1 919 ? -45.917 -10.344 35.113 1.00 52.44 919 PRO A C 1
ATOM 7258 O O . PRO A 1 919 ? -45.855 -11.527 35.448 1.00 52.44 919 PRO A O 1
ATOM 7261 N N . ASP A 1 920 ? -46.631 -9.462 35.801 1.00 60.97 920 ASP A N 1
ATOM 7262 C CA . ASP A 1 920 ? -47.598 -9.863 36.811 1.00 60.97 920 ASP A CA 1
ATOM 7263 C C . ASP A 1 920 ? -48.981 -10.063 36.179 1.00 60.97 920 ASP A C 1
ATOM 7265 O O . ASP A 1 920 ? -49.280 -9.588 35.080 1.00 60.97 920 ASP A O 1
ATOM 7269 N N . LEU A 1 921 ? -49.847 -10.794 36.881 1.00 64.38 921 LEU A N 1
ATOM 7270 C CA . LEU A 1 921 ? -51.211 -11.077 36.424 1.00 64.38 921 LEU A CA 1
ATOM 7271 C C . LEU A 1 921 ? -52.032 -9.804 36.144 1.00 64.38 921 LEU A C 1
ATOM 7273 O O . LEU A 1 921 ? -52.960 -9.856 35.339 1.00 64.38 921 LEU A O 1
ATOM 7277 N N . SER A 1 922 ? -51.686 -8.667 36.763 1.00 60.78 922 SER A N 1
ATOM 7278 C CA . SER A 1 922 ? -52.347 -7.377 36.528 1.00 60.78 922 SER A CA 1
ATOM 7279 C C . SER A 1 922 ? -52.062 -6.763 35.159 1.00 60.78 922 SER A C 1
ATOM 7281 O O . SER A 1 922 ? -52.861 -5.949 34.712 1.00 60.78 922 SER A O 1
ATOM 7283 N N . ASN A 1 923 ? -50.998 -7.170 34.465 1.00 60.34 923 ASN A N 1
ATOM 7284 C CA . ASN A 1 923 ? -50.696 -6.687 33.114 1.00 60.34 923 ASN A CA 1
ATOM 7285 C C . ASN A 1 923 ? -51.361 -7.527 32.006 1.00 60.34 923 ASN A C 1
ATOM 7287 O O . ASN A 1 923 ? -51.310 -7.163 30.831 1.00 60.34 923 ASN A O 1
ATOM 7291 N N . MET A 1 924 ? -52.008 -8.648 32.346 1.00 71.88 924 MET A N 1
ATOM 7292 C CA . MET A 1 924 ? -52.690 -9.489 31.362 1.00 71.88 924 MET A CA 1
ATOM 7293 C C . MET A 1 924 ? -54.106 -8.967 31.086 1.00 71.88 924 MET A C 1
ATOM 7295 O O . MET A 1 924 ? -54.996 -9.087 31.927 1.00 71.88 924 MET A O 1
ATOM 7299 N N . ILE A 1 925 ? -54.356 -8.493 29.859 1.00 76.19 925 ILE A N 1
ATOM 7300 C CA . ILE A 1 925 ? -55.702 -8.139 29.355 1.00 76.19 925 ILE A CA 1
ATOM 7301 C C . ILE A 1 925 ? -56.733 -9.245 29.639 1.00 76.19 925 ILE A C 1
ATOM 7303 O O . ILE A 1 925 ? -57.889 -8.960 29.947 1.00 76.19 925 ILE A O 1
ATOM 7307 N N . VAL A 1 926 ? -56.305 -10.510 29.606 1.00 76.12 926 VAL A N 1
ATOM 7308 C CA . VAL A 1 926 ? -57.149 -11.679 29.891 1.00 76.12 926 VAL A CA 1
ATOM 7309 C C . VAL A 1 926 ? -57.772 -11.616 31.291 1.00 76.12 926 VAL A C 1
ATOM 7311 O O . VAL A 1 926 ? -58.935 -11.982 31.439 1.00 76.12 926 VAL A O 1
ATOM 7314 N N . LEU A 1 927 ? -57.057 -11.114 32.306 1.00 80.00 927 LEU A N 1
ATOM 7315 C CA . LEU A 1 927 ? -57.597 -10.978 33.663 1.00 80.00 927 LEU A CA 1
ATOM 7316 C C . LEU A 1 927 ? -58.703 -9.912 33.720 1.00 80.00 927 LEU A C 1
ATOM 7318 O O . LEU A 1 927 ? -59.737 -10.142 34.345 1.00 80.00 927 LEU A O 1
ATOM 7322 N N . PHE A 1 928 ? -58.533 -8.788 33.017 1.00 82.00 928 PHE A N 1
ATOM 7323 C CA . PHE A 1 928 ? -59.571 -7.757 32.901 1.00 82.00 928 PHE A CA 1
ATOM 7324 C C . PHE A 1 928 ? -60.801 -8.258 32.137 1.00 82.00 928 PHE A C 1
ATOM 7326 O O . PHE A 1 928 ? -61.927 -8.023 32.575 1.00 82.00 928 PHE A O 1
ATOM 7333 N N . ILE A 1 929 ? -60.599 -9.001 31.042 1.00 86.31 929 ILE A N 1
ATOM 7334 C CA . ILE A 1 929 ? -61.688 -9.644 30.292 1.00 86.31 929 ILE A CA 1
ATOM 7335 C C . ILE A 1 929 ? -62.434 -10.639 31.189 1.00 86.31 929 ILE A C 1
ATOM 7337 O O . ILE A 1 929 ? -63.663 -10.643 31.212 1.00 86.31 929 ILE A O 1
ATOM 7341 N N . LEU A 1 930 ? -61.715 -11.449 31.969 1.00 86.69 930 LEU A N 1
ATOM 7342 C CA . LEU A 1 930 ? -62.310 -12.414 32.891 1.00 86.69 930 LEU A CA 1
ATOM 7343 C C . LEU A 1 930 ? -63.146 -11.719 33.980 1.00 86.69 930 LEU A C 1
ATOM 7345 O O . LEU A 1 930 ? -64.275 -12.137 34.234 1.00 86.69 930 LEU A O 1
ATOM 7349 N N . ILE A 1 931 ? -62.642 -10.634 34.581 1.00 88.19 931 ILE A N 1
ATOM 7350 C CA . ILE A 1 931 ? -63.396 -9.821 35.552 1.00 88.19 931 ILE A CA 1
ATOM 7351 C C . ILE A 1 931 ? -64.666 -9.249 34.907 1.00 88.19 931 ILE A C 1
ATOM 7353 O O . ILE A 1 931 ? -65.744 -9.351 35.493 1.00 88.19 931 ILE A O 1
ATOM 7357 N N . ALA A 1 932 ? -64.564 -8.699 33.694 1.00 86.88 932 ALA A N 1
ATOM 7358 C CA . ALA A 1 932 ? -65.705 -8.144 32.969 1.00 86.88 932 ALA A CA 1
ATOM 7359 C C . ALA A 1 932 ? -66.762 -9.211 32.630 1.00 86.88 932 ALA A C 1
ATOM 7361 O O . ALA A 1 932 ? -67.956 -8.965 32.803 1.00 86.88 932 ALA A O 1
ATOM 7362 N N . LEU A 1 933 ? -66.342 -10.412 32.213 1.00 90.00 933 LEU A N 1
ATOM 7363 C CA . LEU A 1 933 ? -67.241 -11.538 31.937 1.00 90.00 933 LEU A CA 1
ATOM 7364 C C . LEU A 1 933 ? -67.953 -12.028 33.202 1.00 90.00 933 LEU A C 1
ATOM 7366 O O . LEU A 1 933 ? -69.165 -12.241 33.175 1.00 90.00 933 LEU A O 1
ATOM 7370 N N . VAL A 1 934 ? -67.227 -12.176 34.315 1.00 90.62 934 VAL A N 1
ATOM 7371 C CA . VAL A 1 934 ? -67.815 -12.578 35.604 1.00 90.62 934 VAL A CA 1
ATOM 7372 C C . VAL A 1 934 ? -68.797 -11.516 36.103 1.00 90.62 934 VAL A C 1
ATOM 7374 O O . VAL A 1 934 ? -69.876 -11.868 36.578 1.00 90.62 934 VAL A O 1
ATOM 7377 N N . PHE A 1 935 ? -68.473 -10.230 35.943 1.00 91.69 935 PHE A N 1
ATOM 7378 C CA . PHE A 1 935 ? -69.378 -9.131 36.278 1.00 91.69 935 PHE A CA 1
ATOM 7379 C C . PHE A 1 935 ? -70.645 -9.148 35.414 1.00 91.69 935 PHE A C 1
ATOM 7381 O O . PHE A 1 935 ? -71.750 -9.108 35.948 1.00 91.69 935 PHE A O 1
ATOM 7388 N N . ALA A 1 936 ? -70.512 -9.284 34.092 1.00 87.75 936 ALA A N 1
ATOM 7389 C CA . ALA A 1 936 ? -71.657 -9.367 33.187 1.00 87.75 936 ALA A CA 1
ATOM 7390 C C . ALA A 1 936 ? -72.556 -10.577 33.501 1.00 87.75 936 ALA A C 1
ATOM 7392 O O . ALA A 1 936 ? -73.781 -10.443 33.529 1.00 87.75 936 ALA A O 1
ATOM 7393 N N . ALA A 1 937 ? -71.962 -11.739 33.795 1.00 87.62 937 ALA A N 1
ATOM 7394 C CA . ALA A 1 937 ? -72.691 -12.940 34.197 1.00 87.62 937 ALA A CA 1
ATOM 7395 C C . ALA A 1 937 ? -73.423 -12.757 35.538 1.00 87.62 937 ALA A C 1
ATOM 7397 O O . ALA A 1 937 ? -74.570 -13.189 35.677 1.00 87.62 937 ALA A O 1
ATOM 7398 N N . GLU A 1 938 ? -72.794 -12.091 36.512 1.00 93.06 938 GLU A N 1
ATOM 7399 C CA . GLU A 1 938 ? -73.420 -11.762 37.797 1.00 93.06 938 GLU A CA 1
ATOM 7400 C C . GLU A 1 938 ? -74.625 -10.834 37.606 1.00 93.06 938 GLU A C 1
ATOM 7402 O O . GLU A 1 938 ? -75.707 -11.145 38.108 1.00 93.06 938 GLU A O 1
ATOM 7407 N N . GLN A 1 939 ? -74.481 -9.764 36.819 1.00 90.25 939 GLN A N 1
ATOM 7408 C CA . GLN A 1 939 ? -75.564 -8.816 36.543 1.00 90.25 939 GLN A CA 1
ATOM 7409 C C . GLN A 1 939 ? -76.720 -9.477 35.782 1.00 90.25 939 GLN A C 1
ATOM 7411 O O . GLN A 1 939 ? -77.882 -9.313 36.157 1.00 90.25 939 GLN A O 1
ATOM 7416 N N . ALA A 1 940 ? -76.425 -10.287 34.760 1.00 85.12 940 ALA A N 1
ATOM 7417 C CA . ALA A 1 940 ? -77.444 -11.010 34.000 1.00 85.12 940 ALA A CA 1
ATOM 7418 C C . ALA A 1 940 ? -78.250 -11.975 34.889 1.00 85.12 940 ALA A C 1
ATOM 7420 O O . ALA A 1 940 ? -79.483 -12.006 34.823 1.00 85.12 940 ALA A O 1
ATOM 7421 N N . LEU A 1 941 ? -77.572 -12.726 35.765 1.00 84.94 941 LEU A N 1
ATOM 7422 C CA . LEU A 1 941 ? -78.221 -13.665 36.678 1.00 84.94 941 LEU A CA 1
ATOM 7423 C C . LEU A 1 941 ? -79.014 -12.937 37.779 1.00 84.94 941 LEU A C 1
ATOM 7425 O O . LEU A 1 941 ? -80.118 -13.365 38.122 1.00 84.94 941 LEU A O 1
ATOM 7429 N N . ALA A 1 942 ? -78.501 -11.815 38.295 1.00 83.00 942 ALA A N 1
ATOM 7430 C CA . ALA A 1 942 ? -79.206 -10.972 39.263 1.00 83.00 942 ALA A CA 1
ATOM 7431 C C . ALA A 1 942 ? -80.510 -10.405 38.680 1.00 83.00 942 ALA A C 1
ATOM 7433 O O . ALA A 1 942 ? -81.558 -10.458 39.332 1.00 83.00 942 ALA A O 1
ATOM 7434 N N . VAL A 1 943 ? -80.466 -9.922 37.436 1.00 82.69 943 VAL A N 1
ATOM 7435 C CA . VAL A 1 943 ? -81.643 -9.432 36.711 1.00 82.69 943 VAL A CA 1
ATOM 7436 C C . VAL A 1 943 ? -82.648 -10.566 36.489 1.00 82.69 943 VAL A C 1
ATOM 7438 O O . VAL A 1 943 ? -83.821 -10.405 36.832 1.00 82.69 943 VAL A O 1
ATOM 7441 N N . HIS A 1 944 ? -82.204 -11.736 36.019 1.00 79.06 944 HIS A N 1
ATOM 7442 C CA . HIS A 1 944 ? -83.064 -12.909 35.810 1.00 79.06 944 HIS A CA 1
ATOM 7443 C C . HIS A 1 944 ? -83.805 -13.345 37.091 1.00 79.06 944 HIS A C 1
ATOM 7445 O O . HIS A 1 944 ? -85.024 -13.535 37.083 1.00 79.06 944 HIS A O 1
ATOM 7451 N N . LEU A 1 945 ? -83.094 -13.411 38.222 1.00 75.06 945 LEU A N 1
ATOM 7452 C CA . LEU A 1 945 ? -83.672 -13.737 39.532 1.00 75.06 945 LEU A CA 1
ATOM 7453 C C . LEU A 1 945 ? -84.653 -12.662 40.039 1.00 75.06 945 LEU A C 1
ATOM 7455 O O . LEU A 1 945 ? -85.609 -12.995 40.741 1.00 75.06 945 LEU A O 1
ATOM 7459 N N . SER A 1 946 ? -84.458 -11.390 39.673 1.00 67.75 946 SER A N 1
ATOM 7460 C CA . SER A 1 946 ? -85.359 -10.292 40.060 1.00 67.75 946 SER A CA 1
ATOM 7461 C C . SER A 1 946 ? -86.719 -10.344 39.345 1.00 67.75 946 SER A C 1
ATOM 7463 O O . SER A 1 946 ? -87.752 -10.069 39.960 1.00 67.75 946 SER A O 1
ATOM 7465 N N . PHE A 1 947 ? -86.745 -10.760 38.073 1.00 63.53 947 PHE A N 1
ATOM 7466 C CA . PHE A 1 947 ? -87.979 -10.880 37.290 1.00 63.53 947 PHE A CA 1
ATOM 7467 C C . PHE A 1 947 ? -88.834 -12.074 37.726 1.00 63.53 947 PHE A C 1
ATOM 7469 O O . PHE A 1 947 ? -90.049 -11.933 37.872 1.00 63.53 947 PHE A O 1
ATOM 7476 N N . HIS A 1 948 ? -88.218 -13.216 38.042 1.00 59.09 948 HIS A N 1
ATOM 7477 C CA . HIS A 1 948 ? -88.951 -14.389 38.534 1.00 59.09 948 HIS A CA 1
ATOM 7478 C C . HIS A 1 948 ? -89.539 -14.216 39.945 1.00 59.09 948 HIS A C 1
ATOM 7480 O O . HIS A 1 948 ? -90.501 -14.903 40.302 1.00 59.09 948 HIS A O 1
ATOM 7486 N N . LEU A 1 949 ? -89.018 -13.282 40.749 1.00 55.91 949 LEU A N 1
ATOM 7487 C CA . LEU A 1 949 ? -89.674 -12.857 41.991 1.00 55.91 949 LEU A CA 1
ATOM 7488 C C . LEU A 1 949 ? -90.943 -12.034 41.700 1.00 55.91 949 LEU A C 1
ATOM 7490 O O . LEU A 1 949 ? -91.984 -12.303 42.296 1.00 55.91 949 LEU A O 1
ATOM 7494 N N . LYS A 1 950 ? -90.893 -11.110 40.728 1.00 51.19 950 LYS A N 1
ATOM 7495 C CA . LYS A 1 950 ? -92.039 -10.269 40.331 1.00 51.19 950 LYS A CA 1
ATOM 7496 C C . LYS A 1 950 ? -93.155 -11.027 39.612 1.00 51.19 950 LYS A C 1
ATOM 7498 O O . LYS A 1 950 ? -94.317 -10.732 39.864 1.00 51.19 950 LYS A O 1
ATOM 7503 N N . GLU A 1 951 ? -92.853 -11.999 38.750 1.00 51.22 951 GLU A N 1
ATOM 7504 C CA . GLU A 1 951 ? -93.894 -12.813 38.092 1.00 51.22 951 GLU A CA 1
ATOM 7505 C C . GLU A 1 951 ? -94.696 -13.646 39.098 1.00 51.22 951 GLU A C 1
ATOM 7507 O O . GLU A 1 951 ? -95.915 -13.762 38.973 1.00 51.22 951 GLU A O 1
ATOM 7512 N N . ASN A 1 952 ? -94.038 -14.171 40.138 1.00 49.75 952 ASN A N 1
ATOM 7513 C CA . ASN A 1 952 ? -94.721 -14.893 41.211 1.00 49.75 952 ASN A CA 1
ATOM 7514 C C . ASN A 1 952 ? -95.592 -13.967 42.081 1.00 49.75 952 ASN A C 1
ATOM 7516 O O . ASN A 1 952 ? -96.618 -14.416 42.582 1.00 49.75 952 ASN A O 1
ATOM 7520 N N . GLU A 1 953 ? -95.242 -12.684 42.232 1.00 48.94 953 GLU A N 1
ATOM 7521 C CA . GLU A 1 953 ? -96.109 -11.684 42.880 1.00 48.94 953 GLU A CA 1
ATOM 7522 C C . GLU A 1 953 ? -97.249 -11.204 41.958 1.00 48.94 953 GLU A C 1
ATOM 7524 O O . GLU A 1 953 ? -98.383 -11.029 42.406 1.00 48.94 953 GLU A O 1
ATOM 7529 N N . ALA A 1 954 ? -96.998 -11.051 40.654 1.00 45.84 954 ALA A N 1
ATOM 7530 C CA . ALA A 1 954 ? -97.989 -10.602 39.673 1.00 45.84 954 ALA A CA 1
ATOM 7531 C C . ALA A 1 954 ? -99.044 -11.677 39.339 1.00 45.84 954 ALA A C 1
ATOM 7533 O O . ALA A 1 954 ? -100.217 -11.349 39.132 1.00 45.84 954 ALA A O 1
ATOM 7534 N N . ALA A 1 955 ? -98.674 -12.963 39.350 1.00 49.62 955 ALA A N 1
ATOM 7535 C CA . ALA A 1 955 ? -99.617 -14.079 39.218 1.00 49.62 955 ALA A CA 1
ATOM 7536 C C . ALA A 1 955 ? -100.595 -14.159 40.410 1.00 49.62 955 ALA A C 1
ATOM 7538 O O . ALA A 1 955 ? -101.759 -14.521 40.244 1.00 49.62 955 ALA A O 1
ATOM 7539 N N . VAL A 1 956 ? -100.155 -13.748 41.607 1.00 49.81 956 VAL A N 1
ATOM 7540 C CA . VAL A 1 956 ? -101.011 -13.658 42.804 1.00 49.81 956 VAL A CA 1
ATOM 7541 C C . VAL A 1 956 ? -101.997 -12.483 42.707 1.00 49.81 956 VAL A C 1
ATOM 7543 O O . VAL A 1 956 ? -103.123 -12.584 43.188 1.00 49.81 956 VAL A O 1
ATOM 7546 N N . LEU A 1 957 ? -101.625 -11.394 42.026 1.00 48.25 957 LEU A N 1
ATOM 7547 C CA . LEU A 1 957 ? -102.480 -10.214 41.830 1.00 48.25 957 LEU A CA 1
ATOM 7548 C C . LEU A 1 957 ? -103.490 -10.350 40.676 1.00 48.25 957 LEU A C 1
ATOM 7550 O O . LEU A 1 957 ? -104.566 -9.755 40.734 1.00 48.25 957 LEU A O 1
ATOM 7554 N N . THR A 1 958 ? -103.188 -11.137 39.642 1.00 48.78 958 THR A N 1
ATOM 7555 C CA . THR A 1 958 ? -104.074 -11.315 38.473 1.00 48.78 958 THR A CA 1
ATOM 7556 C C . THR A 1 958 ? -105.221 -12.298 38.730 1.00 48.78 958 THR A C 1
ATOM 7558 O O . THR A 1 958 ? -106.335 -12.054 38.265 1.00 48.78 958 THR A O 1
ATOM 7561 N N . GLY A 1 959 ? -105.024 -13.324 39.568 1.00 46.12 959 GLY A N 1
ATOM 7562 C CA . GLY A 1 959 ? -106.107 -14.219 40.009 1.00 46.12 959 GLY A CA 1
ATOM 7563 C C . GLY A 1 959 ? -107.188 -13.535 40.864 1.00 46.12 959 GLY A C 1
ATOM 7564 O O . GLY A 1 959 ? -108.333 -13.976 40.881 1.00 46.12 959 GLY A O 1
ATOM 7565 N N . ALA A 1 960 ? -106.864 -12.414 41.519 1.00 45.41 960 ALA A N 1
ATOM 7566 C CA . ALA A 1 960 ? -107.793 -11.678 42.382 1.00 45.41 960 ALA A CA 1
ATOM 7567 C C . ALA A 1 960 ? -108.768 -10.746 41.627 1.00 45.41 960 ALA A C 1
ATOM 7569 O O . ALA A 1 960 ? -109.681 -10.197 42.242 1.00 45.41 960 ALA A O 1
ATOM 7570 N N . LYS A 1 961 ? -108.610 -10.560 40.306 1.00 43.78 961 LYS A N 1
ATOM 7571 C CA . LYS A 1 961 ? -109.510 -9.722 39.484 1.00 43.78 961 LYS A CA 1
ATOM 7572 C C . LYS A 1 961 ? -110.528 -10.505 38.643 1.00 43.78 961 LYS A C 1
ATOM 7574 O O . LYS A 1 961 ? -111.433 -9.880 38.103 1.00 43.78 961 LYS A O 1
ATOM 7579 N N . ALA A 1 962 ? -110.432 -11.834 38.566 1.00 44.94 962 ALA A N 1
ATOM 7580 C CA . ALA A 1 962 ? -111.294 -12.652 37.704 1.00 44.94 962 ALA A CA 1
ATOM 7581 C C . ALA A 1 962 ? -112.488 -13.335 38.410 1.00 44.94 962 ALA A C 1
ATOM 7583 O O . ALA A 1 962 ? -113.300 -13.939 37.727 1.00 44.94 962 ALA A O 1
ATOM 7584 N N . SER A 1 963 ? -112.661 -13.221 39.737 1.00 42.75 963 SER A N 1
ATOM 7585 C CA . SER A 1 963 ? -113.822 -13.802 40.457 1.00 42.75 963 SER A CA 1
ATOM 7586 C C . SER A 1 963 ? -114.844 -12.769 40.955 1.00 42.75 963 SER A C 1
ATOM 7588 O O . SER A 1 963 ? -115.584 -13.002 41.910 1.00 42.75 963 SER A O 1
ATOM 7590 N N . ARG A 1 964 ? -114.906 -11.608 40.295 1.00 45.75 964 ARG A N 1
ATOM 7591 C CA . ARG A 1 964 ? -115.940 -10.585 40.518 1.00 45.75 964 ARG A CA 1
ATOM 7592 C C . ARG A 1 964 ? -116.687 -10.249 39.221 1.00 45.75 964 ARG A C 1
ATOM 7594 O O . ARG A 1 964 ? -116.869 -9.082 38.907 1.00 45.75 964 ARG A O 1
ATOM 7601 N N . ALA A 1 965 ? -117.083 -11.277 38.472 1.00 40.41 965 ALA A N 1
ATOM 7602 C CA . ALA A 1 965 ? -118.200 -11.275 37.523 1.00 40.41 965 ALA A CA 1
ATOM 7603 C C . ALA A 1 965 ? -118.443 -12.721 37.046 1.00 40.41 965 ALA A C 1
ATOM 7605 O O . ALA A 1 965 ? -117.554 -13.292 36.423 1.00 40.41 965 ALA A O 1
ATOM 7606 N N . ALA A 1 966 ? -119.654 -13.223 37.324 1.00 33.06 966 ALA A N 1
ATOM 7607 C CA . ALA A 1 966 ? -120.233 -14.534 36.985 1.00 33.06 966 ALA A CA 1
ATOM 7608 C C . ALA A 1 966 ? -119.700 -15.757 37.751 1.00 33.06 966 ALA A C 1
ATOM 7610 O O . ALA A 1 966 ? -118.565 -16.210 37.490 1.00 33.06 966 ALA A O 1
#

Foldseek 3Di:
DAFPAVVLLVVLLVCLCVLVVVVVVVVPPDDDDDDDDCPVVVVPPPPCPVVLVVLVVVLSVLSSVLSNLVSQLVRQDDDDDDPAFAEEEEEEEEQELLQLQWDADPNDIDGLNVLLLVVQLQLLQLLQLFPHWYWYWYDYQLDLPDTLDTGTRHHCVSVVSSVSCVPDHRFLADGQCLVVLVSLVVVVVPDPTGAYEYEYREQFFCQRQPPHPCNVVSVVSVLVCLQSVYFYEYEHRDPPWDDPDDFFDFFFWFKFFQDWAWLFLEAAAQDKIKIKTKIATQHPDWDKWKKWKWKWKWAFDPQDTPTPQFTDTDPQQTGMDGGRHHGDIDIDMAIDHDHDPDDFDDQDPPDDPVVSLVSLLNQWMKMKMKMFIDDDVSRRTFLQRRMAIDIHIYGNAAEEEEAEQCPPCLCPQLHLNVLLCVLSVVVVRHDYDYDYLVCLVVDDCLSHLEYEYFQRAARPDPVSLVSLLVCQLLAHEYEYAHEPSHQLVRLQCQLPVVVVDPQFGQRQFRWDRDWDDFDDPVRLVCQLPPVQFQFKDAPDCPPLLQCDDDRPPDSPDGNRVVSSLSSNWDQGTFIFTDDCCVRPVPVPFKHQGMFGWDQDWLVVCLVVLLVLLVVVLVLLVVVCVVPVLSVLCNVVSVVLSVQCVVLSVDRALVSNLVSLCCQQAVCFDPPDSNTHGNPVVCPDPSNVVSSVVSVVSSCVSTGDTGQKMKGRHNQFIYIYGRFGSAFNFQDDDPPGDTRICCCPDSVNVVSSSSSVSVVSNRSRRSSLQEEAFQAKDKDDWAFQLWFDQKKKKKWFADQDSSDVVSVVPPPRNGDGIDIDPIDGFDDDPRTTIDMDGGRGGFGKMKMWIWTDDDPDDDTTTRMDMHGYGRNCVSNRNSHRDTPCSQQPDNPDDPDDDSGHHYHYHYPPDDPNVSSDDDDTPNPDPVSVVVSVVSVVVSVVSVVVSVVVVVVVVVVVVVVVPPPPDD

Secondary structure (DSSP, 8-state):
-EESSHHHHHHHHHHTHHHHHHHHHHHTT------S--TTGGGTTTTTHHHHHHHHHHHHHHHHHHHHHHHHHHHTEE-SS---PPEEEEEEE--SGGGG-EEEETTEEEEHHHHHHHHHHHHHHHHTT-SS-EEEEEEESS-SSSEEEEEE--TTHHHHHHHHHTT----SS---THHHHHHHHHHHHT--SSEEEEEEEE--BHIIIIISTTHHHHHHHHHHHHHTT-EEEEEE-PSSPPPSS-S-PPPP--EEEEEEEES-SEEETT-EEEEEEEEEE-SSS-EEEEEEEEEEEEEEETTEEEE-SSPEE-TTT-EEEEEE-TT-EEEEEEEEE---SS-PPPP-TTS-HHHHHHHHHHH-EEEEEEEEE---TTS-S-GGGGEEEEEEEEESSEEEEEEES-TTTTTSTTSHHHHHHHHHHHTSSEEEEEEETTTGGGS-GGG-SEEEEES------HHHHHHHHHHHHTT-EEEEE--TT--HHHHHHHHHGGGGSTT--SSSSPBPSSPPPPPPHHHHHHHHHT--S-SSB-S-TTSHHHH----TT-----GGGGGGGGGG--B---PPBPPHHHH-SSTTS-EEEEEEEP-S-THHHHHHHHHHHHHHHHHHHHHHHH-GGGHHHHHHHHHHHHHHHHHTTSS-HHHHHHHHHHHHH----TT-TTS--HHHHHTSGGGHHHHHHHHHHHHHHHEEEEEEEEEEETTEEEEEESS-SS--B-SSSTTS-B-B-TTTSTTTTHHHHHHHHHHHHHHTT-GGGEEETTS-EEPPPEETTTEEEEEEEEEEEPS-TT-HHHHTT-SS-PPPPEEPPPEEPEEETTEEE-EE-S--S-EEEEEEEEE---TTSPPPPEEEEEEEE--HHHHS---B--HHHHS------SSSS-PPPEEEE-TT---GGGS-----GGG-HHHHHHHHHHHHHHHHHHHHHHHHHHHHHHHHHHGGGSSS--

Sequence (966 aa):
MEFVNPWFMAVGGALVSSPILIHLINRMRFKRVRWAAMEFLLKSQKRNRRKLIIEQLILLMLRCLLVLLVGLLLGRLRLGGDTGQNAFHFVVLDDTPSMGDHFVENGKASNSFDLAKDQLKLLADTIAQASTRQQMRVVLLSDLDDVVFDQQLNNGAGDELAAKLQDKRPAATHVDPIQAVEKARMVFSTLPRGKKVFHFVSDFRERDWKTGPEAETLAKAVDGLTAIGAHVSYIDTAHRFRGASEEGIAPHANLAIEDLKPATTMAAEGVPVEFTVGVHNYSTEAKKTFMHVYTRSIYVRDGKIEDGERLQEDLASTGVIDNLQPGNRTEKKFTLLFQKKQLGQDVRESDKPEERARKRRADAEFVQVSVQIDDDPKDMGLDADNVRDVIVEVRKKVPTLVVDGNPARSRKRDGDLYYLESALGAAASYEMERCTVEELDKVKLEQYPDVFLVNVPLIKNADTIKKLEDYVSKGGSVAFFMGDLTEPAFYNKLFKESENRSHEHLFPVLLDAHLPEPMSEDEMADRLQNDKQPKILFPDESNPIIRGHVSAVEDKGGLAKNQDALRYLLIDRYWKCLPQSQWDPEPNQAQKVVVLPNRNSIDQYKRAAQETMQKAALAVNELAVGDEKFEIYKDRVEAARKKVVEALSTPYLDNLYRAFDGLMHDPGVKDNPNRPNMAELWAQPTMRALKNDIDDFLKTVRFGDPLVVTRPFGKGRVLAFLTTAGTSMRGTSPSTLRWNEWASGLALWTYPVFIKQMQEYLISQSDSRNRIVGTDLALPELEAARYKPEVRISYQPQPDPWNKATADKAGGNRPALQIRPIQPLTKTDEVYKLTLPGVDKTGVYTFEFFPNNDAGGKPTAEVQAYAFNMDSAAESDLNRATKETLVRKTAVGTGLAAGGKVVLRSPGDSFEDFKDPPPDLSNMIVLFILIALVFAAEQALAVHLSFHLKENEAAVLTGAKASRAA